Protein AF-0000000086677306 (afdb_homodimer)

Sequence (812 aa):
MGFDVERVRAAYPALAEGFVHFDGAAGTLVAGPVADAITATLRSAVGNRTTVFEAGRRAGAIVATAREAVADLVGGDPAGVVFGSSATALTYLVARTLSTTWNERDEVVVSRLDHDANVRPWVQAAERAGATVRWAEFDAATGELSTGQYADLVNPQTRVVAVTAASNAIGTRPDVAAIAKIAHAHGALVYVDGVHATAHVPTNVAELGADFYVTSAYKWSGPHLAACVAAPATWELMTPDKLMPAPDTVPDRFEFGTLSFELLSGITAAVDHLASLDPGDAPTRRERVLASMSSAHAYTSGVFEALVTGLRAINGVTVMAAPPGRCPTVSFRVDAEAPAATATALGDQGICVYSGDYYAYEYFQSTGLRDSGGGVRASVYHYNTAAEVDRLLEAVENRAKGEDNQMGFDVERVRAAYPALAEGFVHFDGAAGTLVAGPVADAITATLRSAVGNRTTVFEAGRRAGAIVATAREAVADLVGGDPAGVVFGSSATALTYLVARTLSTTWNERDEVVVSRLDHDANVRPWVQAAERAGATVRWAEFDAATGELSTGQYADLVNPQTRVVAVTAASNAIGTRPDVAAIAKIAHAHGALVYVDGVHATAHVPTNVAELGADFYVTSAYKWSGPHLAACVAAPATWELMTPDKLMPAPDTVPDRFEFGTLSFELLSGITAAVDHLASLDPGDAPTRRERVLASMSSAHAYTSGVFEALVTGLRAINGVTVMAAPPGRCPTVSFRVDAEAPAATATALGDQGICVYSGDYYAYEYFQSTGLRDSGGGVRASVYHYNTAAEVDRLLEAVENRAKGEDNQ

Structure (mmCIF, N/CA/C/O backbone):
data_AF-0000000086677306-model_v1
#
loop_
_entity.id
_entity.type
_entity.pdbx_description
1 polymer 'Cysteine desulfurase-like protein'
#
loop_
_atom_site.group_PDB
_atom_site.id
_atom_site.type_symbol
_atom_site.label_atom_id
_atom_site.label_alt_id
_atom_site.label_comp_id
_atom_site.label_asym_id
_atom_site.label_entity_id
_atom_site.label_seq_id
_atom_site.pdbx_PDB_ins_code
_atom_site.Cartn_x
_atom_site.Cartn_y
_atom_site.Cartn_z
_atom_site.occupancy
_atom_site.B_iso_or_equiv
_atom_site.auth_seq_id
_atom_site.auth_comp_id
_atom_site.auth_asym_id
_atom_site.auth_atom_id
_atom_site.pdbx_PDB_model_num
ATOM 1 N N . MET A 1 1 ? -23.641 28.875 -6.18 1 64.19 1 MET A N 1
ATOM 2 C CA . MET A 1 1 ? -24.203 28.859 -4.832 1 64.19 1 MET A CA 1
ATOM 3 C C . MET A 1 1 ? -23.109 28.719 -3.785 1 64.19 1 MET A C 1
ATOM 5 O O . MET A 1 1 ? -22 28.266 -4.09 1 64.19 1 MET A O 1
ATOM 9 N N . GLY A 1 2 ? -22.922 29.578 -2.705 1 85.44 2 GLY A N 1
ATOM 10 C CA . GLY A 1 2 ? -21.938 29.656 -1.64 1 85.44 2 GLY A CA 1
ATOM 11 C C . GLY A 1 2 ? -21.688 28.328 -0.953 1 85.44 2 GLY A C 1
ATOM 12 O O . GLY A 1 2 ? -22.469 27.391 -1.102 1 85.44 2 GLY A O 1
ATOM 13 N N . PHE A 1 3 ? -20.594 28.125 -0.367 1 94.75 3 PHE A N 1
ATOM 14 C CA . PHE A 1 3 ? -20.234 26.922 0.385 1 94.75 3 PHE A CA 1
ATOM 15 C C . PHE A 1 3 ? -21.281 26.625 1.448 1 94.75 3 PHE A C 1
ATOM 17 O O . PHE A 1 3 ? -21.594 27.469 2.283 1 94.75 3 PHE A O 1
ATOM 24 N N . ASP A 1 4 ? -21.953 25.438 1.36 1 97.06 4 ASP A N 1
ATOM 25 C CA . ASP A 1 4 ? -22.984 24.984 2.285 1 97.06 4 ASP A CA 1
ATOM 26 C C . ASP A 1 4 ? -22.469 23.891 3.209 1 97.06 4 ASP A C 1
ATOM 28 O O . ASP A 1 4 ? -22.547 22.703 2.883 1 97.06 4 ASP A O 1
ATOM 32 N N . VAL A 1 5 ? -22.094 24.266 4.41 1 97.81 5 VAL A N 1
ATOM 33 C CA . VAL A 1 5 ? -21.406 23.344 5.312 1 97.81 5 VAL A CA 1
ATOM 34 C C . VAL A 1 5 ? -22.359 22.234 5.75 1 97.81 5 VAL A C 1
ATOM 36 O O . VAL A 1 5 ? -21.953 21.094 5.945 1 97.81 5 VAL A O 1
ATOM 39 N N . GLU A 1 6 ? -23.609 22.469 5.922 1 97.38 6 GLU A N 1
ATOM 40 C CA . GLU A 1 6 ? -24.578 21.438 6.328 1 97.38 6 GLU A CA 1
ATOM 41 C C . GLU A 1 6 ? -24.703 20.359 5.27 1 97.38 6 GLU A C 1
ATOM 43 O O . GLU A 1 6 ? -24.797 19.172 5.594 1 97.38 6 GLU A O 1
ATOM 48 N N . ARG A 1 7 ? -24.781 20.812 4.078 1 97.12 7 ARG A N 1
ATOM 49 C CA . ARG A 1 7 ? -24.828 19.859 2.982 1 97.12 7 ARG A CA 1
ATOM 50 C C . ARG A 1 7 ? -23.562 19.016 2.938 1 97.12 7 ARG A C 1
ATOM 52 O O . ARG A 1 7 ? -23.625 17.797 2.732 1 97.12 7 ARG A O 1
ATOM 59 N N . VAL A 1 8 ? -22.438 19.672 3.043 1 97.94 8 VAL A N 1
ATOM 60 C CA . VAL A 1 8 ? -21.141 19 3.018 1 97.94 8 VAL A CA 1
ATOM 61 C C . VAL A 1 8 ? -21.078 17.984 4.152 1 97.94 8 VAL A C 1
ATOM 63 O O . VAL A 1 8 ? -20.672 16.828 3.943 1 97.94 8 VAL A O 1
ATOM 66 N N . ARG A 1 9 ? -21.5 18.344 5.332 1 98.31 9 ARG A N 1
ATOM 67 C CA . ARG A 1 9 ? -21.453 17.5 6.52 1 98.31 9 ARG A CA 1
ATOM 68 C C . ARG A 1 9 ? -22.328 16.266 6.344 1 98.31 9 ARG A C 1
ATOM 70 O O . ARG A 1 9 ? -21.984 15.188 6.844 1 98.31 9 ARG A O 1
ATOM 77 N N . ALA A 1 10 ? -23.391 16.359 5.605 1 98.31 10 ALA A N 1
ATOM 78 C CA . ALA A 1 10 ? -24.297 15.25 5.383 1 98.31 10 ALA A CA 1
ATOM 79 C C . ALA A 1 10 ? -23.625 14.125 4.605 1 98.31 10 ALA A C 1
ATOM 81 O O . ALA A 1 10 ? -24.078 12.984 4.633 1 98.31 10 ALA A O 1
ATOM 82 N N . ALA A 1 11 ? -22.547 14.43 3.977 1 98.38 11 ALA A N 1
ATOM 83 C CA . ALA A 1 11 ? -21.828 13.438 3.178 1 98.38 11 ALA A CA 1
ATOM 84 C C . ALA A 1 11 ? -20.875 12.617 4.047 1 98.38 11 ALA A C 1
ATOM 86 O O . ALA A 1 11 ? -20.266 11.656 3.57 1 98.38 11 ALA A O 1
ATOM 87 N N . TYR A 1 12 ? -20.75 12.938 5.328 1 98.69 12 TYR A N 1
ATOM 88 C CA . TYR A 1 12 ? -19.828 12.242 6.215 1 98.69 12 TYR A CA 1
ATOM 89 C C . TYR A 1 12 ? -20.594 11.484 7.297 1 98.69 12 TYR A C 1
ATOM 91 O O . TYR A 1 12 ? -20.844 12.016 8.375 1 98.69 12 TYR A O 1
ATOM 99 N N . PRO A 1 13 ? -20.766 10.203 7.082 1 98.5 13 PRO A N 1
ATOM 100 C CA . PRO A 1 13 ? -21.547 9.414 8.031 1 98.5 13 PRO A CA 1
ATOM 101 C C . PRO A 1 13 ? -20.938 9.383 9.43 1 98.5 13 PRO A C 1
ATOM 103 O O . PRO A 1 13 ? -21.672 9.328 10.422 1 98.5 13 PRO A O 1
ATOM 106 N N . ALA A 1 14 ? -19.672 9.453 9.555 1 98.5 14 ALA A N 1
ATOM 107 C CA . ALA A 1 14 ? -18.984 9.344 10.836 1 98.5 14 ALA A CA 1
ATOM 108 C C . ALA A 1 14 ? -19.359 10.477 11.773 1 98.5 14 ALA A C 1
ATOM 110 O O . ALA A 1 14 ? -19.281 10.344 13 1 98.5 14 ALA A O 1
ATOM 111 N N . LEU A 1 15 ? -19.75 11.641 11.219 1 98.5 15 LEU A N 1
ATOM 112 C CA . LEU A 1 15 ? -20.078 12.812 12.031 1 98.5 15 LEU A CA 1
ATOM 113 C C . LEU A 1 15 ? -21.312 12.547 12.883 1 98.5 15 LEU A C 1
ATOM 115 O O . LEU A 1 15 ? -21.531 13.227 13.891 1 98.5 15 LEU A O 1
ATOM 119 N N . ALA A 1 16 ? -22.094 11.562 12.5 1 97.94 16 ALA A N 1
ATOM 120 C CA . ALA A 1 16 ? -23.297 11.219 13.242 1 97.94 16 ALA A CA 1
ATOM 121 C C . ALA A 1 16 ? -22.969 10.625 14.602 1 97.94 16 ALA A C 1
ATOM 123 O O . ALA A 1 16 ? -23.812 10.547 15.484 1 97.94 16 ALA A O 1
ATOM 124 N N . GLU A 1 17 ? -21.719 10.25 14.828 1 98 17 GLU A N 1
ATOM 125 C CA . GLU A 1 17 ? -21.328 9.625 16.094 1 98 17 GLU A CA 1
ATOM 126 C C . GLU A 1 17 ? -21.109 10.672 17.172 1 98 17 GLU A C 1
ATOM 128 O O . GLU A 1 17 ? -20.938 10.32 18.344 1 98 17 GLU A O 1
ATOM 133 N N . GLY A 1 18 ? -20.969 11.914 16.844 1 97.31 18 GLY A N 1
ATOM 134 C CA . GLY A 1 18 ? -21.062 12.977 17.828 1 97.31 18 GLY A CA 1
ATOM 135 C C . GLY A 1 18 ? -19.719 13.539 18.234 1 97.31 18 GLY A C 1
ATOM 136 O O . GLY A 1 18 ? -19.641 14.508 18.984 1 97.31 18 GLY A O 1
ATOM 137 N N . PHE A 1 19 ? -18.625 12.969 17.719 1 98.31 19 PHE A N 1
ATOM 138 C CA . PHE A 1 19 ? -17.312 13.523 18 1 98.31 19 PHE A CA 1
ATOM 139 C C . PHE A 1 19 ? -17.094 14.82 17.25 1 98.31 19 PHE A C 1
ATOM 141 O O . PHE A 1 19 ? -17.688 15.039 16.188 1 98.31 19 PHE A O 1
ATOM 148 N N . VAL A 1 20 ? -16.266 15.727 17.781 1 98.56 20 VAL A N 1
ATOM 149 C CA . VAL A 1 20 ? -15.789 16.922 17.078 1 98.56 20 VAL A CA 1
ATOM 150 C C . VAL A 1 20 ? -14.367 16.688 16.578 1 98.56 20 VAL A C 1
ATOM 152 O O . VAL A 1 20 ? -13.43 16.594 17.375 1 98.56 20 VAL A O 1
ATOM 155 N N . HIS A 1 21 ? -14.234 16.688 15.289 1 98.69 21 HIS A N 1
ATOM 156 C CA . HIS A 1 21 ? -12.984 16.234 14.688 1 98.69 21 HIS A CA 1
ATOM 157 C C . HIS A 1 21 ? -12.117 17.422 14.258 1 98.69 21 HIS A C 1
ATOM 159 O O . HIS A 1 21 ? -12.258 17.922 13.141 1 98.69 21 HIS A O 1
ATOM 165 N N . PHE A 1 22 ? -11.188 17.812 15.094 1 98.81 22 PHE A N 1
ATOM 166 C CA . PHE A 1 22 ? -10.141 18.766 14.727 1 98.81 22 PHE A CA 1
ATOM 167 C C . PHE A 1 22 ? -8.836 18.047 14.43 1 98.81 22 PHE A C 1
ATOM 169 O O . PHE A 1 22 ? -7.754 18.609 14.609 1 98.81 22 PHE A O 1
ATOM 176 N N . ASP A 1 23 ? -8.938 16.734 14.07 1 98.44 23 ASP A N 1
ATOM 177 C CA . ASP A 1 23 ? -7.77 15.891 13.836 1 98.44 23 ASP A CA 1
ATOM 178 C C . ASP A 1 23 ? -7.59 15.602 12.352 1 98.44 23 ASP A C 1
ATOM 180 O O . ASP A 1 23 ? -6.898 14.648 11.977 1 98.44 23 ASP A O 1
ATOM 184 N N . GLY A 1 24 ? -8.195 16.406 11.445 1 97.88 24 GLY A N 1
ATOM 185 C CA . GLY A 1 24 ? -8.102 16.188 10.008 1 97.88 24 GLY A CA 1
ATOM 186 C C . GLY A 1 24 ? -6.672 16.203 9.5 1 97.88 24 GLY A C 1
ATOM 187 O O . GLY A 1 24 ? -6.352 15.539 8.508 1 97.88 24 GLY A O 1
ATOM 188 N N . ALA A 1 25 ? -5.773 16.938 10.18 1 98.12 25 ALA A N 1
ATOM 189 C CA . ALA A 1 25 ? -4.367 17.016 9.789 1 98.12 25 ALA A CA 1
ATOM 190 C C . ALA A 1 25 ? -3.68 15.664 9.984 1 98.12 25 ALA A C 1
ATOM 192 O O . ALA A 1 25 ? -2.6 15.422 9.438 1 98.12 25 ALA A O 1
ATOM 193 N N . ALA A 1 26 ? -4.246 14.781 10.82 1 97.75 26 ALA A N 1
ATOM 194 C CA . ALA A 1 26 ? -3.729 13.43 10.984 1 97.75 26 ALA A CA 1
ATOM 195 C C . ALA A 1 26 ? -4.445 12.453 10.055 1 97.75 26 ALA A C 1
ATOM 197 O O . ALA A 1 26 ? -4.023 11.305 9.898 1 97.75 26 ALA A O 1
ATOM 198 N N . GLY A 1 27 ? -5.492 12.836 9.422 1 97.75 27 GLY A N 1
ATOM 199 C CA . GLY A 1 27 ? -6.348 12.055 8.547 1 97.75 27 GLY A CA 1
ATOM 200 C C . GLY A 1 27 ? -7.805 12.469 8.609 1 97.75 27 GLY A C 1
ATOM 201 O O . GLY A 1 27 ? -8.367 12.617 9.695 1 97.75 27 GLY A O 1
ATOM 202 N N . THR A 1 28 ? -8.438 12.695 7.535 1 98.56 28 THR A N 1
ATOM 203 C CA . THR A 1 28 ? -9.812 13.18 7.473 1 98.56 28 THR A CA 1
ATOM 204 C C . THR A 1 28 ? -10.797 12.016 7.566 1 98.56 28 THR A C 1
ATOM 206 O O . THR A 1 28 ? -10.406 10.852 7.398 1 98.56 28 THR A O 1
ATOM 209 N N . LEU A 1 29 ? -12.055 12.375 7.906 1 98.62 29 LEU A N 1
ATOM 210 C CA . LEU A 1 29 ? -13.133 11.414 7.734 1 98.62 29 LEU A CA 1
ATOM 211 C C . LEU A 1 29 ? -13.367 11.109 6.258 1 98.62 29 LEU A C 1
ATOM 213 O O . LEU A 1 29 ? -13.055 11.93 5.395 1 98.62 29 LEU A O 1
ATOM 217 N N . VAL A 1 30 ? -13.875 9.93 6.035 1 98.88 30 VAL A N 1
ATOM 218 C CA . VAL A 1 30 ? -14.133 9.508 4.66 1 98.88 30 VAL A CA 1
ATOM 219 C C . VAL A 1 30 ? -15.547 9.914 4.25 1 98.88 30 VAL A C 1
ATOM 221 O O . VAL A 1 30 ? -16.5 9.75 5.023 1 98.88 30 VAL A O 1
ATOM 224 N N . ALA A 1 31 ? -15.688 10.461 3.053 1 98.81 31 ALA A N 1
ATOM 225 C CA . ALA A 1 31 ? -17 10.82 2.531 1 98.81 31 ALA A CA 1
ATOM 226 C C . ALA A 1 31 ? -17.797 9.57 2.154 1 98.81 31 ALA A C 1
ATOM 228 O O . ALA A 1 31 ? -17.234 8.578 1.69 1 98.81 31 ALA A O 1
ATOM 229 N N . GLY A 1 32 ? -19.094 9.586 2.328 1 98.75 32 GLY A N 1
ATOM 230 C CA . GLY A 1 32 ? -19.984 8.477 2.035 1 98.75 32 GLY A CA 1
ATOM 231 C C . GLY A 1 32 ? -19.828 7.938 0.625 1 98.75 32 GLY A C 1
ATOM 232 O O . GLY A 1 32 ? -19.719 6.727 0.426 1 98.75 32 GLY A O 1
ATOM 233 N N . PRO A 1 33 ? -19.828 8.812 -0.365 1 98.75 33 PRO A N 1
ATOM 234 C CA . PRO A 1 33 ? -19.688 8.359 -1.749 1 98.75 33 PRO A CA 1
ATOM 235 C C . PRO A 1 33 ? -18.375 7.598 -1.98 1 98.75 33 PRO A C 1
ATOM 237 O O . PRO A 1 33 ? -18.328 6.711 -2.834 1 98.75 33 PRO A O 1
ATOM 240 N N . VAL A 1 34 ? -17.344 7.957 -1.282 1 98.88 34 VAL A N 1
ATOM 241 C CA . VAL A 1 34 ? -16.062 7.246 -1.389 1 98.88 34 VAL A CA 1
ATOM 242 C C . VAL A 1 34 ? -16.234 5.816 -0.883 1 98.88 34 VAL A C 1
ATOM 244 O O . VAL A 1 34 ? -15.82 4.863 -1.552 1 98.88 34 VAL A O 1
ATOM 247 N N . ALA A 1 35 ? -16.844 5.656 0.318 1 98.88 35 ALA A N 1
ATOM 248 C CA . ALA A 1 35 ? -17.125 4.328 0.854 1 98.88 35 ALA A CA 1
ATOM 249 C C . ALA A 1 35 ? -17.984 3.516 -0.111 1 98.88 35 ALA A C 1
ATOM 251 O O . ALA A 1 35 ? -17.734 2.322 -0.31 1 98.88 35 ALA A O 1
ATOM 252 N N . ASP A 1 36 ? -18.969 4.16 -0.726 1 98.88 36 ASP A N 1
ATOM 253 C CA . ASP A 1 36 ? -19.859 3.498 -1.671 1 98.88 36 ASP A CA 1
ATOM 254 C C . ASP A 1 36 ? -19.094 2.979 -2.883 1 98.88 36 ASP A C 1
ATOM 256 O O . ASP A 1 36 ? -19.328 1.861 -3.346 1 98.88 36 ASP A O 1
ATOM 260 N N . ALA A 1 37 ? -18.188 3.781 -3.422 1 98.94 37 ALA A N 1
ATOM 261 C CA . ALA A 1 37 ? -17.422 3.396 -4.598 1 98.94 37 ALA A CA 1
ATOM 262 C C . ALA A 1 37 ? -16.531 2.197 -4.297 1 98.94 37 ALA A C 1
ATOM 264 O O . ALA A 1 37 ? -16.406 1.28 -5.113 1 98.94 37 ALA A O 1
ATOM 265 N N . ILE A 1 38 ? -15.883 2.213 -3.145 1 98.94 38 ILE A N 1
ATOM 266 C CA . ILE A 1 38 ? -15.016 1.113 -2.736 1 98.94 38 ILE A CA 1
ATOM 267 C C . ILE A 1 38 ? -15.836 -0.167 -2.596 1 98.94 38 ILE A C 1
ATOM 269 O O . ILE A 1 38 ? -15.469 -1.211 -3.141 1 98.94 38 ILE A O 1
ATOM 273 N N . THR A 1 39 ? -16.969 -0.066 -1.938 1 98.75 39 THR A N 1
ATOM 274 C CA . THR A 1 39 ? -17.812 -1.228 -1.718 1 98.75 39 THR A CA 1
ATOM 275 C C . THR A 1 39 ? -18.328 -1.781 -3.043 1 98.75 39 THR A C 1
ATOM 277 O O . THR A 1 39 ? -18.359 -2.996 -3.246 1 98.75 39 THR A O 1
ATOM 280 N N . ALA A 1 40 ? -18.734 -0.92 -3.904 1 98.81 40 ALA A N 1
ATOM 281 C CA . ALA A 1 40 ? -19.234 -1.351 -5.207 1 98.81 40 ALA A CA 1
ATOM 282 C C . ALA A 1 40 ? -18.188 -2.156 -5.961 1 98.81 40 ALA A C 1
ATOM 284 O O . ALA A 1 40 ? -18.5 -3.182 -6.574 1 98.81 40 ALA A O 1
ATOM 285 N N . THR A 1 41 ? -16.984 -1.686 -5.949 1 98.81 41 THR A N 1
ATOM 286 C CA . THR A 1 41 ? -15.898 -2.387 -6.617 1 98.81 41 THR A CA 1
ATOM 287 C C . THR A 1 41 ? -15.664 -3.758 -5.988 1 98.81 41 THR A C 1
ATOM 289 O O . THR A 1 41 ? -15.523 -4.758 -6.695 1 98.81 41 THR A O 1
ATOM 292 N N . LEU A 1 42 ? -15.672 -3.836 -4.641 1 98.81 42 LEU A N 1
ATOM 293 C CA . LEU A 1 42 ? -15.414 -5.074 -3.912 1 98.81 42 LEU A CA 1
ATOM 294 C C . LEU A 1 42 ? -16.516 -6.102 -4.18 1 98.81 42 LEU A C 1
ATOM 296 O O . LEU A 1 42 ? -16.25 -7.309 -4.141 1 98.81 42 LEU A O 1
ATOM 300 N N . ARG A 1 43 ? -17.688 -5.668 -4.508 1 98.56 43 ARG A N 1
ATOM 301 C CA . ARG A 1 43 ? -18.828 -6.566 -4.664 1 98.56 43 ARG A CA 1
ATOM 302 C C . ARG A 1 43 ? -19.047 -6.922 -6.133 1 98.56 43 ARG A C 1
ATOM 304 O O . ARG A 1 43 ? -19.922 -7.738 -6.457 1 98.56 43 ARG A O 1
ATOM 311 N N . SER A 1 44 ? -18.25 -6.367 -7.059 1 98.44 44 SER A N 1
ATOM 312 C CA . SER A 1 44 ? -18.359 -6.605 -8.492 1 98.44 44 SER A CA 1
ATOM 313 C C . SER A 1 44 ? -17.312 -7.598 -8.977 1 98.44 44 SER A C 1
ATOM 315 O O . SER A 1 44 ? -16.328 -7.867 -8.266 1 98.44 44 SER A O 1
ATOM 317 N N . ALA A 1 45 ? -17.5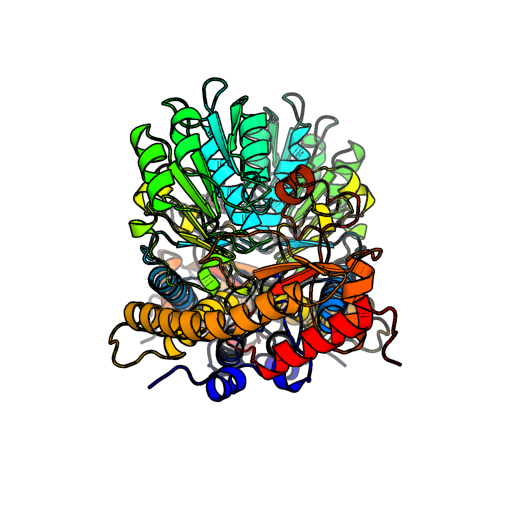62 -8.18 -10.195 1 98.19 45 ALA A N 1
ATOM 318 C CA . ALA A 1 45 ? -16.578 -9.031 -10.836 1 98.19 45 ALA A CA 1
ATOM 319 C C . ALA A 1 45 ? -15.43 -8.195 -11.422 1 98.19 45 ALA A C 1
ATOM 321 O O . ALA A 1 45 ? -15.477 -7.809 -12.594 1 98.19 45 ALA A O 1
ATOM 322 N N . VAL A 1 46 ? -14.531 -7.879 -10.625 1 98 46 VAL A N 1
ATOM 323 C CA . VAL A 1 46 ? -13.281 -7.234 -11.023 1 98 46 VAL A CA 1
ATOM 324 C C . VAL A 1 46 ? -12.117 -8.203 -10.836 1 98 46 VAL A C 1
ATOM 326 O O . VAL A 1 46 ? -11.812 -8.609 -9.711 1 98 46 VAL A O 1
ATOM 329 N N . GLY A 1 47 ? -11.547 -8.703 -11.93 1 96.69 47 GLY A N 1
ATOM 330 C CA . GLY A 1 47 ? -10.359 -9.539 -11.883 1 96.69 47 GLY A CA 1
ATOM 331 C C . GLY A 1 47 ? -9.07 -8.742 -11.938 1 96.69 47 GLY A C 1
ATOM 332 O O . GLY A 1 47 ? -9.086 -7.516 -11.805 1 96.69 47 GLY A O 1
ATOM 333 N N . ASN A 1 48 ? -7.98 -9.422 -11.961 1 96.69 48 ASN A N 1
ATOM 334 C CA . ASN A 1 48 ? -6.711 -8.75 -12.203 1 96.69 48 ASN A CA 1
ATOM 335 C C . ASN A 1 48 ? -6.633 -8.195 -13.617 1 96.69 48 ASN A C 1
ATOM 337 O O . ASN A 1 48 ? -7.375 -8.625 -14.5 1 96.69 48 ASN A O 1
ATOM 341 N N . ARG A 1 49 ? -5.824 -7.293 -13.906 1 95.75 49 ARG A N 1
ATOM 342 C CA . ARG A 1 49 ? -5.75 -6.547 -15.156 1 95.75 49 ARG A CA 1
ATOM 343 C C . ARG A 1 49 ? -5.414 -7.473 -16.328 1 95.75 49 ARG A C 1
ATOM 345 O O . ARG A 1 49 ? -4.363 -8.117 -16.328 1 95.75 49 ARG A O 1
ATOM 352 N N . THR A 1 50 ? -6.227 -7.492 -17.234 1 95.06 50 THR A N 1
ATOM 353 C CA . THR A 1 50 ? -6.051 -8.172 -18.516 1 95.06 50 THR A CA 1
ATOM 354 C C . THR A 1 50 ? -7.031 -7.641 -19.547 1 95.06 50 THR A C 1
ATOM 356 O O . THR A 1 50 ? -7.992 -6.949 -19.203 1 95.06 50 THR A O 1
ATOM 359 N N . THR A 1 51 ? -6.754 -7.902 -20.781 1 94.88 51 THR A N 1
ATOM 360 C CA . THR A 1 51 ? -7.652 -7.469 -21.844 1 94.88 51 THR A CA 1
ATOM 361 C C . THR A 1 51 ? -8.5 -8.641 -22.344 1 94.88 51 THR A C 1
ATOM 363 O O . THR A 1 51 ? -9.391 -8.453 -23.172 1 94.88 51 THR A O 1
ATOM 366 N N . VAL A 1 52 ? -8.328 -9.844 -21.797 1 94.69 52 VAL A N 1
ATOM 367 C CA . VAL A 1 52 ? -8.812 -11.039 -22.469 1 94.69 52 VAL A CA 1
ATOM 368 C C . VAL A 1 52 ? -10.227 -11.367 -22 1 94.69 52 VAL A C 1
ATOM 370 O O . VAL A 1 52 ? -10.938 -12.148 -22.641 1 94.69 52 VAL A O 1
ATOM 373 N N . PHE A 1 53 ? -10.656 -10.836 -20.891 1 96.06 53 PHE A N 1
ATOM 374 C CA . PHE A 1 53 ? -12.039 -11 -20.453 1 96.06 53 PHE A CA 1
ATOM 375 C C . PHE A 1 53 ? -12.539 -9.742 -19.75 1 96.06 53 PHE A C 1
ATOM 377 O O . PHE A 1 53 ? -11.742 -8.922 -19.297 1 96.06 53 PHE A O 1
ATOM 384 N N . GLU A 1 54 ? -13.797 -9.578 -19.578 1 97 54 GLU A N 1
ATOM 385 C CA . GLU A 1 54 ? -14.445 -8.336 -19.156 1 97 54 GLU A CA 1
ATOM 386 C C . GLU A 1 54 ? -14.031 -7.965 -17.734 1 97 54 GLU A C 1
ATOM 388 O O . GLU A 1 54 ? -13.68 -6.816 -17.469 1 97 54 GLU A O 1
ATOM 393 N N . ALA A 1 55 ? -14.047 -8.867 -16.797 1 96.56 55 ALA A N 1
ATOM 394 C CA . ALA A 1 55 ? -13.703 -8.609 -15.406 1 96.56 55 ALA A CA 1
ATOM 395 C C . ALA A 1 55 ? -12.289 -8.062 -15.281 1 96.56 55 ALA A C 1
ATOM 397 O O . ALA A 1 55 ? -12 -7.25 -14.398 1 96.56 55 ALA A O 1
ATOM 398 N N . GLY A 1 56 ? -11.391 -8.539 -16.172 1 96.81 56 GLY A N 1
ATOM 399 C CA . GLY A 1 56 ? -10.039 -8.016 -16.219 1 96.81 56 GLY A CA 1
ATOM 400 C C . GLY A 1 56 ? -9.953 -6.625 -16.828 1 96.81 56 GLY A C 1
ATOM 401 O O . GLY A 1 56 ? -9.164 -5.793 -16.375 1 96.81 56 GLY A O 1
ATOM 402 N N . ARG A 1 57 ? -10.781 -6.336 -17.828 1 97.88 57 ARG A N 1
ATOM 403 C CA . ARG A 1 57 ? -10.828 -5.02 -18.469 1 97.88 57 ARG A CA 1
ATOM 404 C C . ARG A 1 57 ? -11.336 -3.963 -17.484 1 97.88 57 ARG A C 1
ATOM 406 O O . ARG A 1 57 ? -10.891 -2.814 -17.531 1 97.88 57 ARG A O 1
ATOM 413 N N . ARG A 1 58 ? -12.219 -4.367 -16.609 1 98.31 58 ARG A N 1
ATOM 414 C CA . ARG A 1 58 ? -12.734 -3.461 -15.594 1 98.31 58 ARG A CA 1
ATOM 415 C C . ARG A 1 58 ? -11.609 -2.943 -14.703 1 98.31 58 ARG A C 1
ATOM 417 O O . ARG A 1 58 ? -11.594 -1.767 -14.336 1 98.31 58 ARG A O 1
ATOM 424 N N . ALA A 1 59 ? -10.672 -3.852 -14.375 1 98.19 59 ALA A N 1
ATOM 425 C CA . ALA A 1 59 ? -9.531 -3.453 -13.562 1 98.19 59 ALA A CA 1
ATOM 426 C C . ALA A 1 59 ? -8.703 -2.379 -14.258 1 98.19 59 ALA A C 1
ATOM 428 O O . ALA A 1 59 ? -8.305 -1.392 -13.641 1 98.19 59 ALA A O 1
ATOM 429 N N . GLY A 1 60 ? -8.461 -2.574 -15.516 1 97.94 60 GLY A N 1
ATOM 430 C CA . GLY A 1 60 ? -7.742 -1.58 -16.297 1 97.94 60 GLY A CA 1
ATOM 431 C C . GLY A 1 60 ? -8.43 -0.229 -16.328 1 97.94 60 GLY A C 1
ATOM 432 O O . GLY A 1 60 ? -7.777 0.81 -16.203 1 97.94 60 GLY A O 1
ATOM 433 N N . ALA A 1 61 ? -9.719 -0.238 -16.453 1 98.69 61 ALA A N 1
ATOM 434 C CA . ALA A 1 61 ? -10.5 0.992 -16.5 1 98.69 61 ALA A CA 1
ATOM 435 C C . ALA A 1 61 ? -10.453 1.724 -15.164 1 98.69 61 ALA A C 1
ATOM 437 O O . ALA A 1 61 ? -10.367 2.953 -15.125 1 98.69 61 ALA A O 1
ATOM 438 N N . ILE A 1 62 ? -10.508 0.973 -14.102 1 98.88 62 ILE A N 1
ATOM 439 C CA . ILE A 1 62 ? -10.453 1.549 -12.758 1 98.88 62 ILE A CA 1
ATOM 440 C C . ILE A 1 62 ? -9.125 2.285 -12.57 1 98.88 62 ILE A C 1
ATOM 442 O O . ILE A 1 62 ? -9.102 3.418 -12.086 1 98.88 62 ILE A O 1
ATOM 446 N N . VAL A 1 63 ? -8.023 1.669 -13 1 98.75 63 VAL A N 1
ATOM 447 C CA . VAL A 1 63 ? -6.695 2.26 -12.867 1 98.75 63 VAL A CA 1
ATOM 448 C C . VAL A 1 63 ? -6.613 3.543 -13.688 1 98.75 63 VAL A C 1
ATOM 450 O O . VAL A 1 63 ? -6.164 4.578 -13.195 1 98.75 63 VAL A O 1
ATOM 453 N N . ALA A 1 64 ? -7.086 3.502 -14.883 1 98.75 64 ALA A N 1
ATOM 454 C CA . ALA A 1 64 ? -7.023 4.652 -15.781 1 98.75 64 ALA A CA 1
ATOM 455 C C . ALA A 1 64 ? -7.852 5.816 -15.234 1 98.75 64 ALA A C 1
ATOM 457 O O . ALA A 1 64 ? -7.402 6.965 -15.25 1 98.75 64 ALA A O 1
ATOM 458 N N . THR A 1 65 ? -9.016 5.527 -14.75 1 98.88 65 THR A N 1
ATOM 459 C CA . THR A 1 65 ? -9.914 6.555 -14.234 1 98.88 65 THR A CA 1
ATOM 460 C C . THR A 1 65 ? -9.328 7.207 -12.984 1 98.88 65 THR A C 1
ATOM 462 O O . THR A 1 65 ? -9.445 8.422 -12.797 1 98.88 65 THR A O 1
ATOM 465 N N . ALA A 1 66 ? -8.727 6.406 -12.164 1 98.94 66 ALA A N 1
ATOM 466 C CA . ALA A 1 66 ? -8.102 6.938 -10.961 1 98.94 66 ALA A CA 1
ATOM 467 C C . ALA A 1 66 ? -6.945 7.875 -11.305 1 98.94 66 ALA A C 1
ATOM 469 O O . ALA A 1 66 ? -6.781 8.922 -10.68 1 98.94 66 ALA A O 1
ATOM 470 N N . ARG A 1 67 ? -6.117 7.473 -12.281 1 98.94 67 ARG A N 1
ATOM 471 C CA . ARG A 1 67 ? -5.004 8.32 -12.703 1 98.94 67 ARG A CA 1
ATOM 472 C C . ARG A 1 67 ? -5.508 9.648 -13.25 1 98.94 67 ARG A C 1
ATOM 474 O O . ARG A 1 67 ? -4.941 10.703 -12.961 1 98.94 67 ARG A O 1
ATOM 481 N N . GLU A 1 68 ? -6.598 9.625 -13.992 1 98.94 68 GLU A N 1
ATOM 482 C CA . GLU A 1 68 ? -7.211 10.844 -14.508 1 98.94 68 GLU A CA 1
ATOM 483 C C . GLU A 1 68 ? -7.703 11.734 -13.367 1 98.94 68 GLU A C 1
ATOM 485 O O . GLU A 1 68 ? -7.52 12.953 -13.406 1 98.94 68 GLU A O 1
ATOM 490 N N . ALA A 1 69 ? -8.305 11.125 -12.414 1 98.94 69 ALA A N 1
ATOM 491 C CA . ALA A 1 69 ? -8.852 11.875 -11.289 1 98.94 69 ALA A CA 1
ATOM 492 C C . ALA A 1 69 ? -7.742 12.586 -10.516 1 98.94 69 ALA A C 1
ATOM 494 O O . ALA A 1 69 ? -7.863 13.773 -10.195 1 98.94 69 ALA A O 1
ATOM 495 N N . VAL A 1 70 ? -6.652 11.898 -10.266 1 98.94 70 VAL A N 1
ATOM 496 C CA . VAL A 1 70 ? -5.543 12.492 -9.523 1 98.94 70 VAL A CA 1
ATOM 497 C C . VAL A 1 70 ? -4.918 13.617 -10.344 1 98.94 70 VAL A C 1
ATOM 499 O O . VAL A 1 70 ? -4.562 14.664 -9.797 1 98.94 70 VAL A O 1
ATOM 502 N N . ALA A 1 71 ? -4.762 13.352 -11.617 1 98.94 71 ALA A N 1
ATOM 503 C CA . ALA A 1 71 ? -4.25 14.398 -12.5 1 98.94 71 ALA A CA 1
ATOM 504 C C . ALA A 1 71 ? -5.125 15.648 -12.43 1 98.94 71 ALA A C 1
ATOM 506 O O . ALA A 1 71 ? -4.613 16.766 -12.359 1 98.94 71 ALA A O 1
ATOM 507 N N . ASP A 1 72 ? -6.434 15.5 -12.422 1 98.94 72 ASP A N 1
ATOM 508 C CA . ASP A 1 72 ? -7.367 16.609 -12.32 1 98.94 72 ASP A CA 1
ATOM 509 C C . ASP A 1 72 ? -7.23 17.312 -10.977 1 98.94 72 ASP A C 1
ATOM 511 O O . ASP A 1 72 ? -7.371 18.547 -10.891 1 98.94 72 ASP A O 1
ATOM 515 N N . LEU A 1 73 ? -6.996 16.562 -9.953 1 98.94 73 LEU A N 1
ATOM 516 C CA . LEU A 1 73 ? -6.898 17.109 -8.602 1 98.94 73 LEU A CA 1
ATOM 517 C C . LEU A 1 73 ? -5.738 18.094 -8.492 1 98.94 73 LEU A C 1
ATOM 519 O O . LEU A 1 73 ? -5.859 19.125 -7.848 1 98.94 73 LEU A O 1
ATOM 523 N N . VAL A 1 74 ? -4.547 17.766 -9.18 1 98.81 74 VAL A N 1
ATOM 524 C CA . VAL A 1 74 ? -3.346 18.531 -8.852 1 98.81 74 VAL A CA 1
ATOM 525 C C . VAL A 1 74 ? -2.822 19.234 -10.102 1 98.81 74 VAL A C 1
ATOM 527 O O . VAL A 1 74 ? -1.816 19.938 -10.047 1 98.81 74 VAL A O 1
ATOM 530 N N . GLY A 1 75 ? -3.469 19.062 -11.211 1 98.38 75 GLY A N 1
ATOM 531 C CA . GLY A 1 75 ? -3.031 19.672 -12.461 1 98.38 75 GLY A CA 1
ATOM 532 C C . GLY A 1 75 ? -1.856 18.953 -13.094 1 98.38 75 GLY A C 1
ATOM 533 O O . GLY A 1 75 ? -0.864 19.594 -13.469 1 98.38 75 GLY A O 1
ATOM 534 N N . GLY A 1 76 ? -1.905 17.641 -13.188 1 98.12 76 GLY A N 1
ATOM 535 C CA . GLY A 1 76 ? -0.821 16.859 -13.758 1 98.12 76 GLY A CA 1
ATOM 536 C C . GLY A 1 76 ? -1.238 16.078 -14.984 1 98.12 76 GLY A C 1
ATOM 537 O O . GLY A 1 76 ? -2.262 16.375 -15.602 1 98.12 76 GLY A O 1
ATOM 538 N N . ASP A 1 77 ? -0.372 15.211 -15.453 1 98.44 77 ASP A N 1
ATOM 539 C CA . ASP A 1 77 ? -0.601 14.258 -16.531 1 98.44 77 ASP A CA 1
ATOM 540 C C . ASP A 1 77 ? -0.955 12.875 -15.984 1 98.44 77 ASP A C 1
ATOM 542 O O . ASP A 1 77 ? -0.198 12.305 -15.195 1 98.44 77 ASP A O 1
ATOM 546 N N . PRO A 1 78 ? -2.156 12.383 -16.391 1 98.75 78 PRO A N 1
ATOM 547 C CA . PRO A 1 78 ? -2.527 11.055 -15.898 1 98.75 78 PRO A CA 1
ATOM 548 C C . PRO A 1 78 ? -1.425 10.016 -16.109 1 98.75 78 PRO A C 1
ATOM 550 O O . PRO A 1 78 ? -1.241 9.125 -15.281 1 98.75 78 PRO A O 1
ATOM 553 N N . ALA A 1 79 ? -0.655 10.094 -17.141 1 98.5 79 ALA A N 1
ATOM 554 C CA . ALA A 1 79 ? 0.402 9.141 -17.469 1 98.5 79 ALA A CA 1
ATOM 555 C C . ALA A 1 79 ? 1.582 9.281 -16.5 1 98.5 79 ALA A C 1
ATOM 557 O O . ALA A 1 79 ? 2.486 8.445 -16.5 1 98.5 79 ALA A O 1
ATOM 558 N N . GLY A 1 80 ? 1.559 10.273 -15.672 1 98.69 80 GLY A N 1
ATOM 559 C CA . GLY A 1 80 ? 2.633 10.516 -14.719 1 98.69 80 GLY A CA 1
ATOM 560 C C . GLY A 1 80 ? 2.221 10.273 -13.281 1 98.69 80 GLY A C 1
ATOM 561 O O . GLY A 1 80 ? 2.912 10.703 -12.352 1 98.69 80 GLY A O 1
ATOM 562 N N . VAL A 1 81 ? 1.074 9.68 -13.086 1 98.94 81 VAL A N 1
ATOM 563 C CA . VAL A 1 81 ? 0.575 9.414 -11.742 1 98.94 81 VAL A CA 1
ATOM 564 C C . VAL A 1 81 ? 1.015 8.031 -11.289 1 98.94 81 VAL A C 1
ATOM 566 O O . VAL A 1 81 ? 0.601 7.02 -11.859 1 98.94 81 VAL A O 1
ATOM 569 N N . VAL A 1 82 ? 1.848 7.945 -10.273 1 98.88 82 VAL A N 1
ATOM 570 C CA . VAL A 1 82 ? 2.285 6.695 -9.656 1 98.88 82 VAL A CA 1
ATOM 571 C C . VAL A 1 82 ? 1.588 6.508 -8.312 1 98.88 82 VAL A C 1
ATOM 573 O O . VAL A 1 82 ? 1.606 7.406 -7.465 1 98.88 82 VAL A O 1
ATOM 576 N N . PHE A 1 83 ? 0.968 5.367 -8.109 1 98.81 83 PHE A N 1
ATOM 577 C CA . PHE A 1 83 ? 0.276 5.086 -6.859 1 98.81 83 PHE A CA 1
ATOM 578 C C . PHE A 1 83 ? 1.179 4.316 -5.902 1 98.81 83 PHE A C 1
ATOM 580 O O . PHE A 1 83 ? 2.076 3.592 -6.336 1 98.81 83 PHE A O 1
ATOM 587 N N . GLY A 1 84 ? 1.008 4.531 -4.633 1 98.38 84 GLY A N 1
ATOM 588 C CA . GLY A 1 84 ? 1.671 3.814 -3.557 1 98.38 84 GLY A CA 1
ATOM 589 C C . GLY A 1 84 ? 0.861 3.783 -2.273 1 98.38 84 GLY A C 1
ATOM 590 O O . GLY A 1 84 ? -0.161 4.465 -2.162 1 98.38 84 GLY A O 1
ATOM 591 N N . SER A 1 85 ? 1.299 3.029 -1.359 1 98 85 SER A N 1
ATOM 592 C CA . SER A 1 85 ? 0.545 2.787 -0.134 1 98 85 SER A CA 1
ATOM 593 C C . SER A 1 85 ? 0.508 4.031 0.747 1 98 85 SER A C 1
ATOM 595 O O . SER A 1 85 ? -0.429 4.219 1.526 1 98 85 SER A O 1
ATOM 597 N N . SER A 1 86 ? 1.539 4.84 0.672 1 98.25 86 SER A N 1
ATOM 598 C CA . SER A 1 86 ? 1.64 6.062 1.462 1 98.25 86 SER A CA 1
ATOM 599 C C . SER A 1 86 ? 2.596 7.059 0.818 1 98.25 86 SER A C 1
ATOM 601 O O . SER A 1 86 ? 3.396 6.691 -0.045 1 98.25 86 SER A O 1
ATOM 603 N N . ALA A 1 87 ? 2.432 8.266 1.202 1 98.62 87 ALA A N 1
ATOM 604 C CA . ALA A 1 87 ? 3.373 9.273 0.733 1 98.62 87 ALA A CA 1
ATOM 605 C C . ALA A 1 87 ? 4.797 8.945 1.172 1 98.62 87 ALA A C 1
ATOM 607 O O . ALA A 1 87 ? 5.754 9.18 0.427 1 98.62 87 ALA A O 1
ATOM 608 N N . THR A 1 88 ? 4.938 8.406 2.385 1 98.62 88 THR A N 1
ATOM 609 C CA . THR A 1 88 ? 6.246 7.996 2.883 1 98.62 88 THR A CA 1
ATOM 610 C C . THR A 1 88 ? 6.871 6.949 1.964 1 98.62 88 THR A C 1
ATOM 612 O O . THR A 1 88 ? 8.023 7.09 1.552 1 98.62 88 THR A O 1
ATOM 615 N N . ALA A 1 89 ? 6.09 5.93 1.621 1 98.38 89 ALA A N 1
ATOM 616 C CA . ALA A 1 89 ? 6.586 4.871 0.746 1 98.38 89 ALA A CA 1
ATOM 617 C C . ALA A 1 89 ? 6.992 5.43 -0.615 1 98.38 89 ALA A C 1
ATOM 619 O O . ALA A 1 89 ? 8.023 5.035 -1.171 1 98.38 89 ALA A O 1
ATOM 620 N N . LEU A 1 90 ? 6.215 6.309 -1.146 1 98.75 90 LEU A N 1
ATOM 621 C CA . LEU A 1 90 ? 6.488 6.887 -2.457 1 98.75 90 LEU A CA 1
ATOM 622 C C . LEU A 1 90 ? 7.734 7.762 -2.416 1 98.75 90 LEU A C 1
ATOM 624 O O . LEU A 1 90 ? 8.531 7.758 -3.357 1 98.75 90 LEU A O 1
ATOM 628 N N . THR A 1 91 ? 7.902 8.547 -1.335 1 98.88 91 THR A N 1
ATOM 629 C CA . THR A 1 91 ? 9.094 9.375 -1.216 1 98.88 91 THR A CA 1
ATOM 630 C C . THR A 1 91 ? 10.352 8.516 -1.118 1 98.88 91 THR A C 1
ATOM 632 O O . THR A 1 91 ? 11.367 8.812 -1.745 1 98.88 91 THR A O 1
ATOM 635 N N . TYR A 1 92 ? 10.297 7.438 -0.372 1 98.62 92 TYR A N 1
ATOM 636 C CA . TYR A 1 92 ? 11.422 6.508 -0.309 1 98.62 92 TYR A CA 1
ATOM 637 C C . TYR A 1 92 ? 11.727 5.934 -1.686 1 98.62 92 TYR A C 1
ATOM 639 O O . TYR A 1 92 ? 12.898 5.781 -2.051 1 98.62 92 TYR A O 1
ATOM 647 N N . LEU A 1 93 ? 10.703 5.578 -2.43 1 98.19 93 LEU A N 1
ATOM 648 C CA . LEU A 1 93 ? 10.883 5.043 -3.775 1 98.19 93 LEU A CA 1
ATOM 649 C C . LEU A 1 93 ? 11.617 6.043 -4.664 1 98.19 93 LEU A C 1
ATOM 651 O O . LEU A 1 93 ? 12.594 5.691 -5.324 1 98.19 93 LEU A O 1
ATOM 655 N N . VAL A 1 94 ? 11.156 7.273 -4.656 1 98.69 94 VAL A N 1
ATOM 656 C CA . VAL A 1 94 ? 11.742 8.305 -5.512 1 98.69 94 VAL A CA 1
ATOM 657 C C . VAL A 1 94 ? 13.172 8.602 -5.055 1 98.69 94 VAL A C 1
ATOM 659 O O . VAL A 1 94 ? 14.094 8.656 -5.875 1 98.69 94 VAL A O 1
ATOM 662 N N . ALA A 1 95 ? 13.367 8.773 -3.74 1 98.75 95 ALA A N 1
ATOM 663 C CA . ALA A 1 95 ? 14.68 9.102 -3.203 1 98.75 95 ALA A CA 1
ATOM 664 C C . ALA A 1 95 ? 15.688 7.996 -3.51 1 98.75 95 ALA A C 1
ATOM 666 O O . ALA A 1 95 ? 16.812 8.273 -3.941 1 98.75 95 ALA A O 1
ATOM 667 N N . ARG A 1 96 ? 15.266 6.77 -3.299 1 97.31 96 ARG A N 1
ATOM 668 C CA . ARG A 1 96 ? 16.156 5.637 -3.555 1 97.31 96 ARG A CA 1
ATOM 669 C C . ARG A 1 96 ? 16.516 5.551 -5.031 1 97.31 96 ARG A C 1
ATOM 671 O O . ARG A 1 96 ? 17.656 5.227 -5.379 1 97.31 96 ARG A O 1
ATOM 678 N N . THR A 1 97 ? 15.586 5.758 -5.867 1 98.12 97 THR A N 1
ATOM 679 C CA . THR A 1 97 ? 15.812 5.617 -7.301 1 98.12 97 THR A CA 1
ATOM 680 C C . THR A 1 97 ? 16.672 6.766 -7.828 1 98.12 97 THR A C 1
ATOM 682 O O . THR A 1 97 ? 17.625 6.543 -8.578 1 98.12 97 THR A O 1
ATOM 685 N N . LEU A 1 98 ? 16.375 8 -7.414 1 97.81 98 LEU A N 1
ATOM 686 C CA . LEU A 1 98 ? 17.125 9.172 -7.875 1 97.81 98 LEU A CA 1
ATOM 687 C C . LEU A 1 98 ? 18.578 9.102 -7.402 1 97.81 98 LEU A C 1
ATOM 689 O O . LEU A 1 98 ? 19.484 9.516 -8.125 1 97.81 98 LEU A O 1
ATOM 693 N N . SER A 1 99 ? 18.797 8.594 -6.238 1 97.75 99 SER A N 1
ATOM 694 C CA . SER A 1 99 ? 20.109 8.695 -5.605 1 97.75 99 SER A CA 1
ATOM 695 C C . SER A 1 99 ? 21.062 7.633 -6.148 1 97.75 99 SER A C 1
ATOM 697 O O . SER A 1 99 ? 22.25 7.629 -5.812 1 97.75 99 SER A O 1
ATOM 699 N N . THR A 1 100 ? 20.531 6.703 -6.98 1 95.5 100 THR A N 1
ATOM 700 C CA . THR A 1 100 ? 21.391 5.664 -7.543 1 95.5 100 THR A CA 1
ATOM 701 C C . THR A 1 100 ? 22.516 6.285 -8.367 1 95.5 100 THR A C 1
ATOM 703 O O . THR A 1 100 ? 23.531 5.637 -8.625 1 95.5 100 THR A O 1
ATOM 706 N N . THR A 1 101 ? 22.391 7.547 -8.789 1 95.56 101 THR A N 1
ATOM 707 C CA . THR A 1 101 ? 23.391 8.188 -9.633 1 95.56 101 THR A CA 1
ATOM 708 C C . THR A 1 101 ? 24.172 9.242 -8.852 1 95.56 101 THR A C 1
ATOM 710 O O . THR A 1 101 ? 25 9.953 -9.414 1 95.56 101 THR A O 1
ATOM 713 N N . TRP A 1 102 ? 23.875 9.469 -7.566 1 98.06 102 TRP A N 1
ATOM 714 C CA . TRP A 1 102 ? 24.5 10.5 -6.754 1 98.06 102 TRP A CA 1
ATOM 715 C C . TRP A 1 102 ? 25.906 10.078 -6.316 1 98.06 102 TRP A C 1
ATOM 717 O O . TRP A 1 102 ? 26.219 8.883 -6.332 1 98.06 102 TRP A O 1
ATOM 727 N N . ASN A 1 103 ? 26.766 11.016 -6.035 1 98 103 ASN A N 1
ATOM 728 C CA . ASN A 1 103 ? 28.094 10.812 -5.48 1 98 103 ASN A CA 1
ATOM 729 C C . ASN A 1 103 ? 28.469 11.914 -4.484 1 98 103 ASN A C 1
ATOM 731 O O . ASN A 1 103 ? 27.609 12.695 -4.074 1 98 103 ASN A O 1
ATOM 735 N N . GLU A 1 104 ? 29.656 11.938 -4.031 1 98.12 104 GLU A N 1
ATOM 736 C CA . GLU A 1 104 ? 30.109 12.781 -2.93 1 98.12 104 GLU A CA 1
ATOM 737 C C . GLU A 1 104 ? 30.078 14.258 -3.314 1 98.12 104 GLU A C 1
ATOM 739 O O . GLU A 1 104 ? 30.125 15.133 -2.447 1 98.12 104 GLU A O 1
ATOM 744 N N . ARG A 1 105 ? 30.094 14.602 -4.52 1 98.06 105 ARG A N 1
ATOM 745 C CA . ARG A 1 105 ? 30.078 15.992 -4.961 1 98.06 105 ARG A CA 1
ATOM 746 C C . ARG A 1 105 ? 28.656 16.547 -4.953 1 98.06 105 ARG A C 1
ATOM 748 O O . ARG A 1 105 ? 28.469 17.766 -5.027 1 98.06 105 ARG A O 1
ATOM 755 N N . ASP A 1 106 ? 27.562 15.617 -4.883 1 98.81 106 ASP A N 1
ATOM 756 C CA . ASP A 1 106 ? 26.172 16.016 -5 1 98.81 106 ASP A CA 1
ATOM 757 C C . ASP A 1 106 ? 25.609 16.484 -3.66 1 98.81 106 ASP A C 1
ATOM 759 O O . ASP A 1 106 ? 26.172 16.172 -2.605 1 98.81 106 ASP A O 1
ATOM 763 N N . GLU A 1 107 ? 24.594 17.328 -3.754 1 98.88 107 GLU A N 1
ATOM 764 C CA . GLU A 1 107 ? 23.922 17.875 -2.578 1 98.88 107 GLU A CA 1
ATOM 765 C C . GLU A 1 107 ? 22.406 17.719 -2.693 1 98.88 107 GLU A C 1
ATOM 767 O O . GLU A 1 107 ? 21.875 17.625 -3.799 1 98.88 107 GLU A O 1
ATOM 772 N N . VAL A 1 108 ? 21.75 17.641 -1.574 1 98.88 108 VAL A N 1
ATOM 773 C CA . VAL A 1 108 ? 20.297 17.703 -1.49 1 98.88 108 VAL A CA 1
ATOM 774 C C . VAL A 1 108 ? 19.891 18.75 -0.445 1 98.88 108 VAL A C 1
ATOM 776 O O . VAL A 1 108 ? 20.547 18.891 0.589 1 98.88 108 VAL A O 1
ATOM 779 N N . VAL A 1 109 ? 18.859 19.484 -0.716 1 98.94 109 VAL A N 1
ATOM 780 C CA . VAL A 1 109 ? 18.344 20.484 0.207 1 98.94 109 VAL A CA 1
ATOM 781 C C . VAL A 1 109 ? 17.016 20.031 0.806 1 98.94 109 VAL A C 1
ATOM 783 O O . VAL A 1 109 ? 16.094 19.688 0.075 1 98.94 109 VAL A O 1
ATOM 786 N N . VAL A 1 110 ? 16.969 19.938 2.1 1 98.94 110 VAL A N 1
ATOM 787 C CA . VAL A 1 110 ? 15.742 19.625 2.826 1 98.94 110 VAL A CA 1
ATOM 788 C C . VAL A 1 110 ? 15.422 20.766 3.797 1 98.94 110 VAL A C 1
ATOM 790 O O . VAL A 1 110 ? 16.281 21.609 4.078 1 98.94 110 VAL A O 1
ATOM 793 N N . SER A 1 111 ? 14.18 20.781 4.258 1 98.81 111 SER A N 1
ATOM 794 C CA . SER A 1 111 ? 13.758 21.875 5.148 1 98.81 111 SER A CA 1
ATOM 795 C C . SER A 1 111 ? 13.438 21.344 6.543 1 98.81 111 SER A C 1
ATOM 797 O O . SER A 1 111 ? 12.859 20.266 6.688 1 98.81 111 SER A O 1
ATOM 799 N N . ARG A 1 112 ? 13.742 22.141 7.594 1 98.62 112 ARG A N 1
ATOM 800 C CA . ARG A 1 112 ? 13.461 21.766 8.969 1 98.62 112 ARG A CA 1
ATOM 801 C C . ARG A 1 112 ? 11.992 22 9.32 1 98.62 112 ARG A C 1
ATOM 803 O O . ARG A 1 112 ? 11.539 21.625 10.398 1 98.62 112 ARG A O 1
ATOM 810 N N . LEU A 1 113 ? 11.227 22.531 8.344 1 98.69 113 LEU A N 1
ATOM 811 C CA . LEU A 1 113 ? 9.797 22.766 8.523 1 98.69 113 LEU A CA 1
ATOM 812 C C . LEU A 1 113 ? 8.992 21.531 8.125 1 98.69 113 LEU A C 1
ATOM 814 O O . LEU A 1 113 ? 7.816 21.422 8.469 1 98.69 113 LEU A O 1
ATOM 818 N N . ASP A 1 114 ? 9.625 20.609 7.473 1 98.81 114 ASP A N 1
ATOM 819 C CA . ASP A 1 114 ? 8.922 19.531 6.762 1 98.81 114 ASP A CA 1
ATOM 820 C C . ASP A 1 114 ? 8.539 18.406 7.707 1 98.81 114 ASP A C 1
ATOM 822 O O . ASP A 1 114 ? 9.227 18.156 8.703 1 98.81 114 ASP A O 1
ATOM 826 N N . HIS A 1 115 ? 7.383 17.766 7.395 1 98.81 115 HIS A N 1
ATOM 827 C CA . HIS A 1 115 ? 7.156 16.406 7.871 1 98.81 115 HIS A CA 1
ATOM 828 C C . HIS A 1 115 ? 8.352 15.5 7.566 1 98.81 115 HIS A C 1
ATOM 830 O O . HIS A 1 115 ? 8.945 15.602 6.492 1 98.81 115 HIS A O 1
ATOM 836 N N . ASP A 1 116 ? 8.648 14.586 8.422 1 98.88 116 ASP A N 1
ATOM 837 C CA . ASP A 1 116 ? 9.867 13.781 8.305 1 98.88 116 ASP A CA 1
ATOM 838 C C . ASP A 1 116 ? 9.828 12.906 7.055 1 98.88 116 ASP A C 1
ATOM 840 O O . ASP A 1 116 ? 10.875 12.492 6.555 1 98.88 116 ASP A O 1
ATOM 844 N N . ALA A 1 117 ? 8.664 12.594 6.52 1 98.81 117 ALA A N 1
ATOM 845 C CA . ALA A 1 117 ? 8.516 11.812 5.293 1 98.81 117 ALA A CA 1
ATOM 846 C C . ALA A 1 117 ? 9.156 12.531 4.105 1 98.81 117 ALA A C 1
ATOM 848 O O . ALA A 1 117 ? 9.484 11.898 3.098 1 98.81 117 ALA A O 1
ATOM 849 N N . ASN A 1 118 ? 9.328 13.82 4.207 1 98.88 118 ASN A N 1
ATOM 850 C CA . ASN A 1 118 ? 9.992 14.594 3.162 1 98.88 118 ASN A CA 1
ATOM 851 C C . ASN A 1 118 ? 11.383 15.047 3.602 1 98.88 118 ASN A C 1
ATOM 853 O O . ASN A 1 118 ? 11.914 16.031 3.082 1 98.88 118 ASN A O 1
ATOM 857 N N . VAL A 1 119 ? 11.961 14.391 4.645 1 98.94 119 VAL A N 1
ATOM 858 C CA . VAL A 1 119 ? 13.297 14.68 5.145 1 98.94 119 VAL A CA 1
ATOM 859 C C . VAL A 1 119 ? 14.133 13.406 5.16 1 98.94 119 VAL A C 1
ATOM 861 O O . VAL A 1 119 ? 15.102 13.281 4.398 1 98.94 119 VAL A O 1
ATOM 864 N N . ARG A 1 120 ? 13.68 12.406 5.836 1 98.81 120 ARG A N 1
ATOM 865 C CA . ARG A 1 120 ? 14.508 11.25 6.16 1 98.81 120 ARG A CA 1
ATOM 866 C C . ARG A 1 120 ? 14.859 10.461 4.906 1 98.81 120 ARG A C 1
ATOM 868 O O . ARG A 1 120 ? 15.984 9.977 4.762 1 98.81 120 ARG A O 1
ATOM 875 N N . PRO A 1 121 ? 13.922 10.219 3.977 1 98.88 121 PRO A N 1
ATOM 876 C CA . PRO A 1 121 ? 14.297 9.492 2.762 1 98.88 121 PRO A CA 1
ATOM 877 C C . PRO A 1 121 ? 15.461 10.148 2.021 1 98.88 121 PRO A C 1
ATOM 879 O O . PRO A 1 121 ? 16.359 9.461 1.547 1 98.88 121 PRO A O 1
ATOM 882 N N . TRP A 1 122 ? 15.461 11.469 1.984 1 98.94 122 TRP A N 1
ATOM 883 C CA . TRP A 1 122 ? 16.5 12.211 1.278 1 98.94 122 TRP A CA 1
ATOM 884 C C . TRP A 1 122 ? 17.812 12.172 2.055 1 98.94 122 TRP A C 1
ATOM 886 O O . TRP A 1 122 ? 18.891 11.984 1.469 1 98.94 122 TRP A O 1
ATOM 896 N N . VAL A 1 123 ? 17.703 12.344 3.363 1 98.88 123 VAL A N 1
ATOM 897 C CA . VAL A 1 123 ? 18.891 12.32 4.219 1 98.88 123 VAL A CA 1
ATOM 898 C C . VAL A 1 123 ? 19.562 10.953 4.129 1 98.88 123 VAL A C 1
ATOM 900 O O . VAL A 1 123 ? 20.781 10.867 3.963 1 98.88 123 VAL A O 1
ATOM 903 N N . GLN A 1 124 ? 18.812 9.922 4.207 1 98.5 124 GLN A N 1
ATOM 904 C CA . GLN A 1 124 ? 19.328 8.555 4.168 1 98.5 124 GLN A CA 1
ATOM 905 C C . GLN A 1 124 ? 19.906 8.227 2.793 1 98.5 124 GLN A C 1
ATOM 907 O O . GLN A 1 124 ? 20.953 7.582 2.689 1 98.5 124 GLN A O 1
ATOM 912 N N . ALA A 1 125 ? 19.219 8.648 1.741 1 98.44 125 ALA A N 1
ATOM 913 C CA . ALA A 1 125 ? 19.734 8.461 0.388 1 98.44 125 ALA A CA 1
ATOM 914 C C . ALA A 1 125 ? 21.062 9.18 0.206 1 98.44 125 ALA A C 1
ATOM 916 O O . ALA A 1 125 ? 22 8.625 -0.375 1 98.44 125 ALA A O 1
ATOM 917 N N . ALA A 1 126 ? 21.156 10.445 0.678 1 98.75 126 ALA A N 1
ATOM 918 C CA . ALA A 1 126 ? 22.391 11.227 0.594 1 98.75 126 ALA A CA 1
ATOM 919 C C . ALA A 1 126 ? 23.531 10.547 1.345 1 98.75 126 ALA A C 1
ATOM 921 O O . ALA A 1 126 ? 24.656 10.469 0.844 1 98.75 126 ALA A O 1
ATOM 922 N N . GLU A 1 127 ? 23.188 10.078 2.549 1 97.94 127 GLU A N 1
ATOM 923 C CA . GLU A 1 127 ? 24.188 9.391 3.359 1 97.94 127 GLU A CA 1
ATOM 924 C C . GLU A 1 127 ? 24.766 8.188 2.621 1 97.94 127 GLU A C 1
ATOM 926 O O . GLU A 1 127 ? 25.984 7.988 2.6 1 97.94 127 GLU A O 1
ATOM 931 N N . ARG A 1 128 ? 24 7.387 2.008 1 95.81 128 ARG A N 1
ATOM 932 C CA . ARG A 1 128 ? 24.422 6.188 1.293 1 95.81 128 ARG A CA 1
ATOM 933 C C . ARG A 1 128 ? 25.281 6.551 0.087 1 95.81 128 ARG A C 1
ATOM 935 O O . ARG A 1 128 ? 26.234 5.836 -0.246 1 95.81 128 ARG A O 1
ATOM 942 N N . ALA A 1 129 ? 24.922 7.66 -0.511 1 97.44 129 ALA A N 1
ATOM 943 C CA . ALA A 1 129 ? 25.625 8.078 -1.724 1 97.44 129 ALA A CA 1
ATOM 944 C C . ALA A 1 129 ? 26.875 8.867 -1.384 1 97.44 129 ALA A C 1
ATOM 946 O O . ALA A 1 129 ? 27.719 9.125 -2.256 1 97.44 129 ALA A O 1
ATOM 947 N N . GLY A 1 130 ? 27.031 9.297 -0.118 1 98.25 130 GLY A N 1
ATOM 948 C CA . GLY A 1 130 ? 28.109 10.195 0.285 1 98.25 130 GLY A CA 1
ATOM 949 C C . GLY A 1 130 ? 27.844 11.648 -0.051 1 98.25 130 GLY A C 1
ATOM 950 O O . GLY A 1 130 ? 28.734 12.484 0.017 1 98.25 130 GLY A O 1
ATOM 951 N N . ALA A 1 131 ? 26.609 11.969 -0.46 1 98.75 131 ALA A N 1
ATOM 952 C CA . ALA A 1 131 ? 26.203 13.32 -0.817 1 98.75 131 ALA A CA 1
ATOM 953 C C . ALA A 1 131 ? 26 14.18 0.428 1 98.75 131 ALA A C 1
ATOM 955 O O . ALA A 1 131 ? 25.891 13.656 1.539 1 98.75 131 ALA A O 1
ATOM 956 N N . THR A 1 132 ? 25.953 15.484 0.252 1 98.81 132 THR A N 1
ATOM 957 C CA . THR A 1 132 ? 25.828 16.438 1.354 1 98.81 132 THR A CA 1
ATOM 958 C C . THR A 1 132 ? 24.375 16.891 1.509 1 98.81 132 THR A C 1
ATOM 960 O O . THR A 1 132 ? 23.719 17.219 0.522 1 98.81 132 THR A O 1
ATOM 963 N N . VAL A 1 133 ? 23.938 16.891 2.699 1 98.88 133 VAL A N 1
ATOM 964 C CA . VAL A 1 133 ? 22.609 17.422 3.004 1 98.88 133 VAL A CA 1
ATOM 965 C C . VAL A 1 133 ? 22.703 18.875 3.441 1 98.88 133 VAL A C 1
ATOM 967 O O . VAL A 1 133 ? 23.484 19.203 4.34 1 98.88 133 VAL A O 1
ATOM 970 N N . ARG A 1 134 ? 22 19.734 2.779 1 98.88 134 ARG A N 1
ATOM 971 C CA . ARG A 1 134 ? 21.859 21.141 3.154 1 98.88 134 ARG A CA 1
ATOM 972 C C . ARG A 1 134 ? 20.484 21.406 3.75 1 98.88 134 ARG A C 1
ATOM 974 O O . ARG A 1 134 ? 19.484 20.922 3.248 1 98.88 134 ARG A O 1
ATOM 981 N N . TRP A 1 135 ? 20.5 22.203 4.805 1 98.81 135 TRP A N 1
ATOM 982 C CA . TRP A 1 135 ? 19.266 22.406 5.566 1 98.81 135 TRP A CA 1
ATOM 983 C C . TRP A 1 135 ? 18.734 23.812 5.383 1 98.81 135 TRP A C 1
ATOM 985 O O . TRP A 1 135 ? 19.438 24.797 5.656 1 98.81 135 TRP A O 1
ATOM 995 N N . ALA A 1 136 ? 17.547 23.922 4.883 1 98.94 136 ALA A N 1
ATOM 996 C CA . ALA A 1 136 ? 16.812 25.188 4.941 1 98.94 136 ALA A CA 1
ATOM 997 C C . ALA A 1 136 ? 16.188 25.391 6.32 1 98.94 136 ALA A C 1
ATOM 999 O O . ALA A 1 136 ? 15.531 24.5 6.852 1 98.94 136 ALA A O 1
ATOM 1000 N N . GLU A 1 137 ? 16.375 26.594 6.859 1 98.5 137 GLU A N 1
ATOM 1001 C CA . GLU A 1 137 ? 15.898 26.922 8.195 1 98.5 137 GLU A CA 1
ATOM 1002 C C . GLU A 1 137 ? 14.617 27.75 8.125 1 98.5 137 GLU A C 1
ATOM 1004 O O . GLU A 1 137 ? 14.453 28.578 7.227 1 98.5 137 GLU A O 1
ATOM 1009 N N . PHE A 1 138 ? 13.734 27.5 9.023 1 98.38 138 PHE A N 1
ATOM 1010 C CA . PHE A 1 138 ? 12.586 28.375 9.188 1 98.38 138 PHE A CA 1
ATOM 1011 C C . PHE A 1 138 ? 12.82 29.359 10.328 1 98.38 138 PHE A C 1
ATOM 1013 O O . PHE A 1 138 ? 13.688 29.141 11.172 1 98.38 138 PHE A O 1
ATOM 1020 N N . ASP A 1 139 ? 12.078 30.438 10.289 1 97.69 139 ASP A N 1
ATOM 1021 C CA . ASP A 1 139 ? 12.117 31.406 11.383 1 97.69 139 ASP A CA 1
ATOM 1022 C C . ASP A 1 139 ? 11.211 30.984 12.531 1 97.69 139 ASP A C 1
ATOM 1024 O O . ASP A 1 139 ? 9.984 30.969 12.398 1 97.69 139 ASP A O 1
ATOM 1028 N N . ALA A 1 140 ? 11.766 30.703 13.648 1 94.44 140 ALA A N 1
ATOM 1029 C CA . ALA A 1 140 ? 11.016 30.156 14.781 1 94.44 140 ALA A CA 1
ATOM 1030 C C . ALA A 1 140 ? 10.031 31.188 15.328 1 94.44 140 ALA A C 1
ATOM 1032 O O . ALA A 1 140 ? 9 30.828 15.906 1 94.44 140 ALA A O 1
ATOM 1033 N N . ALA A 1 141 ? 10.336 32.469 15.133 1 95.56 141 ALA A N 1
ATOM 1034 C CA . ALA A 1 141 ? 9.484 33.5 15.672 1 95.56 141 ALA A CA 1
ATOM 1035 C C . ALA A 1 141 ? 8.25 33.719 14.797 1 95.56 141 ALA A C 1
ATOM 1037 O O . ALA A 1 141 ? 7.176 34.062 15.297 1 95.56 141 ALA A O 1
ATOM 1038 N N . THR A 1 142 ? 8.383 33.406 13.5 1 97.25 142 THR A N 1
ATOM 1039 C CA . THR A 1 142 ? 7.281 33.719 12.594 1 97.25 142 THR A CA 1
ATOM 1040 C C . THR A 1 142 ? 6.719 32.438 11.969 1 97.25 142 THR A C 1
ATOM 1042 O O . THR A 1 142 ? 5.613 32.438 11.422 1 97.25 142 THR A O 1
ATOM 1045 N N . GLY A 1 143 ? 7.504 31.406 12.008 1 97.94 143 GLY A N 1
ATOM 1046 C CA . GLY A 1 143 ? 7.121 30.172 11.336 1 97.94 143 GLY A CA 1
ATOM 1047 C C . GLY A 1 143 ? 7.375 30.203 9.836 1 97.94 143 GLY A C 1
ATOM 1048 O O . GLY A 1 143 ? 6.996 29.281 9.117 1 97.94 143 GLY A O 1
ATOM 1049 N N . GLU A 1 144 ? 8.031 31.234 9.344 1 98.06 144 GLU A N 1
ATOM 1050 C CA . GLU A 1 144 ? 8.234 31.438 7.914 1 98.06 144 GLU A CA 1
ATOM 1051 C C . GLU A 1 144 ? 9.438 30.641 7.414 1 98.06 144 GLU A C 1
ATOM 1053 O O . GLU A 1 144 ? 10.461 30.547 8.102 1 98.06 144 GLU A O 1
ATOM 1058 N N . LEU A 1 145 ? 9.344 30 6.301 1 98.5 145 LEU A N 1
ATOM 1059 C CA . LEU A 1 145 ? 10.469 29.469 5.535 1 98.5 145 LEU A CA 1
ATOM 1060 C C . LEU A 1 145 ? 10.875 30.422 4.426 1 98.5 145 LEU A C 1
ATOM 1062 O O . LEU A 1 145 ? 10.305 30.391 3.332 1 98.5 145 LEU A O 1
ATOM 1066 N N . SER A 1 146 ? 11.898 31.172 4.652 1 97.19 146 SER A N 1
ATOM 1067 C CA . SER A 1 146 ? 12.266 32.25 3.75 1 97.19 146 SER A CA 1
ATOM 1068 C C . SER A 1 146 ? 12.82 31.719 2.436 1 97.19 146 SER A C 1
ATOM 1070 O O . SER A 1 146 ? 13.711 30.859 2.432 1 97.19 146 SER A O 1
ATOM 1072 N N . THR A 1 147 ? 12.359 32.281 1.39 1 97.38 147 THR A N 1
ATOM 1073 C CA . THR A 1 147 ? 12.789 31.891 0.052 1 97.38 147 THR A CA 1
ATOM 1074 C C . THR A 1 147 ? 14.234 32.344 -0.193 1 97.38 147 THR A C 1
ATOM 1076 O O . THR A 1 147 ? 14.977 31.656 -0.902 1 97.38 147 THR A O 1
ATOM 1079 N N . GLY A 1 148 ? 14.586 33.438 0.35 1 96.88 148 GLY A N 1
ATOM 1080 C CA . GLY A 1 148 ? 15.883 34.031 0.076 1 96.88 148 GLY A CA 1
ATOM 1081 C C . GLY A 1 148 ? 17.047 33.156 0.438 1 96.88 148 GLY A C 1
ATOM 1082 O O . GLY A 1 148 ? 18.094 33.188 -0.213 1 96.88 148 GLY A O 1
ATOM 1083 N N . GLN A 1 149 ? 16.922 32.281 1.418 1 98.38 149 GLN A N 1
ATOM 1084 C CA . GLN A 1 149 ? 18.016 31.438 1.874 1 98.38 149 GLN A CA 1
ATOM 1085 C C . GLN A 1 149 ? 18.391 30.391 0.819 1 98.38 149 GLN A C 1
ATOM 1087 O O . GLN A 1 149 ? 19.516 29.906 0.799 1 98.38 149 GLN A O 1
ATOM 1092 N N . TYR A 1 150 ? 17.484 30.078 -0.055 1 98.62 150 TYR A N 1
ATOM 1093 C CA . TYR A 1 150 ? 17.734 29.047 -1.067 1 98.62 150 TYR A CA 1
ATOM 1094 C C . TYR A 1 150 ? 18.766 29.531 -2.086 1 98.62 150 TYR A C 1
ATOM 1096 O O . TYR A 1 150 ? 19.406 28.719 -2.75 1 98.62 150 TYR A O 1
ATOM 1104 N N . ALA A 1 151 ? 18.906 30.828 -2.26 1 97.81 151 ALA A N 1
ATOM 1105 C CA . ALA A 1 151 ? 19.938 31.359 -3.143 1 97.81 151 ALA A CA 1
ATOM 1106 C C . ALA A 1 151 ? 21.328 30.906 -2.699 1 97.81 151 ALA A C 1
ATOM 1108 O O . ALA A 1 151 ? 22.203 30.703 -3.531 1 97.81 151 ALA A O 1
ATOM 1109 N N . ASP A 1 152 ? 21.453 30.766 -1.41 1 98 152 ASP A N 1
ATOM 1110 C CA . ASP A 1 152 ? 22.734 30.328 -0.854 1 98 152 ASP A CA 1
ATOM 1111 C C . ASP A 1 152 ? 22.797 28.812 -0.736 1 98 152 ASP A C 1
ATOM 1113 O O . ASP A 1 152 ? 23.891 28.234 -0.724 1 98 152 ASP A O 1
ATOM 1117 N N . LEU A 1 153 ? 21.688 28.156 -0.616 1 98.69 153 LEU A N 1
ATOM 1118 C CA . LEU A 1 153 ? 21.625 26.719 -0.338 1 98.69 153 LEU A CA 1
ATOM 1119 C C . LEU A 1 153 ? 21.766 25.906 -1.624 1 98.69 153 LEU A C 1
ATOM 1121 O O . LEU A 1 153 ? 22.281 24.781 -1.606 1 98.69 153 LEU A O 1
ATOM 1125 N N . VAL A 1 154 ? 21.25 26.484 -2.746 1 98.81 154 VAL A N 1
ATOM 1126 C CA . VAL A 1 154 ? 21.188 25.75 -4.008 1 98.81 154 VAL A CA 1
ATOM 1127 C C . VAL A 1 154 ? 22.359 26.172 -4.895 1 98.81 154 VAL A C 1
ATOM 1129 O O . VAL A 1 154 ? 22.688 27.359 -4.984 1 98.81 154 VAL A O 1
ATOM 1132 N N . ASN A 1 155 ? 23 25.281 -5.496 1 98.62 155 ASN A N 1
ATOM 1133 C CA . ASN A 1 155 ? 24.141 25.469 -6.402 1 98.62 155 ASN A CA 1
ATOM 1134 C C . ASN A 1 155 ? 24.172 24.375 -7.465 1 98.62 155 ASN A C 1
ATOM 1136 O O . ASN A 1 155 ? 23.281 23.516 -7.523 1 98.62 155 ASN A O 1
ATOM 1140 N N . PRO A 1 156 ? 25.109 24.328 -8.359 1 98.31 156 PRO A N 1
ATOM 1141 C CA . PRO A 1 156 ? 25.125 23.375 -9.477 1 98.31 156 PRO A CA 1
ATOM 1142 C C . PRO A 1 156 ? 25.266 21.938 -9.008 1 98.31 156 PRO A C 1
ATOM 1144 O O . PRO A 1 156 ? 25.016 21 -9.781 1 98.31 156 PRO A O 1
ATOM 1147 N N . GLN A 1 157 ? 25.672 21.734 -7.762 1 98.56 157 GLN A N 1
ATOM 1148 C CA . GLN A 1 157 ? 25.828 20.391 -7.223 1 98.56 157 GLN A CA 1
ATOM 1149 C C . GLN A 1 157 ? 24.5 19.875 -6.641 1 98.56 157 GLN A C 1
ATOM 1151 O O . GLN A 1 157 ? 24.359 18.688 -6.355 1 98.56 157 GLN A O 1
ATOM 1156 N N . THR A 1 158 ? 23.531 20.75 -6.461 1 98.88 158 THR A N 1
ATOM 1157 C CA . THR A 1 158 ? 22.25 20.359 -5.867 1 98.88 158 THR A CA 1
ATOM 1158 C C . THR A 1 158 ? 21.453 19.516 -6.832 1 98.88 158 THR A C 1
ATOM 1160 O O . THR A 1 158 ? 21.172 19.922 -7.961 1 98.88 158 THR A O 1
ATOM 1163 N N . ARG A 1 159 ? 21.078 18.312 -6.367 1 98.69 159 ARG A N 1
ATOM 1164 C CA . ARG A 1 159 ? 20.328 17.391 -7.203 1 98.69 159 ARG A CA 1
ATOM 1165 C C . ARG A 1 159 ? 18.828 17.547 -6.965 1 98.69 159 ARG A C 1
ATOM 1167 O O . ARG A 1 159 ? 18.031 17.453 -7.902 1 98.69 159 ARG A O 1
ATOM 1174 N N . VAL A 1 160 ? 18.453 17.734 -5.68 1 98.81 160 VAL A N 1
ATOM 1175 C CA . VAL A 1 160 ? 17.047 17.797 -5.32 1 98.81 160 VAL A CA 1
ATOM 1176 C C . VAL A 1 160 ? 16.844 18.844 -4.227 1 98.81 160 VAL A C 1
ATOM 1178 O O . VAL A 1 160 ? 17.656 18.953 -3.314 1 98.81 160 VAL A O 1
ATOM 1181 N N . VAL A 1 161 ? 15.852 19.641 -4.391 1 98.94 161 VAL A N 1
ATOM 1182 C CA . VAL A 1 161 ? 15.289 20.453 -3.322 1 98.94 161 VAL A CA 1
ATOM 1183 C C . VAL A 1 161 ? 13.93 19.891 -2.904 1 98.94 161 VAL A C 1
ATOM 1185 O O . VAL A 1 161 ? 12.984 19.875 -3.695 1 98.94 161 VAL A O 1
ATOM 1188 N N . ALA A 1 162 ? 13.875 19.359 -1.702 1 98.94 162 ALA A N 1
ATOM 1189 C CA . ALA A 1 162 ? 12.625 18.859 -1.13 1 98.94 162 ALA A CA 1
ATOM 1190 C C . ALA A 1 162 ? 12 19.891 -0.196 1 98.94 162 ALA A C 1
ATOM 1192 O O . ALA A 1 162 ? 12.672 20.422 0.688 1 98.94 162 ALA A O 1
ATOM 1193 N N . VAL A 1 163 ? 10.695 20.188 -0.358 1 98.94 163 VAL A N 1
ATOM 1194 C CA . VAL A 1 163 ? 10.055 21.234 0.436 1 98.94 163 VAL A CA 1
ATOM 1195 C C . VAL A 1 163 ? 8.555 20.938 0.56 1 98.94 163 VAL A C 1
ATOM 1197 O O . VAL A 1 163 ? 7.953 20.375 -0.35 1 98.94 163 VAL A O 1
ATOM 1200 N N . THR A 1 164 ? 8.023 21.234 1.676 1 98.88 164 THR A N 1
ATOM 1201 C CA . THR A 1 164 ? 6.594 21.047 1.912 1 98.88 164 THR A CA 1
ATOM 1202 C C . THR A 1 164 ? 5.785 22.141 1.244 1 98.88 164 THR A C 1
ATOM 1204 O O . THR A 1 164 ? 6.219 23.297 1.204 1 98.88 164 THR A O 1
ATOM 1207 N N . ALA A 1 165 ? 4.594 21.781 0.731 1 98.88 165 ALA A N 1
ATOM 1208 C CA . ALA A 1 165 ? 3.648 22.797 0.269 1 98.88 165 ALA A CA 1
ATOM 1209 C C . ALA A 1 165 ? 2.908 23.422 1.441 1 98.88 165 ALA A C 1
ATOM 1211 O O . ALA A 1 165 ? 2.428 24.562 1.34 1 98.88 165 ALA A O 1
ATOM 1212 N N . ALA A 1 166 ? 2.805 22.719 2.537 1 98.88 166 ALA A N 1
ATOM 1213 C CA . ALA A 1 166 ? 2.238 23.219 3.789 1 98.88 166 ALA A CA 1
ATOM 1214 C C . ALA A 1 166 ? 2.732 22.406 4.977 1 98.88 166 ALA A C 1
ATOM 1216 O O . ALA A 1 166 ? 2.721 21.172 4.938 1 98.88 166 ALA A O 1
ATOM 1217 N N . SER A 1 167 ? 3.176 23.109 5.992 1 98.81 167 SER A N 1
ATOM 1218 C CA . SER A 1 167 ? 3.641 22.438 7.207 1 98.81 167 SER A CA 1
ATOM 1219 C C . SER A 1 167 ? 2.504 21.703 7.898 1 98.81 167 SER A C 1
ATOM 1221 O O . SER A 1 167 ? 1.437 22.266 8.141 1 98.81 167 SER A O 1
ATOM 1223 N N . ASN A 1 168 ? 2.785 20.438 8.227 1 98.5 168 ASN A N 1
ATOM 1224 C CA . ASN A 1 168 ? 1.78 19.672 8.961 1 98.5 168 ASN A CA 1
ATOM 1225 C C . ASN A 1 168 ? 1.719 20.109 10.43 1 98.5 168 ASN A C 1
ATOM 1227 O O . ASN A 1 168 ? 0.775 19.766 11.141 1 98.5 168 ASN A O 1
ATOM 1231 N N . ALA A 1 169 ? 2.68 20.875 10.883 1 98.56 169 ALA A N 1
ATOM 1232 C CA . ALA A 1 169 ? 2.76 21.25 12.289 1 98.56 169 ALA A CA 1
ATOM 1233 C C . ALA A 1 169 ? 2.039 22.578 12.539 1 98.56 169 ALA A C 1
ATOM 1235 O O . ALA A 1 169 ? 1.323 22.719 13.531 1 98.56 169 ALA A O 1
ATOM 1236 N N . ILE A 1 170 ? 2.271 23.516 11.516 1 98.69 170 ILE A N 1
ATOM 1237 C CA . ILE A 1 170 ? 1.79 24.859 11.844 1 98.69 170 ILE A CA 1
ATOM 1238 C C . ILE A 1 170 ? 1.096 25.469 10.633 1 98.69 170 ILE A C 1
ATOM 1240 O O . ILE A 1 170 ? 0.68 26.625 10.664 1 98.69 170 ILE A O 1
ATOM 1244 N N . GLY A 1 171 ? 0.996 24.766 9.539 1 98.75 171 GLY A N 1
ATOM 1245 C CA . GLY A 1 171 ? 0.192 25.172 8.391 1 98.75 171 GLY A CA 1
ATOM 1246 C C . GLY A 1 171 ? 0.936 26.078 7.434 1 98.75 171 GLY A C 1
ATOM 1247 O O . GLY A 1 171 ? 0.45 26.359 6.336 1 98.75 171 GLY A O 1
ATOM 1248 N N . THR A 1 172 ? 2.182 26.516 7.77 1 98.81 172 THR A N 1
ATOM 1249 C CA . THR A 1 172 ? 2.955 27.422 6.941 1 98.81 172 THR A CA 1
ATOM 1250 C C . THR A 1 172 ? 3.027 26.922 5.504 1 98.81 172 THR A C 1
ATOM 1252 O O . THR A 1 172 ? 3.299 25.75 5.262 1 98.81 172 THR A O 1
ATOM 1255 N N . ARG A 1 173 ? 2.74 27.797 4.598 1 98.62 173 ARG A N 1
ATOM 1256 C CA . ARG A 1 173 ? 2.867 27.531 3.172 1 98.62 173 ARG A CA 1
ATOM 1257 C C . ARG A 1 173 ? 4.027 28.312 2.562 1 98.62 173 ARG A C 1
ATOM 1259 O O . ARG A 1 173 ? 3.879 29.484 2.229 1 98.62 173 ARG A O 1
ATOM 1266 N N . PRO A 1 174 ? 5.172 27.656 2.361 1 98.62 174 PRO A N 1
ATOM 1267 C CA . PRO A 1 174 ? 6.281 28.359 1.707 1 98.62 174 PRO A CA 1
ATOM 1268 C C . PRO A 1 174 ? 5.957 28.766 0.273 1 98.62 174 PRO A C 1
ATOM 1270 O O . PRO A 1 174 ? 5.016 28.234 -0.328 1 98.62 174 PRO A O 1
ATOM 1273 N N . ASP A 1 175 ? 6.703 29.812 -0.213 1 98.44 175 ASP A N 1
ATOM 1274 C CA . ASP A 1 175 ? 6.613 30.172 -1.627 1 98.44 175 ASP A CA 1
ATOM 1275 C C . ASP A 1 175 ? 7.332 29.141 -2.496 1 98.44 175 ASP A C 1
ATOM 1277 O O . ASP A 1 175 ? 8.406 29.406 -3.025 1 98.44 175 ASP A O 1
ATOM 1281 N N . VAL A 1 176 ? 6.699 28.016 -2.746 1 98.81 176 VAL A N 1
ATOM 1282 C CA . VAL A 1 176 ? 7.281 26.859 -3.422 1 98.81 176 VAL A CA 1
ATOM 1283 C C . VAL A 1 176 ? 7.691 27.25 -4.84 1 98.81 176 VAL A C 1
ATOM 1285 O O . VAL A 1 176 ? 8.742 26.828 -5.324 1 98.81 176 VAL A O 1
ATOM 1288 N N . ALA A 1 177 ? 6.832 28.016 -5.504 1 98.81 177 ALA A N 1
ATOM 1289 C CA . ALA A 1 177 ? 7.137 28.422 -6.871 1 98.81 177 ALA A CA 1
ATOM 1290 C C . ALA A 1 177 ? 8.453 29.188 -6.938 1 98.81 177 ALA A C 1
ATOM 1292 O O . ALA A 1 177 ? 9.273 28.953 -7.836 1 98.81 177 ALA A O 1
ATOM 1293 N N . ALA A 1 178 ? 8.641 30.094 -6.012 1 98.81 178 ALA A N 1
ATOM 1294 C CA . ALA A 1 178 ? 9.883 30.859 -5.965 1 98.81 178 ALA A CA 1
ATOM 1295 C C . ALA A 1 178 ? 11.078 29.969 -5.656 1 98.81 178 ALA A C 1
ATOM 1297 O O . ALA A 1 178 ? 12.148 30.125 -6.238 1 98.81 178 ALA A O 1
ATOM 1298 N N . ILE A 1 179 ? 10.938 29.047 -4.734 1 98.88 179 ILE A N 1
ATOM 1299 C CA . ILE A 1 179 ? 11.984 28.078 -4.395 1 98.88 179 ILE A CA 1
ATOM 1300 C C . ILE A 1 179 ? 12.336 27.234 -5.617 1 98.88 179 ILE A C 1
ATOM 1302 O O . ILE A 1 179 ? 13.508 27.016 -5.918 1 98.88 179 ILE A O 1
ATOM 1306 N N . ALA A 1 180 ? 11.289 26.797 -6.312 1 98.88 180 ALA A N 1
ATOM 1307 C CA . ALA A 1 180 ? 11.477 25.969 -7.5 1 98.88 180 ALA A CA 1
ATOM 1308 C C . ALA A 1 180 ? 12.258 26.719 -8.578 1 98.88 180 ALA A C 1
ATOM 1310 O O . ALA A 1 180 ? 13.109 26.141 -9.25 1 98.88 180 ALA A O 1
ATOM 1311 N N . LYS A 1 181 ? 11.906 27.984 -8.758 1 98.75 181 LYS A N 1
ATOM 1312 C CA . LYS A 1 181 ? 12.625 28.797 -9.734 1 98.75 181 LYS A CA 1
ATOM 1313 C C . LYS A 1 181 ? 14.117 28.844 -9.43 1 98.75 181 LYS A C 1
ATOM 1315 O O . LYS A 1 181 ? 14.945 28.688 -10.336 1 98.75 181 LYS A O 1
ATOM 1320 N N . ILE A 1 182 ? 14.469 29.062 -8.18 1 98.81 182 ILE A N 1
ATOM 1321 C CA . ILE A 1 182 ? 15.867 29.094 -7.758 1 98.81 182 ILE A CA 1
ATOM 1322 C C . ILE A 1 182 ? 16.5 27.734 -8.008 1 98.81 182 ILE A C 1
ATOM 1324 O O . ILE A 1 182 ? 17.609 27.641 -8.539 1 98.81 182 ILE A O 1
ATOM 1328 N N . ALA A 1 183 ? 15.836 26.641 -7.641 1 98.81 183 ALA A N 1
ATOM 1329 C CA . ALA A 1 183 ? 16.344 25.281 -7.809 1 98.81 183 ALA A CA 1
ATOM 1330 C C . ALA A 1 183 ? 16.609 24.984 -9.281 1 98.81 183 ALA A C 1
ATOM 1332 O O . ALA A 1 183 ? 17.703 24.516 -9.641 1 98.81 183 ALA A O 1
ATOM 1333 N N . HIS A 1 184 ? 15.633 25.281 -10.164 1 98.69 184 HIS A N 1
ATOM 1334 C CA . HIS A 1 184 ? 15.711 24.969 -11.586 1 98.69 184 HIS A CA 1
ATOM 1335 C C . HIS A 1 184 ? 16.828 25.766 -12.258 1 98.69 184 HIS A C 1
ATOM 1337 O O . HIS A 1 184 ? 17.453 25.281 -13.203 1 98.69 184 HIS A O 1
ATOM 1343 N N . ALA A 1 185 ? 17.031 26.938 -11.734 1 98.5 185 ALA A N 1
ATOM 1344 C CA . ALA A 1 185 ? 18.094 27.766 -12.297 1 98.5 185 ALA A CA 1
ATOM 1345 C C . ALA A 1 185 ? 19.453 27.078 -12.172 1 98.5 185 ALA A C 1
ATOM 1347 O O . ALA A 1 185 ? 20.375 27.359 -12.945 1 98.5 185 ALA A O 1
ATOM 1348 N N . HIS A 1 186 ? 19.594 26.188 -11.266 1 98.44 186 HIS A N 1
ATOM 1349 C CA . HIS A 1 186 ? 20.844 25.469 -11.055 1 98.44 186 HIS A CA 1
ATOM 1350 C C . HIS A 1 186 ? 20.734 24.016 -11.5 1 98.44 186 HIS A C 1
ATOM 1352 O O . HIS A 1 186 ? 21.609 23.203 -11.203 1 98.44 186 HIS A O 1
ATOM 1358 N N . GLY A 1 187 ? 19.562 23.625 -12.078 1 98.19 187 GLY A N 1
ATOM 1359 C CA . GLY A 1 187 ?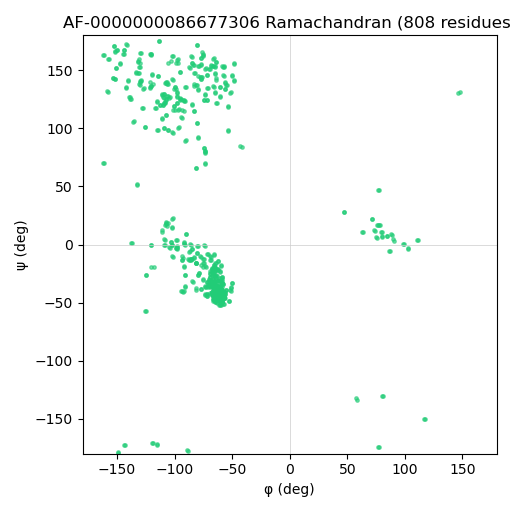 19.391 22.297 -12.633 1 98.19 187 GLY A CA 1
ATOM 1360 C C . GLY A 1 187 ? 18.859 21.281 -11.633 1 98.19 187 GLY A C 1
ATOM 1361 O O . GLY A 1 187 ? 18.797 20.094 -11.922 1 98.19 187 GLY A O 1
ATOM 1362 N N . ALA A 1 188 ? 18.547 21.688 -10.43 1 98.69 188 ALA A N 1
ATOM 1363 C CA . ALA A 1 188 ? 18.047 20.781 -9.398 1 98.69 188 ALA A CA 1
ATOM 1364 C C . ALA A 1 188 ? 16.562 20.453 -9.617 1 98.69 188 ALA A C 1
ATOM 1366 O O . ALA A 1 188 ? 15.805 21.312 -10.086 1 98.69 188 ALA A O 1
ATOM 1367 N N . LEU A 1 189 ? 16.156 19.234 -9.312 1 98.81 189 LEU A N 1
ATOM 1368 C CA . LEU A 1 189 ? 14.742 18.859 -9.297 1 98.81 189 LEU A CA 1
ATOM 1369 C C . LEU A 1 189 ? 14.078 19.328 -8.008 1 98.81 189 LEU A C 1
ATOM 1371 O O . LEU A 1 189 ? 14.742 19.516 -6.984 1 98.81 189 LEU A O 1
ATOM 1375 N N . VAL A 1 190 ? 12.812 19.547 -8.078 1 98.94 190 VAL A N 1
ATOM 1376 C CA . VAL A 1 190 ? 12.047 19.984 -6.914 1 98.94 190 VAL A CA 1
ATOM 1377 C C . VAL A 1 190 ? 11.016 18.922 -6.543 1 98.94 190 VAL A C 1
ATOM 1379 O O . VAL A 1 190 ? 10.164 18.562 -7.359 1 98.94 190 VAL A O 1
ATOM 1382 N N . TYR A 1 191 ? 11.148 18.359 -5.355 1 98.94 191 TYR A N 1
ATOM 1383 C CA . TYR A 1 191 ? 10.188 17.438 -4.781 1 98.94 191 TYR A CA 1
ATOM 1384 C C . TYR A 1 191 ? 9.289 18.141 -3.77 1 98.94 191 TYR A C 1
ATOM 1386 O O . TYR A 1 191 ? 9.766 18.609 -2.734 1 98.94 191 TYR A O 1
ATOM 1394 N N . VAL A 1 192 ? 7.98 18.156 -4.004 1 99 192 VAL A N 1
ATOM 1395 C CA . VAL A 1 192 ? 7.051 18.891 -3.158 1 99 192 VAL A CA 1
ATOM 1396 C C . VAL A 1 192 ? 6.145 17.922 -2.41 1 99 192 VAL A C 1
ATOM 1398 O O . VAL A 1 192 ? 5.461 17.109 -3.029 1 99 192 VAL A O 1
ATOM 1401 N N . ASP A 1 193 ? 6.23 18.016 -1.117 1 98.94 193 ASP A N 1
ATOM 1402 C CA . ASP A 1 193 ? 5.273 17.297 -0.277 1 98.94 193 ASP A CA 1
ATOM 1403 C C . ASP A 1 193 ? 3.953 18.062 -0.177 1 98.94 193 ASP A C 1
ATOM 1405 O O . ASP A 1 193 ? 3.844 19.016 0.586 1 98.94 193 ASP A O 1
ATOM 1409 N N . GLY A 1 194 ? 2.961 17.547 -0.908 1 98.94 194 GLY A N 1
ATOM 1410 C CA . GLY A 1 194 ? 1.66 18.188 -0.944 1 98.94 194 GLY A CA 1
ATOM 1411 C C . GLY A 1 194 ? 0.625 17.5 -0.074 1 98.94 194 GLY A C 1
ATOM 1412 O O . GLY A 1 194 ? -0.572 17.781 -0.191 1 98.94 194 GLY A O 1
ATOM 1413 N N . VAL A 1 195 ? 0.996 16.641 0.797 1 98.88 195 VAL A N 1
ATOM 1414 C CA . VAL A 1 195 ? 0.075 15.812 1.562 1 98.88 195 VAL A CA 1
ATOM 1415 C C . VAL A 1 195 ? -0.872 16.703 2.371 1 98.88 195 VAL A C 1
ATOM 1417 O O . VAL A 1 195 ? -2.088 16.5 2.352 1 98.88 195 VAL A O 1
ATOM 1420 N N . HIS A 1 196 ? -0.331 17.703 3.029 1 98.69 196 HIS A N 1
ATOM 1421 C CA . HIS A 1 196 ? -1.154 18.547 3.883 1 98.69 196 HIS A CA 1
ATOM 1422 C C . HIS A 1 196 ? -1.889 19.609 3.064 1 98.69 196 HIS A C 1
ATOM 1424 O O . HIS A 1 196 ? -3.062 19.891 3.32 1 98.69 196 HIS A O 1
ATOM 1430 N N . ALA A 1 197 ? -1.28 20.156 2.059 1 98.81 197 ALA A N 1
ATOM 1431 C CA . ALA A 1 197 ? -1.798 21.297 1.299 1 98.81 197 ALA A CA 1
ATOM 1432 C C . ALA A 1 197 ? -2.975 20.875 0.422 1 98.81 197 ALA A C 1
ATOM 1434 O O . ALA A 1 197 ? -3.941 21.625 0.271 1 98.81 197 ALA A O 1
ATOM 1435 N N . THR A 1 198 ? -2.932 19.688 -0.124 1 98.81 198 THR A N 1
ATOM 1436 C CA . THR A 1 198 ? -3.883 19.25 -1.142 1 98.81 198 THR A CA 1
ATOM 1437 C C . THR A 1 198 ? -5.309 19.281 -0.595 1 98.81 198 THR A C 1
ATOM 1439 O O . THR A 1 198 ? -6.254 19.562 -1.331 1 98.81 198 THR A O 1
ATOM 1442 N N . ALA A 1 199 ? -5.461 19.062 0.638 1 98.19 199 ALA A N 1
ATOM 1443 C CA . ALA A 1 199 ? -6.773 18.984 1.275 1 98.19 199 ALA A CA 1
ATOM 1444 C C . ALA A 1 199 ? -7.391 20.375 1.426 1 98.19 199 ALA A C 1
ATOM 1446 O O . ALA A 1 199 ? -8.594 20.5 1.647 1 98.19 199 ALA A O 1
ATOM 1447 N N . HIS A 1 200 ? -6.57 21.469 1.281 1 98.5 200 HIS A N 1
ATOM 1448 C CA . HIS A 1 200 ? -7.039 22.75 1.802 1 98.5 200 HIS A CA 1
ATOM 1449 C C . HIS A 1 200 ? -7.016 23.828 0.721 1 98.5 200 HIS A C 1
ATOM 1451 O O . HIS A 1 200 ? -7.77 24.797 0.795 1 98.5 200 HIS A O 1
ATOM 1457 N N . VAL A 1 201 ? -6.137 23.641 -0.262 1 98 201 VAL A N 1
ATOM 1458 C CA . VAL A 1 201 ? -5.977 24.734 -1.223 1 98 201 VAL A CA 1
ATOM 1459 C C . VAL A 1 201 ? -5.996 24.172 -2.643 1 98 201 VAL A C 1
ATOM 1461 O O . VAL A 1 201 ? -5.562 23.047 -2.879 1 98 201 VAL A O 1
ATOM 1464 N N . PRO A 1 202 ? -6.527 24.969 -3.609 1 98.12 202 PRO A N 1
ATOM 1465 C CA . PRO A 1 202 ? -6.348 24.547 -5.004 1 98.12 202 PRO A CA 1
ATOM 1466 C C . PRO A 1 202 ? -4.883 24.312 -5.363 1 98.12 202 PRO A C 1
ATOM 1468 O O . PRO A 1 202 ? -4.008 25.078 -4.938 1 98.12 202 PRO A O 1
ATOM 1471 N N . THR A 1 203 ? -4.578 23.25 -6.09 1 98.12 203 THR A N 1
ATOM 1472 C CA . THR A 1 203 ? -3.209 22.844 -6.402 1 98.12 203 THR A CA 1
ATOM 1473 C C . THR A 1 203 ? -2.994 22.797 -7.91 1 98.12 203 THR A C 1
ATOM 1475 O O . THR A 1 203 ? -3.861 22.328 -8.648 1 98.12 203 THR A O 1
ATOM 1478 N N . ASN A 1 204 ? -1.967 23.297 -8.367 1 98.25 204 ASN A N 1
ATOM 1479 C CA . ASN A 1 204 ? -1.453 23.172 -9.727 1 98.25 204 ASN A CA 1
ATOM 1480 C C . ASN A 1 204 ? 0.049 22.891 -9.734 1 98.25 204 ASN A C 1
ATOM 1482 O O . ASN A 1 204 ? 0.851 23.812 -9.531 1 98.25 204 ASN A O 1
ATOM 1486 N N . VAL A 1 205 ? 0.42 21.672 -10.047 1 98.38 205 VAL A N 1
ATOM 1487 C CA . VAL A 1 205 ? 1.795 21.219 -9.883 1 98.38 205 VAL A CA 1
ATOM 1488 C C . VAL A 1 205 ? 2.719 22 -10.812 1 98.38 205 VAL A C 1
ATOM 1490 O O . VAL A 1 205 ? 3.865 22.281 -10.461 1 98.38 205 VAL A O 1
ATOM 1493 N N . ALA A 1 206 ? 2.229 22.344 -11.992 1 96.81 206 ALA A N 1
ATOM 1494 C CA . ALA A 1 206 ? 3.027 23.125 -12.938 1 96.81 206 ALA A CA 1
ATOM 1495 C C . ALA A 1 206 ? 3.309 24.516 -12.406 1 96.81 206 ALA A C 1
ATOM 1497 O O . ALA A 1 206 ? 4.434 25.016 -12.508 1 96.81 206 ALA A O 1
ATOM 1498 N N . GLU A 1 207 ? 2.279 25.156 -11.82 1 97.75 207 GLU A N 1
ATOM 1499 C CA . GLU A 1 207 ? 2.432 26.5 -11.266 1 97.75 207 GLU A CA 1
ATOM 1500 C C . GLU A 1 207 ? 3.383 26.5 -10.078 1 97.75 207 GLU A C 1
ATOM 1502 O O . GLU A 1 207 ? 4.105 27.469 -9.852 1 97.75 207 GLU A O 1
ATOM 1507 N N . LEU A 1 208 ? 3.416 25.422 -9.344 1 98.5 208 LEU A N 1
ATOM 1508 C CA . LEU A 1 208 ? 4.32 25.281 -8.203 1 98.5 208 LEU A CA 1
ATOM 1509 C C . LEU A 1 208 ? 5.754 25.078 -8.672 1 98.5 208 LEU A C 1
ATOM 1511 O O . LEU A 1 208 ? 6.699 25.297 -7.906 1 98.5 208 LEU A O 1
ATOM 1515 N N . GLY A 1 209 ? 5.922 24.672 -9.914 1 98.62 209 GLY A N 1
ATOM 1516 C CA . GLY A 1 209 ? 7.234 24.25 -10.391 1 98.62 209 GLY A CA 1
ATOM 1517 C C . GLY A 1 209 ? 7.688 22.922 -9.812 1 98.62 209 GLY A C 1
ATOM 1518 O O . GLY A 1 209 ? 8.883 22.656 -9.742 1 98.62 209 GLY A O 1
ATOM 1519 N N . ALA A 1 210 ? 6.789 22.109 -9.359 1 98.88 210 ALA A N 1
ATOM 1520 C CA . ALA A 1 210 ? 7.109 20.812 -8.781 1 98.88 210 ALA A CA 1
ATOM 1521 C C . ALA A 1 210 ? 7.492 19.812 -9.867 1 98.88 210 ALA A C 1
ATOM 1523 O O . ALA A 1 210 ? 6.738 19.594 -10.812 1 98.88 210 ALA A O 1
ATOM 1524 N N . ASP A 1 211 ? 8.656 19.203 -9.781 1 98.88 211 ASP A N 1
ATOM 1525 C CA . ASP A 1 211 ? 9 18.078 -10.641 1 98.88 211 ASP A CA 1
ATOM 1526 C C . ASP A 1 211 ? 8.312 16.797 -10.164 1 98.88 211 ASP A C 1
ATOM 1528 O O . ASP A 1 211 ? 7.957 15.945 -10.984 1 98.88 211 ASP A O 1
ATOM 1532 N N . PHE A 1 212 ? 8.25 16.656 -8.891 1 98.94 212 PHE A N 1
ATOM 1533 C CA . PHE A 1 212 ? 7.465 15.633 -8.227 1 98.94 212 PHE A CA 1
ATOM 1534 C C . PHE A 1 212 ? 6.535 16.25 -7.184 1 98.94 212 PHE A C 1
ATOM 1536 O O . PHE A 1 212 ? 6.93 17.172 -6.461 1 98.94 212 PHE A O 1
ATOM 1543 N N . TYR A 1 213 ? 5.297 15.812 -7.188 1 98.94 213 TYR A N 1
ATOM 1544 C CA . TYR A 1 213 ? 4.312 16.219 -6.191 1 98.94 213 TYR A CA 1
ATOM 1545 C C . TYR A 1 213 ? 3.635 15.008 -5.566 1 98.94 213 TYR A C 1
ATOM 1547 O O . TYR A 1 213 ? 2.977 14.227 -6.262 1 98.94 213 TYR A O 1
ATOM 1555 N N . VAL A 1 214 ? 3.811 14.828 -4.262 1 98.94 214 VAL A N 1
ATOM 1556 C CA . VAL A 1 214 ? 3.229 13.672 -3.598 1 98.94 214 VAL A CA 1
ATOM 1557 C C . VAL A 1 214 ? 2.037 14.102 -2.746 1 98.94 214 VAL A C 1
ATOM 1559 O O . VAL A 1 214 ? 2.051 15.188 -2.152 1 98.94 214 VAL A O 1
ATOM 1562 N N . THR A 1 215 ? 0.984 13.344 -2.732 1 98.88 215 THR A N 1
ATOM 1563 C CA . THR A 1 215 ? -0.201 13.586 -1.917 1 98.88 215 THR A CA 1
ATOM 1564 C C . THR A 1 215 ? -0.798 12.266 -1.428 1 98.88 215 THR A C 1
ATOM 1566 O O . THR A 1 215 ? -0.356 11.188 -1.833 1 98.88 215 THR A O 1
ATOM 1569 N N . SER A 1 216 ? -1.687 12.336 -0.498 1 98.69 216 SER A N 1
ATOM 1570 C CA . SER A 1 216 ? -2.285 11.156 0.118 1 98.69 216 SER A CA 1
ATOM 1571 C C . SER A 1 216 ? -3.781 11.352 0.342 1 98.69 216 SER A C 1
ATOM 1573 O O . SER A 1 216 ? -4.195 12.273 1.049 1 98.69 216 SER A O 1
ATOM 1575 N N . ALA A 1 217 ? -4.539 10.453 -0.124 1 98.81 217 ALA A N 1
ATOM 1576 C CA . ALA A 1 217 ? -5.988 10.617 -0.196 1 98.81 217 ALA A CA 1
ATOM 1577 C C . ALA A 1 217 ? -6.609 10.617 1.198 1 98.81 217 ALA A C 1
ATOM 1579 O O . ALA A 1 217 ? -7.637 11.258 1.427 1 98.81 217 ALA A O 1
ATOM 1580 N N . TYR A 1 218 ? -6.004 9.945 2.193 1 98.31 218 TYR A N 1
ATOM 1581 C CA . TYR A 1 218 ? -6.617 9.883 3.516 1 98.31 218 TYR A CA 1
ATOM 1582 C C . TYR A 1 218 ? -6.656 11.266 4.164 1 98.31 218 TYR A C 1
ATOM 1584 O O . TYR A 1 218 ? -7.332 11.469 5.172 1 98.31 218 TYR A O 1
ATOM 1592 N N . LYS A 1 219 ? -5.961 12.273 3.504 1 98.5 219 LYS A N 1
ATOM 1593 C CA . LYS A 1 219 ? -5.973 13.648 4 1 98.5 219 LYS A CA 1
ATOM 1594 C C . LYS A 1 219 ? -7.074 14.469 3.332 1 98.5 219 LYS A C 1
ATOM 1596 O O . LYS A 1 219 ? -7.387 15.57 3.773 1 98.5 219 LYS A O 1
ATOM 1601 N N . TRP A 1 220 ? -7.648 13.961 2.271 1 98.69 220 TRP A N 1
ATOM 1602 C CA . TRP A 1 220 ? -8.656 14.742 1.568 1 98.69 220 TRP A CA 1
ATOM 1603 C C . TRP A 1 220 ? -9.891 13.898 1.271 1 98.69 220 TRP A C 1
ATOM 1605 O O . TRP A 1 220 ? -10.367 13.859 0.133 1 98.69 220 TRP A O 1
ATOM 1615 N N . SER A 1 221 ? -10.43 13.242 2.281 1 98.75 221 SER A N 1
ATOM 1616 C CA . SER A 1 221 ? -11.727 12.57 2.357 1 98.75 221 SER A CA 1
ATOM 1617 C C . SER A 1 221 ? -11.688 11.219 1.652 1 98.75 221 SER A C 1
ATOM 1619 O O . SER A 1 221 ? -12.727 10.703 1.24 1 98.75 221 SER A O 1
ATOM 1621 N N . GLY A 1 222 ? -10.523 10.688 1.396 1 98.81 222 GLY A N 1
ATOM 1622 C CA . GLY A 1 222 ? -10.383 9.445 0.654 1 98.81 222 GLY A CA 1
ATOM 1623 C C . GLY A 1 222 ? -9.797 8.312 1.483 1 98.81 222 GLY A C 1
ATOM 1624 O O . GLY A 1 222 ? -9.719 8.414 2.709 1 98.81 222 GLY A O 1
ATOM 1625 N N . PRO A 1 223 ? -9.5 7.215 0.812 1 98.69 223 PRO A N 1
ATOM 1626 C CA . PRO A 1 223 ? -8.93 6.047 1.495 1 98.69 223 PRO A CA 1
ATOM 1627 C C . PRO A 1 223 ? -7.434 6.176 1.74 1 98.69 223 PRO A C 1
ATOM 1629 O O . PRO A 1 223 ? -6.824 7.176 1.351 1 98.69 223 PRO A O 1
ATOM 1632 N N . HIS A 1 224 ? -6.863 5.266 2.492 1 98.5 224 HIS A N 1
ATOM 1633 C CA . HIS A 1 224 ? -5.434 5.254 2.77 1 98.5 224 HIS A CA 1
ATOM 1634 C C . HIS A 1 224 ? -4.637 4.805 1.55 1 98.5 224 HIS A C 1
ATOM 1636 O O . HIS A 1 224 ? -4.207 3.65 1.476 1 98.5 224 HIS A O 1
ATOM 1642 N N . LEU A 1 225 ? -4.391 5.656 0.604 1 98.75 225 LEU A N 1
ATOM 1643 C CA . LEU A 1 225 ? -3.637 5.484 -0.633 1 98.75 225 LEU A CA 1
ATOM 1644 C C . LEU A 1 225 ? -3.021 6.805 -1.083 1 98.75 225 LEU A C 1
ATOM 1646 O O . LEU A 1 225 ? -3.629 7.863 -0.924 1 98.75 225 LEU A O 1
ATOM 1650 N N . ALA A 1 226 ? -1.82 6.758 -1.616 1 98.81 226 ALA A N 1
ATOM 1651 C CA . ALA A 1 226 ? -1.087 7.961 -1.996 1 98.81 226 ALA A CA 1
ATOM 1652 C C . ALA A 1 226 ? -0.756 7.957 -3.486 1 98.81 226 ALA A C 1
ATOM 1654 O O . ALA A 1 226 ? -0.914 6.934 -4.16 1 98.81 226 ALA A O 1
ATOM 1655 N N . ALA A 1 227 ? -0.413 9.047 -3.992 1 98.88 227 ALA A N 1
ATOM 1656 C CA . ALA A 1 227 ? 0.042 9.219 -5.367 1 98.88 227 ALA A CA 1
ATOM 1657 C C . ALA A 1 227 ? 1.196 10.211 -5.445 1 98.88 227 ALA A C 1
ATOM 1659 O O . ALA A 1 227 ? 1.237 11.188 -4.688 1 98.88 227 ALA A O 1
ATOM 1660 N N . CYS A 1 228 ? 2.113 9.953 -6.246 1 98.94 228 CYS A N 1
ATOM 1661 C CA . CYS A 1 228 ? 3.158 10.891 -6.637 1 98.94 228 CYS A CA 1
ATOM 1662 C C . CYS A 1 228 ? 3.057 11.234 -8.117 1 98.94 228 CYS A C 1
ATOM 1664 O O . CYS A 1 228 ? 3.084 10.352 -8.969 1 98.94 228 CYS A O 1
ATOM 1666 N N . VAL A 1 229 ? 2.93 12.5 -8.422 1 98.94 229 VAL A N 1
ATOM 1667 C CA . VAL A 1 229 ? 2.676 12.977 -9.773 1 98.94 229 VAL A CA 1
ATOM 1668 C C . VAL A 1 229 ? 3.924 13.664 -10.32 1 98.94 229 VAL A C 1
ATOM 1670 O O . VAL A 1 229 ? 4.512 14.516 -9.656 1 98.94 229 VAL A O 1
ATOM 1673 N N . ALA A 1 230 ? 4.371 13.336 -11.453 1 98.81 230 ALA A N 1
ATOM 1674 C CA . ALA A 1 230 ? 5.453 13.953 -12.219 1 98.81 230 ALA A CA 1
ATOM 1675 C C . ALA A 1 230 ? 5.191 13.852 -13.719 1 98.81 230 ALA A C 1
ATOM 1677 O O . ALA A 1 230 ? 4.414 13.008 -14.164 1 98.81 230 ALA A O 1
ATOM 1678 N N . ALA A 1 231 ? 5.789 14.766 -14.461 1 98.5 231 ALA A N 1
ATOM 1679 C CA . ALA A 1 231 ? 5.738 14.578 -15.906 1 98.5 231 ALA A CA 1
ATOM 1680 C C . ALA A 1 231 ? 6.309 13.219 -16.312 1 98.5 231 ALA A C 1
ATOM 1682 O O . ALA A 1 231 ? 7.309 12.766 -15.742 1 98.5 231 ALA A O 1
ATOM 1683 N N . PRO A 1 232 ? 5.656 12.531 -17.281 1 98.19 232 PRO A N 1
ATOM 1684 C CA . PRO A 1 232 ? 6.195 11.242 -17.719 1 98.19 232 PRO A CA 1
ATOM 1685 C C . PRO A 1 232 ? 7.676 11.312 -18.078 1 98.19 232 PRO A C 1
ATOM 1687 O O . PRO A 1 232 ? 8.445 10.406 -17.75 1 98.19 232 PRO A O 1
ATOM 1690 N N . ALA A 1 233 ? 8.086 12.367 -18.719 1 97.88 233 ALA A N 1
ATOM 1691 C CA . ALA A 1 233 ? 9.477 12.531 -19.125 1 97.88 233 ALA A CA 1
ATOM 1692 C C . ALA A 1 233 ? 10.398 12.562 -17.906 1 97.88 233 ALA A C 1
ATOM 1694 O O . ALA A 1 233 ? 11.539 12.086 -17.969 1 97.88 233 ALA A O 1
ATOM 1695 N N . THR A 1 234 ? 9.922 13.141 -16.797 1 98.06 234 THR A N 1
ATOM 1696 C CA . THR A 1 234 ? 10.688 13.164 -15.555 1 98.06 234 THR A CA 1
ATOM 1697 C C . THR A 1 234 ? 10.859 11.758 -14.992 1 98.06 234 THR A C 1
ATOM 1699 O O . THR A 1 234 ? 11.961 11.367 -14.602 1 98.06 234 THR A O 1
ATOM 1702 N N . TRP A 1 235 ? 9.789 10.961 -14.992 1 98.31 235 TRP A N 1
ATOM 1703 C CA . TRP A 1 235 ? 9.836 9.578 -14.539 1 98.31 235 TRP A CA 1
ATOM 1704 C C . TRP A 1 235 ? 10.797 8.758 -15.391 1 98.31 235 TRP A C 1
ATOM 1706 O O . TRP A 1 235 ? 11.508 7.891 -14.883 1 98.31 235 TRP A O 1
ATOM 1716 N N . GLU A 1 236 ? 10.789 8.953 -16.656 1 97.12 236 GLU A N 1
ATOM 1717 C CA . GLU A 1 236 ? 11.547 8.148 -17.609 1 97.12 236 GLU A CA 1
ATOM 1718 C C . GLU A 1 236 ? 13.047 8.266 -17.344 1 97.12 236 GLU A C 1
ATOM 1720 O O . GLU A 1 236 ? 13.828 7.414 -17.781 1 97.12 236 GLU A O 1
ATOM 1725 N N . LEU A 1 237 ? 13.469 9.273 -16.531 1 94.19 237 LEU A N 1
ATOM 1726 C CA . LEU A 1 237 ? 14.875 9.469 -16.219 1 94.19 237 LEU A CA 1
ATOM 1727 C C . LEU A 1 237 ? 15.336 8.461 -15.164 1 94.19 237 LEU A C 1
ATOM 1729 O O . LEU A 1 237 ? 16.531 8.289 -14.938 1 94.19 237 LEU A O 1
ATOM 1733 N N . MET A 1 238 ? 14.398 7.805 -14.633 1 96.81 238 MET A N 1
ATOM 1734 C CA . MET A 1 238 ? 14.719 6.945 -13.5 1 96.81 238 MET A CA 1
ATOM 1735 C C . MET A 1 238 ? 14.375 5.492 -13.797 1 96.81 238 MET A C 1
ATOM 1737 O O . MET A 1 238 ? 13.398 5.215 -14.492 1 96.81 238 MET A O 1
ATOM 1741 N N . THR A 1 239 ? 15.117 4.555 -13.297 1 96.62 239 THR A N 1
ATOM 1742 C CA . THR A 1 239 ? 14.867 3.121 -13.383 1 96.62 239 THR A CA 1
ATOM 1743 C C . THR A 1 239 ? 14.859 2.49 -11.992 1 96.62 239 THR A C 1
ATOM 1745 O O . THR A 1 239 ? 15.914 2.227 -11.414 1 96.62 239 THR A O 1
ATOM 1748 N N . PRO A 1 240 ? 13.711 2.229 -11.461 1 97.44 240 PRO A N 1
ATOM 1749 C CA . PRO A 1 240 ? 13.617 1.582 -10.148 1 97.44 240 PRO A CA 1
ATOM 1750 C C . PRO A 1 240 ? 13.883 0.08 -10.211 1 97.44 240 PRO A C 1
ATOM 1752 O O . PRO A 1 240 ? 13.891 -0.504 -11.297 1 97.44 240 PRO A O 1
ATOM 1755 N N . ASP A 1 241 ? 14.227 -0.533 -9.031 1 96.25 241 ASP A N 1
ATOM 1756 C CA . ASP A 1 241 ? 14.102 -1.985 -8.961 1 96.25 241 ASP A CA 1
ATOM 1757 C C . ASP A 1 241 ? 12.688 -2.438 -9.305 1 96.25 241 ASP A C 1
ATOM 1759 O O . ASP A 1 241 ? 11.711 -1.822 -8.875 1 96.25 241 ASP A O 1
ATOM 1763 N N . LYS A 1 242 ? 12.586 -3.406 -10.102 1 97.06 242 LYS A N 1
ATOM 1764 C CA . LYS A 1 242 ? 11.297 -4 -10.445 1 97.06 242 LYS A CA 1
ATOM 1765 C C . LYS A 1 242 ? 11.453 -5.469 -10.82 1 97.06 242 LYS A C 1
ATOM 1767 O O . LYS A 1 242 ? 12.57 -5.945 -11.039 1 97.06 242 LYS A O 1
ATOM 1772 N N . LEU A 1 243 ? 10.352 -6.168 -10.883 1 98.44 243 LEU A N 1
ATOM 1773 C CA . LEU A 1 243 ? 10.352 -7.547 -11.359 1 98.44 243 LEU A CA 1
ATOM 1774 C C . LEU A 1 243 ? 10.633 -7.602 -12.859 1 98.44 243 LEU A C 1
ATOM 1776 O O . LEU A 1 243 ? 10.266 -6.691 -13.594 1 98.44 243 LEU A O 1
ATOM 1780 N N . MET A 1 244 ? 11.211 -8.625 -13.328 1 97.06 244 MET A N 1
ATOM 1781 C CA . MET A 1 244 ? 11.602 -8.773 -14.727 1 97.06 244 MET A CA 1
ATOM 1782 C C . MET A 1 244 ? 10.391 -8.719 -15.641 1 97.06 244 MET A C 1
ATOM 1784 O O . MET A 1 244 ? 10.422 -8.055 -16.688 1 97.06 244 MET A O 1
ATOM 1788 N N . PRO A 1 245 ? 9.258 -9.367 -15.273 1 96.12 245 PRO A N 1
ATOM 1789 C CA . PRO A 1 245 ? 8.125 -9.359 -16.203 1 96.12 245 PRO A CA 1
ATOM 1790 C C . PRO A 1 245 ? 7.281 -8.094 -16.094 1 96.12 245 PRO A C 1
ATOM 1792 O O . PRO A 1 245 ? 6.375 -7.879 -16.906 1 96.12 245 PRO A O 1
ATOM 1795 N N . ALA A 1 246 ? 7.48 -7.277 -15.086 1 96.19 246 ALA A N 1
ATOM 1796 C CA . ALA A 1 246 ? 6.688 -6.062 -14.93 1 96.19 246 ALA A CA 1
ATOM 1797 C C . ALA A 1 246 ? 6.949 -5.086 -16.062 1 96.19 246 ALA A C 1
ATOM 1799 O O . ALA A 1 246 ? 8.07 -5.008 -16.578 1 96.19 246 ALA A O 1
ATOM 1800 N N . PRO A 1 247 ? 5.93 -4.309 -16.469 1 95.06 247 PRO A N 1
ATOM 1801 C CA . PRO A 1 247 ? 6.117 -3.35 -17.562 1 95.06 247 PRO A CA 1
ATOM 1802 C C . PRO A 1 247 ? 7.238 -2.35 -17.281 1 95.06 247 PRO A C 1
ATOM 1804 O O . PRO A 1 247 ? 7.402 -1.904 -16.141 1 95.06 247 PRO A O 1
ATOM 1807 N N . ASP A 1 248 ? 7.926 -1.978 -18.312 1 95.94 248 ASP A N 1
ATOM 1808 C CA . ASP A 1 248 ? 9.008 -1 -18.219 1 95.94 248 ASP A CA 1
ATOM 1809 C C . ASP A 1 248 ? 8.484 0.416 -18.453 1 95.94 248 ASP A C 1
ATOM 1811 O O . ASP A 1 248 ? 9.227 1.39 -18.297 1 95.94 248 ASP A O 1
ATOM 1815 N N . THR A 1 249 ? 7.258 0.532 -18.688 1 96.19 249 THR A N 1
ATOM 1816 C CA . THR A 1 249 ? 6.684 1.823 -19.062 1 96.19 249 THR A CA 1
ATOM 1817 C C . THR A 1 249 ? 6.309 2.621 -17.812 1 96.19 249 THR A C 1
ATOM 1819 O O . THR A 1 249 ? 6.008 2.043 -16.766 1 96.19 249 THR A O 1
ATOM 1822 N N . VAL A 1 250 ? 6.34 3.93 -17.953 1 96.62 250 VAL A N 1
ATOM 1823 C CA . VAL A 1 250 ? 5.82 4.844 -16.938 1 96.62 250 VAL A CA 1
ATOM 1824 C C . VAL A 1 250 ? 4.301 4.945 -17.062 1 96.62 250 VAL A C 1
ATOM 1826 O O . VAL A 1 250 ? 3.768 5.082 -18.156 1 96.62 250 VAL A O 1
ATOM 1829 N N . PRO A 1 251 ? 3.564 4.93 -16.031 1 97 251 PRO A N 1
ATOM 1830 C CA . PRO A 1 251 ? 4.047 4.945 -14.648 1 97 251 PRO A CA 1
ATOM 1831 C C . PRO A 1 251 ? 4.223 3.543 -14.07 1 97 251 PRO A C 1
ATOM 1833 O O . PRO A 1 251 ? 4.723 3.389 -12.953 1 97 251 PRO A O 1
ATOM 1836 N N . ASP A 1 252 ? 3.979 2.516 -14.773 1 96.56 252 ASP A N 1
ATOM 1837 C CA . ASP A 1 252 ? 3.791 1.166 -14.25 1 96.56 252 ASP A CA 1
ATOM 1838 C C . ASP A 1 252 ? 5.074 0.638 -13.617 1 96.56 252 ASP A C 1
ATOM 1840 O O . ASP A 1 252 ? 5.031 -0.101 -12.633 1 96.56 252 ASP A O 1
ATOM 1844 N N . ARG A 1 253 ? 6.215 0.989 -14.141 1 97 253 ARG A N 1
ATOM 1845 C CA . ARG A 1 253 ? 7.453 0.362 -13.688 1 97 253 ARG A CA 1
ATOM 1846 C C . ARG A 1 253 ? 7.781 0.773 -12.258 1 97 253 ARG A C 1
ATOM 1848 O O . ARG A 1 253 ? 8.648 0.174 -11.617 1 97 253 ARG A O 1
A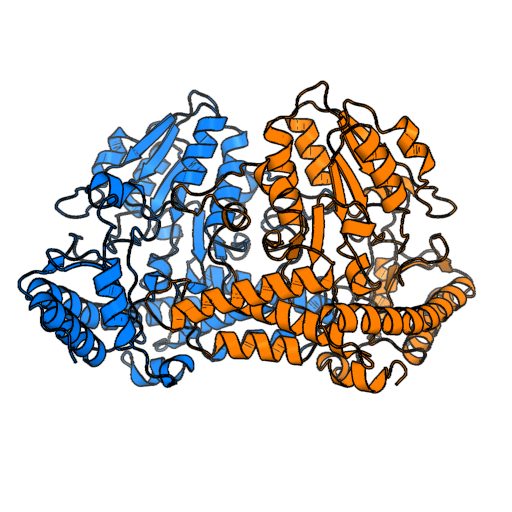TOM 1855 N N . PHE A 1 254 ? 7.031 1.792 -11.742 1 98 254 PHE A N 1
ATOM 1856 C CA . PHE A 1 254 ? 7.316 2.283 -10.398 1 98 254 PHE A CA 1
ATOM 1857 C C . PHE A 1 254 ? 6.367 1.656 -9.383 1 98 254 PHE A C 1
ATOM 1859 O O . PHE A 1 254 ? 6.5 1.887 -8.18 1 98 254 PHE A O 1
ATOM 1866 N N . GLU A 1 255 ? 5.43 0.851 -9.812 1 97.56 255 GLU A N 1
ATOM 1867 C CA . GLU A 1 255 ? 4.391 0.306 -8.945 1 97.56 255 GLU A CA 1
ATOM 1868 C C . GLU A 1 255 ? 4.613 -1.181 -8.68 1 97.56 255 GLU A C 1
ATOM 1870 O O . GLU A 1 255 ? 4.703 -1.976 -9.617 1 97.56 255 GLU A O 1
ATOM 1875 N N . PHE A 1 256 ? 4.68 -1.557 -7.352 1 92.62 256 PHE A N 1
ATOM 1876 C CA . PHE A 1 256 ? 4.93 -2.936 -6.949 1 92.62 256 PHE A CA 1
ATOM 1877 C C . PHE A 1 256 ? 3.615 -3.689 -6.766 1 92.62 256 PHE A C 1
ATOM 1879 O O . PHE A 1 256 ? 2.793 -3.314 -5.926 1 92.62 256 PHE A O 1
ATOM 1886 N N . GLY A 1 257 ? 3.537 -4.793 -7.512 1 93 257 GLY A N 1
ATOM 1887 C CA . GLY A 1 257 ? 2.416 -5.691 -7.273 1 93 257 GLY A CA 1
ATOM 1888 C C . GLY A 1 257 ? 1.11 -5.184 -7.855 1 93 257 GLY A C 1
ATOM 1889 O O . GLY A 1 257 ? 1.104 -4.23 -8.641 1 93 257 GLY A O 1
ATOM 1890 N N . THR A 1 258 ? 0.048 -5.871 -7.586 1 94.81 258 THR A N 1
ATOM 1891 C CA . THR A 1 258 ? -1.285 -5.504 -8.047 1 94.81 258 THR A CA 1
ATOM 1892 C C . THR A 1 258 ? -1.816 -4.305 -7.262 1 94.81 258 THR A C 1
ATOM 1894 O O . THR A 1 258 ? -1.756 -4.281 -6.031 1 94.81 258 THR A O 1
ATOM 1897 N N . LEU A 1 259 ? -2.258 -3.346 -7.957 1 97.56 259 LEU A N 1
ATOM 1898 C CA . LEU A 1 259 ? -2.83 -2.16 -7.328 1 97.56 259 LEU A CA 1
ATOM 1899 C C . LEU A 1 259 ? -4.152 -2.49 -6.645 1 97.56 259 LEU A C 1
ATOM 1901 O O . LEU A 1 259 ? -4.805 -3.479 -6.988 1 97.56 259 LEU A O 1
ATOM 1905 N N . SER A 1 260 ? -4.477 -1.732 -5.672 1 98.56 260 SER A N 1
ATOM 1906 C CA . SER A 1 260 ? -5.742 -1.89 -4.969 1 98.56 260 SER A CA 1
ATOM 1907 C C . SER A 1 260 ? -6.891 -1.26 -5.75 1 98.56 260 SER A C 1
ATOM 1909 O O . SER A 1 260 ? -7.219 -0.089 -5.547 1 98.56 260 SER A O 1
ATOM 1911 N N . PHE A 1 261 ? -7.566 -2.039 -6.598 1 98.81 261 PHE A N 1
ATOM 1912 C CA . PHE A 1 261 ? -8.609 -1.516 -7.473 1 98.81 261 PHE A CA 1
ATOM 1913 C C . PHE A 1 261 ? -9.727 -0.875 -6.656 1 98.81 261 PHE A C 1
ATOM 1915 O O . PHE A 1 261 ? -10.281 0.152 -7.055 1 98.81 261 PHE A O 1
ATOM 1922 N N . GLU A 1 262 ? -10.039 -1.505 -5.52 1 98.88 262 GLU A N 1
ATOM 1923 C CA . GLU A 1 262 ? -11.078 -0.948 -4.656 1 98.88 262 GLU A CA 1
ATOM 1924 C C . GLU A 1 262 ? -10.68 0.427 -4.129 1 98.88 262 GLU A C 1
ATOM 1926 O O . GLU A 1 262 ? -11.484 1.36 -4.145 1 98.88 262 GLU A O 1
ATOM 1931 N N . LEU A 1 263 ? -9.445 0.616 -3.697 1 98.94 263 LEU A N 1
ATOM 1932 C CA . LEU A 1 263 ? -9.023 1.914 -3.182 1 98.94 263 LEU A CA 1
ATOM 1933 C C . LEU A 1 263 ? -8.883 2.928 -4.312 1 98.94 263 LEU A C 1
ATOM 1935 O O . LEU A 1 263 ? -9.133 4.121 -4.117 1 98.94 263 LEU A O 1
ATOM 1939 N N . LEU A 1 264 ? -8.492 2.436 -5.477 1 98.94 264 LEU A N 1
ATOM 1940 C CA . LEU A 1 264 ? -8.398 3.336 -6.621 1 98.94 264 LEU A CA 1
ATOM 1941 C C . LEU A 1 264 ? -9.773 3.885 -6.996 1 98.94 264 LEU A C 1
ATOM 1943 O O . LEU A 1 264 ? -9.898 5.059 -7.359 1 98.94 264 LEU A O 1
ATOM 1947 N N . SER A 1 265 ? -10.789 3.057 -6.934 1 98.94 265 SER A N 1
ATOM 1948 C CA . SER A 1 265 ? -12.148 3.559 -7.121 1 98.94 265 SER A CA 1
ATOM 1949 C C . SER A 1 265 ? -12.5 4.602 -6.07 1 98.94 265 SER A C 1
ATOM 1951 O O . SER A 1 265 ? -13.195 5.574 -6.363 1 98.94 265 SER A O 1
ATOM 1953 N N . GLY A 1 266 ? -11.984 4.352 -4.883 1 98.94 266 GLY A N 1
ATOM 1954 C CA . GLY A 1 266 ? -12.156 5.324 -3.816 1 98.94 266 GLY A CA 1
ATOM 1955 C C . GLY A 1 266 ? -11.477 6.652 -4.102 1 98.94 266 GLY A C 1
ATOM 1956 O O . GLY A 1 266 ? -12.023 7.715 -3.791 1 98.94 266 GLY A O 1
ATOM 1957 N N . ILE A 1 267 ? -10.312 6.629 -4.676 1 98.94 267 ILE A N 1
ATOM 1958 C CA . ILE A 1 267 ? -9.578 7.832 -5.055 1 98.94 267 ILE A CA 1
ATOM 1959 C C . ILE A 1 267 ? -10.414 8.656 -6.035 1 98.94 267 ILE A C 1
ATOM 1961 O O . ILE A 1 267 ? -10.562 9.867 -5.867 1 98.94 267 ILE A O 1
ATOM 1965 N N . THR A 1 268 ? -10.938 7.961 -7.047 1 98.94 268 THR A N 1
ATOM 1966 C CA . THR A 1 268 ? -11.766 8.648 -8.031 1 98.94 268 THR A CA 1
ATOM 1967 C C . THR A 1 268 ? -12.953 9.32 -7.363 1 98.94 268 THR A C 1
ATOM 1969 O O . THR A 1 268 ? -13.227 10.5 -7.605 1 98.94 268 THR A O 1
ATOM 1972 N N . ALA A 1 269 ? -13.594 8.617 -6.469 1 98.94 269 ALA A N 1
ATOM 1973 C CA . ALA A 1 269 ? -14.781 9.133 -5.785 1 98.94 269 ALA A CA 1
ATOM 1974 C C . ALA A 1 269 ? -14.414 10.289 -4.859 1 98.94 269 ALA A C 1
ATOM 1976 O O . ALA A 1 269 ? -15.188 11.234 -4.691 1 98.94 269 ALA A O 1
ATOM 1977 N N . ALA A 1 270 ? -13.258 10.227 -4.254 1 98.94 270 ALA A N 1
ATOM 1978 C CA . ALA A 1 270 ? -12.805 11.297 -3.367 1 98.94 270 ALA A CA 1
ATOM 1979 C C . ALA A 1 270 ? -12.594 12.594 -4.145 1 98.94 270 ALA A C 1
ATOM 1981 O O . ALA A 1 270 ? -12.984 13.672 -3.689 1 98.94 270 ALA A O 1
ATOM 1982 N N . VAL A 1 271 ? -11.93 12.484 -5.316 1 98.94 271 VAL A N 1
ATOM 1983 C CA . VAL A 1 271 ? -11.727 13.664 -6.148 1 98.94 271 VAL A CA 1
ATOM 1984 C C . VAL A 1 271 ? -13.078 14.219 -6.609 1 98.94 271 VAL A C 1
ATOM 1986 O O . VAL A 1 271 ? -13.297 15.43 -6.602 1 98.94 271 VAL A O 1
ATOM 1989 N N . ASP A 1 272 ? -13.984 13.312 -6.98 1 98.94 272 ASP A N 1
ATOM 1990 C CA . ASP A 1 272 ? -15.328 13.734 -7.367 1 98.94 272 ASP A CA 1
ATOM 1991 C C . ASP A 1 272 ? -16.047 14.43 -6.211 1 98.94 272 ASP A C 1
ATOM 1993 O O . ASP A 1 272 ? -16.766 15.406 -6.418 1 98.94 272 ASP A O 1
ATOM 1997 N N . HIS A 1 273 ? -15.867 13.93 -5.039 1 98.88 273 HIS A N 1
ATOM 1998 C CA . HIS A 1 273 ? -16.453 14.555 -3.857 1 98.88 273 HIS A CA 1
ATOM 1999 C C . HIS A 1 273 ? -15.938 15.984 -3.678 1 98.88 273 HIS A C 1
ATOM 2001 O O . HIS A 1 273 ? -16.734 16.906 -3.477 1 98.88 273 HIS A O 1
ATOM 2007 N N . LEU A 1 274 ? -14.625 16.156 -3.752 1 98.88 274 LEU A N 1
ATOM 2008 C CA . LEU A 1 274 ? -14.055 17.5 -3.643 1 98.88 274 LEU A CA 1
ATOM 2009 C C . LEU A 1 274 ? -14.602 18.422 -4.727 1 98.88 274 LEU A C 1
ATOM 2011 O O . LEU A 1 274 ? -14.914 19.578 -4.465 1 98.88 274 LEU A O 1
ATOM 2015 N N . ALA A 1 275 ? -14.742 17.844 -5.914 1 98.75 275 ALA A N 1
ATOM 2016 C CA . ALA A 1 275 ? -15.234 18.609 -7.059 1 98.75 275 ALA A CA 1
ATOM 2017 C C . ALA A 1 275 ? -16.688 19.047 -6.844 1 98.75 275 ALA A C 1
ATOM 2019 O O . ALA A 1 275 ? -17.156 20 -7.473 1 98.75 275 ALA A O 1
ATOM 2020 N N . SER A 1 276 ? -17.406 18.422 -5.969 1 98.25 276 SER A N 1
ATOM 2021 C CA . SER A 1 276 ? -18.844 18.641 -5.832 1 98.25 276 SER A CA 1
ATOM 2022 C C . SER A 1 276 ? -19.156 19.594 -4.684 1 98.25 276 SER A C 1
ATOM 2024 O O . SER A 1 276 ? -20.312 19.938 -4.449 1 98.25 276 SER A O 1
ATOM 2026 N N . LEU A 1 277 ? -18.125 20.047 -3.922 1 98.44 277 LEU A N 1
ATOM 2027 C CA . LEU A 1 277 ? -18.375 20.844 -2.725 1 98.44 277 LEU A CA 1
ATOM 2028 C C . LEU A 1 277 ? -19.062 22.156 -3.072 1 98.44 277 LEU A C 1
ATOM 2030 O O . LEU A 1 277 ? -19.984 22.578 -2.367 1 98.44 277 LEU A O 1
ATOM 2034 N N . ASP A 1 278 ? -18.625 22.812 -4.074 1 98.19 278 ASP A N 1
ATOM 2035 C CA . ASP A 1 278 ? -19.203 24.047 -4.605 1 98.19 278 ASP A CA 1
ATOM 2036 C C . ASP A 1 278 ? -18.719 24.297 -6.035 1 98.19 278 ASP A C 1
ATOM 2038 O O . ASP A 1 278 ? -18 25.266 -6.293 1 98.19 278 ASP A O 1
ATOM 2042 N N . PRO A 1 279 ? -19.172 23.5 -6.996 1 95.62 279 PRO A N 1
ATOM 2043 C CA . PRO A 1 279 ? -18.594 23.469 -8.336 1 95.62 279 PRO A CA 1
ATOM 2044 C C . PRO A 1 279 ? -19.031 24.656 -9.195 1 95.62 279 PRO A C 1
ATOM 2046 O O . PRO A 1 279 ? -18.391 24.953 -10.211 1 95.62 279 PRO A O 1
ATOM 2049 N N . GLY A 1 280 ? -20.109 25.297 -8.766 1 95.88 280 GLY A N 1
ATOM 2050 C CA . GLY A 1 280 ? -20.672 26.297 -9.648 1 95.88 280 GLY A CA 1
ATOM 2051 C C . GLY A 1 280 ? -21.062 25.75 -11.008 1 95.88 280 GLY A C 1
ATOM 2052 O O . GLY A 1 280 ? -21.719 24.719 -11.102 1 95.88 280 GLY A O 1
ATOM 2053 N N . ASP A 1 281 ? -20.625 26.5 -12.125 1 96.25 281 ASP A N 1
ATOM 2054 C CA . ASP A 1 281 ? -20.984 26.094 -13.484 1 96.25 281 ASP A CA 1
ATOM 2055 C C . ASP A 1 281 ? -19.781 25.531 -14.227 1 96.25 281 ASP A C 1
ATOM 2057 O O . ASP A 1 281 ? -19.781 25.469 -15.453 1 96.25 281 ASP A O 1
ATOM 2061 N N . ALA A 1 282 ? -18.766 25.188 -13.453 1 96.62 282 ALA A N 1
ATOM 2062 C CA . ALA A 1 282 ? -17.547 24.703 -14.086 1 96.62 282 ALA A CA 1
ATOM 2063 C C . ALA A 1 282 ? -17.812 23.438 -14.891 1 96.62 282 ALA A C 1
ATOM 2065 O O . ALA A 1 282 ? -18.453 22.5 -14.391 1 96.62 282 ALA A O 1
ATOM 2066 N N . PRO A 1 283 ? -17.328 23.281 -16.078 1 97.25 283 PRO A N 1
ATOM 2067 C CA . PRO A 1 283 ? -17.734 22.203 -16.969 1 97.25 283 PRO A CA 1
ATOM 2068 C C . PRO A 1 283 ? -16.859 20.953 -16.812 1 97.25 283 PRO A C 1
ATOM 2070 O O . PRO A 1 283 ? -17.328 19.828 -17.047 1 97.25 283 PRO A O 1
ATOM 2073 N N . THR A 1 284 ? -15.594 21.172 -16.578 1 98.5 284 THR A N 1
ATOM 2074 C CA . THR A 1 284 ? -14.695 20.016 -16.469 1 98.5 284 THR A CA 1
ATOM 2075 C C . THR A 1 284 ? -14.453 19.672 -15 1 98.5 284 THR A C 1
ATOM 2077 O O . THR A 1 284 ? -14.656 20.5 -14.109 1 98.5 284 THR A O 1
ATOM 2080 N N . ARG A 1 285 ? -14.094 18.484 -14.68 1 98.56 285 ARG A N 1
ATOM 2081 C CA . ARG A 1 285 ? -13.812 18.062 -13.312 1 98.56 285 ARG A CA 1
ATOM 2082 C C . ARG A 1 285 ? -12.742 18.938 -12.68 1 98.56 285 ARG A C 1
ATOM 2084 O O . ARG A 1 285 ? -12.859 19.328 -11.523 1 98.56 285 ARG A O 1
ATOM 2091 N N . ARG A 1 286 ? -11.672 19.188 -13.422 1 98.69 286 ARG A N 1
ATOM 2092 C CA . ARG A 1 286 ? -10.586 20.016 -12.906 1 98.69 286 ARG A CA 1
ATOM 2093 C C . ARG A 1 286 ? -11.094 21.391 -12.492 1 98.69 286 ARG A C 1
ATOM 2095 O O . ARG A 1 286 ? -10.758 21.875 -11.414 1 98.69 286 ARG A O 1
ATOM 2102 N N . GLU A 1 287 ? -11.875 21.969 -13.312 1 98.56 287 GLU A N 1
ATOM 2103 C CA . GLU A 1 287 ? -12.414 23.297 -13 1 98.56 287 GLU A CA 1
ATOM 2104 C C . GLU A 1 287 ? -13.336 23.234 -11.789 1 98.56 287 GLU A C 1
ATOM 2106 O O . GLU A 1 287 ? -13.352 24.172 -10.969 1 98.56 287 GLU A O 1
ATOM 2111 N N . ARG A 1 288 ? -14.094 22.172 -11.688 1 98.75 288 ARG A N 1
ATOM 2112 C CA . ARG A 1 288 ? -14.969 22 -10.523 1 98.75 288 ARG A CA 1
ATOM 2113 C C . ARG A 1 288 ? -14.148 21.828 -9.25 1 98.75 288 ARG A C 1
ATOM 2115 O O . ARG A 1 288 ? -14.516 22.359 -8.195 1 98.75 288 ARG A O 1
ATOM 2122 N N . VAL A 1 289 ? -13.031 21.078 -9.359 1 98.81 289 VAL A N 1
ATOM 2123 C CA . VAL A 1 289 ? -12.148 20.906 -8.211 1 98.81 289 VAL A CA 1
ATOM 2124 C C . VAL A 1 289 ? -11.609 22.25 -7.766 1 98.81 289 VAL A C 1
ATOM 2126 O O . VAL A 1 289 ? -11.664 22.594 -6.582 1 98.81 289 VAL A O 1
ATOM 2129 N N . LEU A 1 290 ? -11.117 23.031 -8.719 1 98.44 290 LEU A N 1
ATOM 2130 C CA . LEU A 1 290 ? -10.531 24.328 -8.398 1 98.44 290 LEU A CA 1
ATOM 2131 C C . LEU A 1 290 ? -11.562 25.25 -7.77 1 98.44 290 LEU A C 1
ATOM 2133 O O . LEU A 1 290 ? -11.289 25.906 -6.766 1 98.44 290 LEU A O 1
ATOM 2137 N N . ALA A 1 291 ? -12.766 25.281 -8.312 1 98.31 291 ALA A N 1
ATOM 2138 C CA . ALA A 1 291 ? -13.836 26.141 -7.793 1 98.31 291 ALA A CA 1
ATOM 2139 C C . ALA A 1 291 ? -14.25 25.703 -6.391 1 98.31 291 ALA A C 1
ATOM 2141 O O . ALA A 1 291 ? -14.359 26.531 -5.48 1 98.31 291 ALA A O 1
ATOM 2142 N N . SER A 1 292 ? -14.469 24.438 -6.238 1 98.69 292 SER A N 1
ATOM 2143 C CA . SER A 1 292 ? -14.922 23.875 -4.973 1 98.69 292 SER A CA 1
ATOM 2144 C C . SER A 1 292 ? -13.883 24.062 -3.877 1 98.69 292 SER A C 1
ATOM 2146 O O . SER A 1 292 ? -14.219 24.453 -2.754 1 98.69 292 SER A O 1
ATOM 2148 N N . MET A 1 293 ? -12.633 23.828 -4.238 1 98.44 293 MET A N 1
ATOM 2149 C CA . MET A 1 293 ? -11.57 23.953 -3.248 1 98.44 293 MET A CA 1
ATOM 2150 C C . MET A 1 293 ? -11.352 25.406 -2.859 1 98.44 293 MET A C 1
ATOM 2152 O O . MET A 1 293 ? -11.023 25.703 -1.712 1 98.44 293 MET A O 1
ATOM 2156 N N . SER A 1 294 ? -11.492 26.281 -3.801 1 98.19 294 SER A N 1
ATOM 2157 C CA . SER A 1 294 ? -11.406 27.703 -3.484 1 98.19 294 SER A CA 1
ATOM 2158 C C . SER A 1 294 ? -12.508 28.125 -2.521 1 98.19 294 SER A C 1
ATOM 2160 O O . SER A 1 294 ? -12.258 28.859 -1.56 1 98.19 294 SER A O 1
ATOM 2162 N N . SER A 1 295 ? -13.672 27.656 -2.783 1 98.38 295 SER A N 1
ATOM 2163 C CA . SER A 1 295 ? -14.812 27.969 -1.926 1 98.38 295 SER A CA 1
ATOM 2164 C C . SER A 1 295 ? -14.641 27.359 -0.535 1 98.38 295 SER A C 1
ATOM 2166 O O . SER A 1 295 ? -14.898 28.031 0.47 1 98.38 295 SER A O 1
ATOM 2168 N N . ALA A 1 296 ? -14.242 26.141 -0.466 1 98.5 296 ALA A N 1
ATOM 2169 C CA . ALA A 1 296 ? -14 25.469 0.808 1 98.5 296 ALA A CA 1
ATOM 2170 C C . ALA A 1 296 ? -12.906 26.188 1.599 1 98.5 296 ALA A C 1
ATOM 2172 O O . ALA A 1 296 ? -13 26.312 2.822 1 98.5 296 ALA A O 1
ATOM 2173 N N . HIS A 1 297 ? -11.883 26.594 0.871 1 98.06 297 HIS A N 1
ATOM 2174 C CA . HIS A 1 297 ? -10.781 27.312 1.51 1 98.06 297 HIS A CA 1
ATOM 2175 C C . HIS A 1 297 ? -11.273 28.609 2.148 1 98.06 297 HIS A C 1
ATOM 2177 O O . HIS A 1 297 ? -10.883 28.938 3.27 1 98.06 297 HIS A O 1
ATOM 2183 N N . ALA A 1 298 ? -12.055 29.328 1.466 1 97.69 298 ALA A N 1
ATOM 2184 C CA . ALA A 1 298 ? -12.602 30.562 2.004 1 97.69 298 ALA A CA 1
ATOM 2185 C C . ALA A 1 298 ? -13.414 30.297 3.268 1 97.69 298 ALA A C 1
ATOM 2187 O O . ALA A 1 298 ? -13.258 31 4.273 1 97.69 298 ALA A O 1
ATOM 2188 N N . TYR A 1 299 ? -14.289 29.375 3.221 1 98.31 299 TYR A N 1
ATOM 2189 C CA . TYR A 1 299 ? -15.109 29 4.367 1 98.31 299 TYR A CA 1
ATOM 2190 C C . TYR A 1 299 ? -14.242 28.594 5.551 1 98.31 299 TYR A C 1
ATOM 2192 O O . TYR A 1 299 ? -14.391 29.125 6.652 1 98.31 299 TYR A O 1
ATOM 2200 N N . THR A 1 300 ? -13.258 27.656 5.316 1 98.5 300 THR A N 1
ATOM 2201 C CA . THR A 1 300 ? -12.445 27.109 6.398 1 98.5 300 THR A CA 1
ATOM 2202 C C . THR A 1 300 ? -11.523 28.172 6.977 1 98.5 300 THR A C 1
ATOM 2204 O O . THR A 1 300 ? -11.219 28.172 8.172 1 98.5 300 THR A O 1
ATOM 2207 N N . SER A 1 301 ? -11.102 29.109 6.117 1 97.69 301 SER A N 1
ATOM 2208 C CA . SER A 1 301 ? -10.258 30.203 6.59 1 97.69 301 SER A CA 1
ATOM 2209 C C . SER A 1 301 ? -10.977 31.031 7.641 1 97.69 301 SER A C 1
ATOM 2211 O O . SER A 1 301 ? -10.367 31.469 8.625 1 97.69 301 SER A O 1
ATOM 2213 N N . GLY A 1 302 ? -12.234 31.266 7.422 1 97.75 302 GLY A N 1
ATOM 2214 C CA . GLY A 1 302 ? -13.016 32 8.406 1 97.75 302 GLY A CA 1
ATOM 2215 C C . GLY A 1 302 ? -13.164 31.25 9.727 1 97.75 302 GLY A C 1
ATOM 2216 O O . GLY A 1 302 ? -12.969 31.844 10.797 1 97.75 302 GLY A O 1
ATOM 2217 N N . VAL A 1 303 ? -13.516 30 9.648 1 98.62 303 VAL A N 1
ATOM 2218 C CA . VAL A 1 303 ? -13.648 29.156 10.828 1 98.62 303 VAL A CA 1
ATOM 2219 C C . VAL A 1 303 ? -12.312 29.078 11.562 1 98.62 303 VAL A C 1
ATOM 2221 O O . VAL A 1 303 ? -12.266 29.172 12.789 1 98.62 303 VAL A O 1
ATOM 2224 N N . PHE A 1 304 ? -11.266 29 10.844 1 98.69 304 PHE A N 1
ATOM 2225 C CA . PHE A 1 304 ? -9.922 28.828 11.391 1 98.69 304 PHE A CA 1
ATOM 2226 C C . PHE A 1 304 ? -9.445 30.109 12.07 1 98.69 304 PHE A C 1
ATOM 2228 O O . PHE A 1 304 ? -8.797 30.062 13.109 1 98.69 304 PHE A O 1
ATOM 2235 N N . GLU A 1 305 ? -9.711 31.219 11.406 1 98.19 305 GLU A N 1
ATOM 2236 C CA . GLU A 1 305 ? -9.336 32.5 12.008 1 98.19 305 GLU A CA 1
ATOM 2237 C C . GLU A 1 305 ? -9.969 32.656 13.383 1 98.19 305 GLU A C 1
ATOM 2239 O O . GLU A 1 305 ? -9.336 33.156 14.312 1 98.19 305 GLU A O 1
ATOM 2244 N N . ALA A 1 306 ? -11.211 32.25 13.531 1 98.44 306 ALA A N 1
ATOM 2245 C CA . ALA A 1 306 ? -11.883 32.281 14.828 1 98.44 306 ALA A CA 1
ATOM 2246 C C . ALA A 1 306 ? -11.18 31.391 15.836 1 98.44 306 ALA A C 1
ATOM 2248 O O . ALA A 1 306 ? -11.047 31.75 17.016 1 98.44 306 ALA A O 1
ATOM 2249 N N . LEU A 1 307 ? -10.734 30.266 15.406 1 98.81 307 LEU A N 1
ATOM 2250 C CA . LEU A 1 307 ? -10.039 29.312 16.266 1 98.81 307 LEU A CA 1
ATOM 2251 C C . LEU A 1 307 ? -8.727 29.906 16.766 1 98.81 307 LEU A C 1
ATOM 2253 O O . LEU A 1 307 ? -8.453 29.891 17.969 1 98.81 307 LEU A O 1
ATOM 2257 N N . VAL A 1 308 ? -7.91 30.453 15.859 1 98.62 308 VAL A N 1
ATOM 2258 C CA . VAL A 1 308 ? -6.594 30.969 16.203 1 98.62 308 VAL A CA 1
ATOM 2259 C C . VAL A 1 308 ? -6.746 32.188 17.125 1 98.62 308 VAL A C 1
ATOM 2261 O O . VAL A 1 308 ? -6.055 32.312 18.141 1 98.62 308 VAL A O 1
ATOM 2264 N N . THR A 1 309 ? -7.664 33.094 16.734 1 98.31 309 THR A N 1
ATOM 2265 C CA . THR A 1 309 ? -7.922 34.281 17.547 1 98.31 309 THR A CA 1
ATOM 2266 C C . THR A 1 309 ? -8.383 33.875 18.953 1 98.31 309 THR A C 1
ATOM 2268 O O . THR A 1 309 ? -7.922 34.438 19.938 1 98.31 309 THR A O 1
ATOM 2271 N N . GLY A 1 310 ? -9.242 32.906 19.031 1 98.75 310 GLY A N 1
ATOM 2272 C CA . GLY A 1 310 ? -9.727 32.406 20.297 1 98.75 310 GLY A CA 1
ATOM 2273 C C . GLY A 1 310 ? -8.641 31.797 21.156 1 98.75 310 GLY A C 1
ATOM 2274 O O . GLY A 1 310 ? -8.57 32.062 22.359 1 98.75 310 GLY A O 1
ATOM 2275 N N . LEU A 1 311 ? -7.82 30.938 20.578 1 98.75 311 LEU A N 1
ATOM 2276 C CA . LEU A 1 311 ? -6.73 30.312 21.312 1 98.75 311 LEU A CA 1
ATOM 2277 C C . LEU A 1 311 ? -5.773 31.359 21.875 1 98.75 311 LEU A C 1
ATOM 2279 O O . LEU A 1 311 ? -5.336 31.266 23.016 1 98.75 311 LEU A O 1
ATOM 2283 N N . ARG A 1 312 ? -5.449 32.375 21.109 1 98.06 312 ARG A N 1
ATOM 2284 C CA . ARG A 1 312 ? -4.512 33.406 21.5 1 98.06 312 ARG A CA 1
ATOM 2285 C C . ARG A 1 312 ? -5.074 34.25 22.641 1 98.06 312 ARG A C 1
ATOM 2287 O O . ARG A 1 312 ? -4.316 34.812 23.438 1 98.06 312 ARG A O 1
ATOM 2294 N N . ALA A 1 313 ? -6.348 34.25 22.766 1 98.25 313 ALA A N 1
ATOM 2295 C CA . ALA A 1 313 ? -7.008 35.094 23.766 1 98.25 313 ALA A CA 1
ATOM 2296 C C . ALA A 1 313 ? -7.074 34.375 25.109 1 98.25 313 ALA A C 1
ATOM 2298 O O . ALA A 1 313 ? -7.359 35 26.141 1 98.25 313 ALA A O 1
ATOM 2299 N N . ILE A 1 314 ? -6.812 33.156 25.141 1 97.94 314 ILE A N 1
ATOM 2300 C CA . ILE A 1 314 ? -6.906 32.406 26.375 1 97.94 314 ILE A CA 1
ATOM 2301 C C . ILE A 1 314 ? -5.609 32.531 27.172 1 97.94 314 ILE A C 1
ATOM 2303 O O . ILE A 1 314 ? -4.539 32.156 26.703 1 97.94 314 ILE A O 1
ATOM 2307 N N . ASN A 1 315 ? -5.715 33.062 28.406 1 96.56 315 ASN A N 1
ATOM 2308 C CA . ASN A 1 315 ? -4.559 33.094 29.297 1 96.56 315 ASN A CA 1
ATOM 2309 C C . ASN A 1 315 ? -4.035 31.688 29.594 1 96.56 315 ASN A C 1
ATOM 2311 O O . ASN A 1 315 ? -4.812 30.781 29.906 1 96.56 315 ASN A O 1
ATOM 2315 N N . GLY A 1 316 ? -2.717 31.516 29.359 1 96.56 316 GLY A N 1
ATOM 2316 C CA . GLY A 1 316 ? -2.125 30.219 29.641 1 96.56 316 GLY A CA 1
ATOM 2317 C C . GLY A 1 316 ? -1.972 29.359 28.406 1 96.56 316 GLY A C 1
ATOM 2318 O O . GLY A 1 316 ? -1.53 28.203 28.5 1 96.56 316 GLY A O 1
ATOM 2319 N N . VAL A 1 317 ? -2.377 29.891 27.297 1 98.12 317 VAL A N 1
ATOM 2320 C CA . VAL A 1 317 ? -2.221 29.156 26.047 1 98.12 317 VAL A CA 1
ATOM 2321 C C . VAL A 1 317 ? -1.177 29.844 25.172 1 98.12 317 VAL A C 1
ATOM 2323 O O . VAL A 1 317 ? -1.202 31.078 25.016 1 98.12 317 VAL A O 1
ATOM 2326 N N . THR A 1 318 ? -0.22 29.109 24.688 1 97.5 318 THR A N 1
ATOM 2327 C CA . THR A 1 318 ? 0.765 29.578 23.719 1 97.5 318 THR A CA 1
ATOM 2328 C C . THR A 1 318 ? 0.526 28.953 22.359 1 97.5 318 THR A C 1
ATOM 2330 O O . THR A 1 318 ? 0.506 27.734 22.219 1 97.5 318 THR A O 1
ATOM 2333 N N . VAL A 1 319 ? 0.324 29.781 21.391 1 98.06 319 VAL A N 1
ATOM 2334 C CA . VAL A 1 319 ? 0.114 29.328 20.031 1 98.06 319 VAL A CA 1
ATOM 2335 C C . VAL A 1 319 ? 1.423 29.422 19.25 1 98.06 319 VAL A C 1
ATOM 2337 O O . VAL A 1 319 ? 2.088 30.453 19.25 1 98.06 319 VAL A O 1
ATOM 2340 N N . MET A 1 320 ? 1.85 28.328 18.609 1 97.75 320 MET A N 1
ATOM 2341 C CA . MET A 1 320 ? 3.045 28.344 17.766 1 97.75 320 MET A CA 1
ATOM 2342 C C . MET A 1 320 ? 2.852 29.266 16.562 1 97.75 320 MET A C 1
ATOM 2344 O O . MET A 1 320 ? 1.767 29.312 15.984 1 97.75 320 MET A O 1
ATOM 2348 N N . ALA A 1 321 ? 3.854 29.969 16.188 1 95.56 321 ALA A N 1
ATOM 2349 C CA . ALA A 1 321 ? 3.781 31.031 15.195 1 95.56 321 ALA A CA 1
ATOM 2350 C C . ALA A 1 321 ? 3.705 30.453 13.781 1 95.56 321 ALA A C 1
ATOM 2352 O O . ALA A 1 321 ? 4.352 29.453 13.477 1 95.56 321 ALA A O 1
ATOM 2353 N N . ALA A 1 322 ? 2.953 31.062 12.93 1 95.94 322 ALA A N 1
ATOM 2354 C CA . ALA A 1 322 ? 2.852 30.812 11.492 1 95.94 322 ALA A CA 1
ATOM 2355 C C . ALA A 1 322 ? 2.461 32.094 10.742 1 95.94 322 ALA A C 1
ATOM 2357 O O . ALA A 1 322 ? 1.788 32.969 11.297 1 95.94 322 ALA A O 1
ATOM 2358 N N . PRO A 1 323 ? 2.854 32.188 9.562 1 96.06 323 PRO A N 1
ATOM 2359 C CA . PRO A 1 323 ? 2.498 33.375 8.797 1 96.06 323 PRO A CA 1
ATOM 2360 C C . PRO A 1 323 ? 1.041 33.375 8.344 1 96.06 323 PRO A C 1
ATOM 2362 O O . PRO A 1 323 ? 0.377 32.344 8.391 1 96.06 323 PRO A O 1
ATOM 2365 N N . PRO A 1 324 ? 0.559 34.562 7.953 1 92.94 324 PRO A N 1
ATOM 2366 C CA . PRO A 1 324 ? -0.768 34.594 7.332 1 92.94 324 PRO A CA 1
ATOM 2367 C C . PRO A 1 324 ? -0.862 33.719 6.094 1 92.94 324 PRO A C 1
ATOM 2369 O O . PRO A 1 324 ? 0.142 33.5 5.41 1 92.94 324 PRO A O 1
ATOM 2372 N N . GLY A 1 325 ? -2.012 33.281 5.848 1 94.06 325 GLY A N 1
ATOM 2373 C CA . GLY A 1 325 ? -2.234 32.469 4.652 1 94.06 325 GLY A CA 1
ATOM 2374 C C . GLY A 1 325 ? -1.906 31 4.844 1 94.06 325 GLY A C 1
ATOM 2375 O O . GLY A 1 325 ? -1.924 30.234 3.885 1 94.06 325 GLY A O 1
ATOM 2376 N N . ARG A 1 326 ? -1.62 30.609 6.059 1 96.69 326 ARG A N 1
ATOM 2377 C CA . ARG A 1 326 ? -1.317 29.219 6.367 1 96.69 326 ARG A CA 1
ATOM 2378 C C . ARG A 1 326 ? -2.531 28.328 6.121 1 96.69 326 ARG A C 1
ATOM 2380 O O . ARG A 1 326 ? -3.668 28.812 6.117 1 96.69 326 ARG A O 1
ATOM 2387 N N . CYS A 1 327 ? -2.336 27.031 5.816 1 98.12 327 CYS A N 1
ATOM 2388 C CA . CYS A 1 327 ? -3.414 26.047 5.879 1 98.12 327 CYS A CA 1
ATOM 2389 C C . CYS A 1 327 ? -4.023 26 7.273 1 98.12 327 CYS A C 1
ATOM 2391 O O . CYS A 1 327 ? -3.379 26.375 8.25 1 98.12 327 CYS A O 1
ATOM 2393 N N . PRO A 1 328 ? -5.258 25.609 7.418 1 98.62 328 PRO A N 1
ATOM 2394 C CA . PRO A 1 328 ? -5.965 25.703 8.695 1 98.62 328 PRO A CA 1
ATOM 2395 C C . PRO A 1 328 ? -5.496 24.656 9.703 1 98.62 328 PRO A C 1
ATOM 2397 O O . PRO A 1 328 ? -6.273 23.781 10.102 1 98.62 328 PRO A O 1
ATOM 2400 N N . THR A 1 329 ? -4.312 24.766 10.195 1 98.75 329 THR A N 1
ATOM 2401 C CA . THR A 1 329 ? -3.645 23.922 11.164 1 98.75 329 THR A CA 1
ATOM 2402 C C . THR A 1 329 ? -2.887 24.75 12.188 1 98.75 329 THR A C 1
ATOM 2404 O O . THR A 1 329 ? -2.105 25.641 11.82 1 98.75 329 THR A O 1
ATOM 2407 N N . VAL A 1 330 ? -3.162 24.547 13.445 1 98.75 330 VAL A N 1
ATOM 2408 C CA . VAL A 1 330 ? -2.521 25.312 14.508 1 98.75 330 VAL A CA 1
ATOM 2409 C C . VAL A 1 33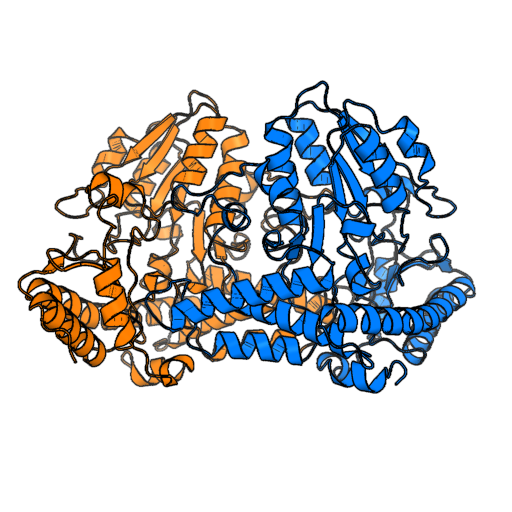0 ? -1.979 24.375 15.578 1 98.75 330 VAL A C 1
ATOM 2411 O O . VAL A 1 330 ? -2.588 23.344 15.859 1 98.75 330 VAL A O 1
ATOM 2414 N N . SER A 1 331 ? -0.815 24.609 16.062 1 98.69 331 SER A N 1
ATOM 2415 C CA . SER A 1 331 ? -0.244 23.938 17.219 1 98.69 331 SER A CA 1
ATOM 2416 C C . SER A 1 331 ? -0.196 24.875 18.422 1 98.69 331 SER A C 1
ATOM 2418 O O . SER A 1 331 ? 0.092 26.062 18.281 1 98.69 331 SER A O 1
ATOM 2420 N N . PHE A 1 332 ? -0.521 24.344 19.578 1 98.62 332 PHE A N 1
ATOM 2421 C CA . PHE A 1 332 ? -0.519 25.172 20.781 1 98.62 332 PHE A CA 1
ATOM 2422 C C . PHE A 1 332 ? -0.187 24.344 22.016 1 98.62 332 PHE A C 1
ATOM 2424 O O . PHE A 1 332 ? -0.094 23.109 21.938 1 98.62 332 PHE A O 1
ATOM 2431 N N . ARG A 1 333 ? 0.094 25 23.078 1 97.75 333 ARG A N 1
ATOM 2432 C CA . ARG A 1 333 ? 0.335 24.391 24.391 1 97.75 333 ARG A CA 1
ATOM 2433 C C . ARG A 1 333 ? -0.493 25.078 25.469 1 97.75 333 ARG A C 1
ATOM 2435 O O . ARG A 1 333 ? -0.748 26.281 25.391 1 97.75 333 ARG A O 1
ATOM 2442 N N . VAL A 1 334 ? -0.981 24.312 26.312 1 96.88 334 VAL A N 1
ATOM 2443 C CA . VAL A 1 334 ? -1.562 24.812 27.562 1 96.88 334 VAL A CA 1
ATOM 2444 C C . VAL A 1 334 ? -0.515 24.781 28.672 1 96.88 334 VAL A C 1
ATOM 2446 O O . VAL A 1 334 ? 0.108 23.75 28.922 1 96.88 334 VAL A O 1
ATOM 2449 N N . ASP A 1 335 ? -0.303 25.891 29.281 1 87.44 335 ASP A N 1
ATOM 2450 C CA . ASP A 1 335 ? 0.782 26.047 30.25 1 87.44 335 ASP A CA 1
ATOM 2451 C C . ASP A 1 335 ? 0.784 24.906 31.266 1 87.44 335 ASP A C 1
ATOM 2453 O O . ASP A 1 335 ? -0.277 24.438 31.688 1 87.44 335 ASP A O 1
ATOM 2457 N N . ALA A 1 336 ? 2.016 24.422 31.672 1 79.75 336 ALA A N 1
ATOM 2458 C CA . ALA A 1 336 ? 2.34 23.484 32.75 1 79.75 336 ALA A CA 1
ATOM 2459 C C . ALA A 1 336 ? 1.733 22.109 32.469 1 79.75 336 ALA A C 1
ATOM 2461 O O . ALA A 1 336 ? 1.566 21.312 33.406 1 79.75 336 ALA A O 1
ATOM 2462 N N . GLU A 1 337 ? 1.238 21.953 31.234 1 91.56 337 GLU A N 1
ATOM 2463 C CA . GLU A 1 337 ? 0.683 20.641 30.938 1 91.56 337 GLU A CA 1
ATOM 2464 C C . GLU A 1 337 ? 1.397 19.984 29.75 1 91.56 337 GLU A C 1
ATOM 2466 O O . GLU A 1 337 ? 1.752 20.672 28.781 1 91.56 337 GLU A O 1
ATOM 2471 N N . ALA A 1 338 ? 1.584 18.734 29.922 1 95 338 ALA A N 1
ATOM 2472 C CA . ALA A 1 338 ? 2.053 17.984 28.766 1 95 338 ALA A CA 1
ATOM 2473 C C . ALA A 1 338 ? 0.99 17.938 27.672 1 95 338 ALA A C 1
ATOM 2475 O O . ALA A 1 338 ? -0.197 17.766 27.953 1 95 338 ALA A O 1
ATOM 2476 N N . PRO A 1 339 ? 1.359 18.141 26.422 1 97.69 339 PRO A N 1
ATOM 2477 C CA . PRO A 1 339 ? 0.382 18.141 25.328 1 97.69 339 PRO A CA 1
ATOM 2478 C C . PRO A 1 339 ? -0.511 16.906 25.344 1 97.69 339 PRO A C 1
ATOM 2480 O O . PRO A 1 339 ? -1.709 17 25.062 1 97.69 339 PRO A O 1
ATOM 2483 N N . ALA A 1 340 ? 0.022 15.766 25.688 1 97.44 340 ALA A N 1
ATOM 2484 C CA . ALA A 1 340 ? -0.754 14.531 25.719 1 97.44 340 ALA A CA 1
ATOM 2485 C C . ALA A 1 340 ? -1.871 14.609 26.75 1 97.44 340 ALA A C 1
ATOM 2487 O O . ALA A 1 340 ? -2.955 14.062 26.547 1 97.44 340 ALA A O 1
ATOM 2488 N N . ALA A 1 341 ? -1.6 15.203 27.859 1 97 341 ALA A N 1
ATOM 2489 C CA . ALA A 1 341 ? -2.613 15.367 28.906 1 97 341 ALA A CA 1
ATOM 2490 C C . ALA A 1 341 ? -3.754 16.266 28.422 1 97 341 ALA A C 1
ATOM 2492 O O . ALA A 1 341 ? -4.926 15.953 28.641 1 97 341 ALA A O 1
ATOM 2493 N N . THR A 1 342 ? -3.381 17.359 27.781 1 97.56 342 THR A N 1
ATOM 2494 C CA . THR A 1 342 ? -4.387 18.25 27.219 1 97.56 342 THR A CA 1
ATOM 2495 C C . THR A 1 342 ? -5.258 17.516 26.203 1 97.56 342 THR A C 1
ATOM 2497 O O . THR A 1 342 ? -6.488 17.578 26.266 1 97.56 342 THR A O 1
ATOM 2500 N N . ALA A 1 343 ? -4.617 16.828 25.281 1 98.12 343 ALA A N 1
ATOM 2501 C CA . ALA A 1 343 ? -5.34 16.125 24.234 1 98.12 343 ALA A CA 1
ATOM 2502 C C . ALA A 1 343 ? -6.25 15.047 24.812 1 98.12 343 ALA A C 1
ATOM 2504 O O . ALA A 1 343 ? -7.363 14.836 24.328 1 98.12 343 ALA A O 1
ATOM 2505 N N . THR A 1 344 ? -5.789 14.344 25.859 1 97.94 344 THR A N 1
ATOM 2506 C CA . THR A 1 344 ? -6.59 13.305 26.5 1 97.94 344 THR A CA 1
ATOM 2507 C C . THR A 1 344 ? -7.832 13.898 27.141 1 97.94 344 THR A C 1
ATOM 2509 O O . THR A 1 344 ? -8.938 13.367 27 1 97.94 344 THR A O 1
ATOM 2512 N N . ALA A 1 345 ? -7.652 15.008 27.844 1 97.19 345 ALA A N 1
ATOM 2513 C CA . ALA A 1 345 ? -8.781 15.68 28.484 1 97.19 345 ALA A CA 1
ATOM 2514 C C . ALA A 1 345 ? -9.82 16.109 27.469 1 97.19 345 ALA A C 1
ATOM 2516 O O . ALA A 1 345 ? -11.023 15.977 27.703 1 97.19 345 ALA A O 1
ATOM 2517 N N . LEU A 1 346 ? -9.352 16.641 26.391 1 98.31 346 LEU A N 1
ATOM 2518 C CA . LEU A 1 346 ? -10.258 17.031 25.312 1 98.31 346 LEU A CA 1
ATOM 2519 C C . LEU A 1 346 ? -10.938 15.805 24.703 1 98.31 346 LEU A C 1
ATOM 2521 O O . LEU A 1 346 ? -12.141 15.82 24.438 1 98.31 346 LEU A O 1
ATOM 2525 N N . GLY A 1 347 ? -10.117 14.766 24.5 1 98.38 347 GLY A N 1
ATOM 2526 C CA . GLY A 1 347 ? -10.648 13.523 23.953 1 98.38 347 GLY A CA 1
ATOM 2527 C C . GLY A 1 347 ? -11.742 12.914 24.812 1 98.38 347 GLY A C 1
ATOM 2528 O O . GLY A 1 347 ? -12.703 12.344 24.297 1 98.38 347 GLY A O 1
ATOM 2529 N N . ASP A 1 348 ? -11.602 13.031 26.062 1 97.5 348 ASP A N 1
ATOM 2530 C CA . ASP A 1 348 ? -12.594 12.523 27.016 1 97.5 348 ASP A CA 1
ATOM 2531 C C . ASP A 1 348 ? -13.93 13.242 26.844 1 97.5 348 ASP A C 1
ATOM 2533 O O . ASP A 1 348 ? -14.977 12.727 27.234 1 97.5 348 ASP A O 1
ATOM 2537 N N . GLN A 1 349 ? -13.867 14.422 26.266 1 97.62 349 GLN A N 1
ATOM 2538 C CA . GLN A 1 349 ? -15.078 15.203 26.016 1 97.62 349 GLN A CA 1
ATOM 2539 C C . GLN A 1 349 ? -15.562 15.031 24.578 1 97.62 349 GLN A C 1
ATOM 2541 O O . GLN A 1 349 ? -16.453 15.742 24.125 1 97.62 349 GLN A O 1
ATOM 2546 N N . GLY A 1 350 ? -14.891 14.172 23.797 1 98.12 350 GLY A N 1
ATOM 2547 C CA . GLY A 1 350 ? -15.297 13.898 22.438 1 98.12 350 GLY A CA 1
ATOM 2548 C C . GLY A 1 350 ? -14.672 14.844 21.422 1 98.12 350 GLY A C 1
ATOM 2549 O O . GLY A 1 350 ? -15.102 14.898 20.266 1 98.12 350 GLY A O 1
ATOM 2550 N N . ILE A 1 351 ? -13.727 15.656 21.875 1 98.81 351 ILE A N 1
ATOM 2551 C CA . ILE A 1 351 ? -13.008 16.562 20.969 1 98.81 351 ILE A CA 1
ATOM 2552 C C . ILE A 1 351 ? -11.695 15.922 20.531 1 98.81 351 ILE A C 1
ATOM 2554 O O . ILE A 1 351 ? -10.805 15.688 21.359 1 98.81 351 ILE A O 1
ATOM 2558 N N . CYS A 1 352 ? -11.57 15.672 19.266 1 98.81 352 CYS A N 1
ATOM 2559 C CA . CYS A 1 352 ? -10.43 14.945 18.719 1 98.81 352 CYS A CA 1
ATOM 2560 C C . CYS A 1 352 ? -9.344 15.906 18.25 1 98.81 352 CYS A C 1
ATOM 2562 O O . CYS A 1 352 ? -9.516 16.609 17.25 1 98.81 352 CYS A O 1
ATOM 2564 N N . VAL A 1 353 ? -8.25 15.969 18.953 1 98.69 353 VAL A N 1
ATOM 2565 C CA . VAL A 1 353 ? -7.023 16.672 18.594 1 98.69 353 VAL A CA 1
ATOM 2566 C C . VAL A 1 353 ? -5.82 15.758 18.781 1 98.69 353 VAL A C 1
ATOM 2568 O O . VAL A 1 353 ? -5.906 14.742 19.484 1 98.69 353 VAL A O 1
ATOM 2571 N N . TYR A 1 354 ? -4.766 16.094 18.141 1 97.94 354 TYR A N 1
ATOM 2572 C CA . TYR A 1 354 ? -3.564 15.273 18.281 1 97.94 354 TYR A CA 1
ATOM 2573 C C . TYR A 1 354 ? -2.533 15.961 19.156 1 97.94 354 TYR A C 1
ATOM 2575 O O . TYR A 1 354 ? -2.594 17.172 19.375 1 97.94 354 TYR A O 1
ATOM 2583 N N . SER A 1 355 ? -1.673 15.172 19.734 1 97.88 355 SER A N 1
ATOM 2584 C CA . SER A 1 355 ? -0.549 15.695 20.5 1 97.88 355 SER A CA 1
ATOM 2585 C C . SER A 1 355 ? 0.763 15.039 20.078 1 97.88 355 SER A C 1
ATOM 2587 O O . SER A 1 355 ? 0.763 13.953 19.484 1 97.88 355 SER A O 1
ATOM 2589 N N . GLY A 1 356 ? 1.868 15.656 20.281 1 97.38 356 GLY A N 1
ATOM 2590 C CA . GLY A 1 356 ? 3.189 15.148 19.953 1 97.38 356 GLY A CA 1
ATOM 2591 C C . GLY A 1 356 ? 3.916 16 18.922 1 97.38 356 GLY A C 1
ATOM 2592 O O . GLY A 1 356 ? 3.799 17.234 18.938 1 97.38 356 GLY A O 1
ATOM 2593 N N . ASP A 1 357 ? 4.785 15.367 18.109 1 97.75 357 ASP A N 1
ATOM 2594 C CA . ASP A 1 357 ? 5.535 16.109 17.109 1 97.75 357 ASP A CA 1
ATOM 2595 C C . ASP A 1 357 ? 4.957 15.867 15.711 1 97.75 357 ASP A C 1
ATOM 2597 O O . ASP A 1 357 ? 5.457 16.406 14.727 1 97.75 357 ASP A O 1
ATOM 2601 N N . TYR A 1 358 ? 3.891 14.977 15.617 1 96.88 358 TYR A N 1
ATOM 2602 C CA . TYR A 1 358 ? 3.182 14.672 14.375 1 96.88 358 TYR A CA 1
ATOM 2603 C C . TYR A 1 358 ? 4.156 14.398 13.242 1 96.88 358 TYR A C 1
ATOM 2605 O O . TYR A 1 358 ? 3.896 14.758 12.094 1 96.88 358 TYR A O 1
ATOM 2613 N N . TYR A 1 359 ? 5.324 13.914 13.547 1 97.81 359 TYR A N 1
ATOM 2614 C CA . TYR A 1 359 ? 6.375 13.516 12.609 1 97.81 359 TYR A CA 1
ATOM 2615 C C . TYR A 1 359 ? 7.062 14.742 12.016 1 97.81 359 TYR A C 1
ATOM 2617 O O . TYR A 1 359 ? 7.812 14.625 11.047 1 97.81 359 TYR A O 1
ATOM 2625 N N . ALA A 1 360 ? 6.727 15.922 12.5 1 98.56 360 ALA A N 1
ATOM 2626 C CA . ALA A 1 360 ? 7.547 17.094 12.203 1 98.56 360 ALA A CA 1
ATOM 2627 C C . ALA A 1 360 ? 8.758 17.156 13.133 1 98.56 360 ALA A C 1
ATOM 2629 O O . ALA A 1 360 ? 8.906 18.125 13.898 1 98.56 360 ALA A O 1
ATOM 2630 N N . TYR A 1 361 ? 9.641 16.234 13.023 1 98.25 361 TYR A N 1
ATOM 2631 C CA . TYR A 1 361 ? 10.742 15.977 13.953 1 98.25 361 TYR A CA 1
ATOM 2632 C C . TYR A 1 361 ? 11.664 17.188 14.055 1 98.25 361 TYR A C 1
ATOM 2634 O O . TYR A 1 361 ? 11.922 17.688 15.156 1 98.25 361 TYR A O 1
ATOM 2642 N N . GLU A 1 362 ? 12.141 17.703 12.922 1 98.44 362 GLU A N 1
ATOM 2643 C CA . GLU A 1 362 ? 13.117 18.781 12.898 1 98.44 362 GLU A CA 1
ATOM 2644 C C . GLU A 1 362 ? 12.508 20.078 13.43 1 98.44 362 GLU A C 1
ATOM 2646 O O . GLU A 1 362 ? 13.18 20.859 14.117 1 98.44 362 GLU A O 1
ATOM 2651 N N . TYR A 1 363 ? 11.258 20.312 13.141 1 98.69 363 TYR A N 1
ATOM 2652 C CA . TYR A 1 363 ? 10.578 21.5 13.633 1 98.69 363 TYR A CA 1
ATOM 2653 C C . TYR A 1 363 ? 10.586 21.531 15.156 1 98.69 363 TYR A C 1
ATOM 2655 O O . TYR A 1 363 ? 11.016 22.531 15.758 1 98.69 363 TYR A O 1
ATOM 2663 N N . PHE A 1 364 ? 10.148 20.438 15.742 1 98.31 364 PHE A N 1
ATOM 2664 C CA . PHE A 1 364 ? 9.984 20.422 17.188 1 98.31 364 PHE A CA 1
ATOM 2665 C C . PHE A 1 364 ? 11.336 20.312 17.891 1 98.31 364 PHE A C 1
ATOM 2667 O O . PHE A 1 364 ? 11.516 20.828 18.984 1 98.31 364 PHE A O 1
ATOM 2674 N N . GLN A 1 365 ? 12.297 19.656 17.219 1 97.56 365 GLN A N 1
ATOM 2675 C CA . GLN A 1 365 ? 13.656 19.688 17.75 1 97.56 365 GLN A CA 1
ATOM 2676 C C . GLN A 1 365 ? 14.211 21.109 17.75 1 97.56 365 GLN A C 1
ATOM 2678 O O . GLN A 1 365 ? 14.758 21.562 18.766 1 97.56 365 GLN A O 1
ATOM 2683 N N . SER A 1 366 ? 14.016 21.844 16.688 1 97.19 366 SER A N 1
ATOM 2684 C CA . SER A 1 366 ? 14.578 23.172 16.5 1 97.19 366 SER A CA 1
ATOM 2685 C C . SER A 1 366 ? 13.922 24.188 17.438 1 97.19 366 SER A C 1
ATOM 2687 O O . SER A 1 366 ? 14.562 25.141 17.859 1 97.19 366 SER A O 1
ATOM 2689 N N . THR A 1 367 ? 12.664 23.969 17.719 1 96.94 367 THR A N 1
ATOM 2690 C CA . THR A 1 367 ? 11.938 24.906 18.578 1 96.94 367 THR A CA 1
ATOM 2691 C C . THR A 1 367 ? 12.133 24.547 20.047 1 96.94 367 THR A C 1
ATOM 2693 O O . THR A 1 367 ? 11.656 25.25 20.938 1 96.94 367 THR A O 1
ATOM 2696 N N . GLY A 1 368 ? 12.805 23.406 20.328 1 96.06 368 GLY A N 1
ATOM 2697 C CA . GLY A 1 368 ? 13.07 22.969 21.688 1 96.06 368 GLY A CA 1
ATOM 2698 C C . GLY A 1 368 ? 11.859 22.375 22.375 1 96.06 368 GLY A C 1
ATOM 2699 O O . GLY A 1 368 ? 11.844 22.219 23.594 1 96.06 368 GLY A O 1
ATOM 2700 N N . LEU A 1 369 ? 10.867 22.016 21.609 1 95.94 369 LEU A N 1
ATOM 2701 C CA . LEU A 1 369 ? 9.609 21.578 22.203 1 95.94 369 LEU A CA 1
ATOM 2702 C C . LEU A 1 369 ? 9.484 20.062 22.172 1 95.94 369 LEU A C 1
ATOM 2704 O O . LEU A 1 369 ? 8.594 19.484 22.812 1 95.94 369 LEU A O 1
ATOM 2708 N N . ARG A 1 370 ? 10.328 19.312 21.5 1 95.75 370 ARG A N 1
ATOM 2709 C CA . ARG A 1 370 ? 10.148 17.891 21.266 1 95.75 370 ARG A CA 1
ATOM 2710 C C . ARG A 1 370 ? 10.242 17.109 22.578 1 95.75 370 ARG A C 1
ATOM 2712 O O . ARG A 1 370 ? 9.391 16.266 22.859 1 95.75 370 ARG A O 1
ATOM 2719 N N . ASP A 1 371 ? 11.242 17.438 23.422 1 95.19 371 ASP A N 1
ATOM 2720 C CA . ASP A 1 371 ? 11.5 16.688 24.641 1 95.19 371 ASP A CA 1
ATOM 2721 C C . ASP A 1 371 ? 10.367 16.844 25.641 1 95.19 371 ASP A C 1
ATOM 2723 O O . ASP A 1 371 ? 10.125 15.953 26.469 1 95.19 371 ASP A O 1
ATOM 2727 N N . SER A 1 372 ? 9.75 18.016 25.531 1 96 372 SER A N 1
ATOM 2728 C CA . SER A 1 372 ? 8.656 18.266 26.469 1 96 372 SER A CA 1
ATOM 2729 C C . SER A 1 372 ? 7.32 17.797 25.891 1 96 372 SER A C 1
ATOM 2731 O O . SER A 1 372 ? 6.258 18.109 26.422 1 96 372 SER A O 1
ATOM 2733 N N . GLY A 1 373 ? 7.316 17.094 24.766 1 96.56 373 GLY A N 1
ATOM 2734 C CA . GLY A 1 373 ? 6.125 16.406 24.312 1 96.56 373 GLY A CA 1
ATOM 2735 C C . GLY A 1 373 ? 5.516 17.016 23.062 1 96.56 373 GLY A C 1
ATOM 2736 O O . GLY A 1 373 ? 4.438 16.609 22.641 1 96.56 373 GLY A O 1
ATOM 2737 N N . GLY A 1 374 ? 6.16 18.031 22.484 1 97.62 374 GLY A N 1
ATOM 2738 C CA . GLY A 1 374 ? 5.656 18.641 21.25 1 97.62 374 GLY A CA 1
ATOM 2739 C C . GLY A 1 374 ? 4.527 19.625 21.5 1 97.62 374 GLY A C 1
ATOM 2740 O O . GLY A 1 374 ? 4.645 20.516 22.344 1 97.62 374 GLY A O 1
ATOM 2741 N N . GLY A 1 375 ? 3.414 19.531 20.797 1 98.06 375 GLY A N 1
ATOM 2742 C CA . GLY A 1 375 ? 2.268 20.406 20.906 1 98.06 375 GLY A CA 1
ATOM 2743 C C . GLY A 1 375 ? 0.939 19.688 20.781 1 98.06 375 GLY A C 1
ATOM 2744 O O . GLY A 1 375 ? 0.905 18.469 20.609 1 98.06 375 GLY A O 1
ATOM 2745 N N . VAL A 1 376 ? -0.129 20.406 21.047 1 98.69 376 VAL A N 1
ATOM 2746 C CA . VAL A 1 376 ? -1.482 20 20.688 1 98.69 376 VAL A CA 1
ATOM 2747 C C . VAL A 1 376 ? -1.844 20.562 19.312 1 98.69 376 VAL A C 1
ATOM 2749 O O . VAL A 1 376 ? -1.683 21.766 19.078 1 98.69 376 VAL A O 1
ATOM 2752 N N . ARG A 1 377 ? -2.221 19.75 18.422 1 98.81 377 ARG A N 1
ATOM 2753 C CA . ARG A 1 377 ? -2.545 20.203 17.078 1 98.81 377 ARG A CA 1
ATOM 2754 C C . ARG A 1 377 ? -4.047 20.125 16.812 1 98.81 377 ARG A C 1
ATOM 2756 O O . ARG A 1 377 ? -4.656 19.062 17.016 1 98.81 377 ARG A O 1
ATOM 2763 N N . ALA A 1 378 ? -4.602 21.188 16.406 1 98.81 378 ALA A N 1
ATOM 2764 C CA . ALA A 1 378 ? -5.973 21.25 15.922 1 98.81 378 ALA A CA 1
ATOM 2765 C C . ALA A 1 378 ? -6.016 21.75 14.484 1 98.81 378 ALA A C 1
ATOM 2767 O O . ALA A 1 378 ? -5.266 22.656 14.109 1 98.81 378 ALA A O 1
ATOM 2768 N N . SER A 1 379 ? -6.785 21.141 13.672 1 98.69 379 SER A N 1
ATOM 2769 C CA . SER A 1 379 ? -6.945 21.547 12.281 1 98.69 379 SER A CA 1
ATOM 2770 C C . SER A 1 379 ? -8.422 21.656 11.898 1 98.69 379 SER A C 1
ATOM 2772 O O . SER A 1 379 ? -9.266 20.984 12.484 1 98.69 379 SER A O 1
ATOM 2774 N N . VAL A 1 380 ? -8.734 22.547 11.023 1 98.81 380 VAL A N 1
ATOM 2775 C CA . VAL A 1 380 ? -10.086 22.75 10.508 1 98.81 380 VAL A CA 1
ATOM 2776 C C . VAL A 1 380 ? -10.195 22.172 9.102 1 98.81 380 VAL A C 1
ATOM 2778 O O . VAL A 1 380 ? -9.328 22.422 8.258 1 98.81 380 VAL A O 1
ATOM 2781 N N . TYR A 1 381 ? -11.133 21.344 8.844 1 98.69 381 TYR A N 1
ATOM 2782 C CA . TYR A 1 381 ? -11.484 20.812 7.535 1 98.69 381 TYR A CA 1
ATOM 2783 C C . TYR A 1 381 ? -12.867 21.297 7.109 1 98.69 381 TYR A C 1
ATOM 2785 O O . TYR A 1 381 ? -13.555 21.969 7.867 1 98.69 381 TYR A O 1
ATOM 2793 N N . HIS A 1 382 ? -13.281 20.984 5.895 1 98.75 382 HIS A N 1
ATOM 2794 C CA . HIS A 1 382 ? -14.461 21.625 5.332 1 98.75 382 HIS A CA 1
ATOM 2795 C C . HIS A 1 382 ? -15.734 21.109 5.969 1 98.75 382 HIS A C 1
ATOM 2797 O O . HIS A 1 382 ? -16.828 21.609 5.691 1 98.75 382 HIS A O 1
ATOM 2803 N N . TYR A 1 383 ? -15.625 20.125 6.934 1 98.69 383 TYR A N 1
ATOM 2804 C CA . TYR A 1 383 ? -16.828 19.688 7.641 1 98.69 383 TYR A CA 1
ATOM 2805 C C . TYR A 1 383 ? -16.875 20.281 9.039 1 98.69 383 TYR A C 1
ATOM 2807 O O . TYR A 1 383 ? -17.797 20 9.812 1 98.69 383 TYR A O 1
ATOM 2815 N N . ASN A 1 384 ? -15.938 21.125 9.492 1 98.81 384 ASN A N 1
ATOM 2816 C CA . ASN A 1 384 ? -15.953 21.766 10.805 1 98.81 384 ASN A CA 1
ATOM 2817 C C . ASN A 1 384 ? -16.797 23.047 10.797 1 98.81 384 ASN A C 1
ATOM 2819 O O . ASN A 1 384 ? -16.969 23.672 9.758 1 98.81 384 ASN A O 1
ATOM 2823 N N . THR A 1 385 ? -17.266 23.422 11.953 1 98.69 385 THR A N 1
ATOM 2824 C CA . THR A 1 385 ? -18.156 24.562 12.062 1 98.69 385 THR A CA 1
ATOM 2825 C C . THR A 1 385 ? -17.656 25.531 13.148 1 98.69 385 THR A C 1
ATOM 2827 O O . THR A 1 385 ? -16.828 25.156 13.977 1 98.69 385 THR A O 1
ATOM 2830 N N . ALA A 1 386 ? -18.219 26.734 13.102 1 98.25 386 ALA A N 1
ATOM 2831 C CA . ALA A 1 386 ? -17.906 27.734 14.117 1 98.25 386 ALA A CA 1
ATOM 2832 C C . ALA A 1 386 ? -18.359 27.281 15.5 1 98.25 386 ALA A C 1
ATOM 2834 O O . ALA A 1 386 ? -17.688 27.547 16.5 1 98.25 386 ALA A O 1
ATOM 2835 N N . ALA A 1 387 ? -19.469 26.578 15.555 1 98.5 387 ALA A N 1
ATOM 2836 C CA . ALA A 1 387 ? -19.969 26.062 16.828 1 98.5 387 ALA A CA 1
ATOM 2837 C C . ALA A 1 387 ? -18.984 25.062 17.438 1 98.5 387 ALA A C 1
ATOM 2839 O O . ALA A 1 387 ? -18.812 25.031 18.656 1 98.5 387 ALA A O 1
ATOM 2840 N N . GLU A 1 388 ? -18.422 24.266 16.625 1 98.75 388 GLU A N 1
ATOM 2841 C CA . GLU A 1 388 ? -17.422 23.312 17.109 1 98.75 388 GLU A CA 1
ATOM 2842 C C . GLU A 1 388 ? -16.172 24.016 17.594 1 98.75 388 GLU A C 1
ATOM 2844 O O . GLU A 1 388 ? -15.539 23.562 18.562 1 98.75 388 GLU A O 1
ATOM 2849 N N . VAL A 1 389 ? -15.781 25.109 16.953 1 98.81 389 VAL A N 1
ATOM 2850 C CA . VAL A 1 389 ? -14.656 25.906 17.406 1 98.81 389 VAL A CA 1
ATOM 2851 C C . VAL A 1 389 ? -14.945 26.469 18.797 1 98.81 389 VAL A C 1
ATOM 2853 O O . VAL A 1 389 ? -14.086 26.422 19.688 1 98.81 389 VAL A O 1
ATOM 2856 N N . ASP A 1 390 ? -16.156 26.938 18.984 1 98.69 390 ASP A N 1
ATOM 2857 C CA . ASP A 1 390 ? -16.547 27.453 20.297 1 98.69 390 ASP A CA 1
ATOM 2858 C C . ASP A 1 390 ? -16.406 26.375 21.359 1 98.69 390 ASP A C 1
ATOM 2860 O O . ASP A 1 390 ? -15.922 26.641 22.469 1 98.69 390 ASP A O 1
ATOM 2864 N N . ARG A 1 391 ? -16.812 25.203 21.031 1 98.56 391 ARG A N 1
ATOM 2865 C CA . ARG A 1 391 ? -16.719 24.078 21.969 1 98.56 391 ARG A CA 1
ATOM 2866 C C . ARG A 1 391 ? -15.273 23.797 22.328 1 98.56 391 ARG A C 1
ATOM 2868 O O . ARG A 1 391 ? -14.953 23.578 23.5 1 98.56 391 ARG A O 1
ATOM 2875 N N . LEU A 1 392 ? -14.406 23.781 21.359 1 98.81 392 LEU A N 1
ATOM 2876 C CA . LEU A 1 392 ? -12.992 23.531 21.609 1 98.81 392 LEU A CA 1
ATOM 2877 C C . LEU A 1 392 ? -12.398 24.625 22.484 1 98.81 392 LEU A C 1
ATOM 2879 O O . LEU A 1 392 ? -11.68 24.344 23.438 1 98.81 392 LEU A O 1
ATOM 2883 N N . LEU A 1 393 ? -12.703 25.906 22.141 1 98.75 393 LEU A N 1
ATOM 2884 C CA . LEU A 1 393 ? -12.148 27.031 22.875 1 98.75 393 LEU A CA 1
ATOM 2885 C C . LEU A 1 393 ? -12.594 27.016 24.344 1 98.75 393 LEU A C 1
ATOM 2887 O O . LEU A 1 393 ? -11.797 27.266 25.25 1 98.75 393 LEU A O 1
ATOM 2891 N N . GLU A 1 394 ? -13.828 26.672 24.531 1 98.38 394 GLU A N 1
ATOM 2892 C CA . GLU A 1 394 ? -14.344 26.562 25.891 1 98.38 394 GLU A CA 1
ATOM 2893 C C . GLU A 1 394 ? -13.625 25.469 26.672 1 98.38 394 GLU A C 1
ATOM 2895 O O . GLU A 1 394 ? -13.242 25.672 27.828 1 98.38 394 GLU A O 1
ATOM 2900 N N . ALA A 1 395 ? -13.461 24.328 26.062 1 98.06 395 ALA A N 1
ATOM 2901 C CA . ALA A 1 395 ? -12.789 23.203 26.703 1 98.06 395 ALA A CA 1
ATOM 2902 C C . ALA A 1 395 ? -11.336 23.531 27.031 1 98.06 395 ALA A C 1
ATOM 2904 O O . ALA A 1 395 ? -10.836 23.203 28.109 1 98.06 395 ALA A O 1
ATOM 2905 N N . VAL A 1 396 ? -10.617 24.219 26.156 1 98.19 396 VAL A N 1
ATOM 2906 C CA . VAL A 1 396 ? -9.227 24.594 26.344 1 98.19 396 VAL A CA 1
ATOM 2907 C C . VAL A 1 396 ? -9.125 25.641 27.453 1 98.19 396 VAL A C 1
ATOM 2909 O O . VAL A 1 396 ? -8.219 25.594 28.281 1 98.19 396 VAL A O 1
ATOM 2912 N N . GLU A 1 397 ? -10.039 26.562 27.422 1 97.38 397 GLU A N 1
ATOM 2913 C CA . GLU A 1 397 ? -10.039 27.594 28.469 1 97.38 397 GLU A CA 1
ATOM 2914 C C . GLU A 1 397 ? -10.219 26.984 29.844 1 97.38 397 GLU A C 1
ATOM 2916 O O . GLU A 1 397 ? -9.539 27.375 30.797 1 97.38 397 GLU A O 1
ATOM 2921 N N . ASN A 1 398 ? -11.148 26.078 29.906 1 95.62 398 ASN A N 1
ATOM 2922 C CA . ASN A 1 398 ? -11.367 25.391 31.172 1 95.62 398 ASN A CA 1
ATOM 2923 C C . ASN A 1 398 ? -10.109 24.641 31.625 1 95.62 398 ASN A C 1
ATOM 2925 O O . ASN A 1 398 ? -9.797 24.625 32.812 1 95.62 398 ASN A O 1
ATOM 2929 N N . ARG A 1 399 ? -9.445 24.047 30.703 1 93.69 399 ARG A N 1
ATOM 2930 C CA . ARG A 1 399 ? -8.203 23.344 31.016 1 93.69 399 ARG A CA 1
ATOM 2931 C C . ARG A 1 399 ? -7.145 24.312 31.531 1 93.69 399 ARG A C 1
ATOM 2933 O O . ARG A 1 399 ? -6.402 23.984 32.469 1 93.69 399 ARG A O 1
ATOM 2940 N N . ALA A 1 400 ? -7.039 25.438 30.906 1 94 400 ALA A N 1
ATOM 2941 C CA . ALA A 1 400 ? -6.035 26.438 31.25 1 94 400 ALA A CA 1
ATOM 2942 C C . ALA A 1 400 ? -6.281 27 32.656 1 94 400 ALA A C 1
ATOM 2944 O O . ALA A 1 400 ? -5.336 27.375 33.344 1 94 400 ALA A O 1
ATOM 2945 N N . LYS A 1 401 ? -7.48 26.984 33.094 1 91.25 401 LYS A N 1
ATOM 2946 C CA . LYS A 1 401 ? -7.852 27.484 34.406 1 91.25 401 LYS A CA 1
ATOM 2947 C C . LYS A 1 401 ? -7.691 26.406 35.469 1 91.25 401 LYS A C 1
ATOM 2949 O O . LYS A 1 401 ? -7.754 26.703 36.656 1 91.25 401 LYS A O 1
ATOM 2954 N N . GLY A 1 402 ? -7.281 25.266 35.156 1 82.88 402 GLY A N 1
ATOM 2955 C CA . GLY A 1 402 ? -7.164 24.172 36.094 1 82.88 402 GLY A CA 1
ATOM 2956 C C . GLY A 1 402 ? -8.508 23.594 36.5 1 82.88 402 GLY A C 1
ATOM 2957 O O . GLY A 1 402 ? -8.633 22.984 37.562 1 82.88 402 GLY A O 1
ATOM 2958 N N . GLU A 1 403 ? -9.523 23.953 35.812 1 68.94 403 GLU A N 1
ATOM 2959 C CA . GLU A 1 403 ? -10.867 23.5 36.156 1 68.94 403 GLU A CA 1
ATOM 2960 C C . GLU A 1 403 ? -11.203 22.203 35.406 1 68.94 403 GLU A C 1
ATOM 2962 O O . GLU A 1 403 ? -10.938 22.062 34.219 1 68.94 403 GLU A O 1
ATOM 2967 N N . ASP A 1 404 ? -10.898 20.984 35.938 1 55.69 404 ASP A N 1
ATOM 2968 C CA . ASP A 1 404 ? -11.328 19.75 35.281 1 55.69 404 ASP A CA 1
ATOM 2969 C C . ASP A 1 404 ? -12.828 19.766 35.031 1 55.69 404 ASP A C 1
ATOM 2971 O O . ASP A 1 404 ? -13.617 20.109 35.906 1 55.69 404 ASP A O 1
ATOM 2975 N N . ASN A 1 405 ? -13.25 20.094 33.844 1 47.62 405 ASN A N 1
ATOM 2976 C CA . ASN A 1 405 ? -14.688 19.969 33.625 1 47.62 405 ASN A CA 1
ATOM 2977 C C . ASN A 1 405 ? -15.227 18.672 34.219 1 47.62 405 ASN A C 1
ATOM 2979 O O . ASN A 1 405 ? -14.797 17.578 33.844 1 47.62 405 ASN A O 1
ATOM 2983 N N . GLN A 1 406 ? -15.57 18.594 35.469 1 37.19 406 GLN A N 1
ATOM 2984 C CA . GLN A 1 406 ? -16.422 17.5 35.906 1 37.19 406 GLN A CA 1
ATOM 2985 C C . GLN A 1 406 ? -17.688 17.406 35.031 1 37.19 406 GLN A C 1
ATOM 2987 O O . GLN A 1 406 ? -18.266 18.422 34.656 1 37.19 406 GLN A O 1
ATOM 2992 N N . MET B 1 1 ? -20.531 -30.844 9.414 1 64.31 1 MET B N 1
ATOM 2993 C CA . MET B 1 1 ? -21.266 -30.844 8.156 1 64.31 1 MET B CA 1
ATOM 2994 C C . MET B 1 1 ? -20.344 -30.609 6.973 1 64.31 1 MET B C 1
ATOM 2996 O O . MET B 1 1 ? -19.219 -30.109 7.145 1 64.31 1 MET B O 1
ATOM 3000 N N . GLY B 1 2 ? -20.234 -31.422 5.852 1 85.31 2 GLY B N 1
ATOM 3001 C CA . GLY B 1 2 ? -19.406 -31.422 4.66 1 85.31 2 GLY B CA 1
ATOM 3002 C C . GLY B 1 2 ? -19.344 -30.078 3.959 1 85.31 2 GLY B C 1
ATOM 3003 O O . GLY B 1 2 ? -20.156 -29.203 4.234 1 85.31 2 GLY B O 1
ATOM 3004 N N . PHE B 1 3 ? -18.375 -29.797 3.225 1 94.69 3 PHE B N 1
ATOM 3005 C CA . PHE B 1 3 ? -18.219 -28.578 2.438 1 94.69 3 PHE B CA 1
ATOM 3006 C C . PHE B 1 3 ? -19.438 -28.359 1.546 1 94.69 3 PHE B C 1
ATOM 3008 O O . PHE B 1 3 ? -19.812 -29.219 0.759 1 94.69 3 PHE B O 1
ATOM 3015 N N . ASP B 1 4 ? -20.172 -27.219 1.735 1 97 4 ASP B N 1
ATOM 3016 C CA . ASP B 1 4 ? -21.359 -26.844 0.977 1 97 4 ASP B CA 1
ATOM 3017 C C . ASP B 1 4 ? -21.047 -25.719 -0.009 1 97 4 ASP B C 1
ATOM 3019 O O . ASP B 1 4 ? -21.156 -24.547 0.331 1 97 4 ASP B O 1
ATOM 3023 N N . VAL B 1 5 ? -20.828 -26.078 -1.253 1 97.81 5 VAL B N 1
ATOM 3024 C CA . VAL B 1 5 ? -20.344 -25.109 -2.242 1 97.81 5 VAL B CA 1
ATOM 3025 C C . VAL B 1 5 ? -21.438 -24.078 -2.527 1 97.81 5 VAL B C 1
ATOM 3027 O O . VAL B 1 5 ? -21.125 -22.906 -2.775 1 97.81 5 VAL B O 1
ATOM 3030 N N . GLU B 1 6 ? -22.672 -24.391 -2.516 1 97.31 6 GLU B N 1
ATOM 3031 C CA . GLU B 1 6 ? -23.75 -23.438 -2.773 1 97.31 6 GLU B CA 1
ATOM 3032 C C . GLU B 1 6 ? -23.797 -22.359 -1.698 1 97.31 6 GLU B C 1
ATOM 3034 O O . GLU B 1 6 ? -24 -21.172 -2.002 1 97.31 6 GLU B O 1
ATOM 3039 N N . ARG B 1 7 ? -23.672 -22.812 -0.514 1 97.06 7 ARG B N 1
ATOM 3040 C CA . ARG B 1 7 ? -23.625 -21.844 0.583 1 97.06 7 ARG B CA 1
ATOM 3041 C C . ARG B 1 7 ? -22.406 -20.922 0.445 1 97.06 7 ARG B C 1
ATOM 3043 O O . ARG B 1 7 ? -22.531 -19.719 0.66 1 97.06 7 ARG B O 1
ATOM 3050 N N . VAL B 1 8 ? -21.266 -21.516 0.167 1 97.94 8 VAL B N 1
ATOM 3051 C CA . VAL B 1 8 ? -20.047 -20.734 0.003 1 97.94 8 VAL B CA 1
ATOM 3052 C C . VAL B 1 8 ? -20.219 -19.719 -1.123 1 97.94 8 VAL B C 1
ATOM 3054 O O . VAL B 1 8 ? -19.875 -18.547 -0.968 1 97.94 8 VAL B O 1
ATOM 3057 N N . ARG B 1 9 ? -20.781 -20.125 -2.229 1 98.31 9 ARG B N 1
ATOM 3058 C CA . ARG B 1 9 ? -20.969 -19.281 -3.404 1 98.31 9 ARG B CA 1
ATOM 3059 C C . ARG B 1 9 ? -21.891 -18.109 -3.096 1 98.31 9 ARG B C 1
ATOM 3061 O O . ARG B 1 9 ? -21.719 -17.016 -3.639 1 98.31 9 ARG B O 1
ATOM 3068 N N . ALA B 1 10 ? -22.812 -18.266 -2.203 1 98.31 10 ALA B N 1
ATOM 3069 C CA . ALA B 1 10 ? -23.766 -17.219 -1.836 1 98.31 10 ALA B CA 1
ATOM 3070 C C . ALA B 1 10 ? -23.047 -16.047 -1.166 1 98.31 10 ALA B C 1
ATOM 3072 O O . ALA B 1 10 ? -23.594 -14.938 -1.119 1 98.31 10 ALA B O 1
ATOM 3073 N N . ALA B 1 11 ? -21.875 -16.281 -0.713 1 98.38 11 ALA B N 1
ATOM 3074 C CA . ALA B 1 11 ? -21.109 -15.242 -0.027 1 98.38 11 ALA B CA 1
ATOM 3075 C C . ALA B 1 11 ? -20.359 -14.359 -1.023 1 98.38 11 ALA B C 1
ATOM 3077 O O . ALA B 1 11 ? -19.734 -13.359 -0.641 1 98.38 11 ALA B O 1
ATOM 3078 N N . TYR B 1 12 ? -20.422 -14.68 -2.314 1 98.69 12 TYR B N 1
ATOM 3079 C CA . TYR B 1 12 ? -19.688 -13.93 -3.326 1 98.69 12 TYR B CA 1
ATOM 3080 C C . TYR B 1 12 ? -20.641 -13.219 -4.281 1 98.69 12 TYR B C 1
ATOM 3082 O O . TYR B 1 12 ? -21.016 -13.773 -5.312 1 98.69 12 TYR B O 1
ATOM 3090 N N . PRO B 1 13 ? -20.859 -11.945 -4.027 1 98.5 13 PRO B N 1
ATOM 3091 C CA . PRO B 1 13 ? -21.828 -11.211 -4.844 1 98.5 13 PRO B CA 1
ATOM 3092 C C . PRO B 1 13 ? -21.438 -11.148 -6.316 1 98.5 13 PRO B C 1
ATOM 3094 O O . PRO B 1 13 ? -22.297 -11.148 -7.191 1 98.5 13 PRO B O 1
ATOM 3097 N N . ALA B 1 14 ? -20.203 -11.148 -6.629 1 98.56 14 ALA B N 1
ATOM 3098 C CA . ALA B 1 14 ? -19.719 -10.992 -7.996 1 98.56 14 ALA B CA 1
ATOM 3099 C C . ALA B 1 14 ? -20.156 -12.156 -8.875 1 98.56 14 ALA B C 1
ATOM 3101 O O . ALA B 1 14 ? -20.266 -12.023 -10.094 1 98.56 14 ALA B O 1
ATOM 3102 N N . LEU B 1 15 ? -20.391 -13.344 -8.281 1 98.5 15 LEU B N 1
ATOM 3103 C CA . LEU B 1 15 ? -20.75 -14.531 -9.031 1 98.5 15 LEU B CA 1
ATOM 3104 C C . LEU B 1 15 ? -22.125 -14.359 -9.695 1 98.5 15 LEU B C 1
ATOM 3106 O O . LEU B 1 15 ? -22.438 -15.055 -10.656 1 98.5 15 LEU B O 1
ATOM 3110 N N . ALA B 1 16 ? -22.891 -13.422 -9.195 1 97.94 16 ALA B N 1
ATOM 3111 C CA . ALA B 1 16 ? -24.219 -13.164 -9.742 1 97.94 16 ALA B CA 1
ATOM 3112 C C . ALA B 1 16 ? -24.125 -12.555 -11.141 1 97.94 16 ALA B C 1
ATOM 3114 O O . ALA B 1 16 ? -25.109 -12.531 -11.883 1 97.94 16 ALA B O 1
ATOM 3115 N N . GLU B 1 17 ? -22.969 -12.109 -11.547 1 98 17 GLU B N 1
ATOM 3116 C CA . GLU B 1 17 ? -22.812 -11.469 -12.844 1 98 17 GLU B CA 1
ATOM 3117 C C . GLU B 1 17 ? -22.688 -12.5 -13.961 1 98 17 GLU B C 1
ATOM 3119 O O . GLU B 1 17 ? -22.703 -12.148 -15.148 1 98 17 GLU B O 1
ATOM 3124 N N . GLY B 1 18 ? -22.422 -13.727 -13.664 1 97.31 18 GLY B N 1
ATOM 3125 C CA . GLY B 1 18 ? -22.594 -14.805 -14.625 1 97.31 18 GLY B CA 1
ATOM 3126 C C . GLY B 1 18 ? -21.281 -15.273 -15.234 1 97.31 18 GLY B C 1
ATOM 3127 O O . GLY B 1 18 ? -21.266 -16.234 -16 1 97.31 18 GLY B O 1
ATOM 3128 N N . PHE B 1 19 ? -20.172 -14.633 -14.875 1 98.31 19 PHE B N 1
ATOM 3129 C CA . PHE B 1 19 ? -18.875 -15.094 -15.359 1 98.31 19 PHE B CA 1
ATOM 3130 C C . PHE B 1 19 ? -18.453 -16.375 -14.648 1 98.31 19 PHE B C 1
ATOM 3132 O O . PHE B 1 19 ? -18.891 -16.641 -13.516 1 98.31 19 PHE B O 1
ATOM 3139 N N . VAL B 1 20 ? -17.672 -17.234 -15.305 1 98.56 20 VAL B N 1
ATOM 3140 C CA . VAL B 1 20 ? -17.016 -18.391 -14.695 1 98.56 20 VAL B CA 1
ATOM 3141 C C . VAL B 1 20 ? -15.547 -18.047 -14.406 1 98.56 20 VAL B C 1
ATOM 3143 O O . VAL B 1 20 ? -14.75 -17.891 -15.336 1 98.56 20 VAL B O 1
ATOM 3146 N N . HIS B 1 21 ? -15.219 -18.047 -13.148 1 98.69 21 HIS B N 1
ATOM 3147 C CA . HIS B 1 21 ? -13.93 -17.5 -12.742 1 98.69 21 HIS B CA 1
ATOM 3148 C C . HIS B 1 21 ? -12.93 -18.625 -12.453 1 98.69 21 HIS B C 1
ATOM 3150 O O . HIS B 1 21 ? -12.867 -19.141 -11.328 1 98.69 21 HIS B O 1
ATOM 3156 N N . PHE B 1 22 ? -12.094 -18.953 -13.414 1 98.81 22 PHE B N 1
ATOM 3157 C CA . PHE B 1 22 ? -10.945 -19.828 -13.211 1 98.81 22 PHE B CA 1
ATOM 3158 C C . PHE B 1 22 ? -9.656 -19.031 -13.109 1 98.81 22 PHE B C 1
ATOM 3160 O O . PHE B 1 22 ? -8.578 -19.531 -13.438 1 98.81 22 PHE B O 1
ATOM 3167 N N . ASP B 1 23 ? -9.805 -17.719 -12.75 1 98.44 23 ASP B N 1
ATOM 3168 C CA . ASP B 1 23 ? -8.672 -16.797 -12.688 1 98.44 23 ASP B CA 1
ATOM 3169 C C . ASP B 1 23 ? -8.289 -16.5 -11.242 1 98.44 23 ASP B C 1
ATOM 3171 O O . ASP B 1 23 ? -7.605 -15.5 -10.969 1 98.44 23 ASP B O 1
ATOM 3175 N N . GLY B 1 24 ? -8.703 -17.328 -10.258 1 97.94 24 GLY B N 1
ATOM 3176 C CA . GLY B 1 24 ? -8.414 -17.094 -8.852 1 97.94 24 GLY B CA 1
ATOM 3177 C C . GLY B 1 24 ? -6.926 -17.016 -8.555 1 97.94 24 GLY B C 1
ATOM 3178 O O . GLY B 1 24 ? -6.508 -16.344 -7.617 1 97.94 24 GLY B O 1
ATOM 3179 N N . ALA B 1 25 ? -6.094 -17.703 -9.367 1 98.12 25 ALA B N 1
ATOM 3180 C CA . ALA B 1 25 ? -4.645 -17.688 -9.188 1 98.12 25 ALA B CA 1
ATOM 3181 C C . ALA B 1 25 ? -4.078 -16.297 -9.469 1 98.12 25 ALA B C 1
ATOM 3183 O O . ALA B 1 25 ? -2.951 -15.984 -9.078 1 98.12 25 ALA B O 1
ATOM 3184 N N . ALA B 1 26 ? -4.816 -15.453 -10.211 1 97.75 26 ALA B N 1
ATOM 3185 C CA . ALA B 1 26 ? -4.414 -14.07 -10.438 1 97.75 26 ALA B CA 1
ATOM 3186 C C . ALA B 1 26 ? -5.039 -13.141 -9.398 1 97.75 26 ALA B C 1
ATOM 3188 O O . ALA B 1 26 ? -4.656 -11.977 -9.289 1 97.75 26 ALA B O 1
ATOM 3189 N N . GLY B 1 27 ? -5.961 -13.594 -8.641 1 97.75 27 GLY B N 1
ATOM 3190 C CA . GLY B 1 27 ? -6.723 -12.867 -7.637 1 97.75 27 GLY B CA 1
ATOM 3191 C C . GLY B 1 27 ? -8.141 -13.383 -7.48 1 97.75 27 GLY B C 1
ATOM 3192 O O . GLY B 1 27 ? -8.852 -13.57 -8.469 1 97.75 27 GLY B O 1
ATOM 3193 N N . THR B 1 28 ? -8.594 -13.633 -6.336 1 98.56 28 THR B N 1
ATOM 3194 C CA . THR B 1 28 ? -9.906 -14.203 -6.07 1 98.56 28 THR B CA 1
ATOM 3195 C C . THR B 1 28 ? -10.969 -13.102 -6.012 1 98.56 28 THR B C 1
ATOM 3197 O O . THR B 1 28 ? -10.641 -11.922 -5.902 1 98.56 28 THR B O 1
ATOM 3200 N N . LEU B 1 29 ? -12.242 -13.547 -6.156 1 98.62 29 LEU B N 1
ATOM 3201 C CA . LEU B 1 29 ? -13.352 -12.656 -5.82 1 98.62 29 LEU B CA 1
ATOM 3202 C C . LEU B 1 29 ? -13.375 -12.359 -4.324 1 98.62 29 LEU B C 1
ATOM 3204 O O . LEU B 1 29 ? -12.875 -13.156 -3.521 1 98.62 29 LEU B O 1
ATOM 3208 N N . VAL B 1 30 ? -13.93 -11.227 -4.023 1 98.81 30 VAL B N 1
ATOM 3209 C CA . VAL B 1 30 ? -14.008 -10.82 -2.625 1 98.81 30 VAL B CA 1
ATOM 3210 C C . VAL B 1 30 ? -15.312 -11.312 -2.012 1 98.81 30 VAL B C 1
ATOM 3212 O O . VAL B 1 30 ? -16.375 -11.219 -2.637 1 98.81 30 VAL B O 1
ATOM 3215 N N . ALA B 1 31 ? -15.234 -11.859 -0.81 1 98.81 31 ALA B N 1
ATOM 3216 C CA . ALA B 1 31 ? -16.438 -12.297 -0.101 1 98.81 31 ALA B CA 1
ATOM 3217 C C . ALA B 1 31 ? -17.25 -11.102 0.398 1 98.81 31 ALA B C 1
ATOM 3219 O O . ALA B 1 31 ? -16.672 -10.078 0.781 1 98.81 31 ALA B O 1
ATOM 3220 N N . GLY B 1 32 ? -18.547 -11.203 0.428 1 98.75 32 GLY B N 1
ATOM 3221 C CA . GLY B 1 32 ? -19.453 -10.156 0.856 1 98.75 32 GLY B CA 1
ATOM 3222 C C . GLY B 1 32 ? -19.125 -9.602 2.229 1 98.75 32 GLY B C 1
ATOM 3223 O O . GLY B 1 32 ? -19.062 -8.383 2.412 1 98.75 32 GLY B O 1
ATOM 3224 N N . PRO B 1 33 ? -18.922 -10.461 3.199 1 98.75 33 PRO B N 1
ATOM 3225 C CA . PRO B 1 33 ? -18.594 -9.992 4.547 1 98.75 33 PRO B CA 1
ATOM 3226 C C . PRO B 1 33 ? -17.328 -9.141 4.586 1 98.75 33 PRO B C 1
ATOM 3228 O O . PRO B 1 33 ? -17.203 -8.25 5.426 1 98.75 33 PRO B O 1
ATOM 3231 N N . VAL B 1 34 ? -16.375 -9.438 3.734 1 98.88 34 VAL B N 1
ATOM 3232 C CA . VAL B 1 34 ? -15.156 -8.648 3.654 1 98.88 34 VAL B CA 1
ATOM 3233 C C . VAL B 1 34 ? -15.484 -7.23 3.186 1 98.88 34 VAL B C 1
ATOM 3235 O O . VAL B 1 34 ? -15.047 -6.25 3.791 1 98.88 34 VAL B O 1
ATOM 3238 N N . ALA B 1 35 ? -16.281 -7.117 2.092 1 98.88 35 ALA B N 1
ATOM 3239 C CA . ALA B 1 35 ? -16.719 -5.812 1.608 1 98.88 35 ALA B CA 1
ATOM 3240 C C . ALA B 1 35 ? -17.484 -5.055 2.695 1 98.88 35 ALA B C 1
ATOM 3242 O O . ALA B 1 35 ? -17.297 -3.848 2.861 1 98.88 35 ALA B O 1
ATOM 3243 N N . ASP B 1 36 ? -18.312 -5.758 3.449 1 98.88 36 ASP B N 1
ATOM 3244 C CA . ASP B 1 36 ? -19.094 -5.152 4.52 1 98.88 36 ASP B CA 1
ATOM 3245 C C . ASP B 1 36 ? -18.188 -4.578 5.605 1 98.88 36 ASP B C 1
ATOM 3247 O O . ASP B 1 36 ? -18.438 -3.479 6.109 1 98.88 36 ASP B O 1
ATOM 3251 N N . ALA B 1 37 ? -17.172 -5.32 5.996 1 98.94 37 ALA B N 1
ATOM 3252 C CA . ALA B 1 37 ? -16.266 -4.879 7.047 1 98.94 37 ALA B CA 1
ATOM 3253 C C . ALA B 1 37 ? -15.5 -3.625 6.617 1 98.94 37 ALA B C 1
ATOM 3255 O O . ALA B 1 37 ? -15.32 -2.699 7.414 1 98.94 37 ALA B O 1
ATOM 3256 N N . ILE B 1 38 ? -15.039 -3.607 5.391 1 98.94 38 ILE B N 1
ATOM 3257 C CA . ILE B 1 38 ? -14.32 -2.457 4.859 1 98.94 38 ILE B CA 1
ATOM 3258 C C . ILE B 1 38 ? -15.227 -1.232 4.852 1 98.94 38 ILE B C 1
ATOM 3260 O O . ILE B 1 38 ? -14.852 -0.165 5.34 1 98.94 38 ILE B O 1
ATOM 3264 N N . THR B 1 39 ? -16.438 -1.402 4.375 1 98.75 39 THR B N 1
ATOM 3265 C CA . THR B 1 39 ? -17.391 -0.3 4.289 1 98.75 39 THR B CA 1
ATOM 3266 C C . THR B 1 39 ? -17.734 0.224 5.684 1 98.75 39 THR B C 1
ATOM 3268 O O . THR B 1 39 ? -17.812 1.436 5.895 1 98.75 39 THR B O 1
ATOM 3271 N N . ALA B 1 40 ? -17.953 -0.66 6.594 1 98.81 40 ALA B N 1
ATOM 3272 C CA . ALA B 1 40 ? -18.266 -0.258 7.961 1 98.81 40 ALA B CA 1
ATOM 3273 C C . ALA B 1 40 ? -17.172 0.619 8.547 1 98.81 40 ALA B C 1
ATOM 3275 O O . ALA B 1 40 ? -17.453 1.624 9.203 1 98.81 40 ALA B O 1
ATOM 3276 N N . THR B 1 41 ? -15.961 0.231 8.344 1 98.81 41 THR B N 1
ATOM 3277 C CA . THR B 1 41 ? -14.828 1.006 8.852 1 98.81 41 THR B CA 1
ATOM 3278 C C . THR B 1 41 ? -14.789 2.385 8.195 1 98.81 41 THR B C 1
ATOM 3280 O O . THR B 1 41 ? -14.609 3.396 8.883 1 98.81 41 THR B O 1
ATOM 3283 N N . LEU B 1 42 ? -15.008 2.457 6.863 1 98.81 42 LEU B N 1
ATOM 3284 C CA . LEU B 1 42 ? -14.945 3.703 6.109 1 98.81 42 LEU B CA 1
ATOM 3285 C C . LEU B 1 42 ? -16.047 4.66 6.543 1 98.81 42 LEU B C 1
ATOM 3287 O O . LEU B 1 42 ? -15.883 5.879 6.473 1 98.81 42 LEU B O 1
ATOM 3291 N N . ARG B 1 43 ? -17.141 4.16 7.043 1 98.56 43 ARG B N 1
ATOM 3292 C CA . ARG B 1 43 ? -18.297 4.98 7.375 1 98.56 43 ARG B CA 1
ATOM 3293 C C . ARG B 1 43 ? -18.328 5.328 8.859 1 98.56 43 ARG B C 1
ATOM 3295 O O . ARG B 1 43 ? -19.188 6.082 9.312 1 98.56 43 ARG B O 1
ATOM 3302 N N . SER B 1 44 ? -17.344 4.824 9.648 1 98.44 44 SER B N 1
ATOM 3303 C CA . SER B 1 44 ? -17.266 5.062 11.086 1 98.44 44 SER B CA 1
ATOM 3304 C C . SER B 1 44 ? -16.219 6.125 11.414 1 98.44 44 SER B C 1
ATOM 3306 O O . SER B 1 44 ? -15.391 6.461 10.57 1 98.44 44 SER B O 1
ATOM 3308 N N . ALA B 1 45 ? -16.328 6.684 12.664 1 98.19 45 ALA B N 1
ATOM 3309 C CA . ALA B 1 45 ? -15.312 7.602 13.164 1 98.19 45 ALA B CA 1
ATOM 3310 C C . ALA B 1 45 ? -14.047 6.852 13.562 1 98.19 45 ALA B C 1
ATOM 3312 O O . ALA B 1 45 ? -13.883 6.469 14.727 1 98.19 45 ALA B O 1
ATOM 3313 N N . VAL B 1 46 ? -13.258 6.582 12.633 1 98 46 VAL B N 1
ATOM 3314 C CA . VAL B 1 46 ? -11.922 6.02 12.844 1 98 46 VAL B CA 1
ATOM 3315 C C . VAL B 1 46 ? -10.859 7.059 12.484 1 98 46 VAL B C 1
ATOM 3317 O O . VAL B 1 46 ? -10.758 7.477 11.328 1 98 46 VAL B O 1
ATOM 3320 N N . GLY B 1 47 ? -10.172 7.613 13.484 1 96.69 47 GLY B N 1
ATOM 3321 C CA . GLY B 1 47 ? -9.062 8.523 13.258 1 96.69 47 GLY B CA 1
ATOM 3322 C C . GLY B 1 47 ? -7.727 7.816 13.125 1 96.69 47 GLY B C 1
ATOM 3323 O O . GLY B 1 47 ? -7.68 6.59 13 1 96.69 47 GLY B O 1
ATOM 3324 N N . ASN B 1 48 ? -6.703 8.562 12.977 1 96.75 48 ASN B N 1
ATOM 3325 C CA . ASN B 1 48 ? -5.367 7.977 13.031 1 96.75 48 ASN B CA 1
ATOM 3326 C C . ASN B 1 48 ? -5.047 7.434 14.414 1 96.75 48 ASN B C 1
ATOM 3328 O O . ASN B 1 48 ? -5.684 7.812 15.398 1 96.75 48 ASN B O 1
ATOM 3332 N N . ARG B 1 49 ? -4.133 6.594 14.578 1 95.94 49 ARG B N 1
ATOM 3333 C CA . ARG B 1 49 ? -3.83 5.863 15.805 1 95.94 49 ARG B CA 1
ATOM 3334 C C . ARG B 1 49 ? -3.393 6.816 16.922 1 95.94 49 ARG B C 1
ATOM 3336 O O . ARG B 1 49 ? -2.396 7.527 16.766 1 95.94 49 ARG B O 1
ATOM 3343 N N . THR B 1 50 ? -4.062 6.793 17.938 1 95.31 50 THR B N 1
ATOM 3344 C CA . THR B 1 50 ? -3.744 7.496 19.188 1 95.31 50 THR B CA 1
ATOM 3345 C C . THR B 1 50 ? -4.52 6.898 20.359 1 95.31 50 THR B C 1
ATOM 3347 O O . THR B 1 50 ? -5.488 6.164 20.156 1 95.31 50 THR B O 1
ATOM 3350 N N . THR B 1 51 ? -4.078 7.188 21.531 1 94.94 51 THR B N 1
ATOM 3351 C CA . THR B 1 51 ? -4.781 6.703 22.719 1 94.94 51 THR B CA 1
ATOM 3352 C C . THR B 1 51 ? -5.617 7.812 23.344 1 94.94 51 THR B C 1
ATOM 3354 O O . THR B 1 51 ? -6.367 7.574 24.297 1 94.94 51 THR B O 1
ATOM 3357 N N . VAL B 1 52 ? -5.605 9.016 22.766 1 94.88 52 VAL B N 1
ATOM 3358 C CA . VAL B 1 52 ? -6.066 10.18 23.516 1 94.88 52 VAL B CA 1
ATOM 3359 C C . VAL B 1 52 ? -7.559 10.398 23.266 1 94.88 52 VAL B C 1
ATOM 3361 O O . VAL B 1 52 ? -8.219 11.125 24.016 1 94.88 52 VAL B O 1
ATOM 3364 N N . PHE B 1 53 ? -8.102 9.844 22.219 1 96.19 53 PHE B N 1
ATOM 3365 C CA . PHE B 1 53 ? -9.539 9.914 22 1 96.19 53 PHE B CA 1
ATOM 3366 C C . PHE B 1 53 ? -10.055 8.625 21.375 1 96.19 53 PHE B C 1
ATOM 3368 O O . PHE B 1 53 ? -9.281 7.855 20.797 1 96.19 53 PHE B O 1
ATOM 3375 N N . GLU B 1 54 ? -11.32 8.375 21.391 1 97.06 54 GLU B N 1
ATOM 3376 C CA . GLU B 1 54 ? -11.938 7.094 21.062 1 97.06 54 GLU B CA 1
ATOM 3377 C C . GLU B 1 54 ? -11.719 6.746 19.594 1 97.06 54 GLU B C 1
ATOM 3379 O O . GLU B 1 54 ? -11.344 5.617 19.266 1 97.06 54 GLU B O 1
ATOM 3384 N N . ALA B 1 55 ? -11.938 7.641 18.672 1 96.62 55 ALA B N 1
ATOM 3385 C CA . ALA B 1 55 ? -11.781 7.391 17.25 1 96.62 55 ALA B CA 1
ATOM 3386 C C . ALA B 1 55 ? -10.367 6.938 16.906 1 96.62 55 ALA B C 1
ATOM 3388 O O . ALA B 1 55 ? -10.164 6.145 15.992 1 96.62 55 ALA B O 1
ATOM 3389 N N . GLY B 1 56 ? -9.383 7.477 17.656 1 96.94 56 GLY B N 1
ATOM 3390 C CA . GLY B 1 56 ? -8.008 7.043 17.5 1 96.94 56 GLY B CA 1
ATOM 3391 C C . GLY B 1 56 ? -7.742 5.668 18.078 1 96.94 56 GLY B C 1
ATOM 3392 O O . GLY B 1 56 ? -6.973 4.887 17.516 1 96.94 56 GLY B O 1
ATOM 3393 N N . ARG B 1 57 ? -8.383 5.336 19.203 1 97.88 57 ARG B N 1
ATOM 3394 C CA . ARG B 1 57 ? -8.25 4.023 19.828 1 97.88 57 ARG B CA 1
ATOM 3395 C C . ARG B 1 57 ? -8.828 2.928 18.938 1 97.88 57 ARG B C 1
ATOM 3397 O O . ARG B 1 57 ? -8.305 1.812 18.906 1 97.88 57 ARG B O 1
ATOM 3404 N N . ARG B 1 58 ? -9.852 3.275 18.203 1 98.31 58 ARG B N 1
ATOM 3405 C CA . ARG B 1 58 ? -10.453 2.33 17.266 1 98.31 58 ARG B CA 1
ATOM 3406 C C . ARG B 1 58 ? -9.445 1.883 16.219 1 98.31 58 ARG B C 1
ATOM 3408 O O . ARG B 1 58 ? -9.406 0.708 15.844 1 98.31 58 ARG B O 1
ATOM 3415 N N . ALA B 1 59 ? -8.641 2.844 15.75 1 98.19 59 ALA B N 1
ATOM 3416 C CA . ALA B 1 59 ? -7.605 2.518 14.773 1 98.19 59 ALA B CA 1
ATOM 3417 C C . ALA B 1 59 ? -6.613 1.505 15.336 1 98.19 59 ALA B C 1
ATOM 3419 O O . ALA B 1 59 ? -6.246 0.542 14.656 1 98.19 59 ALA B O 1
ATOM 3420 N N . GLY B 1 60 ? -6.191 1.726 16.547 1 98 60 GLY B N 1
ATOM 3421 C CA . GLY B 1 60 ? -5.297 0.785 17.188 1 98 60 GLY B CA 1
ATOM 3422 C C . GLY B 1 60 ? -5.883 -0.608 17.328 1 98 60 GLY B C 1
ATOM 3423 O O . GLY B 1 60 ? -5.188 -1.603 17.109 1 98 60 GLY B O 1
ATOM 3424 N N . ALA B 1 61 ? -7.133 -0.684 17.656 1 98.69 61 ALA B N 1
ATOM 3425 C CA . ALA B 1 61 ? -7.82 -1.964 17.797 1 98.69 61 ALA B CA 1
ATOM 3426 C C . ALA B 1 61 ? -7.922 -2.697 16.469 1 98.69 61 ALA B C 1
ATOM 3428 O O . ALA B 1 61 ? -7.762 -3.918 16.406 1 98.69 61 ALA B O 1
ATOM 3429 N N . ILE B 1 62 ? -8.188 -1.964 15.43 1 98.88 62 ILE B N 1
ATOM 3430 C CA . ILE B 1 62 ? -8.289 -2.543 14.094 1 98.88 62 ILE B CA 1
ATOM 3431 C C . ILE B 1 62 ? -6.965 -3.189 13.711 1 98.88 62 ILE B C 1
ATOM 3433 O O . ILE B 1 62 ? -6.938 -4.32 13.219 1 98.88 62 ILE B O 1
ATOM 3437 N N . VAL B 1 63 ? -5.859 -2.498 13.969 1 98.75 63 VAL B N 1
ATOM 3438 C CA . VAL B 1 63 ? -4.531 -3 13.633 1 98.75 63 VAL B CA 1
ATOM 3439 C C . VAL B 1 63 ? -4.242 -4.27 14.43 1 98.75 63 VAL B C 1
ATOM 3441 O O . VAL B 1 63 ? -3.799 -5.277 13.859 1 98.75 63 VAL B O 1
ATOM 3444 N N . ALA B 1 64 ? -4.527 -4.246 15.68 1 98.75 64 ALA B N 1
ATOM 3445 C CA . ALA B 1 64 ? -4.258 -5.387 16.547 1 98.75 64 ALA B CA 1
ATOM 3446 C C . ALA B 1 64 ? -5.074 -6.605 16.125 1 98.75 64 ALA B C 1
ATOM 3448 O O . ALA B 1 64 ? -4.555 -7.723 16.078 1 98.75 64 ALA B O 1
ATOM 3449 N N . THR B 1 65 ? -6.316 -6.402 15.828 1 98.88 65 THR B N 1
ATOM 3450 C CA . THR B 1 65 ? -7.211 -7.488 15.445 1 98.88 65 THR B CA 1
ATOM 3451 C C . THR B 1 65 ? -6.781 -8.109 14.125 1 98.88 65 THR B C 1
ATOM 3453 O O . THR B 1 65 ? -6.844 -9.328 13.953 1 98.88 65 THR B O 1
ATOM 3456 N N . ALA B 1 66 ? -6.359 -7.273 13.227 1 98.94 66 ALA B N 1
ATOM 3457 C CA . ALA B 1 66 ? -5.891 -7.77 11.938 1 98.94 66 ALA B CA 1
ATOM 3458 C C . ALA B 1 66 ? -4.641 -8.633 12.102 1 98.94 66 ALA B C 1
ATOM 3460 O O . ALA B 1 66 ? -4.504 -9.672 11.453 1 98.94 66 ALA B O 1
ATOM 3461 N N . ARG B 1 67 ? -3.695 -8.156 12.938 1 98.94 67 ARG B N 1
ATOM 3462 C CA . ARG B 1 67 ? -2.482 -8.93 13.188 1 98.94 67 ARG B CA 1
ATOM 3463 C C . ARG B 1 67 ? -2.811 -10.289 13.797 1 98.94 67 ARG B C 1
ATOM 3465 O O . ARG B 1 67 ? -2.223 -11.305 13.422 1 98.94 67 ARG B O 1
ATOM 3472 N N . GLU B 1 68 ? -3.775 -10.328 14.695 1 98.94 68 GLU B N 1
ATOM 3473 C CA . GLU B 1 68 ? -4.223 -11.586 15.289 1 98.94 68 GLU B CA 1
ATOM 3474 C C . GLU B 1 68 ? -4.82 -12.516 14.234 1 98.94 68 GLU B C 1
ATOM 3476 O O . GLU B 1 68 ? -4.551 -13.719 14.234 1 98.94 68 GLU B O 1
ATOM 3481 N N . ALA B 1 69 ? -5.602 -11.953 13.391 1 98.94 69 ALA B N 1
ATOM 3482 C CA . ALA B 1 69 ? -6.254 -12.742 12.352 1 98.94 69 ALA B CA 1
ATOM 3483 C C . ALA B 1 69 ? -5.23 -13.383 11.422 1 98.94 69 ALA B C 1
ATOM 3485 O O . ALA B 1 69 ? -5.316 -14.578 11.109 1 98.94 69 ALA B O 1
ATOM 3486 N N . VAL B 1 70 ? -4.242 -12.633 11 1 98.94 70 VAL B N 1
ATOM 3487 C CA . VAL B 1 70 ? -3.221 -13.156 10.102 1 98.94 70 VAL B CA 1
ATOM 3488 C C . VAL B 1 70 ? -2.404 -14.227 10.812 1 98.94 70 VAL B C 1
ATOM 3490 O O . VAL B 1 70 ? -2.066 -15.258 10.219 1 98.94 70 VAL B O 1
ATOM 3493 N N . ALA B 1 71 ? -2.072 -13.945 12.055 1 98.94 71 ALA B N 1
ATOM 3494 C CA . ALA B 1 71 ? -1.365 -14.953 12.844 1 98.94 71 ALA B CA 1
ATOM 3495 C C . ALA B 1 71 ? -2.156 -16.25 12.898 1 98.94 71 ALA B C 1
ATOM 3497 O O . ALA B 1 71 ? -1.591 -17.344 12.75 1 98.94 71 ALA B O 1
ATOM 3498 N N . ASP B 1 72 ? -3.455 -16.188 13.094 1 98.94 72 ASP B N 1
ATOM 3499 C CA . ASP B 1 72 ? -4.316 -17.375 13.125 1 98.94 72 ASP B CA 1
ATOM 3500 C C . ASP B 1 72 ? -4.34 -18.078 11.773 1 98.94 72 ASP B C 1
ATOM 3502 O O . ASP B 1 72 ? -4.406 -19.297 11.703 1 98.94 72 ASP B O 1
ATOM 3506 N N . LEU B 1 73 ? -4.309 -17.312 10.727 1 98.94 73 LEU B N 1
ATOM 3507 C CA . LEU B 1 73 ? -4.379 -17.859 9.375 1 98.94 73 LEU B CA 1
ATOM 3508 C C . LEU B 1 73 ? -3.184 -18.75 9.094 1 98.94 73 LEU B C 1
ATOM 3510 O O . LEU B 1 73 ? -3.332 -19.812 8.469 1 98.94 73 LEU B O 1
ATOM 3514 N N . VAL B 1 74 ? -1.925 -18.359 9.594 1 98.81 74 VAL B N 1
ATOM 3515 C CA . VAL B 1 74 ? -0.738 -19.031 9.094 1 98.81 74 VAL B CA 1
ATOM 3516 C C . VAL B 1 74 ? 0.009 -19.688 10.25 1 98.81 74 VAL B C 1
ATOM 3518 O O . VAL B 1 74 ? 1.043 -20.328 10.039 1 98.81 74 VAL B O 1
ATOM 3521 N N . GLY B 1 75 ? -0.477 -19.562 11.445 1 98.38 75 GLY B N 1
ATOM 3522 C CA . GLY B 1 75 ? 0.18 -20.141 12.609 1 98.38 75 GLY B CA 1
ATOM 3523 C C . GLY B 1 75 ? 1.388 -19.344 13.062 1 98.38 75 GLY B C 1
ATOM 3524 O O . GLY B 1 75 ? 2.463 -19.906 13.273 1 98.38 75 GLY B O 1
ATOM 3525 N N . GLY B 1 76 ? 1.258 -18.031 13.172 1 98.12 76 GLY B N 1
ATOM 3526 C CA . GLY B 1 76 ? 2.361 -17.188 13.578 1 98.12 76 GLY B CA 1
ATOM 3527 C C . GLY B 1 76 ? 2.08 -16.422 14.859 1 98.12 76 GLY B C 1
ATOM 3528 O O . GLY B 1 76 ? 1.184 -16.781 15.625 1 98.12 76 GLY B O 1
ATOM 3529 N N . ASP B 1 77 ? 2.943 -15.492 15.195 1 98.44 77 ASP B N 1
ATOM 3530 C CA . ASP B 1 77 ? 2.818 -14.547 16.297 1 98.44 77 ASP B CA 1
ATOM 3531 C C . ASP B 1 77 ? 2.301 -13.195 15.812 1 98.44 77 ASP B C 1
ATOM 3533 O O . ASP B 1 77 ? 2.893 -12.586 14.93 1 98.44 77 ASP B O 1
ATOM 3537 N N . PRO B 1 78 ? 1.146 -12.781 16.391 1 98.75 78 PRO B N 1
ATOM 3538 C CA . PRO B 1 78 ? 0.623 -11.477 15.969 1 98.75 78 PRO B CA 1
ATOM 3539 C C . PRO B 1 78 ? 1.676 -10.375 16.016 1 98.75 78 PRO B C 1
ATOM 3541 O O . PRO B 1 78 ? 1.675 -9.477 15.172 1 98.75 78 PRO B O 1
ATOM 3544 N N . ALA B 1 79 ? 2.592 -10.406 16.922 1 98.5 79 ALA B N 1
ATOM 3545 C CA . ALA B 1 79 ? 3.623 -9.383 17.094 1 98.5 79 ALA B CA 1
ATOM 3546 C C . ALA B 1 79 ? 4.652 -9.453 15.961 1 98.5 79 ALA B C 1
ATOM 3548 O O . ALA B 1 79 ? 5.488 -8.555 15.828 1 98.5 79 ALA B O 1
ATOM 3549 N N . GLY B 1 80 ? 4.57 -10.453 15.141 1 98.69 80 GLY B N 1
ATOM 3550 C CA . GLY B 1 80 ? 5.504 -10.625 14.039 1 98.69 80 GLY B CA 1
ATOM 3551 C C . GLY B 1 80 ? 4.867 -10.422 12.68 1 98.69 80 GLY B C 1
ATOM 3552 O O . GLY B 1 80 ? 5.438 -10.805 11.656 1 98.69 80 GLY B O 1
ATOM 3553 N N . VAL B 1 81 ? 3.672 -9.883 12.664 1 98.94 81 VAL B N 1
ATOM 3554 C CA . VAL B 1 81 ? 2.961 -9.664 11.406 1 98.94 81 VAL B CA 1
ATOM 3555 C C . VAL B 1 81 ? 3.236 -8.25 10.898 1 98.94 81 VAL B C 1
ATOM 3557 O O . VAL B 1 81 ? 2.855 -7.266 11.539 1 98.94 81 VAL B O 1
ATOM 3560 N N . VAL B 1 82 ? 3.889 -8.125 9.758 1 98.88 82 VAL B N 1
ATOM 3561 C CA . VAL B 1 82 ? 4.145 -6.848 9.094 1 98.88 82 VAL B CA 1
ATOM 3562 C C . VAL B 1 82 ? 3.244 -6.719 7.871 1 98.88 82 VAL B C 1
ATOM 3564 O O . VAL B 1 82 ? 3.193 -7.617 7.027 1 98.88 82 VAL B O 1
ATOM 3567 N N . PHE B 1 83 ? 2.521 -5.613 7.762 1 98.81 83 PHE B N 1
ATOM 3568 C CA . PHE B 1 83 ? 1.632 -5.387 6.629 1 98.81 83 PHE B CA 1
ATOM 3569 C C . PHE B 1 83 ? 2.326 -4.562 5.555 1 98.81 83 PHE B C 1
ATOM 3571 O O . PHE B 1 83 ? 3.227 -3.775 5.852 1 98.81 83 PHE B O 1
ATOM 3578 N N . GLY B 1 84 ? 1.985 -4.797 4.328 1 98.38 84 GLY B N 1
ATOM 3579 C CA . GLY B 1 84 ? 2.43 -4.039 3.17 1 98.38 84 GLY B CA 1
ATOM 3580 C C . GLY B 1 84 ? 1.438 -4.07 2.021 1 98.38 84 GLY B C 1
ATOM 3581 O O . GLY B 1 84 ? 0.461 -4.82 2.059 1 98.38 84 GLY B O 1
ATOM 3582 N N . SER B 1 85 ? 1.683 -3.285 1.062 1 98 85 SER B N 1
ATOM 3583 C CA . SER B 1 85 ? 0.739 -3.102 -0.036 1 98 85 SER B CA 1
ATOM 3584 C C . SER B 1 85 ? 0.657 -4.348 -0.911 1 98 85 SER B C 1
ATOM 3586 O O . SER B 1 85 ? -0.368 -4.598 -1.548 1 98 85 SER B O 1
ATOM 3588 N N . SER B 1 86 ? 1.735 -5.094 -0.99 1 98.25 86 SER B N 1
ATOM 3589 C CA . SER B 1 86 ? 1.802 -6.309 -1.792 1 98.25 86 SER B CA 1
ATOM 3590 C C . SER B 1 86 ? 2.906 -7.238 -1.298 1 98.25 86 SER B C 1
ATOM 3592 O O . SER B 1 86 ? 3.797 -6.812 -0.558 1 98.25 86 SER B O 1
ATOM 3594 N N . ALA B 1 87 ? 2.766 -8.453 -1.666 1 98.62 87 ALA B N 1
ATOM 3595 C CA . ALA B 1 87 ? 3.83 -9.398 -1.346 1 98.62 87 ALA B CA 1
ATOM 3596 C C . ALA B 1 87 ? 5.148 -8.984 -1.992 1 98.62 87 ALA B C 1
ATOM 3598 O O . ALA B 1 87 ? 6.219 -9.148 -1.401 1 98.62 87 ALA B O 1
ATOM 3599 N N . THR B 1 88 ? 5.07 -8.438 -3.201 1 98.56 88 THR B N 1
ATOM 3600 C CA . THR B 1 88 ? 6.258 -7.941 -3.889 1 98.56 88 THR B CA 1
ATOM 3601 C C . THR B 1 88 ? 6.945 -6.852 -3.07 1 98.56 88 THR B C 1
ATOM 3603 O O . THR B 1 88 ? 8.156 -6.914 -2.834 1 98.56 88 THR B O 1
ATOM 3606 N N . ALA B 1 89 ? 6.156 -5.887 -2.611 1 98.38 89 ALA B N 1
ATOM 3607 C CA . ALA B 1 89 ? 6.707 -4.793 -1.812 1 98.38 89 ALA B CA 1
ATOM 3608 C C . ALA B 1 89 ? 7.348 -5.316 -0.531 1 98.38 89 ALA B C 1
ATOM 3610 O O . ALA B 1 89 ? 8.422 -4.855 -0.133 1 98.38 89 ALA B O 1
ATOM 3611 N N . LEU B 1 90 ? 6.723 -6.242 0.104 1 98.75 90 LEU B N 1
ATOM 3612 C CA . LEU B 1 90 ? 7.223 -6.801 1.355 1 98.75 90 LEU B CA 1
ATOM 3613 C C . LEU B 1 90 ? 8.508 -7.59 1.124 1 98.75 90 LEU B C 1
ATOM 3615 O O . LEU B 1 90 ? 9.43 -7.531 1.938 1 98.75 90 LEU B O 1
ATOM 3619 N N . THR B 1 91 ? 8.562 -8.359 0.025 1 98.88 91 THR B N 1
ATOM 3620 C CA . THR B 1 91 ? 9.773 -9.117 -0.275 1 98.88 91 THR B CA 1
ATOM 3621 C C . THR B 1 91 ? 10.945 -8.172 -0.556 1 98.88 91 THR B C 1
ATOM 3623 O O . THR B 1 91 ? 12.062 -8.398 -0.089 1 98.88 91 THR B O 1
ATOM 3626 N N . TYR B 1 92 ? 10.703 -7.105 -1.282 1 98.62 92 TYR B N 1
ATOM 3627 C CA . TYR B 1 92 ? 11.742 -6.105 -1.507 1 98.62 92 TYR B CA 1
ATOM 3628 C C . TYR B 1 92 ? 12.219 -5.504 -0.188 1 98.62 92 TYR B C 1
ATOM 3630 O O . TYR B 1 92 ? 13.414 -5.273 0.001 1 98.62 92 TYR B O 1
ATOM 3638 N N . LEU B 1 93 ? 11.289 -5.219 0.706 1 98.19 93 LEU B N 1
ATOM 3639 C CA . LEU B 1 93 ? 11.641 -4.668 2.012 1 98.19 93 LEU B CA 1
ATOM 3640 C C . LEU B 1 93 ? 12.562 -5.613 2.773 1 98.19 93 LEU B C 1
ATOM 3642 O O . LEU B 1 93 ? 13.602 -5.191 3.285 1 98.19 93 LEU B O 1
ATOM 3646 N N . VAL B 1 94 ? 12.195 -6.867 2.826 1 98.69 94 VAL B N 1
ATOM 3647 C CA . VAL B 1 94 ? 12.969 -7.852 3.578 1 98.69 94 VAL B CA 1
ATOM 3648 C C . VAL B 1 94 ? 14.328 -8.055 2.912 1 98.69 94 VAL B C 1
ATOM 3650 O O . VAL B 1 94 ? 15.359 -8.047 3.584 1 98.69 94 VAL B O 1
ATOM 3653 N N . ALA B 1 95 ? 14.336 -8.227 1.58 1 98.75 95 ALA B N 1
ATOM 3654 C CA . ALA B 1 95 ? 15.578 -8.469 0.85 1 98.75 95 ALA B CA 1
ATOM 3655 C C . ALA B 1 95 ? 16.547 -7.293 1.008 1 98.75 95 ALA B C 1
ATOM 3657 O O . ALA B 1 95 ? 17.734 -7.488 1.267 1 98.75 95 ALA B O 1
ATOM 3658 N N . ARG B 1 96 ? 16 -6.098 0.868 1 97.31 96 ARG B N 1
ATOM 3659 C CA . ARG B 1 96 ? 16.844 -4.91 0.998 1 97.31 96 ARG B CA 1
ATOM 3660 C C . ARG B 1 96 ? 17.422 -4.797 2.404 1 97.31 96 ARG B C 1
ATOM 3662 O O . ARG B 1 96 ? 18.578 -4.395 2.578 1 97.31 96 ARG B O 1
ATOM 3669 N N . THR B 1 97 ? 16.641 -5.062 3.371 1 98.12 97 THR B N 1
ATOM 3670 C CA . THR B 1 97 ? 17.078 -4.902 4.754 1 98.12 97 THR B CA 1
ATOM 3671 C C . THR B 1 97 ? 18.078 -5.988 5.137 1 98.12 97 THR B C 1
ATOM 3673 O O . THR B 1 97 ? 19.109 -5.699 5.734 1 98.12 97 THR B O 1
ATOM 3676 N N . LEU B 1 98 ? 17.812 -7.242 4.766 1 97.81 98 LEU B N 1
ATOM 3677 C CA . LEU B 1 98 ? 18.688 -8.352 5.102 1 97.81 98 LEU B CA 1
ATOM 3678 C C . LEU B 1 98 ? 20.047 -8.195 4.414 1 97.81 98 LEU B C 1
ATOM 3680 O O . LEU B 1 98 ? 21.078 -8.539 4.984 1 97.81 98 LEU B O 1
ATOM 3684 N N . SER B 1 99 ? 20.062 -7.68 3.234 1 97.75 99 SER B N 1
ATOM 3685 C CA . SER B 1 99 ? 21.266 -7.688 2.412 1 97.75 99 SER B CA 1
ATOM 3686 C C . SER B 1 99 ? 22.219 -6.566 2.812 1 97.75 99 SER B C 1
ATOM 3688 O O . SER B 1 99 ? 23.328 -6.48 2.301 1 97.75 99 SER B O 1
ATOM 3690 N N . THR B 1 100 ? 21.75 -5.668 3.723 1 95.5 100 THR B N 1
ATOM 3691 C CA . THR B 1 100 ? 22.625 -4.574 4.156 1 95.5 100 THR B CA 1
ATOM 3692 C C . THR B 1 100 ? 23.891 -5.113 4.805 1 95.5 100 THR B C 1
ATOM 3694 O O . THR B 1 100 ? 24.891 -4.402 4.91 1 95.5 100 THR B O 1
ATOM 3697 N N . THR B 1 101 ? 23.906 -6.383 5.23 1 95.62 101 THR B N 1
ATOM 3698 C CA . THR B 1 101 ? 25.062 -6.949 5.914 1 95.62 101 THR B CA 1
ATOM 3699 C C . THR B 1 101 ? 25.781 -7.953 5.02 1 95.62 101 THR B C 1
ATOM 3701 O O . THR B 1 101 ? 26.734 -8.609 5.449 1 95.62 101 THR B O 1
ATOM 3704 N N . TRP B 1 102 ? 25.312 -8.203 3.787 1 98.06 102 TRP B N 1
ATOM 3705 C CA . TRP B 1 102 ? 25.875 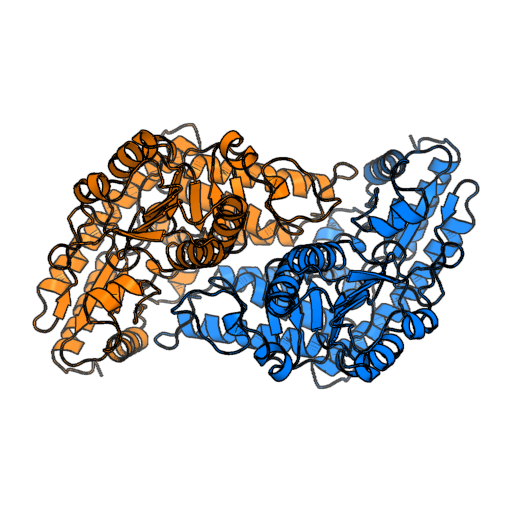-9.203 2.885 1 98.06 102 TRP B CA 1
ATOM 3706 C C . TRP B 1 102 ? 27.172 -8.68 2.244 1 98.06 102 TRP B C 1
ATOM 3708 O O . TRP B 1 102 ? 27.406 -7.473 2.217 1 98.06 102 TRP B O 1
ATOM 3718 N N . ASN B 1 103 ? 28.031 -9.57 1.823 1 98 103 ASN B N 1
ATOM 3719 C CA . ASN B 1 103 ? 29.25 -9.281 1.074 1 98 103 ASN B CA 1
ATOM 3720 C C . ASN B 1 103 ? 29.547 -10.359 0.029 1 98 103 ASN B C 1
ATOM 3722 O O . ASN B 1 103 ? 28.688 -11.195 -0.253 1 98 103 ASN B O 1
ATOM 3726 N N . GLU B 1 104 ? 30.656 -10.305 -0.595 1 98.19 104 GLU B N 1
ATOM 3727 C CA . GLU B 1 104 ? 30.984 -11.125 -1.755 1 98.19 104 GLU B CA 1
ATOM 3728 C C . GLU B 1 104 ? 31.109 -12.602 -1.374 1 98.19 104 GLU B C 1
ATOM 3730 O O . GLU B 1 104 ? 31.078 -13.477 -2.24 1 98.19 104 GLU B O 1
ATOM 3735 N N . ARG B 1 105 ? 31.328 -12.938 -0.174 1 98.06 105 ARG B N 1
ATOM 3736 C CA . ARG B 1 105 ? 31.469 -14.328 0.258 1 98.06 105 ARG B CA 1
ATOM 3737 C C . ARG B 1 105 ? 30.094 -14.977 0.46 1 98.06 105 ARG B C 1
ATOM 3739 O O . ARG B 1 105 ? 30 -16.203 0.562 1 98.06 105 ARG B O 1
ATOM 3746 N N . ASP B 1 106 ? 28.953 -14.117 0.557 1 98.81 106 ASP B N 1
ATOM 3747 C CA . ASP B 1 106 ? 27.609 -14.594 0.881 1 98.81 106 ASP B CA 1
ATOM 3748 C C . ASP B 1 106 ? 26.906 -15.117 -0.364 1 98.81 106 ASP B C 1
ATOM 3750 O O . ASP B 1 106 ? 27.266 -14.773 -1.488 1 98.81 106 ASP B O 1
ATOM 3754 N N . GLU B 1 107 ? 25.969 -16.016 -0.126 1 98.88 107 GLU B N 1
ATOM 3755 C CA . GLU B 1 107 ? 25.156 -16.609 -1.19 1 98.88 107 GLU B CA 1
ATOM 3756 C C . GLU B 1 107 ? 23.672 -16.562 -0.85 1 98.88 107 GLU B C 1
ATOM 3758 O O . GLU B 1 107 ? 23.312 -16.5 0.324 1 98.88 107 GLU B O 1
ATOM 3763 N N . VAL B 1 108 ? 22.859 -16.531 -1.859 1 98.88 108 VAL B N 1
ATOM 3764 C CA . VAL B 1 108 ? 21.422 -16.688 -1.727 1 98.88 108 VAL B CA 1
ATOM 3765 C C . VAL B 1 108 ? 20.922 -17.75 -2.703 1 98.88 108 VAL B C 1
ATOM 3767 O O . VAL B 1 108 ? 21.422 -17.859 -3.826 1 98.88 108 VAL B O 1
ATOM 3770 N N . VAL B 1 109 ? 20 -18.562 -2.285 1 98.94 109 VAL B N 1
ATOM 3771 C CA . VAL B 1 109 ? 19.438 -19.609 -3.129 1 98.94 109 VAL B CA 1
ATOM 3772 C C . VAL B 1 109 ? 18 -19.234 -3.518 1 98.94 109 VAL B C 1
ATOM 3774 O O . VAL B 1 109 ? 17.172 -18.953 -2.654 1 98.94 109 VAL B O 1
ATOM 3777 N N . VAL B 1 110 ? 17.75 -19.156 -4.781 1 98.94 110 VAL B N 1
ATOM 3778 C CA . VAL B 1 110 ? 16.406 -18.938 -5.312 1 98.94 110 VAL B CA 1
ATOM 3779 C C . VAL B 1 110 ? 16.016 -20.094 -6.23 1 98.94 110 VAL B C 1
ATOM 3781 O O . VAL B 1 110 ? 16.875 -20.875 -6.645 1 98.94 110 VAL B O 1
ATOM 3784 N N . SER B 1 111 ? 14.727 -20.188 -6.508 1 98.81 111 SER B N 1
ATOM 3785 C CA . SER B 1 111 ? 14.25 -21.297 -7.324 1 98.81 111 SER B CA 1
ATOM 3786 C C . SER B 1 111 ? 13.688 -20.812 -8.656 1 98.81 111 SER B C 1
ATOM 3788 O O . SER B 1 111 ? 13.016 -19.766 -8.703 1 98.81 111 SER B O 1
ATOM 3790 N N . ARG B 1 112 ? 13.875 -21.594 -9.742 1 98.62 112 ARG B N 1
ATOM 3791 C CA . ARG B 1 112 ? 13.367 -21.234 -11.062 1 98.62 112 ARG B CA 1
ATOM 3792 C C . ARG B 1 112 ? 11.883 -21.578 -11.18 1 98.62 112 ARG B C 1
ATOM 3794 O O . ARG B 1 112 ? 11.242 -21.25 -12.18 1 98.62 112 ARG B O 1
ATOM 3801 N N . LEU B 1 113 ? 11.312 -22.156 -10.109 1 98.69 113 LEU B N 1
ATOM 3802 C CA . LEU B 1 113 ? 9.891 -22.484 -10.062 1 98.69 113 LEU B CA 1
ATOM 3803 C C . LEU B 1 113 ? 9.078 -21.297 -9.547 1 98.69 113 LEU B C 1
ATOM 3805 O O . LEU B 1 113 ? 7.855 -21.266 -9.711 1 98.69 113 LEU B O 1
ATOM 3809 N N . ASP B 1 114 ? 9.734 -20.328 -8.992 1 98.81 114 ASP B N 1
ATOM 3810 C CA . ASP B 1 114 ? 9.086 -19.312 -8.18 1 98.81 114 ASP B CA 1
ATOM 3811 C C . ASP B 1 114 ? 8.484 -18.203 -9.062 1 98.81 114 ASP B C 1
ATOM 3813 O O . ASP B 1 114 ? 8.992 -17.938 -10.148 1 98.81 114 ASP B O 1
ATOM 3817 N N . HIS B 1 115 ? 7.352 -17.625 -8.586 1 98.81 115 HIS B N 1
ATOM 3818 C CA . HIS B 1 115 ? 6.969 -16.297 -9.016 1 98.81 115 HIS B CA 1
ATOM 3819 C C . HIS B 1 115 ? 8.133 -15.32 -8.891 1 98.81 115 HIS B C 1
ATOM 3821 O O . HIS B 1 115 ? 8.891 -15.375 -7.918 1 98.81 115 HIS B O 1
ATOM 3827 N N . ASP B 1 116 ? 8.242 -14.383 -9.766 1 98.88 116 ASP B N 1
ATOM 3828 C CA . ASP B 1 116 ? 9.406 -13.508 -9.836 1 98.88 116 ASP B CA 1
ATOM 3829 C C . ASP B 1 116 ? 9.508 -12.633 -8.586 1 98.88 116 ASP B C 1
ATOM 3831 O O . ASP B 1 116 ? 10.586 -12.148 -8.242 1 98.88 116 ASP B O 1
ATOM 3835 N N . ALA B 1 117 ? 8.414 -12.398 -7.871 1 98.81 117 ALA B N 1
ATOM 3836 C CA . ALA B 1 117 ? 8.406 -11.617 -6.637 1 98.81 117 ALA B CA 1
ATOM 3837 C C . ALA B 1 117 ? 9.258 -12.289 -5.559 1 98.81 117 ALA B C 1
ATOM 3839 O O . ALA B 1 117 ? 9.688 -11.641 -4.605 1 98.81 117 ALA B O 1
ATOM 3840 N N . ASN B 1 118 ? 9.5 -13.562 -5.695 1 98.88 118 ASN B N 1
ATOM 3841 C CA . ASN B 1 118 ? 10.359 -14.289 -4.766 1 98.88 118 ASN B CA 1
ATOM 3842 C C . ASN B 1 118 ? 11.695 -14.648 -5.406 1 98.88 118 ASN B C 1
ATOM 3844 O O . ASN B 1 118 ? 12.367 -15.586 -4.969 1 98.88 118 ASN B O 1
ATOM 3848 N N . VAL B 1 119 ? 12.062 -13.969 -6.523 1 98.94 119 VAL B N 1
ATOM 3849 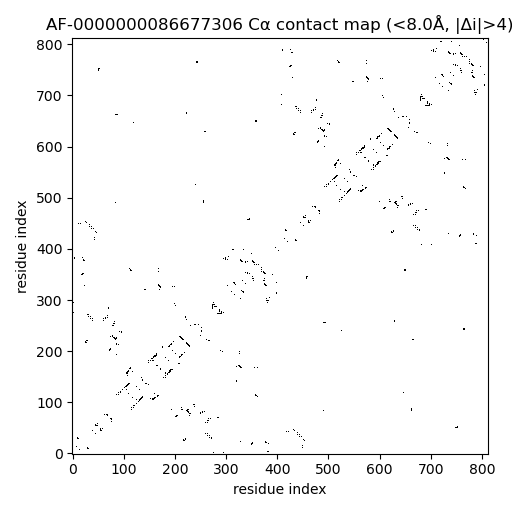C CA . VAL B 1 119 ? 13.328 -14.172 -7.215 1 98.94 119 VAL B CA 1
ATOM 3850 C C . VAL B 1 119 ? 14.062 -12.844 -7.348 1 98.94 119 VAL B C 1
ATOM 3852 O O . VAL B 1 119 ? 15.125 -12.641 -6.738 1 98.94 119 VAL B O 1
ATOM 3855 N N . ARG B 1 120 ? 13.445 -11.883 -7.945 1 98.81 120 ARG B N 1
ATOM 3856 C CA . ARG B 1 120 ? 14.133 -10.672 -8.391 1 98.81 120 ARG B CA 1
ATOM 3857 C C . ARG B 1 120 ? 14.609 -9.852 -7.195 1 98.81 120 ARG B C 1
ATOM 3859 O O . ARG B 1 120 ? 15.711 -9.297 -7.223 1 98.81 120 ARG B O 1
ATOM 3866 N N . PRO B 1 121 ? 13.812 -9.664 -6.133 1 98.88 121 PRO B N 1
ATOM 3867 C CA . PRO B 1 121 ? 14.32 -8.906 -4.988 1 98.88 121 PRO B CA 1
ATOM 3868 C C . PRO B 1 121 ? 15.625 -9.484 -4.434 1 98.88 121 PRO B C 1
ATOM 3870 O O . PRO B 1 121 ? 16.547 -8.727 -4.094 1 98.88 121 PRO B O 1
ATOM 3873 N N . TRP B 1 122 ? 15.727 -10.797 -4.402 1 98.94 122 TRP B N 1
ATOM 3874 C CA . TRP B 1 122 ? 16.906 -11.461 -3.863 1 98.94 122 TRP B CA 1
ATOM 3875 C C . TRP B 1 122 ? 18.078 -11.336 -4.828 1 98.94 122 TRP B C 1
ATOM 3877 O O . TRP B 1 122 ? 19.219 -11.078 -4.406 1 98.94 122 TRP B O 1
ATOM 3887 N N . VAL B 1 123 ? 17.797 -11.531 -6.109 1 98.88 123 VAL B N 1
ATOM 3888 C CA . VAL B 1 123 ? 18.828 -11.43 -7.129 1 98.88 123 VAL B CA 1
ATOM 3889 C C . VAL B 1 123 ? 19.422 -10.023 -7.137 1 98.88 123 VAL B C 1
ATOM 3891 O O . VAL B 1 123 ? 20.641 -9.852 -7.152 1 98.88 123 VAL B O 1
ATOM 3894 N N . GLN B 1 124 ? 18.578 -9.039 -7.098 1 98.56 124 GLN B N 1
ATOM 3895 C CA . GLN B 1 124 ? 19.016 -7.645 -7.129 1 98.56 124 GLN B CA 1
ATOM 3896 C C . GLN B 1 124 ? 19.766 -7.273 -5.855 1 98.56 124 GLN B C 1
ATOM 3898 O O . GLN B 1 124 ? 20.781 -6.559 -5.906 1 98.56 124 GLN B O 1
ATOM 3903 N N . ALA B 1 125 ? 19.281 -7.734 -4.711 1 98.44 125 ALA B N 1
ATOM 3904 C CA . ALA B 1 125 ? 19.969 -7.508 -3.447 1 98.44 125 ALA B CA 1
ATOM 3905 C C . ALA B 1 125 ? 21.359 -8.133 -3.471 1 98.44 125 ALA B C 1
ATOM 3907 O O . ALA B 1 125 ? 22.344 -7.52 -3.033 1 98.44 125 ALA B O 1
ATOM 3908 N N . ALA B 1 126 ? 21.469 -9.391 -3.959 1 98.75 126 ALA B N 1
ATOM 3909 C CA . ALA B 1 126 ? 22.75 -10.094 -4.062 1 98.75 126 ALA B CA 1
ATOM 3910 C C . ALA B 1 126 ? 23.703 -9.336 -4.973 1 98.75 126 ALA B C 1
ATOM 3912 O O . ALA B 1 126 ? 24.891 -9.188 -4.645 1 98.75 126 ALA B O 1
ATOM 3913 N N . GLU B 1 127 ? 23.172 -8.906 -6.102 1 97.94 127 GLU B N 1
ATOM 3914 C CA . GLU B 1 127 ? 23.984 -8.156 -7.047 1 97.94 127 GLU B CA 1
ATOM 3915 C C . GLU B 1 127 ? 24.594 -6.914 -6.398 1 97.94 127 GLU B C 1
ATOM 3917 O O . GLU B 1 127 ? 25.781 -6.633 -6.559 1 97.94 127 GLU B O 1
ATOM 3922 N N . ARG B 1 128 ? 23.859 -6.16 -5.676 1 95.75 128 ARG B N 1
ATOM 3923 C CA . ARG B 1 128 ? 24.312 -4.934 -5.027 1 95.75 128 ARG B CA 1
ATOM 3924 C C . ARG B 1 128 ? 25.359 -5.234 -3.965 1 95.75 128 ARG B C 1
ATOM 3926 O O . ARG B 1 128 ? 26.297 -4.457 -3.773 1 95.75 128 ARG B O 1
ATOM 3933 N N . ALA B 1 129 ? 25.156 -6.367 -3.322 1 97.44 129 ALA B N 1
ATOM 3934 C CA . ALA B 1 129 ? 26.062 -6.73 -2.229 1 97.44 129 ALA B CA 1
ATOM 3935 C C . ALA B 1 129 ? 27.312 -7.438 -2.754 1 97.44 129 ALA B C 1
ATOM 3937 O O . ALA B 1 129 ? 28.281 -7.629 -2.018 1 97.44 129 ALA B O 1
ATOM 3938 N N . GLY B 1 130 ? 27.312 -7.859 -4.027 1 98.25 130 GLY B N 1
ATOM 3939 C CA . GLY B 1 130 ? 28.375 -8.68 -4.59 1 98.25 130 GLY B CA 1
ATOM 3940 C C . GLY B 1 130 ? 28.25 -10.148 -4.227 1 98.25 130 GLY B C 1
ATOM 3941 O O . GLY B 1 130 ? 29.172 -10.93 -4.441 1 98.25 130 GLY B O 1
ATOM 3942 N N . ALA B 1 131 ? 27.109 -10.547 -3.646 1 98.75 131 ALA B N 1
ATOM 3943 C CA . ALA B 1 131 ? 26.859 -11.93 -3.24 1 98.75 131 ALA B CA 1
ATOM 3944 C C . ALA B 1 131 ? 26.531 -12.805 -4.449 1 98.75 131 ALA B C 1
ATOM 3946 O O . ALA B 1 131 ? 26.219 -12.289 -5.527 1 98.75 131 ALA B O 1
ATOM 3947 N N . THR B 1 132 ? 26.578 -14.109 -4.273 1 98.81 132 THR B N 1
ATOM 3948 C CA . THR B 1 132 ? 26.359 -15.062 -5.348 1 98.81 132 THR B CA 1
ATOM 3949 C C . THR B 1 132 ? 24.938 -15.625 -5.285 1 98.81 132 THR B C 1
ATOM 3951 O O . THR B 1 132 ? 24.453 -15.992 -4.215 1 98.81 132 THR B O 1
ATOM 3954 N N . VAL B 1 133 ? 24.312 -15.664 -6.398 1 98.88 133 VAL B N 1
ATOM 3955 C CA . VAL B 1 133 ? 23 -16.281 -6.504 1 98.88 133 VAL B CA 1
ATOM 3956 C C . VAL B 1 133 ? 23.141 -17.719 -6.965 1 98.88 133 VAL B C 1
ATOM 3958 O O . VAL B 1 133 ? 23.797 -18 -7.973 1 98.88 133 VAL B O 1
ATOM 3961 N N . ARG B 1 134 ? 22.594 -18.625 -6.207 1 98.88 134 ARG B N 1
ATOM 3962 C CA . ARG B 1 134 ? 22.5 -20.031 -6.566 1 98.88 134 ARG B CA 1
ATOM 3963 C C . ARG B 1 134 ? 21.078 -20.406 -6.949 1 98.88 134 ARG B C 1
ATOM 3965 O O . ARG B 1 134 ? 20.125 -19.969 -6.301 1 98.88 134 ARG B O 1
ATOM 3972 N N . TRP B 1 135 ? 20.969 -21.203 -7.996 1 98.81 135 TRP B N 1
ATOM 3973 C CA . TRP B 1 135 ? 19.656 -21.484 -8.57 1 98.81 135 TRP B CA 1
ATOM 3974 C C . TRP B 1 135 ? 19.25 -22.938 -8.312 1 98.81 135 TRP B C 1
ATOM 3976 O O . TRP B 1 135 ? 19.969 -23.859 -8.695 1 98.81 135 TRP B O 1
ATOM 3986 N N . ALA B 1 136 ? 18.156 -23.109 -7.641 1 98.94 136 ALA B N 1
ATOM 3987 C CA . ALA B 1 136 ? 17.516 -24.422 -7.598 1 98.94 136 ALA B CA 1
ATOM 3988 C C . ALA B 1 136 ? 16.719 -24.672 -8.867 1 98.94 136 ALA B C 1
ATOM 3990 O O . ALA B 1 136 ? 15.914 -23.828 -9.289 1 98.94 136 ALA B O 1
ATOM 3991 N N . GLU B 1 137 ? 16.891 -25.859 -9.438 1 98.5 137 GLU B N 1
ATOM 3992 C CA . GLU B 1 137 ? 16.234 -26.234 -10.68 1 98.5 137 GLU B CA 1
ATOM 3993 C C . GLU B 1 137 ? 15.031 -27.141 -10.43 1 98.5 137 GLU B C 1
ATOM 3995 O O . GLU B 1 137 ? 15.062 -27.969 -9.523 1 98.5 137 GLU B O 1
ATOM 4000 N N . PHE B 1 138 ? 14.008 -26.938 -11.18 1 98.38 138 PHE B N 1
ATOM 4001 C CA . PHE B 1 138 ? 12.906 -27.906 -11.172 1 98.38 138 PHE B CA 1
ATOM 4002 C C . PHE B 1 138 ? 13.039 -28.875 -12.328 1 98.38 138 PHE B C 1
ATOM 4004 O O . PHE B 1 138 ? 13.758 -28.609 -13.297 1 98.38 138 PHE B O 1
ATOM 4011 N N . ASP B 1 139 ? 12.375 -30 -12.195 1 97.69 139 ASP B N 1
ATOM 4012 C CA . ASP B 1 139 ? 12.32 -30.969 -13.273 1 97.69 139 ASP B CA 1
ATOM 4013 C C . ASP B 1 139 ? 11.234 -30.609 -14.289 1 97.69 139 ASP B C 1
ATOM 4015 O O . ASP B 1 139 ? 10.047 -30.672 -13.977 1 97.69 139 ASP B O 1
ATOM 4019 N N . ALA B 1 140 ? 11.609 -30.297 -15.461 1 94.31 140 ALA B N 1
ATOM 4020 C CA . ALA B 1 140 ? 10.672 -29.812 -16.469 1 94.31 140 ALA B CA 1
ATOM 4021 C C . ALA B 1 140 ? 9.68 -30.906 -16.875 1 94.31 140 ALA B C 1
ATOM 4023 O O . ALA B 1 140 ? 8.562 -30.609 -17.297 1 94.31 140 ALA B O 1
ATOM 4024 N N . ALA B 1 141 ? 10.086 -32.156 -16.719 1 95.5 141 ALA B N 1
ATOM 4025 C CA . ALA B 1 141 ? 9.234 -33.281 -17.141 1 95.5 141 ALA B CA 1
ATOM 4026 C C . ALA B 1 141 ? 8.156 -33.562 -16.094 1 95.5 141 ALA B C 1
ATOM 4028 O O . ALA B 1 141 ? 7.047 -33.969 -16.438 1 95.5 141 ALA B O 1
ATOM 4029 N N . THR B 1 142 ? 8.461 -33.188 -14.828 1 97.19 142 THR B N 1
ATOM 4030 C CA . THR B 1 142 ? 7.527 -33.594 -13.773 1 97.19 142 THR B CA 1
ATOM 4031 C C . THR B 1 142 ? 6.98 -32.344 -13.062 1 97.19 142 THR B C 1
ATOM 4033 O O . THR B 1 142 ? 5.969 -32.406 -12.367 1 97.19 142 THR B O 1
ATOM 4036 N N . GLY B 1 143 ? 7.688 -31.266 -13.219 1 97.88 143 GLY B N 1
ATOM 4037 C CA . GLY B 1 143 ? 7.324 -30.062 -12.492 1 97.88 143 GLY B CA 1
ATOM 4038 C C . GLY B 1 143 ? 7.797 -30.062 -11.055 1 97.88 143 GLY B C 1
ATOM 4039 O O . GLY B 1 143 ? 7.469 -29.156 -10.281 1 97.88 143 GLY B O 1
ATOM 4040 N N . GLU B 1 144 ? 8.57 -31.047 -10.664 1 98.06 144 GLU B N 1
ATOM 4041 C CA . GLU B 1 144 ? 8.992 -31.203 -9.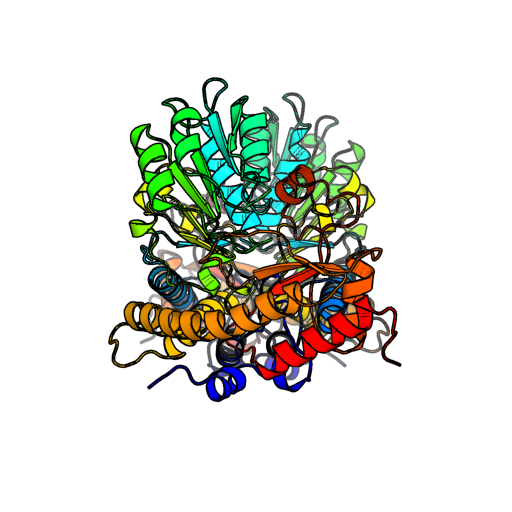273 1 98.06 144 GLU B CA 1
ATOM 4042 C C . GLU B 1 144 ? 10.203 -30.344 -8.953 1 98.06 144 GLU B C 1
ATOM 4044 O O . GLU B 1 144 ? 11.102 -30.188 -9.789 1 98.06 144 GLU B O 1
ATOM 4049 N N . LEU B 1 145 ? 10.25 -29.703 -7.832 1 98.5 145 LEU B N 1
ATOM 4050 C CA . LEU B 1 145 ? 11.438 -29.109 -7.242 1 98.5 145 LEU B CA 1
ATOM 4051 C C . LEU B 1 145 ? 12.07 -30.047 -6.215 1 98.5 145 LEU B C 1
ATOM 4053 O O . LEU B 1 145 ? 11.672 -30.047 -5.051 1 98.5 145 LEU B O 1
ATOM 4057 N N . SER B 1 146 ? 13.094 -30.703 -6.594 1 97.19 146 SER B N 1
ATOM 4058 C CA . SER B 1 146 ? 13.672 -31.766 -5.77 1 97.19 146 SER B CA 1
ATOM 4059 C C . SER B 1 146 ? 14.383 -31.188 -4.547 1 97.19 146 SER B C 1
ATOM 4061 O O . SER B 1 146 ? 15.203 -30.266 -4.676 1 97.19 146 SER B O 1
ATOM 4063 N N . THR B 1 147 ? 14.125 -31.781 -3.445 1 97.38 147 THR B N 1
ATOM 4064 C CA . THR B 1 147 ? 14.734 -31.359 -2.188 1 97.38 147 THR B CA 1
ATOM 4065 C C . THR B 1 147 ? 16.219 -31.688 -2.17 1 97.38 147 THR B C 1
ATOM 4067 O O . THR B 1 147 ? 17.016 -30.953 -1.585 1 97.38 147 THR B O 1
ATOM 4070 N N . GLY B 1 148 ? 16.562 -32.781 -2.768 1 96.75 148 GLY B N 1
ATOM 4071 C CA . GLY B 1 148 ? 17.922 -33.281 -2.697 1 96.75 148 GLY B CA 1
ATOM 4072 C C . GLY B 1 148 ? 18.953 -32.312 -3.223 1 96.75 148 GLY B C 1
ATOM 4073 O O . GLY B 1 148 ? 20.094 -32.281 -2.732 1 96.75 148 GLY B O 1
ATOM 4074 N N . GLN B 1 149 ? 18.625 -31.469 -4.172 1 98.38 149 GLN B N 1
ATOM 4075 C CA . GLN B 1 149 ? 19.578 -30.547 -4.781 1 98.38 149 GLN B CA 1
ATOM 4076 C C . GLN B 1 149 ? 20.031 -29.484 -3.789 1 98.38 149 GLN B C 1
ATOM 4078 O O . GLN B 1 149 ? 21.125 -28.922 -3.934 1 98.38 149 GLN B O 1
ATOM 4083 N N . TYR B 1 150 ? 19.25 -29.219 -2.787 1 98.62 150 TYR B N 1
ATOM 4084 C CA . TYR B 1 150 ? 19.578 -28.172 -1.816 1 98.62 150 TYR B CA 1
ATOM 4085 C C . TYR B 1 150 ? 20.781 -28.578 -0.965 1 98.62 150 TYR B C 1
ATOM 4087 O O . TYR B 1 150 ? 21.469 -27.719 -0.403 1 98.62 150 TYR B O 1
ATOM 4095 N N . ALA B 1 151 ? 21.016 -29.875 -0.824 1 97.81 151 ALA B N 1
ATOM 4096 C CA . ALA B 1 151 ? 22.203 -30.328 -0.108 1 97.81 151 ALA B CA 1
ATOM 4097 C C . ALA B 1 151 ? 23.484 -29.797 -0.755 1 97.81 151 ALA B C 1
ATOM 4099 O O . ALA B 1 151 ? 24.469 -29.516 -0.066 1 97.81 151 ALA B O 1
ATOM 4100 N N . ASP B 1 152 ? 23.406 -29.641 -2.049 1 98 152 ASP B N 1
ATOM 4101 C CA . ASP B 1 152 ? 24.547 -29.125 -2.791 1 98 152 ASP B CA 1
ATOM 4102 C C . ASP B 1 152 ? 24.5 -27.609 -2.908 1 98 152 ASP B C 1
ATOM 4104 O O . ASP B 1 152 ? 25.531 -26.953 -3.082 1 98 152 ASP B O 1
ATOM 4108 N N . LEU B 1 153 ? 23.344 -27.016 -2.85 1 98.69 153 LEU B N 1
ATOM 4109 C CA . LEU B 1 153 ? 23.156 -25.594 -3.107 1 98.69 153 LEU B CA 1
ATOM 4110 C C . LEU B 1 153 ? 23.422 -24.766 -1.852 1 98.69 153 LEU B C 1
ATOM 4112 O O . LEU B 1 153 ? 23.844 -23.609 -1.939 1 98.69 153 LEU B O 1
ATOM 4116 N N . VAL B 1 154 ? 23.125 -25.375 -0.668 1 98.81 154 VAL B N 1
ATOM 4117 C CA . VAL B 1 154 ? 23.219 -24.641 0.594 1 98.81 154 VAL B CA 1
ATOM 4118 C C . VAL B 1 154 ? 24.531 -24.984 1.295 1 98.81 154 VAL B C 1
ATOM 4120 O O . VAL B 1 154 ? 24.953 -26.141 1.324 1 98.81 154 VAL B O 1
ATOM 4123 N N . ASN B 1 155 ? 25.203 -24.062 1.793 1 98.62 155 ASN B N 1
ATOM 4124 C CA . ASN B 1 155 ? 26.453 -24.156 2.525 1 98.62 155 ASN B CA 1
ATOM 4125 C C . ASN B 1 155 ? 26.578 -23.047 3.576 1 98.62 155 ASN B C 1
ATOM 4127 O O . ASN B 1 155 ? 25.656 -22.266 3.766 1 98.62 155 ASN B O 1
ATOM 4131 N N . PRO B 1 156 ? 27.625 -22.953 4.332 1 98.31 156 PRO B N 1
ATOM 4132 C CA . PRO B 1 156 ? 27.734 -21.984 5.434 1 98.31 156 PRO B CA 1
ATOM 4133 C C . PRO B 1 156 ? 27.719 -20.531 4.957 1 98.31 156 PRO B C 1
ATOM 4135 O O . PRO B 1 156 ? 27.531 -19.625 5.766 1 98.31 156 PRO B O 1
ATOM 4138 N N . GLN B 1 157 ? 27.938 -20.312 3.652 1 98.56 157 GLN B N 1
ATOM 4139 C CA . GLN B 1 157 ? 27.906 -18.969 3.102 1 98.56 157 GLN B CA 1
ATOM 4140 C C . GLN B 1 157 ? 26.484 -18.547 2.727 1 98.56 157 GLN B C 1
ATOM 4142 O O . GLN B 1 157 ? 26.234 -17.375 2.469 1 98.56 157 GLN B O 1
ATOM 4147 N N . THR B 1 158 ? 25.547 -19.484 2.691 1 98.88 158 THR B N 1
ATOM 4148 C CA . THR B 1 158 ? 24.188 -19.188 2.297 1 98.88 158 THR B CA 1
ATOM 4149 C C . THR B 1 158 ? 23.469 -18.375 3.377 1 98.88 158 THR B C 1
ATOM 4151 O O . THR B 1 158 ? 23.391 -18.812 4.531 1 98.88 158 THR B O 1
ATOM 4154 N N . ARG B 1 159 ? 22.953 -17.219 2.982 1 98.69 159 ARG B N 1
ATOM 4155 C CA . ARG B 1 159 ? 22.266 -16.344 3.93 1 98.69 159 ARG B CA 1
ATOM 4156 C C . ARG B 1 159 ? 20.766 -16.594 3.916 1 98.69 159 ARG B C 1
ATOM 4158 O O . ARG B 1 159 ? 20.109 -16.547 4.961 1 98.69 159 ARG B O 1
ATOM 4165 N N . VAL B 1 160 ? 20.234 -16.812 2.701 1 98.81 160 VAL B N 1
ATOM 4166 C CA . VAL B 1 160 ? 18.781 -16.984 2.555 1 98.81 160 VAL B CA 1
ATOM 4167 C C . VAL B 1 160 ? 18.484 -18.047 1.497 1 98.81 160 VAL B C 1
ATOM 4169 O O . VAL B 1 160 ? 19.172 -18.109 0.473 1 98.81 160 VAL B O 1
ATOM 4172 N N . VAL B 1 161 ? 17.594 -18.891 1.801 1 98.94 161 VAL B N 1
ATOM 4173 C CA . VAL B 1 161 ? 16.938 -19.75 0.827 1 98.94 161 VAL B CA 1
ATOM 4174 C C . VAL B 1 161 ? 15.492 -19.281 0.617 1 98.94 161 VAL B C 1
ATOM 4176 O O . VAL B 1 161 ? 14.68 -19.328 1.538 1 98.94 161 VAL B O 1
ATOM 4179 N N . ALA B 1 162 ? 15.219 -18.766 -0.558 1 98.94 162 ALA B N 1
ATOM 4180 C CA . ALA B 1 162 ? 13.875 -18.359 -0.936 1 98.94 162 ALA B CA 1
ATOM 4181 C C . ALA B 1 162 ? 13.188 -19.438 -1.771 1 98.94 162 ALA B C 1
ATOM 4183 O O . ALA B 1 162 ? 13.758 -19.938 -2.742 1 98.94 162 ALA B O 1
ATOM 4184 N N . VAL B 1 163 ? 11.938 -19.812 -1.419 1 98.94 163 VAL B N 1
ATOM 4185 C CA . VAL B 1 163 ? 11.258 -20.891 -2.113 1 98.94 163 VAL B CA 1
ATOM 4186 C C . VAL B 1 163 ? 9.742 -20.703 -2.012 1 98.94 163 VAL B C 1
ATOM 4188 O O . VAL B 1 163 ? 9.242 -20.172 -1.021 1 98.94 163 VAL B O 1
ATOM 4191 N N . THR B 1 164 ? 9.062 -21.031 -3.041 1 98.88 164 THR B N 1
ATOM 4192 C CA . THR B 1 164 ? 7.609 -20.938 -3.062 1 98.88 164 THR B CA 1
ATOM 4193 C C . THR B 1 164 ? 6.98 -22.094 -2.285 1 98.88 164 THR B C 1
ATOM 4195 O O . THR B 1 164 ? 7.488 -23.219 -2.312 1 98.88 164 THR B O 1
ATOM 4198 N N . ALA B 1 165 ? 5.859 -21.797 -1.596 1 98.88 165 ALA B N 1
ATOM 4199 C CA . ALA B 1 165 ? 5.062 -22.875 -0.997 1 98.88 165 ALA B CA 1
ATOM 4200 C C . ALA B 1 165 ? 4.195 -23.562 -2.045 1 98.88 165 ALA B C 1
ATOM 4202 O O . ALA B 1 165 ? 3.807 -24.719 -1.873 1 98.88 165 ALA B O 1
ATOM 4203 N N . ALA B 1 166 ? 3.885 -22.875 -3.115 1 98.88 166 ALA B N 1
ATOM 4204 C CA . ALA B 1 166 ? 3.172 -23.422 -4.27 1 98.88 166 ALA B CA 1
ATOM 4205 C C . ALA B 1 166 ? 3.428 -22.578 -5.516 1 98.88 166 ALA B C 1
ATOM 4207 O O . ALA B 1 166 ? 3.342 -21.344 -5.469 1 98.88 166 ALA B O 1
ATOM 4208 N N . SER B 1 167 ? 3.752 -23.25 -6.586 1 98.81 167 SER B N 1
ATOM 4209 C CA . SER B 1 167 ? 3.984 -22.562 -7.852 1 98.81 167 SER B CA 1
ATOM 4210 C C . SER B 1 167 ? 2.709 -21.906 -8.359 1 98.81 167 SER B C 1
ATOM 4212 O O . SER B 1 167 ? 1.658 -22.531 -8.438 1 98.81 167 SER B O 1
ATOM 4214 N N . ASN B 1 168 ? 2.861 -20.625 -8.711 1 98.5 168 ASN B N 1
ATOM 4215 C CA . ASN B 1 168 ? 1.708 -19.938 -9.289 1 98.5 168 ASN B CA 1
ATOM 4216 C C . ASN B 1 168 ? 1.456 -20.375 -10.727 1 98.5 168 ASN B C 1
ATOM 4218 O O . ASN B 1 168 ? 0.394 -20.094 -11.289 1 98.5 168 ASN B O 1
ATOM 4222 N N . ALA B 1 169 ? 2.385 -21.078 -11.336 1 98.5 169 ALA B N 1
ATOM 4223 C CA . ALA B 1 169 ? 2.275 -21.453 -12.734 1 98.5 169 ALA B CA 1
ATOM 4224 C C . ALA B 1 169 ? 1.615 -22.828 -12.883 1 98.5 169 ALA B C 1
ATOM 4226 O O . ALA B 1 169 ? 0.772 -23.031 -13.758 1 98.5 169 ALA B O 1
ATOM 4227 N N . ILE B 1 170 ? 2.059 -23.75 -11.906 1 98.69 170 ILE B N 1
ATOM 4228 C CA . ILE B 1 170 ? 1.621 -25.109 -12.164 1 98.69 170 ILE B CA 1
ATOM 4229 C C . ILE B 1 170 ? 1.162 -25.766 -10.859 1 98.69 170 ILE B C 1
ATOM 4231 O O . ILE B 1 170 ? 0.82 -26.953 -10.836 1 98.69 170 ILE B O 1
ATOM 4235 N N . GLY B 1 171 ? 1.185 -25.078 -9.758 1 98.75 171 GLY B N 1
ATOM 4236 C CA . GLY B 1 171 ? 0.592 -25.531 -8.508 1 98.75 171 GLY B CA 1
ATOM 4237 C C . GLY B 1 171 ? 1.53 -26.375 -7.68 1 98.75 171 GLY B C 1
ATOM 4238 O O . GLY B 1 171 ? 1.231 -26.703 -6.523 1 98.75 171 GLY B O 1
ATOM 4239 N N . THR B 1 172 ? 2.74 -26.719 -8.195 1 98.81 172 THR B N 1
ATOM 4240 C CA . THR B 1 172 ? 3.691 -27.578 -7.5 1 98.81 172 THR B CA 1
ATOM 4241 C C . THR B 1 172 ? 3.943 -27.078 -6.086 1 98.81 172 THR B C 1
ATOM 4243 O O . THR B 1 172 ? 4.164 -25.875 -5.879 1 98.81 172 THR B O 1
ATOM 4246 N N . ARG B 1 173 ? 3.855 -27.953 -5.16 1 98.62 173 ARG B N 1
ATOM 4247 C CA . ARG B 1 173 ? 4.176 -27.672 -3.768 1 98.62 173 ARG B CA 1
ATOM 4248 C C . ARG B 1 173 ? 5.465 -28.375 -3.346 1 98.62 173 ARG B C 1
ATOM 4250 O O . ARG B 1 173 ? 5.449 -29.562 -3.008 1 98.62 173 ARG B O 1
ATOM 4257 N N . PRO B 1 174 ? 6.582 -27.641 -3.312 1 98.62 174 PRO B N 1
ATOM 4258 C CA . PRO B 1 174 ? 7.824 -28.266 -2.836 1 98.62 174 PRO B CA 1
ATOM 4259 C C . PRO B 1 174 ? 7.742 -28.688 -1.373 1 98.62 174 PRO B C 1
ATOM 4261 O O . PRO B 1 174 ? 6.867 -28.234 -0.637 1 98.62 174 PRO B O 1
ATOM 4264 N N . ASP B 1 175 ? 8.625 -29.688 -1.012 1 98.44 175 ASP B N 1
ATOM 4265 C CA . ASP B 1 175 ? 8.773 -30.031 0.397 1 98.44 175 ASP B CA 1
ATOM 4266 C C . ASP B 1 175 ? 9.547 -28.953 1.153 1 98.44 175 ASP B C 1
ATOM 4268 O O . ASP B 1 175 ? 10.703 -29.156 1.513 1 98.44 175 ASP B O 1
ATOM 4272 N N . VAL B 1 176 ? 8.883 -27.875 1.499 1 98.81 176 VAL B N 1
ATOM 4273 C CA . VAL B 1 176 ? 9.477 -26.688 2.086 1 98.81 176 VAL B CA 1
ATOM 4274 C C . VAL B 1 176 ? 10.125 -27.031 3.424 1 98.81 176 VAL B C 1
ATOM 4276 O O . VAL B 1 176 ? 11.203 -26.531 3.748 1 98.81 176 VAL B O 1
ATOM 4279 N N . ALA B 1 177 ? 9.43 -27.844 4.207 1 98.81 177 ALA B N 1
ATOM 4280 C CA . ALA B 1 177 ? 9.961 -28.234 5.512 1 98.81 177 ALA B CA 1
ATOM 4281 C C . ALA B 1 177 ? 11.32 -28.906 5.375 1 98.81 177 ALA B C 1
ATOM 4283 O O . ALA B 1 177 ? 12.242 -28.609 6.141 1 98.81 177 ALA B O 1
ATOM 4284 N N . ALA B 1 178 ? 11.43 -29.797 4.426 1 98.75 178 ALA B N 1
ATOM 4285 C CA . ALA B 1 178 ? 12.695 -30.484 4.191 1 98.75 178 ALA B CA 1
ATOM 4286 C C . ALA B 1 178 ? 13.766 -29.516 3.709 1 98.75 178 ALA B C 1
ATOM 4288 O O . ALA B 1 178 ? 14.922 -29.594 4.125 1 98.75 178 ALA B O 1
ATOM 4289 N N . ILE B 1 179 ? 13.43 -28.594 2.83 1 98.88 179 ILE B N 1
ATOM 4290 C CA . ILE B 1 179 ? 14.352 -27.578 2.342 1 98.88 179 ILE B CA 1
ATOM 4291 C C . ILE B 1 179 ? 14.82 -26.703 3.506 1 98.88 179 ILE B C 1
ATOM 4293 O O . ILE B 1 179 ? 16.016 -26.406 3.627 1 98.88 179 ILE B O 1
ATOM 4297 N N . ALA B 1 180 ? 13.859 -26.344 4.348 1 98.88 180 ALA B N 1
ATOM 4298 C CA . ALA B 1 180 ? 14.164 -25.5 5.496 1 98.88 180 ALA B CA 1
ATOM 4299 C C . ALA B 1 180 ? 15.148 -26.188 6.441 1 98.88 180 ALA B C 1
ATOM 4301 O O . ALA B 1 180 ? 16.047 -25.547 6.984 1 98.88 180 ALA B O 1
ATOM 4302 N N . LYS B 1 181 ? 14.914 -27.469 6.66 1 98.69 181 LYS B N 1
ATOM 4303 C CA . LYS B 1 181 ? 15.82 -28.219 7.516 1 98.69 181 LYS B CA 1
ATOM 4304 C C . LYS B 1 181 ? 17.25 -28.172 6.992 1 98.69 181 LYS B C 1
ATOM 4306 O O . LYS B 1 181 ? 18.188 -27.953 7.762 1 98.69 181 LYS B O 1
ATOM 4311 N N . ILE B 1 182 ? 17.438 -28.375 5.699 1 98.81 182 ILE B N 1
ATOM 4312 C CA . ILE B 1 182 ? 18.75 -28.312 5.074 1 98.81 182 ILE B CA 1
ATOM 4313 C C . ILE B 1 182 ? 19.328 -26.906 5.23 1 98.81 182 ILE B C 1
ATOM 4315 O O . ILE B 1 182 ? 20.5 -26.75 5.598 1 98.81 182 ILE B O 1
ATOM 4319 N N . ALA B 1 183 ? 18.531 -25.875 4.984 1 98.81 183 ALA B N 1
ATOM 4320 C CA . ALA B 1 183 ? 18.969 -24.484 5.086 1 98.81 183 ALA B CA 1
ATOM 4321 C C . ALA B 1 183 ? 19.438 -24.156 6.504 1 98.81 183 ALA B C 1
ATOM 4323 O O . ALA B 1 183 ? 20.531 -23.625 6.695 1 98.81 183 ALA B O 1
ATOM 4324 N N . HIS B 1 184 ? 18.625 -24.516 7.516 1 98.69 184 HIS B N 1
ATOM 4325 C CA . HIS B 1 184 ? 18.891 -24.188 8.914 1 98.69 184 HIS B CA 1
ATOM 4326 C C . HIS B 1 184 ? 20.141 -24.906 9.406 1 98.69 184 HIS B C 1
ATOM 4328 O O . HIS B 1 184 ? 20.875 -24.391 10.25 1 98.69 184 HIS B O 1
ATOM 4334 N N . ALA B 1 185 ? 20.344 -26.078 8.852 1 98.5 185 ALA B N 1
ATOM 4335 C CA . ALA B 1 185 ? 21.547 -26.828 9.242 1 98.5 185 ALA B CA 1
ATOM 4336 C C . ALA B 1 185 ? 22.812 -26.047 8.914 1 98.5 185 ALA B C 1
ATOM 4338 O O . ALA B 1 185 ? 23.859 -26.25 9.539 1 98.5 185 ALA B O 1
ATOM 4339 N N . HIS B 1 186 ? 22.766 -25.156 8 1 98.44 186 HIS B N 1
ATOM 4340 C CA . HIS B 1 186 ? 23.922 -24.359 7.613 1 98.44 186 HIS B CA 1
ATOM 4341 C C . HIS B 1 186 ? 23.766 -22.906 8.07 1 98.44 186 HIS B C 1
ATOM 4343 O O . HIS B 1 186 ? 24.531 -22.031 7.652 1 98.44 186 HIS B O 1
ATOM 4349 N N . GLY B 1 187 ? 22.672 -22.578 8.828 1 98.12 187 GLY B N 1
ATOM 4350 C CA . GLY B 1 187 ? 22.5 -21.266 9.414 1 98.12 187 GLY B CA 1
ATOM 4351 C C . GLY B 1 187 ? 21.766 -20.297 8.5 1 98.12 187 GLY B C 1
ATOM 4352 O O . GLY B 1 187 ? 21.641 -19.109 8.812 1 98.12 187 GLY B O 1
ATOM 4353 N N . ALA B 1 188 ? 21.281 -20.734 7.355 1 98.69 188 ALA B N 1
ATOM 4354 C CA . ALA B 1 188 ? 20.578 -19.859 6.418 1 98.69 188 ALA B CA 1
ATOM 4355 C C . ALA B 1 188 ? 19.125 -19.641 6.859 1 98.69 188 ALA B C 1
ATOM 4357 O O . ALA B 1 188 ? 18.516 -20.547 7.434 1 98.69 188 ALA B O 1
ATOM 4358 N N . LEU B 1 189 ? 18.594 -18.438 6.629 1 98.81 189 LEU B N 1
ATOM 4359 C CA . LEU B 1 189 ? 17.188 -18.172 6.816 1 98.81 189 LEU B CA 1
ATOM 4360 C C . LEU B 1 189 ? 16.359 -18.688 5.645 1 98.81 189 LEU B C 1
ATOM 4362 O O . LEU B 1 189 ? 16.875 -18.844 4.535 1 98.81 189 LEU B O 1
ATOM 4366 N N . VAL B 1 190 ? 15.141 -18.984 5.898 1 98.94 190 VAL B N 1
ATOM 4367 C CA . VAL B 1 190 ? 14.242 -19.469 4.863 1 98.94 190 VAL B CA 1
ATOM 4368 C C . VAL B 1 190 ? 13.094 -18.484 4.656 1 98.94 190 VAL B C 1
ATOM 4370 O O . VAL B 1 190 ? 12.352 -18.172 5.594 1 98.94 190 VAL B O 1
ATOM 4373 N N . TYR B 1 191 ? 13.016 -17.922 3.463 1 98.94 191 TYR B N 1
ATOM 4374 C CA . TYR B 1 191 ? 11.914 -17.062 3.043 1 98.94 191 TYR B CA 1
ATOM 4375 C C . TYR B 1 191 ? 10.93 -17.828 2.172 1 98.94 191 TYR B C 1
ATOM 4377 O O . TYR B 1 191 ? 11.273 -18.281 1.075 1 98.94 191 TYR B O 1
ATOM 4385 N N . VAL B 1 192 ? 9.672 -17.938 2.604 1 99 192 VAL B N 1
ATOM 4386 C CA . VAL B 1 192 ? 8.672 -18.75 1.903 1 99 192 VAL B CA 1
ATOM 4387 C C . VAL B 1 192 ? 7.605 -17.828 1.305 1 99 192 VAL B C 1
ATOM 4389 O O . VAL B 1 192 ? 6.965 -17.062 2.021 1 99 192 VAL B O 1
ATOM 4392 N N . ASP B 1 193 ? 7.504 -17.922 0.009 1 98.94 193 ASP B N 1
ATOM 4393 C CA . ASP B 1 193 ? 6.387 -17.281 -0.674 1 98.94 193 ASP B CA 1
ATOM 4394 C C . ASP B 1 193 ? 5.121 -18.125 -0.581 1 98.94 193 ASP B C 1
ATOM 4396 O O . ASP B 1 193 ? 4.961 -19.094 -1.323 1 98.94 193 ASP B O 1
ATOM 4400 N N . GLY B 1 194 ? 4.215 -17.672 0.294 1 98.94 194 GLY B N 1
ATOM 4401 C CA . GLY B 1 194 ? 2.979 -18.406 0.52 1 98.94 194 GLY B CA 1
ATOM 4402 C C . GLY B 1 194 ? 1.783 -17.781 -0.181 1 98.94 194 GLY B C 1
ATOM 4403 O O . GLY B 1 194 ? 0.638 -18.141 0.109 1 98.94 194 GLY B O 1
ATOM 4404 N N . VAL B 1 195 ? 1.965 -16.906 -1.093 1 98.88 195 VAL B N 1
ATOM 4405 C CA . VAL B 1 195 ? 0.887 -16.141 -1.705 1 98.88 195 VAL B CA 1
ATOM 4406 C C . VAL B 1 195 ? -0.111 -17.078 -2.369 1 98.88 195 VAL B C 1
ATOM 4408 O O . VAL B 1 195 ? -1.321 -16.969 -2.164 1 98.88 195 VAL B O 1
ATOM 4411 N N . HIS B 1 196 ? 0.386 -18.047 -3.107 1 98.75 196 HIS B N 1
ATOM 4412 C CA . HIS B 1 196 ? -0.5 -18.953 -3.83 1 98.75 196 HIS B CA 1
ATOM 4413 C C . HIS B 1 196 ? -1.034 -20.047 -2.914 1 98.75 196 HIS B C 1
ATOM 4415 O O . HIS B 1 196 ? -2.215 -20.391 -2.979 1 98.75 196 HIS B O 1
ATOM 4421 N N . ALA B 1 197 ? -0.236 -20.562 -2.027 1 98.81 197 ALA B N 1
ATOM 4422 C CA . ALA B 1 197 ? -0.558 -21.734 -1.204 1 98.81 197 ALA B CA 1
ATOM 4423 C C . ALA B 1 197 ? -1.615 -21.391 -0.159 1 98.81 197 ALA B C 1
ATOM 4425 O O . ALA B 1 197 ? -2.498 -22.203 0.131 1 98.81 197 ALA B O 1
ATOM 4426 N N . THR B 1 198 ? -1.568 -20.188 0.385 1 98.81 198 THR B N 1
ATOM 4427 C CA . THR B 1 198 ? -2.385 -19.828 1.534 1 98.81 198 THR B CA 1
ATOM 4428 C C . THR B 1 198 ? -3.871 -19.938 1.202 1 98.81 198 THR B C 1
ATOM 4430 O O . THR B 1 198 ? -4.684 -20.266 2.068 1 98.81 198 THR B O 1
ATOM 4433 N N . ALA B 1 199 ? -4.211 -19.75 0.005 1 98.19 199 ALA B N 1
ATOM 4434 C CA . ALA B 1 199 ? -5.605 -19.75 -0.431 1 98.19 199 ALA B CA 1
ATOM 4435 C C . ALA B 1 199 ? -6.148 -21.188 -0.491 1 98.19 199 ALA B C 1
ATOM 4437 O O . ALA B 1 199 ? -7.367 -21.391 -0.534 1 98.19 199 ALA B O 1
ATOM 4438 N N . HIS B 1 200 ? -5.246 -22.219 -0.475 1 98.5 200 HIS B N 1
ATOM 4439 C CA . HIS B 1 200 ? -5.707 -23.531 -0.923 1 98.5 200 HIS B CA 1
ATOM 4440 C C . HIS B 1 200 ? -5.457 -24.594 0.139 1 98.5 200 HIS B C 1
ATOM 4442 O O . HIS B 1 200 ? -6.148 -25.609 0.176 1 98.5 200 HIS B O 1
ATOM 4448 N N . VAL B 1 201 ? -4.453 -24.359 0.982 1 98.06 201 VAL B N 1
ATOM 4449 C CA . VAL B 1 201 ? -4.086 -25.438 1.904 1 98.06 201 VAL B CA 1
ATOM 4450 C C . VAL B 1 201 ? -3.926 -24.859 3.314 1 98.06 201 VAL B C 1
ATOM 4452 O O . VAL B 1 201 ? -3.537 -23.703 3.484 1 98.06 201 VAL B O 1
ATOM 4455 N N . PRO B 1 202 ? -4.246 -25.688 4.348 1 98.12 202 PRO B N 1
ATOM 4456 C CA . PRO B 1 202 ? -3.887 -25.25 5.699 1 98.12 202 PRO B CA 1
ATOM 4457 C C . PRO B 1 202 ? -2.404 -24.922 5.836 1 98.12 202 PRO B C 1
ATOM 4459 O O . PRO B 1 202 ? -1.556 -25.609 5.273 1 98.12 202 PRO B O 1
ATOM 4462 N N . THR B 1 203 ? -2.066 -23.828 6.516 1 98.19 203 THR B N 1
ATOM 4463 C CA . THR B 1 203 ? -0.695 -23.344 6.617 1 98.19 203 THR B CA 1
ATOM 4464 C C . THR B 1 203 ? -0.257 -23.266 8.078 1 98.19 203 THR B C 1
ATOM 4466 O O . THR B 1 203 ? -1.033 -22.844 8.945 1 98.19 203 THR B O 1
ATOM 4469 N N . ASN B 1 204 ? 0.854 -23.688 8.375 1 98.31 204 ASN B N 1
ATOM 4470 C CA . ASN B 1 204 ? 1.557 -23.531 9.648 1 98.31 204 ASN B CA 1
ATOM 4471 C C . ASN B 1 204 ? 3.021 -23.156 9.438 1 98.31 204 ASN B C 1
ATOM 4473 O O . ASN B 1 204 ? 3.842 -24.016 9.102 1 98.31 204 ASN B O 1
ATOM 4477 N N . VAL B 1 205 ? 3.357 -21.922 9.688 1 98.38 205 VAL B N 1
ATOM 4478 C CA . VAL B 1 205 ? 4.656 -21.375 9.312 1 98.38 205 VAL B CA 1
ATOM 4479 C C . VAL B 1 205 ? 5.758 -22.094 10.094 1 98.38 205 VAL B C 1
ATOM 4481 O O . VAL B 1 205 ? 6.855 -22.312 9.578 1 98.38 205 VAL B O 1
ATOM 4484 N N . ALA B 1 206 ? 5.473 -22.469 11.336 1 96.81 206 ALA B N 1
ATOM 4485 C CA . ALA B 1 206 ? 6.449 -23.188 12.148 1 96.81 206 ALA B CA 1
ATOM 4486 C C . ALA B 1 206 ? 6.742 -24.562 11.57 1 96.81 206 ALA B C 1
ATOM 4488 O O . ALA B 1 206 ? 7.898 -24.984 11.5 1 96.81 206 ALA B O 1
ATOM 4489 N N . GLU B 1 207 ? 5.684 -25.266 11.141 1 97.75 207 GLU B N 1
ATOM 4490 C CA . GLU B 1 207 ? 5.84 -26.594 10.562 1 97.75 207 GLU B CA 1
ATOM 4491 C C . GLU B 1 207 ? 6.602 -26.531 9.234 1 97.75 207 GLU B C 1
ATOM 4493 O O . GLU B 1 207 ? 7.344 -27.469 8.898 1 97.75 207 GLU B O 1
ATOM 4498 N N . LEU B 1 208 ? 6.457 -25.469 8.516 1 98.5 208 LEU B N 1
ATOM 4499 C CA . LEU B 1 208 ? 7.168 -25.281 7.258 1 98.5 208 LEU B CA 1
ATOM 4500 C C . LEU B 1 208 ? 8.641 -24.969 7.504 1 98.5 208 LEU B C 1
ATOM 4502 O O . LEU B 1 208 ? 9.477 -25.125 6.609 1 98.5 208 LEU B O 1
ATOM 4506 N N . GLY B 1 209 ? 8.961 -24.547 8.727 1 98.56 209 GLY B N 1
ATOM 4507 C CA . GLY B 1 209 ? 10.297 -24.047 9 1 98.56 209 GLY B CA 1
ATOM 4508 C C . GLY B 1 209 ? 10.57 -22.688 8.367 1 98.56 209 GLY B C 1
ATOM 4509 O O . GLY B 1 209 ? 11.727 -22.328 8.133 1 98.56 209 GLY B O 1
ATOM 4510 N N . ALA B 1 210 ? 9.562 -21.938 8.055 1 98.81 210 ALA B N 1
ATOM 4511 C CA . ALA B 1 210 ? 9.703 -20.625 7.441 1 98.81 210 ALA B CA 1
ATOM 4512 C C . ALA B 1 210 ? 10.18 -19.594 8.461 1 98.81 210 ALA B C 1
ATOM 4514 O O . ALA B 1 210 ? 9.57 -19.422 9.516 1 98.81 210 ALA B O 1
ATOM 4515 N N . ASP B 1 211 ? 11.273 -18.906 8.203 1 98.88 211 ASP B N 1
ATOM 4516 C CA . ASP B 1 211 ? 11.672 -17.75 9.008 1 98.88 211 ASP B CA 1
ATOM 4517 C C . ASP B 1 211 ? 10.836 -16.531 8.648 1 98.88 211 ASP B C 1
ATOM 4519 O O . ASP B 1 211 ? 10.555 -15.688 9.508 1 98.88 211 ASP B O 1
ATOM 4523 N N . PHE B 1 212 ? 10.57 -16.406 7.402 1 98.94 212 PHE B N 1
ATOM 4524 C CA . PHE B 1 212 ? 9.625 -15.43 6.863 1 98.94 212 PHE B CA 1
ATOM 4525 C C . PHE B 1 212 ? 8.594 -16.109 5.973 1 98.94 212 PHE B C 1
ATOM 4527 O O . PHE B 1 212 ? 8.938 -17.016 5.191 1 98.94 212 PHE B O 1
ATOM 4534 N N . TYR B 1 213 ? 7.348 -15.766 6.168 1 98.94 213 TYR B N 1
ATOM 4535 C CA . TYR B 1 213 ? 6.254 -16.234 5.328 1 98.94 213 TYR B CA 1
ATOM 4536 C C . TYR B 1 213 ? 5.414 -15.078 4.816 1 98.94 213 TYR B C 1
ATOM 4538 O O . TYR B 1 213 ? 4.816 -14.336 5.605 1 98.94 213 TYR B O 1
ATOM 4546 N N . VAL B 1 214 ? 5.375 -14.898 3.5 1 98.94 214 VAL B N 1
ATOM 4547 C CA . VAL B 1 214 ? 4.625 -13.781 2.936 1 98.94 214 VAL B CA 1
ATOM 4548 C C . VAL B 1 214 ? 3.352 -14.297 2.268 1 98.94 214 VAL B C 1
ATOM 4550 O O . VAL B 1 214 ? 3.35 -15.375 1.671 1 98.94 214 VAL B O 1
ATOM 4553 N N . THR B 1 215 ? 2.264 -13.602 2.416 1 98.88 215 THR B N 1
ATOM 4554 C CA . THR B 1 215 ? 0.989 -13.922 1.783 1 98.88 215 THR B CA 1
ATOM 4555 C C . THR B 1 215 ? 0.244 -12.648 1.394 1 98.88 215 THR B C 1
ATOM 4557 O O . THR B 1 215 ? 0.67 -11.547 1.736 1 98.88 215 THR B O 1
ATOM 4560 N N . SER B 1 216 ? -0.764 -12.781 0.602 1 98.69 216 SER B N 1
ATOM 4561 C CA . SER B 1 216 ? -1.523 -11.648 0.088 1 98.69 216 SER B CA 1
ATOM 4562 C C . SER B 1 216 ? -3.02 -11.938 0.086 1 98.69 216 SER B C 1
ATOM 4564 O O . SER B 1 216 ? -3.473 -12.883 -0.562 1 98.69 216 SER B O 1
ATOM 4566 N N . ALA B 1 217 ? -3.762 -11.094 0.665 1 98.81 217 ALA B N 1
ATOM 4567 C CA . ALA B 1 217 ? -5.172 -11.352 0.952 1 98.81 217 ALA B CA 1
ATOM 4568 C C . ALA B 1 217 ? -5.992 -11.398 -0.333 1 98.81 217 ALA B C 1
ATOM 4570 O O . ALA B 1 217 ? -7 -12.109 -0.408 1 98.81 217 ALA B O 1
ATOM 4571 N N . TYR B 1 218 ? -5.582 -10.688 -1.4 1 98.25 218 TYR B N 1
ATOM 4572 C CA . TYR B 1 218 ? -6.387 -10.672 -2.617 1 98.25 218 TYR B CA 1
ATOM 4573 C C . TYR B 1 218 ? -6.43 -12.055 -3.258 1 98.25 218 TYR B C 1
ATOM 4575 O O . TYR B 1 218 ? -7.238 -12.305 -4.156 1 98.25 218 TYR B O 1
ATOM 4583 N N . LYS B 1 219 ? -5.586 -13.016 -2.717 1 98.5 219 LYS B N 1
ATOM 4584 C CA . LYS B 1 219 ? -5.582 -14.383 -3.215 1 98.5 219 LYS B CA 1
ATOM 4585 C C . LYS B 1 219 ? -6.516 -15.273 -2.393 1 98.5 219 LYS B C 1
ATOM 4587 O O . LYS B 1 219 ? -6.82 -16.406 -2.789 1 98.5 219 LYS B O 1
ATOM 4592 N N . TRP B 1 220 ? -6.953 -14.805 -1.254 1 98.69 220 TRP B N 1
ATOM 4593 C CA . TRP B 1 220 ? -7.797 -15.648 -0.412 1 98.69 220 TRP B CA 1
ATOM 4594 C C . TRP B 1 220 ? -9.023 -14.883 0.072 1 98.69 220 TRP B C 1
ATOM 4596 O O . TRP B 1 220 ? -9.32 -14.859 1.269 1 98.69 220 TRP B O 1
ATOM 4606 N N . SER B 1 221 ? -9.75 -14.273 -0.84 1 98.75 221 SER B N 1
ATOM 4607 C CA . SER B 1 221 ? -11.078 -13.688 -0.718 1 98.75 221 SER B CA 1
ATOM 4608 C C . SER B 1 221 ? -11.023 -12.336 -0.022 1 98.75 221 SER B C 1
ATOM 4610 O O . SER B 1 221 ? -12.023 -11.883 0.539 1 98.75 221 SER B O 1
ATOM 4612 N N . GLY B 1 222 ? -9.867 -11.719 0.067 1 98.81 222 GLY B N 1
ATOM 4613 C CA . GLY B 1 222 ? -9.711 -10.469 0.787 1 98.81 222 GLY B CA 1
ATOM 4614 C C . GLY B 1 222 ? -9.328 -9.305 -0.114 1 98.81 222 GLY B C 1
ATOM 4615 O O . GLY B 1 222 ? -9.422 -9.406 -1.339 1 98.81 222 GLY B O 1
ATOM 4616 N N . PRO B 1 223 ? -9 -8.188 0.505 1 98.62 223 PRO B N 1
ATOM 4617 C CA . PRO B 1 223 ? -8.625 -6.988 -0.247 1 98.62 223 PRO B CA 1
ATOM 4618 C C . PRO B 1 223 ? -7.172 -7.02 -0.718 1 98.62 223 PRO B C 1
ATOM 4620 O O . PRO B 1 223 ? -6.449 -7.977 -0.432 1 98.62 223 PRO B O 1
ATOM 4623 N N . HIS B 1 224 ? -6.789 -6.078 -1.54 1 98.5 224 HIS B N 1
ATOM 4624 C CA . HIS B 1 224 ? -5.418 -5.973 -2.031 1 98.5 224 HIS B CA 1
ATOM 4625 C C . HIS B 1 224 ? -4.48 -5.465 -0.943 1 98.5 224 HIS B C 1
ATOM 4627 O O . HIS B 1 224 ? -4.113 -4.289 -0.932 1 98.5 224 HIS B O 1
ATOM 4633 N N . LEU B 1 225 ? -4.039 -6.297 -0.041 1 98.69 225 LEU B N 1
ATOM 4634 C CA . LEU B 1 225 ? -3.123 -6.07 1.071 1 98.69 225 LEU B CA 1
ATOM 4635 C C . LEU B 1 225 ? -2.363 -7.344 1.419 1 98.69 225 LEU B C 1
ATOM 4637 O O . LEU B 1 225 ? -2.92 -8.445 1.349 1 98.69 225 LEU B O 1
ATOM 4641 N N . ALA B 1 226 ? -1.102 -7.219 1.764 1 98.81 226 ALA B N 1
ATOM 4642 C CA . ALA B 1 226 ? -0.243 -8.367 2.023 1 98.81 226 ALA B CA 1
ATOM 4643 C C . ALA B 1 226 ? 0.306 -8.336 3.447 1 98.81 226 ALA B C 1
ATOM 4645 O O . ALA B 1 226 ? 0.183 -7.32 4.141 1 98.81 226 ALA B O 1
ATOM 4646 N N . ALA B 1 227 ? 0.795 -9.398 3.893 1 98.88 227 ALA B N 1
ATOM 4647 C CA . ALA B 1 227 ? 1.461 -9.539 5.188 1 98.88 227 ALA B CA 1
ATOM 4648 C C . ALA B 1 227 ? 2.678 -10.453 5.082 1 98.88 227 ALA B C 1
ATOM 4650 O O . ALA B 1 227 ? 2.67 -11.422 4.324 1 98.88 227 ALA B O 1
ATOM 4651 N N . CYS B 1 228 ? 3.68 -10.125 5.738 1 98.94 228 CYS B N 1
ATOM 4652 C CA . CYS B 1 228 ? 4.832 -10.992 5.961 1 98.94 228 CYS B CA 1
ATOM 4653 C C . CYS B 1 228 ? 4.977 -11.336 7.438 1 98.94 228 CYS B C 1
ATOM 4655 O O . CYS B 1 228 ? 5.07 -10.445 8.281 1 98.94 228 CYS B O 1
ATOM 4657 N N . VAL B 1 229 ? 4.984 -12.609 7.758 1 98.94 229 VAL B N 1
ATOM 4658 C CA . VAL B 1 229 ? 4.969 -13.094 9.133 1 98.94 229 VAL B CA 1
ATOM 4659 C C . VAL B 1 229 ? 6.328 -13.695 9.477 1 98.94 229 VAL B C 1
ATOM 4661 O O . VAL B 1 229 ? 6.859 -14.516 8.727 1 98.94 229 VAL B O 1
ATOM 4664 N N . ALA B 1 230 ? 6.914 -13.328 10.539 1 98.81 230 ALA B N 1
ATOM 4665 C CA . ALA B 1 230 ? 8.133 -13.867 11.125 1 98.81 230 ALA B CA 1
ATOM 4666 C C . ALA B 1 230 ? 8.094 -13.781 12.648 1 98.81 230 ALA B C 1
ATOM 4668 O O . ALA B 1 230 ? 7.34 -12.992 13.211 1 98.81 230 ALA B O 1
ATOM 4669 N N . ALA B 1 231 ? 8.867 -14.648 13.289 1 98.5 231 ALA B N 1
ATOM 4670 C CA . ALA B 1 231 ? 9.023 -14.461 14.727 1 98.5 231 ALA B CA 1
ATOM 4671 C C . ALA B 1 231 ? 9.547 -13.062 15.039 1 98.5 231 ALA B C 1
ATOM 4673 O O . ALA B 1 231 ? 10.422 -12.547 14.336 1 98.5 231 ALA B O 1
ATOM 4674 N N . PRO B 1 232 ? 9.008 -12.422 16.109 1 98.25 232 PRO B N 1
ATOM 4675 C CA . PRO B 1 232 ? 9.516 -11.094 16.469 1 98.25 232 PRO B CA 1
ATOM 4676 C C . PRO B 1 232 ? 11.031 -11.062 16.609 1 98.25 232 PRO B C 1
ATOM 4678 O O . PRO B 1 232 ? 11.68 -10.102 16.172 1 98.25 232 PRO B O 1
ATOM 4681 N N . ALA B 1 233 ? 11.602 -12.078 17.156 1 97.94 233 ALA B N 1
ATOM 4682 C CA . ALA B 1 233 ? 13.047 -12.148 17.344 1 97.94 233 ALA B CA 1
ATOM 4683 C C . ALA B 1 233 ? 13.781 -12.117 16 1 97.94 233 ALA B C 1
ATOM 4685 O O . ALA B 1 233 ? 14.883 -11.57 15.898 1 97.94 233 ALA B O 1
ATOM 4686 N N . THR B 1 234 ? 13.188 -12.742 14.977 1 98.06 234 THR B N 1
ATOM 4687 C CA . THR B 1 234 ? 13.758 -12.719 13.641 1 98.06 234 THR B CA 1
ATOM 4688 C C . THR B 1 234 ? 13.742 -11.305 13.062 1 98.06 234 THR B C 1
ATOM 4690 O O . THR B 1 234 ? 14.742 -10.836 12.516 1 98.06 234 THR B O 1
ATOM 4693 N N . TRP B 1 235 ? 12.633 -10.586 13.234 1 98.31 235 TRP B N 1
ATOM 4694 C CA . TRP B 1 235 ? 12.516 -9.195 12.789 1 98.31 235 TRP B CA 1
ATOM 4695 C C . TRP B 1 235 ? 13.539 -8.312 13.492 1 98.31 235 TRP B C 1
ATOM 4697 O O . TRP B 1 235 ? 14.109 -7.402 12.891 1 98.31 235 TRP B O 1
ATOM 4707 N N . GLU B 1 236 ? 13.734 -8.5 14.734 1 97.19 236 GLU B N 1
ATOM 4708 C CA . GLU B 1 236 ? 14.578 -7.652 15.57 1 97.19 236 GLU B CA 1
ATOM 4709 C C . GLU B 1 236 ? 16.031 -7.68 15.094 1 97.19 236 GLU B C 1
ATOM 4711 O O . GLU B 1 236 ? 16.812 -6.777 15.406 1 97.19 236 GLU B O 1
ATOM 4716 N N . LEU B 1 237 ? 16.375 -8.656 14.227 1 94.25 237 LEU B N 1
ATOM 4717 C CA . LEU B 1 237 ? 17.734 -8.766 13.695 1 94.25 237 LEU B CA 1
ATOM 4718 C C . LEU B 1 237 ? 17.969 -7.73 12.594 1 94.25 237 LEU B C 1
ATOM 4720 O O . LEU B 1 237 ? 19.109 -7.484 12.203 1 94.25 237 LEU B O 1
ATOM 4724 N N . MET B 1 238 ? 16.922 -7.141 12.211 1 96.75 238 MET B N 1
ATOM 4725 C CA . MET B 1 238 ? 17.016 -6.266 11.047 1 96.75 238 MET B CA 1
ATOM 4726 C C . MET B 1 238 ? 16.625 -4.836 11.414 1 96.75 238 MET B C 1
ATOM 4728 O O . MET B 1 238 ? 15.742 -4.625 12.25 1 96.75 238 MET B O 1
ATOM 4732 N N . THR B 1 239 ? 17.219 -3.848 10.805 1 96.56 239 THR B N 1
ATOM 4733 C CA . THR B 1 239 ? 16.891 -2.434 10.938 1 96.56 239 THR B CA 1
ATOM 4734 C C . THR B 1 239 ? 16.625 -1.81 9.57 1 96.56 239 THR B C 1
ATOM 4736 O O . THR B 1 239 ? 17.562 -1.478 8.844 1 96.56 239 THR B O 1
ATOM 4739 N N . PRO B 1 240 ? 15.406 -1.635 9.211 1 97.44 240 PRO B N 1
ATOM 4740 C CA . PRO B 1 240 ? 15.078 -1 7.93 1 97.44 240 PRO B CA 1
ATOM 4741 C C . PRO B 1 240 ? 15.25 0.516 7.961 1 97.44 240 PRO B C 1
ATOM 4743 O O . PRO B 1 240 ? 15.383 1.104 9.039 1 97.44 240 PRO B O 1
ATOM 4746 N N . ASP B 1 241 ? 15.367 1.148 6.75 1 96.25 241 ASP B N 1
ATOM 4747 C CA . ASP B 1 241 ? 15.141 2.59 6.699 1 96.25 241 ASP B CA 1
ATOM 4748 C C . ASP B 1 241 ? 13.766 2.951 7.258 1 96.25 241 ASP B C 1
ATOM 4750 O O . ASP B 1 241 ? 12.781 2.275 6.969 1 96.25 241 ASP B O 1
ATOM 4754 N N . LYS B 1 242 ? 13.727 3.908 8.07 1 97.06 242 LYS B N 1
ATOM 4755 C CA . LYS B 1 242 ? 12.469 4.418 8.609 1 97.06 242 LYS B CA 1
ATOM 4756 C C . LYS B 1 242 ? 12.578 5.898 8.961 1 97.06 242 LYS B C 1
ATOM 4758 O O . LYS B 1 242 ? 13.68 6.445 9.016 1 97.06 242 LYS B O 1
ATOM 4763 N N . LEU B 1 243 ? 11.461 6.527 9.18 1 98.38 243 LEU B N 1
ATOM 4764 C CA . LEU B 1 243 ? 11.445 7.906 9.656 1 98.38 243 LEU B CA 1
ATOM 4765 C C . LEU B 1 243 ? 11.945 7.992 11.094 1 98.38 243 LEU B C 1
ATOM 4767 O O . LEU B 1 243 ? 11.758 7.059 11.883 1 98.38 243 LEU B O 1
ATOM 4771 N N . MET B 1 244 ? 12.516 9.047 11.477 1 97.06 244 MET B N 1
ATOM 4772 C CA . MET B 1 244 ? 13.102 9.234 12.797 1 97.06 244 MET B CA 1
ATOM 4773 C C . MET B 1 244 ? 12.047 9.109 13.891 1 97.06 244 MET B C 1
ATOM 4775 O O . MET B 1 244 ? 12.281 8.453 14.914 1 97.06 244 MET B O 1
ATOM 4779 N N . PRO B 1 245 ? 10.836 9.68 13.688 1 96.12 245 PRO B N 1
ATOM 4780 C CA . PRO B 1 245 ? 9.859 9.609 14.781 1 96.12 245 PRO B CA 1
ATOM 4781 C C . PRO B 1 245 ? 9.094 8.289 14.797 1 96.12 245 PRO B C 1
ATOM 4783 O O . PRO B 1 245 ? 8.336 8.023 15.734 1 96.12 245 PRO B O 1
ATOM 4786 N N . ALA B 1 246 ? 9.195 7.477 13.773 1 96.12 246 ALA B N 1
ATOM 4787 C CA . ALA B 1 246 ? 8.469 6.211 13.734 1 96.12 246 ALA B CA 1
ATOM 4788 C C . ALA B 1 246 ? 8.961 5.262 14.82 1 96.12 246 ALA B C 1
ATOM 4790 O O . ALA B 1 246 ? 10.148 5.266 15.164 1 96.12 246 ALA B O 1
ATOM 4791 N N . PRO B 1 247 ? 8.062 4.422 15.359 1 95 247 PRO B N 1
ATOM 4792 C CA . PRO B 1 247 ? 8.477 3.484 16.406 1 95 247 PRO B CA 1
ATOM 4793 C C . PRO B 1 247 ? 9.602 2.561 15.953 1 95 247 PRO B C 1
ATOM 4795 O O . PRO B 1 247 ? 9.625 2.121 14.805 1 95 247 PRO B O 1
ATOM 4798 N N . ASP B 1 248 ? 10.461 2.232 16.875 1 95.88 248 ASP B N 1
ATOM 4799 C CA . ASP B 1 248 ? 11.578 1.33 16.609 1 95.88 248 ASP B CA 1
ATOM 4800 C C . ASP B 1 248 ? 11.195 -0.117 16.922 1 95.88 248 ASP B C 1
ATOM 4802 O O . ASP B 1 248 ? 11.969 -1.039 16.641 1 95.88 248 ASP B O 1
ATOM 4806 N N . THR B 1 249 ? 10.023 -0.316 17.328 1 96.12 249 THR B N 1
ATOM 4807 C CA . THR B 1 249 ? 9.602 -1.642 17.766 1 96.12 249 THR B CA 1
ATOM 4808 C C . THR B 1 249 ? 9.094 -2.467 16.594 1 96.12 249 THR B C 1
ATOM 4810 O O . THR B 1 249 ? 8.609 -1.912 15.594 1 96.12 249 THR B O 1
ATOM 4813 N N . VAL B 1 250 ? 9.219 -3.773 16.719 1 96.62 250 VAL B N 1
ATOM 4814 C CA . VAL B 1 250 ? 8.617 -4.723 15.789 1 96.62 250 VAL B CA 1
ATOM 4815 C C . VAL B 1 250 ? 7.148 -4.922 16.141 1 96.62 250 VAL B C 1
ATOM 4817 O O . VAL B 1 250 ? 6.793 -5.09 17.312 1 96.62 250 VAL B O 1
ATOM 4820 N N . PRO B 1 251 ? 6.258 -4.969 15.234 1 96.94 251 PRO B N 1
ATOM 4821 C CA . PRO B 1 251 ? 6.539 -4.957 13.797 1 96.94 251 PRO B CA 1
ATOM 4822 C C . PRO B 1 251 ? 6.527 -3.553 13.203 1 96.94 251 PRO B C 1
ATOM 4824 O O . PRO B 1 251 ? 6.84 -3.375 12.023 1 96.94 251 PRO B O 1
ATOM 4827 N N . ASP B 1 252 ? 6.332 -2.537 13.93 1 96.5 252 ASP B N 1
ATOM 4828 C CA . ASP B 1 252 ? 5.973 -1.208 13.453 1 96.5 252 ASP B CA 1
ATOM 4829 C C . ASP B 1 252 ? 7.102 -0.596 12.625 1 96.5 252 ASP B C 1
ATOM 4831 O O . ASP B 1 252 ? 6.852 0.128 11.664 1 96.5 252 ASP B O 1
ATOM 4835 N N . ARG B 1 253 ? 8.336 -0.863 12.969 1 96.94 253 ARG B N 1
ATOM 4836 C CA . ARG B 1 253 ? 9.438 -0.147 12.328 1 96.94 253 ARG B CA 1
ATOM 4837 C C . ARG B 1 253 ? 9.578 -0.551 10.867 1 96.94 253 ARG B C 1
ATOM 4839 O O . ARG B 1 253 ? 10.289 0.102 10.102 1 96.94 253 ARG B O 1
ATOM 4846 N N . PHE B 1 254 ? 8.82 -1.618 10.477 1 98 254 PHE B N 1
ATOM 4847 C CA . PHE B 1 254 ? 8.93 -2.1 9.102 1 98 254 PHE B CA 1
ATOM 4848 C C . PHE B 1 254 ? 7.805 -1.539 8.242 1 98 254 PHE B C 1
ATOM 4850 O O . PHE B 1 254 ? 7.77 -1.769 7.027 1 98 254 PHE B O 1
ATOM 4857 N N . GLU B 1 255 ? 6.883 -0.792 8.82 1 97.56 255 GLU B N 1
ATOM 4858 C CA . GLU B 1 255 ? 5.695 -0.32 8.117 1 97.56 255 GLU B CA 1
ATOM 4859 C C . GLU B 1 255 ? 5.781 1.178 7.832 1 97.56 255 GLU B C 1
ATOM 4861 O O . GLU B 1 255 ? 5.945 1.979 8.758 1 97.56 255 GLU B O 1
ATOM 4866 N N . PHE B 1 256 ? 5.637 1.563 6.5 1 92.88 256 PHE B N 1
ATOM 4867 C CA . PHE B 1 256 ? 5.727 2.955 6.074 1 92.88 256 PHE B CA 1
ATOM 4868 C C . PHE B 1 256 ? 4.352 3.613 6.086 1 92.88 256 PHE B C 1
ATOM 4870 O O . PHE B 1 256 ? 3.445 3.186 5.371 1 92.88 256 PHE B O 1
ATOM 4877 N N . GLY B 1 257 ? 4.305 4.699 6.852 1 93 257 GLY B N 1
ATOM 4878 C CA . GLY B 1 257 ? 3.104 5.516 6.785 1 93 257 GLY B CA 1
ATOM 4879 C C . GLY B 1 257 ? 1.938 4.922 7.555 1 93 257 GLY B C 1
ATOM 4880 O O . GLY B 1 257 ? 2.115 3.977 8.328 1 93 257 GLY B O 1
ATOM 4881 N N . THR B 1 258 ? 0.805 5.539 7.449 1 94.81 258 THR B N 1
ATOM 4882 C CA . THR B 1 258 ? -0.417 5.082 8.102 1 94.81 258 THR B CA 1
ATOM 4883 C C . THR B 1 258 ? -0.978 3.85 7.398 1 94.81 258 THR B C 1
ATOM 4885 O O . THR B 1 258 ? -1.102 3.832 6.172 1 94.81 258 THR B O 1
ATOM 4888 N N . LEU B 1 259 ? -1.241 2.859 8.148 1 97.56 259 LEU B N 1
ATOM 4889 C CA . LEU B 1 259 ? -1.823 1.637 7.602 1 97.56 259 LEU B CA 1
ATOM 4890 C C . LEU B 1 259 ? -3.252 1.879 7.129 1 97.56 259 LEU B C 1
ATOM 4892 O O . LEU B 1 259 ? -3.906 2.824 7.574 1 97.56 259 LEU B O 1
ATOM 4896 N N . SER B 1 260 ? -3.672 1.1 6.207 1 98.56 260 SER B N 1
ATOM 4897 C CA . SER B 1 260 ? -5.039 1.172 5.707 1 98.56 260 SER B CA 1
ATOM 4898 C C . SER B 1 260 ? -6.012 0.469 6.648 1 98.56 260 SER B C 1
ATOM 4900 O O . SER B 1 260 ? -6.277 -0.725 6.496 1 98.56 260 SER B O 1
ATOM 4902 N N . PHE B 1 261 ? -6.609 1.208 7.582 1 98.81 261 PHE B N 1
ATOM 4903 C CA . PHE B 1 261 ? -7.473 0.621 8.602 1 98.81 261 PHE B CA 1
ATOM 4904 C C . PHE B 1 261 ? -8.656 -0.097 7.961 1 98.81 261 PHE B C 1
ATOM 4906 O O . PHE B 1 261 ? -9.07 -1.159 8.43 1 98.81 261 PHE B O 1
ATOM 4913 N N . GLU B 1 262 ? -9.172 0.507 6.887 1 98.88 262 GLU B N 1
ATOM 4914 C CA . GLU B 1 262 ? -10.289 -0.125 6.188 1 98.88 262 GLU B CA 1
ATOM 4915 C C . GLU B 1 262 ? -9.875 -1.472 5.598 1 98.88 262 GLU B C 1
ATOM 4917 O O . GLU B 1 262 ? -10.602 -2.459 5.73 1 98.88 262 GLU B O 1
ATOM 4922 N N . LEU B 1 263 ? -8.711 -1.584 4.984 1 98.94 263 LEU B N 1
ATOM 4923 C CA . LEU B 1 263 ? -8.289 -2.855 4.406 1 98.94 263 LEU B CA 1
ATOM 4924 C C . LEU B 1 263 ? -7.914 -3.85 5.5 1 98.94 263 LEU B C 1
ATOM 4926 O O . LEU B 1 263 ? -8.109 -5.059 5.34 1 98.94 263 LEU B O 1
ATOM 4930 N N . LEU B 1 264 ? -7.391 -3.326 6.598 1 98.94 264 LEU B N 1
ATOM 4931 C CA . LEU B 1 264 ? -7.066 -4.215 7.707 1 98.94 264 LEU B CA 1
ATOM 4932 C C . LEU B 1 264 ? -8.328 -4.852 8.281 1 98.94 264 LEU B C 1
ATOM 4934 O O . LEU B 1 264 ? -8.32 -6.027 8.648 1 98.94 264 LEU B O 1
ATOM 4938 N N . SER B 1 265 ? -9.391 -4.086 8.375 1 98.94 265 SER B N 1
ATOM 4939 C CA . SER B 1 265 ? -10.672 -4.676 8.766 1 98.94 265 SER B CA 1
ATOM 4940 C C . SER B 1 265 ? -11.109 -5.746 7.77 1 98.94 265 SER B C 1
ATOM 4942 O O . SER B 1 265 ? -11.688 -6.762 8.156 1 98.94 265 SER B O 1
ATOM 4944 N N . GLY B 1 266 ? -10.797 -5.465 6.52 1 98.94 266 GLY B N 1
ATOM 4945 C CA . GLY B 1 266 ? -11.062 -6.453 5.484 1 98.94 266 GLY B CA 1
ATOM 4946 C C . GLY B 1 266 ? -10.266 -7.73 5.66 1 98.94 266 GLY B C 1
ATOM 4947 O O . GLY B 1 266 ? -10.781 -8.828 5.43 1 98.94 266 GLY B O 1
ATOM 4948 N N . ILE B 1 267 ? -9.023 -7.633 6.055 1 98.94 267 ILE B N 1
ATOM 4949 C CA . ILE B 1 267 ? -8.172 -8.789 6.312 1 98.94 267 ILE B CA 1
ATOM 4950 C C . ILE B 1 267 ? -8.789 -9.656 7.402 1 98.94 267 ILE B C 1
ATOM 4952 O O . ILE B 1 267 ? -8.883 -10.875 7.258 1 98.94 267 ILE B O 1
ATOM 4956 N N . THR B 1 268 ? -9.203 -8.992 8.484 1 98.94 268 THR B N 1
ATOM 4957 C CA . THR B 1 268 ? -9.828 -9.719 9.578 1 98.94 268 THR B CA 1
ATOM 4958 C C . THR B 1 268 ? -11.055 -10.477 9.094 1 98.94 268 THR B C 1
ATOM 4960 O O . THR B 1 268 ? -11.211 -11.672 9.367 1 98.94 268 THR B O 1
ATOM 4963 N N . ALA B 1 269 ? -11.875 -9.812 8.312 1 98.94 269 ALA B N 1
ATOM 4964 C CA . ALA B 1 269 ? -13.109 -10.414 7.809 1 98.94 269 ALA B CA 1
ATOM 4965 C C . ALA B 1 269 ? -12.805 -11.547 6.836 1 98.94 269 ALA B C 1
ATOM 4967 O O . ALA B 1 269 ? -13.539 -12.539 6.781 1 98.94 269 ALA B O 1
ATOM 4968 N N . ALA B 1 270 ? -11.758 -11.414 6.059 1 98.94 270 ALA B N 1
ATOM 4969 C CA . ALA B 1 270 ? -11.383 -12.461 5.113 1 98.94 270 ALA B CA 1
ATOM 4970 C C . ALA B 1 270 ? -10.969 -13.742 5.844 1 98.94 270 ALA B C 1
ATOM 4972 O O . ALA B 1 270 ? -11.352 -14.844 5.449 1 98.94 270 ALA B O 1
ATOM 4973 N N . VAL B 1 271 ? -10.148 -13.586 6.906 1 98.94 271 VAL B N 1
ATOM 4974 C CA . VAL B 1 271 ? -9.742 -14.75 7.691 1 98.94 271 VAL B CA 1
ATOM 4975 C C . VAL B 1 271 ? -10.969 -15.383 8.344 1 98.94 271 VAL B C 1
ATOM 4977 O O . VAL B 1 271 ? -11.109 -16.609 8.367 1 98.94 271 VAL B O 1
ATOM 4980 N N . ASP B 1 272 ? -11.875 -14.539 8.852 1 98.94 272 ASP B N 1
ATOM 4981 C CA . ASP B 1 272 ? -13.117 -15.039 9.43 1 98.94 272 ASP B CA 1
ATOM 4982 C C . ASP B 1 272 ? -13.945 -15.789 8.391 1 98.94 272 ASP B C 1
ATOM 4984 O O . ASP B 1 272 ? -14.562 -16.812 8.703 1 98.94 272 ASP B O 1
ATOM 4988 N N . HIS B 1 273 ? -13.984 -15.289 7.207 1 98.88 273 HIS B N 1
ATOM 4989 C CA . HIS B 1 273 ? -14.695 -15.953 6.125 1 98.88 273 HIS B CA 1
ATOM 4990 C C . HIS B 1 273 ? -14.125 -17.344 5.863 1 98.88 273 HIS B C 1
ATOM 4992 O O . HIS B 1 273 ? -14.867 -18.328 5.773 1 98.88 273 HIS B O 1
ATOM 4998 N N . LEU B 1 274 ? -12.805 -17.438 5.738 1 98.88 274 LEU B N 1
ATOM 4999 C CA . LEU B 1 274 ? -12.164 -18.734 5.539 1 98.88 274 LEU B CA 1
ATOM 5000 C C . LEU B 1 274 ? -12.484 -19.688 6.691 1 98.88 274 LEU B C 1
ATOM 5002 O O . LEU B 1 274 ? -12.75 -20.875 6.473 1 98.88 274 LEU B O 1
ATOM 5006 N N . ALA B 1 275 ? -12.477 -19.125 7.895 1 98.75 275 ALA B N 1
ATOM 5007 C CA . ALA B 1 275 ? -12.742 -19.906 9.094 1 98.75 275 ALA B CA 1
ATOM 5008 C C . ALA B 1 275 ? -14.172 -20.438 9.094 1 98.75 275 ALA B C 1
ATOM 5010 O O . ALA B 1 275 ? -14.484 -21.406 9.781 1 98.75 275 ALA B O 1
ATOM 5011 N N . SER B 1 276 ? -15.055 -19.859 8.336 1 98.25 276 SER B N 1
ATOM 5012 C CA . SER B 1 276 ? -16.484 -20.172 8.414 1 98.25 276 SER B CA 1
ATOM 5013 C C . SER B 1 276 ? -16.891 -21.156 7.32 1 98.25 276 SER B C 1
ATOM 5015 O O . SER B 1 276 ? -18.047 -21.578 7.262 1 98.25 276 SER B O 1
ATOM 5017 N N . LEU B 1 277 ? -15.969 -21.547 6.418 1 98.44 277 LEU B N 1
ATOM 5018 C CA . LEU B 1 277 ? -16.328 -22.359 5.262 1 98.44 277 LEU B CA 1
ATOM 5019 C C . LEU B 1 277 ? -16.875 -23.719 5.703 1 98.44 277 LEU B C 1
ATOM 5021 O O . LEU B 1 277 ? -17.859 -24.203 5.137 1 98.44 277 LEU B O 1
ATOM 5025 N N . ASP B 1 278 ? -16.25 -24.328 6.625 1 98.12 278 ASP B N 1
ATOM 5026 C CA . ASP B 1 278 ? -16.656 -25.594 7.238 1 98.12 278 ASP B CA 1
ATOM 5027 C C . ASP B 1 278 ? -15.953 -25.812 8.578 1 98.12 278 ASP B C 1
ATOM 5029 O O . ASP B 1 278 ? -15.141 -26.719 8.727 1 98.12 278 ASP B O 1
ATOM 5033 N N . PRO B 1 279 ? -16.312 -25.031 9.594 1 95.56 279 PRO B N 1
ATOM 5034 C CA . PRO B 1 279 ? -15.555 -24.953 10.844 1 95.56 279 PRO B CA 1
ATOM 5035 C C . PRO B 1 279 ? -15.758 -26.172 11.742 1 95.56 279 PRO B C 1
ATOM 5037 O O . PRO B 1 279 ? -14.961 -26.422 12.656 1 95.56 279 PRO B O 1
ATOM 5040 N N . GLY B 1 280 ? -16.828 -26.875 11.469 1 95.81 280 GLY B N 1
ATOM 5041 C CA . GLY B 1 280 ? -17.172 -27.922 12.422 1 95.81 280 GLY B CA 1
ATOM 5042 C C . GLY B 1 280 ? -17.391 -27.406 13.828 1 95.81 280 GLY B C 1
ATOM 5043 O O . GLY B 1 280 ? -18.109 -26.422 14.031 1 95.81 280 GLY B O 1
ATOM 5044 N N . ASP B 1 281 ? -16.766 -28.125 14.867 1 96.19 281 ASP B N 1
ATOM 5045 C CA . ASP B 1 281 ? -16.938 -27.75 16.266 1 96.19 281 ASP B CA 1
ATOM 5046 C C . ASP B 1 281 ? -15.68 -27.094 16.828 1 96.19 281 ASP B C 1
ATOM 5048 O O . ASP B 1 281 ? -15.508 -27.016 18.047 1 96.19 281 ASP B O 1
ATOM 5052 N N . ALA B 1 282 ? -14.812 -26.688 15.914 1 96.56 282 ALA B N 1
ATOM 5053 C CA . ALA B 1 282 ? -13.547 -26.109 16.359 1 96.56 282 ALA B CA 1
ATOM 5054 C C . ALA B 1 282 ? -13.789 -24.859 17.203 1 96.56 282 ALA B C 1
ATOM 5056 O O . ALA B 1 282 ? -14.547 -23.969 16.812 1 96.56 282 ALA B O 1
ATOM 5057 N N . PRO B 1 283 ? -13.141 -24.656 18.312 1 97.25 283 PRO B N 1
ATOM 5058 C CA . PRO B 1 283 ? -13.484 -23.594 19.25 1 97.25 283 PRO B CA 1
ATOM 5059 C C . PRO B 1 283 ? -12.734 -22.297 18.969 1 97.25 283 PRO B C 1
ATOM 5061 O O . PRO B 1 283 ? -13.242 -21.219 19.281 1 97.25 283 PRO B O 1
ATOM 5064 N N . THR B 1 284 ? -11.508 -22.422 18.547 1 98.5 284 THR B N 1
ATOM 5065 C CA . THR B 1 284 ? -10.711 -21.234 18.297 1 98.5 284 THR B CA 1
ATOM 5066 C C . THR B 1 284 ? -10.719 -20.859 16.812 1 98.5 284 THR B C 1
ATOM 5068 O O . THR B 1 284 ? -10.992 -21.703 15.961 1 98.5 284 THR B O 1
ATOM 5071 N N . ARG B 1 285 ? -10.484 -19.656 16.469 1 98.56 285 ARG B N 1
ATOM 5072 C CA . ARG B 1 285 ? -10.445 -19.234 15.07 1 98.56 285 ARG B CA 1
ATOM 5073 C C . ARG B 1 285 ? -9.414 -20.031 14.281 1 98.56 285 ARG B C 1
ATOM 5075 O O . ARG B 1 285 ? -9.68 -20.438 13.148 1 98.56 285 ARG B O 1
ATOM 5082 N N . ARG B 1 286 ? -8.234 -20.203 14.852 1 98.69 286 ARG B N 1
ATOM 5083 C CA . ARG B 1 286 ? -7.184 -20.953 14.172 1 98.69 286 ARG B CA 1
ATOM 5084 C C . ARG B 1 286 ? -7.652 -22.375 13.828 1 98.69 286 ARG B C 1
ATOM 5086 O O . ARG B 1 286 ? -7.457 -22.844 12.711 1 98.69 286 ARG B O 1
ATOM 5093 N N . GLU B 1 287 ? -8.266 -23 14.75 1 98.56 287 GLU B N 1
ATOM 5094 C CA . GLU B 1 287 ? -8.758 -24.359 14.516 1 98.56 287 GLU B CA 1
ATOM 5095 C C . GLU B 1 287 ? -9.852 -24.359 13.453 1 98.56 287 GLU B C 1
ATOM 5097 O O . GLU B 1 287 ? -9.938 -25.297 12.648 1 98.56 287 GLU B O 1
ATOM 5102 N N . ARG B 1 288 ? -10.688 -23.359 13.469 1 98.75 288 ARG B N 1
ATOM 5103 C CA . ARG B 1 288 ? -11.734 -23.25 12.453 1 98.75 288 ARG B CA 1
ATOM 5104 C C . ARG B 1 288 ? -11.125 -23.031 11.07 1 98.75 288 ARG B C 1
ATOM 5106 O O . ARG B 1 288 ? -11.609 -23.578 10.086 1 98.75 288 ARG B O 1
ATOM 5113 N N . VAL B 1 289 ? -10.062 -22.203 11.016 1 98.81 289 VAL B N 1
ATOM 5114 C CA . VAL B 1 289 ? -9.375 -21.984 9.75 1 98.81 289 VAL B CA 1
ATOM 5115 C C . VAL B 1 289 ? -8.812 -23.297 9.227 1 98.81 289 VAL B C 1
ATOM 5117 O O . VAL B 1 289 ? -9.023 -23.641 8.062 1 98.81 289 VAL B O 1
ATOM 5120 N N . LEU B 1 290 ? -8.141 -24.031 10.086 1 98.44 290 LEU B N 1
ATOM 5121 C CA . LEU B 1 290 ? -7.52 -25.297 9.672 1 98.44 290 LEU B CA 1
ATOM 5122 C C . LEU B 1 290 ? -8.57 -26.297 9.203 1 98.44 290 LEU B C 1
ATOM 5124 O O . LEU B 1 290 ? -8.414 -26.922 8.164 1 98.44 290 LEU B O 1
ATOM 5128 N N . ALA B 1 291 ? -9.672 -26.406 9.922 1 98.31 291 ALA B N 1
ATOM 5129 C CA . ALA B 1 291 ? -10.742 -27.328 9.562 1 98.31 291 ALA B CA 1
ATOM 5130 C C . ALA B 1 291 ? -11.391 -26.922 8.234 1 98.31 291 ALA B C 1
ATOM 5132 O O . ALA B 1 291 ? -11.578 -27.75 7.352 1 98.31 291 ALA B O 1
ATOM 5133 N N . SER B 1 292 ? -11.711 -25.672 8.133 1 98.69 292 SER B N 1
ATOM 5134 C CA . SER B 1 292 ? -12.391 -25.156 6.945 1 98.69 292 SER B CA 1
ATOM 5135 C C . SER B 1 292 ? -11.508 -25.281 5.707 1 98.69 292 SER B C 1
ATOM 5137 O O . SER B 1 292 ? -11.984 -25.688 4.645 1 98.69 292 SER B O 1
ATOM 5139 N N . MET B 1 293 ? -10.242 -24.953 5.879 1 98.38 293 MET B N 1
ATOM 5140 C CA . MET B 1 293 ? -9.336 -25.016 4.738 1 98.38 293 MET B CA 1
ATOM 5141 C C . MET B 1 293 ? -9.086 -26.453 4.316 1 98.38 293 MET B C 1
ATOM 5143 O O . MET B 1 293 ? -8.906 -26.734 3.129 1 98.38 293 MET B O 1
ATOM 5147 N N . SER B 1 294 ? -9.016 -27.328 5.258 1 98.19 294 SER B N 1
ATOM 5148 C CA . SER B 1 294 ? -8.883 -28.75 4.926 1 98.19 294 SER B CA 1
ATOM 5149 C C . SER B 1 294 ? -10.086 -29.25 4.137 1 98.19 294 SER B C 1
ATOM 5151 O O . SER B 1 294 ? -9.938 -29.953 3.146 1 98.19 294 SER B O 1
ATOM 5153 N N . SER B 1 295 ? -11.234 -28.859 4.578 1 98.31 295 SER B N 1
ATOM 5154 C CA . SER B 1 295 ? -12.461 -29.25 3.9 1 98.31 295 SER B CA 1
ATOM 5155 C C . SER B 1 295 ? -12.539 -28.641 2.5 1 98.31 295 SER B C 1
ATOM 5157 O O . SER B 1 295 ? -12.898 -29.328 1.541 1 98.31 295 SER B O 1
ATOM 5159 N N . ALA B 1 296 ? -12.25 -27.406 2.383 1 98.5 296 ALA B N 1
ATOM 5160 C CA . ALA B 1 296 ? -12.242 -26.734 1.09 1 98.5 296 ALA B CA 1
ATOM 5161 C C . ALA B 1 296 ? -11.227 -27.359 0.14 1 98.5 296 ALA B C 1
ATOM 5163 O O . ALA B 1 296 ? -11.5 -27.516 -1.055 1 98.5 296 ALA B O 1
ATOM 5164 N N . HIS B 1 297 ? -10.078 -27.703 0.704 1 98.06 297 HIS B N 1
ATOM 5165 C CA . HIS B 1 297 ? -9.047 -28.344 -0.098 1 98.06 297 HIS B CA 1
ATOM 5166 C C . HIS B 1 297 ? -9.539 -29.672 -0.661 1 98.06 297 HIS B C 1
ATOM 5168 O O . HIS B 1 297 ? -9.297 -29.984 -1.83 1 98.06 297 HIS B O 1
ATOM 5174 N N . ALA B 1 298 ? -10.156 -30.438 0.123 1 97.69 298 ALA B N 1
ATOM 5175 C CA . ALA B 1 298 ? -10.703 -31.719 -0.331 1 97.69 298 ALA B CA 1
ATOM 5176 C C . ALA B 1 298 ? -11.711 -31.516 -1.457 1 97.69 298 ALA B C 1
ATOM 5178 O O . ALA B 1 298 ? -11.656 -32.188 -2.479 1 97.69 298 ALA B O 1
ATOM 5179 N N . TYR B 1 299 ? -12.625 -30.641 -1.274 1 98.31 299 TYR B N 1
ATOM 5180 C CA . TYR B 1 299 ? -13.625 -30.328 -2.285 1 98.31 299 TYR B CA 1
ATOM 5181 C C . TYR B 1 299 ? -12.977 -29.875 -3.582 1 98.31 299 TYR B C 1
ATOM 5183 O O . TYR B 1 299 ? -13.25 -30.422 -4.652 1 98.31 299 TYR B O 1
ATOM 5191 N N . THR B 1 300 ? -12.031 -28.875 -3.496 1 98.5 300 THR B N 1
ATOM 5192 C CA . THR B 1 300 ? -11.43 -28.281 -4.684 1 98.5 300 THR B CA 1
ATOM 5193 C C . THR B 1 300 ? -10.531 -29.297 -5.395 1 98.5 300 THR B C 1
ATOM 5195 O O . THR B 1 300 ? -10.414 -29.266 -6.621 1 98.5 300 THR B O 1
ATOM 5198 N N . SER B 1 301 ? -9.93 -30.188 -4.613 1 97.75 301 SER B N 1
ATOM 5199 C CA . SER B 1 301 ? -9.094 -31.219 -5.211 1 97.75 301 SER B CA 1
ATOM 5200 C C . SER B 1 301 ? -9.906 -32.125 -6.148 1 97.75 301 SER B C 1
ATOM 5202 O O . SER B 1 301 ? -9.422 -32.5 -7.211 1 97.75 301 SER B O 1
ATOM 5204 N N . GLY B 1 302 ? -11.109 -32.406 -5.746 1 97.81 302 GLY B N 1
ATOM 5205 C CA . GLY B 1 302 ? -11.977 -33.188 -6.609 1 97.81 302 GLY B CA 1
ATOM 5206 C C . GLY B 1 302 ? -12.359 -32.469 -7.887 1 97.81 302 GLY B C 1
ATOM 5207 O O . GLY B 1 302 ? -12.281 -33.031 -8.977 1 97.81 302 GLY B O 1
ATOM 5208 N N . VAL B 1 303 ? -12.781 -31.25 -7.746 1 98.62 303 VAL B N 1
ATOM 5209 C CA . VAL B 1 303 ? -13.148 -30.422 -8.891 1 98.62 303 VAL B CA 1
ATOM 5210 C C . VAL B 1 303 ? -11.945 -30.25 -9.812 1 98.62 303 VAL B C 1
ATOM 5212 O O . VAL B 1 303 ? -12.07 -30.359 -11.039 1 98.62 303 VAL B O 1
ATOM 5215 N N . PHE B 1 304 ? -10.805 -30.094 -9.258 1 98.69 304 PHE B N 1
A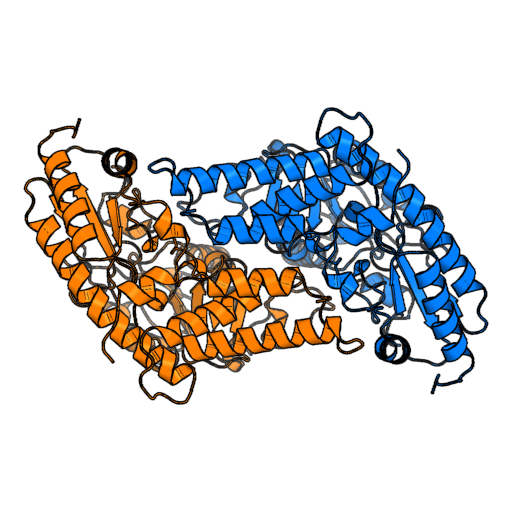TOM 5216 C CA . PHE B 1 304 ? -9.57 -29.844 -10 1 98.69 304 PHE B CA 1
ATOM 5217 C C . PHE B 1 304 ? -9.117 -31.094 -10.742 1 98.69 304 PHE B C 1
ATOM 5219 O O . PHE B 1 304 ? -8.633 -31 -11.875 1 98.69 304 PHE B O 1
ATOM 5226 N N . GLU B 1 305 ? -9.211 -32.219 -10.062 1 98.19 305 GLU B N 1
ATOM 5227 C CA . GLU B 1 305 ? -8.852 -33.469 -10.719 1 98.19 305 GLU B CA 1
ATOM 5228 C C . GLU B 1 305 ? -9.672 -33.688 -11.992 1 98.19 305 GLU B C 1
ATOM 5230 O O . GLU B 1 305 ? -9.148 -34.156 -13.008 1 98.19 305 GLU B O 1
ATOM 5235 N N . ALA B 1 306 ? -10.938 -33.375 -11.945 1 98.44 306 ALA B N 1
ATOM 5236 C CA . ALA B 1 306 ? -11.789 -33.469 -13.125 1 98.44 306 ALA B CA 1
ATOM 5237 C C . ALA B 1 306 ? -11.297 -32.5 -14.227 1 98.44 306 ALA B C 1
ATOM 5239 O O . ALA B 1 306 ? -11.32 -32.875 -15.406 1 98.44 306 ALA B O 1
ATOM 5240 N N . LEU B 1 307 ? -10.883 -31.344 -13.859 1 98.81 307 LEU B N 1
ATOM 5241 C CA . LEU B 1 307 ? -10.375 -30.359 -14.812 1 98.81 307 LEU B CA 1
ATOM 5242 C C . LEU B 1 307 ? -9.117 -30.875 -15.508 1 98.81 307 LEU B C 1
ATOM 5244 O O . LEU B 1 307 ? -9.031 -30.844 -16.734 1 98.81 307 LEU B O 1
ATOM 5248 N N . VAL B 1 308 ? -8.141 -31.359 -14.734 1 98.62 308 VAL B N 1
ATOM 5249 C CA . VAL B 1 308 ? -6.859 -31.797 -15.281 1 98.62 308 VAL B CA 1
ATOM 5250 C C . VAL B 1 308 ? -7.07 -33.031 -16.172 1 98.62 308 VAL B C 1
ATOM 5252 O O . VAL B 1 308 ? -6.531 -33.094 -17.281 1 98.62 308 VAL B O 1
ATOM 5255 N N . THR B 1 309 ? -7.867 -33.969 -15.664 1 98.31 309 THR B N 1
ATOM 5256 C CA . THR B 1 309 ? -8.172 -35.188 -16.438 1 98.31 309 THR B CA 1
ATOM 5257 C C . THR B 1 309 ? -8.852 -34.812 -17.75 1 98.31 309 THR B C 1
ATOM 5259 O O . THR B 1 309 ? -8.516 -35.344 -18.797 1 98.31 309 THR B O 1
ATOM 5262 N N . GLY B 1 310 ? -9.773 -33.906 -17.672 1 98.75 310 GLY B N 1
ATOM 5263 C CA . GLY B 1 310 ? -10.484 -33.469 -18.859 1 98.75 310 GLY B CA 1
ATOM 5264 C C . GLY B 1 310 ? -9.578 -32.781 -19.875 1 98.75 310 GLY B C 1
ATOM 5265 O O . GLY B 1 310 ? -9.672 -33.031 -21.078 1 98.75 310 GLY B O 1
ATOM 5266 N N . LEU B 1 311 ? -8.734 -31.859 -19.422 1 98.75 311 LEU B N 1
ATOM 5267 C CA . LEU B 1 311 ? -7.812 -31.172 -20.312 1 98.75 311 LEU B CA 1
ATOM 5268 C C . LEU B 1 311 ? -6.887 -32.156 -21 1 98.75 311 LEU B C 1
ATOM 5270 O O . LEU B 1 311 ? -6.637 -32.031 -22.203 1 98.75 311 LEU B O 1
ATOM 5274 N N . ARG B 1 312 ? -6.379 -33.125 -20.297 1 98.06 312 ARG B N 1
ATOM 5275 C CA . ARG B 1 312 ? -5.445 -34.125 -20.844 1 98.06 312 ARG B CA 1
ATOM 5276 C C . ARG B 1 312 ? -6.117 -35 -21.891 1 98.06 312 ARG B C 1
ATOM 5278 O O . ARG B 1 312 ? -5.453 -35.5 -22.797 1 98.06 312 ARG B O 1
ATOM 5285 N N . ALA B 1 313 ? -7.395 -35.094 -21.828 1 98.25 313 ALA B N 1
ATOM 5286 C CA . ALA B 1 313 ? -8.141 -35.969 -22.719 1 98.25 313 ALA B CA 1
ATOM 5287 C C . ALA B 1 313 ? -8.453 -35.25 -24.047 1 98.25 313 ALA B C 1
ATOM 5289 O O . ALA B 1 313 ? -8.844 -35.906 -25.016 1 98.25 313 ALA B O 1
ATOM 5290 N N . ILE B 1 314 ? -8.281 -34.031 -24.094 1 97.94 314 ILE B N 1
ATOM 5291 C CA . ILE B 1 314 ? -8.609 -33.281 -25.297 1 97.94 314 ILE B CA 1
ATOM 5292 C C . ILE B 1 314 ? -7.434 -33.312 -26.281 1 97.94 314 ILE B C 1
ATOM 5294 O O . ILE B 1 314 ? -6.332 -32.875 -25.969 1 97.94 314 ILE B O 1
ATOM 5298 N N . ASN B 1 315 ? -7.684 -33.844 -27.484 1 96.62 315 ASN B N 1
ATOM 5299 C CA . ASN B 1 315 ? -6.672 -33.812 -28.547 1 96.62 315 ASN B CA 1
ATOM 5300 C C . ASN B 1 315 ? -6.297 -32.375 -28.906 1 96.62 315 ASN B C 1
ATOM 5302 O O . ASN B 1 315 ? -7.172 -31.547 -29.094 1 96.62 315 ASN B O 1
ATOM 5306 N N . GLY B 1 316 ? -4.977 -32.125 -28.875 1 96.56 316 GLY B N 1
ATOM 5307 C CA . GLY B 1 316 ? -4.523 -30.797 -29.234 1 96.56 316 GLY B CA 1
ATOM 5308 C C . GLY B 1 316 ? -4.246 -29.922 -28.031 1 96.56 316 GLY B C 1
ATOM 5309 O O . GLY B 1 316 ? -3.91 -28.734 -28.188 1 96.56 316 GLY B O 1
ATOM 5310 N N . VAL B 1 317 ? -4.438 -30.469 -26.875 1 98.12 317 VAL B N 1
ATOM 5311 C CA . VAL B 1 317 ? -4.145 -29.734 -25.656 1 98.12 317 VAL B CA 1
ATOM 5312 C C . VAL B 1 317 ? -2.939 -30.344 -24.953 1 98.12 317 VAL B C 1
ATOM 5314 O O . VAL B 1 317 ? -2.863 -31.562 -24.797 1 98.12 317 VAL B O 1
ATOM 5317 N N . THR B 1 318 ? -1.972 -29.531 -24.609 1 97.5 318 THR B N 1
ATOM 5318 C CA . THR B 1 318 ? -0.827 -29.938 -23.812 1 97.5 318 THR B CA 1
ATOM 5319 C C . THR B 1 318 ? -0.902 -29.328 -22.406 1 97.5 318 THR B C 1
ATOM 5321 O O . THR B 1 318 ? -0.987 -28.109 -22.266 1 97.5 318 THR B O 1
ATOM 5324 N N . VAL B 1 319 ? -0.903 -30.172 -21.453 1 98.06 319 VAL B N 1
ATOM 5325 C CA . VAL B 1 319 ? -0.94 -29.719 -20.062 1 98.06 319 VAL B CA 1
ATOM 5326 C C . VAL B 1 319 ? 0.472 -29.719 -19.484 1 98.06 319 VAL B C 1
ATOM 5328 O O . VAL B 1 319 ? 1.195 -30.719 -19.594 1 98.06 319 VAL B O 1
ATOM 5331 N N . MET B 1 320 ? 0.914 -28.609 -18.906 1 97.69 320 MET B N 1
ATOM 5332 C CA . MET B 1 320 ? 2.219 -28.547 -18.25 1 97.69 320 MET B CA 1
ATOM 5333 C C . MET B 1 320 ? 2.27 -29.484 -17.047 1 97.69 320 MET B C 1
ATOM 5335 O O . MET B 1 320 ? 1.291 -29.594 -16.297 1 97.69 320 MET B O 1
ATOM 5339 N N . ALA B 1 321 ? 3.369 -30.094 -16.828 1 95.31 321 ALA B N 1
ATOM 5340 C CA . ALA B 1 321 ? 3.52 -31.156 -15.836 1 95.31 321 ALA B CA 1
ATOM 5341 C C . ALA B 1 321 ? 3.613 -30.578 -14.422 1 95.31 321 ALA B C 1
ATOM 5343 O O . ALA B 1 321 ? 4.23 -29.531 -14.219 1 95.31 321 ALA B O 1
ATOM 5344 N N . ALA B 1 322 ? 3.031 -31.234 -13.477 1 95.62 322 ALA B N 1
ATOM 5345 C CA . ALA B 1 322 ? 3.125 -30.984 -12.047 1 95.62 322 ALA B CA 1
ATOM 5346 C C . ALA B 1 322 ? 2.932 -32.281 -11.25 1 95.62 322 ALA B C 1
ATOM 5348 O O . ALA B 1 322 ? 2.25 -33.188 -11.703 1 95.62 322 ALA B O 1
ATOM 5349 N N . PRO B 1 323 ? 3.498 -32.344 -10.125 1 95.94 323 PRO B N 1
ATOM 5350 C CA . PRO B 1 323 ? 3.346 -33.531 -9.312 1 95.94 323 PRO B CA 1
ATOM 5351 C C . PRO B 1 323 ? 1.979 -33.625 -8.633 1 95.94 323 PRO B C 1
ATOM 5353 O O . PRO B 1 323 ? 1.25 -32.625 -8.578 1 95.94 323 PRO B O 1
ATOM 5356 N N . PRO B 1 324 ? 1.642 -34.844 -8.188 1 93 324 PRO B N 1
ATOM 5357 C CA . PRO B 1 324 ? 0.431 -34.969 -7.371 1 93 324 PRO B CA 1
ATOM 5358 C C . PRO B 1 324 ? 0.472 -34.094 -6.125 1 93 324 PRO B C 1
ATOM 5360 O O . PRO B 1 324 ? 1.553 -33.781 -5.605 1 93 324 PRO B O 1
ATOM 5363 N N . GLY B 1 325 ? -0.657 -33.719 -5.684 1 94.06 325 GLY B N 1
ATOM 5364 C CA . GLY B 1 325 ? -0.742 -32.938 -4.465 1 94.06 325 GLY B CA 1
ATOM 5365 C C . GLY B 1 325 ? -0.553 -31.453 -4.695 1 94.06 325 GLY B C 1
ATOM 5366 O O . GLY B 1 325 ? -0.496 -30.672 -3.742 1 94.06 325 GLY B O 1
ATOM 5367 N N . ARG B 1 326 ? -0.493 -31.062 -5.945 1 96.62 326 ARG B N 1
ATOM 5368 C CA . ARG B 1 326 ? -0.335 -29.656 -6.293 1 96.62 326 ARG B CA 1
ATOM 5369 C C . ARG B 1 326 ? -1.552 -28.844 -5.859 1 96.62 326 ARG B C 1
ATOM 5371 O O . ARG B 1 326 ? -2.639 -29.391 -5.68 1 96.62 326 ARG B O 1
ATOM 5378 N N . CYS B 1 327 ? -1.386 -27.531 -5.594 1 98.12 327 CYS B N 1
ATOM 5379 C CA . CYS B 1 327 ? -2.521 -26.625 -5.496 1 98.12 327 CYS B CA 1
ATOM 5380 C C . CYS B 1 327 ? -3.328 -26.609 -6.785 1 98.12 327 CYS B C 1
ATOM 5382 O O . CYS B 1 327 ? -2.809 -26.953 -7.848 1 98.12 327 CYS B O 1
ATOM 5384 N N . PRO B 1 328 ? -4.594 -26.312 -6.75 1 98.62 328 PRO B N 1
ATOM 5385 C CA . PRO B 1 328 ? -5.477 -26.469 -7.906 1 98.62 328 PRO B CA 1
ATOM 5386 C C . PRO B 1 328 ? -5.238 -25.391 -8.969 1 98.62 328 PRO B C 1
ATOM 5388 O O . PRO B 1 328 ? -6.125 -24.578 -9.25 1 98.62 328 PRO B O 1
ATOM 5391 N N . THR B 1 329 ? -4.137 -25.438 -9.633 1 98.75 329 THR B N 1
ATOM 5392 C CA . THR B 1 329 ? -3.682 -24.547 -10.695 1 98.75 329 THR B CA 1
ATOM 5393 C C . THR B 1 329 ? -3.025 -25.328 -11.82 1 98.75 329 THR B C 1
ATOM 5395 O O . THR B 1 329 ? -2.143 -26.156 -11.578 1 98.75 329 THR B O 1
ATOM 5398 N N . VAL B 1 330 ? -3.494 -25.141 -13.023 1 98.75 330 VAL B N 1
ATOM 5399 C CA . VAL B 1 330 ? -2.965 -25.859 -14.172 1 98.75 330 VAL B CA 1
ATOM 5400 C C . VAL B 1 330 ? -2.654 -24.891 -15.305 1 98.75 330 VAL B C 1
ATOM 5402 O O . VAL B 1 330 ? -3.367 -23.906 -15.492 1 98.75 330 VAL B O 1
ATOM 5405 N N . SER B 1 331 ? -1.564 -25.062 -15.961 1 98.69 331 SER B N 1
ATOM 5406 C CA . SER B 1 331 ? -1.222 -24.359 -17.203 1 98.69 331 SER B CA 1
ATOM 5407 C C . SER B 1 331 ? -1.296 -25.297 -18.406 1 98.69 331 SER B C 1
ATOM 5409 O O . SER B 1 331 ? -0.91 -26.469 -18.312 1 98.69 331 SER B O 1
ATOM 5411 N N . PHE B 1 332 ? -1.83 -24.781 -19.484 1 98.62 332 PHE B N 1
ATOM 5412 C CA . PHE B 1 332 ? -1.952 -25.625 -20.672 1 98.62 332 PHE B CA 1
ATOM 5413 C C . PHE B 1 332 ? -1.862 -24.766 -21.938 1 98.62 332 PHE B C 1
ATOM 5415 O O . PHE B 1 332 ? -1.839 -23.547 -21.875 1 98.62 332 PHE B O 1
ATOM 5422 N N . ARG B 1 333 ? -1.702 -25.422 -23.047 1 97.75 333 ARG B N 1
ATOM 5423 C CA . ARG B 1 333 ? -1.699 -24.812 -24.375 1 97.75 333 ARG B CA 1
ATOM 5424 C C . ARG B 1 333 ? -2.633 -25.547 -25.312 1 97.75 333 ARG B C 1
ATOM 5426 O O . ARG B 1 333 ? -2.801 -26.766 -25.203 1 97.75 333 ARG B O 1
ATOM 5433 N N . VAL B 1 334 ? -3.291 -24.797 -26.094 1 96.94 334 VAL B N 1
ATOM 5434 C CA . VAL B 1 334 ? -4.016 -25.359 -27.234 1 96.94 334 VAL B CA 1
ATOM 5435 C C . VAL B 1 334 ? -3.15 -25.266 -28.5 1 96.94 334 VAL B C 1
ATOM 5437 O O . VAL B 1 334 ? -2.635 -24.188 -28.828 1 96.94 334 VAL B O 1
ATOM 5440 N N . ASP B 1 335 ? -2.961 -26.344 -29.141 1 87.62 335 ASP B N 1
ATOM 5441 C CA . ASP B 1 335 ? -2.02 -26.438 -30.25 1 87.62 335 ASP B CA 1
ATOM 5442 C C . ASP B 1 335 ? -2.219 -25.297 -31.25 1 87.62 335 ASP B C 1
ATOM 5444 O O . ASP B 1 335 ? -3.352 -24.906 -31.531 1 87.62 335 ASP B O 1
ATOM 5448 N N . ALA B 1 336 ? -1.083 -24.75 -31.781 1 80 336 ALA B N 1
ATOM 5449 C CA . ALA B 1 336 ? -0.953 -23.781 -32.875 1 80 336 ALA B CA 1
ATOM 5450 C C . ALA B 1 336 ? -1.624 -22.453 -32.5 1 80 336 ALA B C 1
ATOM 5452 O O . ALA B 1 336 ? -1.955 -21.656 -33.406 1 80 336 ALA B O 1
ATOM 5453 N N . GLU B 1 337 ? -1.974 -22.344 -31.219 1 91.69 337 GLU B N 1
ATOM 5454 C CA . GLU B 1 337 ? -2.582 -21.078 -30.828 1 91.69 337 GLU B CA 1
ATOM 5455 C C . GLU B 1 337 ? -1.751 -20.359 -29.766 1 91.69 337 GLU B C 1
ATOM 5457 O O . GLU B 1 337 ? -1.218 -21 -28.859 1 91.69 337 GLU B O 1
ATOM 5462 N N . ALA B 1 338 ? -1.672 -19.094 -29.984 1 95.12 338 ALA B N 1
ATOM 5463 C CA . ALA B 1 338 ? -1.087 -18.297 -28.906 1 95.12 338 ALA B CA 1
ATOM 5464 C C . ALA B 1 338 ? -1.972 -18.328 -27.672 1 95.12 338 ALA B C 1
ATOM 5466 O O . ALA B 1 338 ? -3.197 -18.234 -27.766 1 95.12 338 ALA B O 1
ATOM 5467 N N . PRO B 1 339 ? -1.402 -18.5 -26.484 1 97.75 339 PRO B N 1
ATOM 5468 C CA . PRO B 1 339 ? -2.201 -18.547 -25.266 1 97.75 339 PRO B CA 1
ATOM 5469 C C . PRO B 1 339 ? -3.166 -17.375 -25.125 1 97.75 339 PRO B C 1
ATOM 5471 O O . PRO B 1 339 ? -4.301 -17.547 -24.672 1 97.75 339 PRO B O 1
ATOM 5474 N N . ALA B 1 340 ? -2.773 -16.203 -25.547 1 97.44 340 ALA B N 1
ATOM 5475 C CA . ALA B 1 340 ? -3.627 -15.023 -25.453 1 97.44 340 ALA B CA 1
ATOM 5476 C C . ALA B 1 340 ? -4.879 -15.188 -26.312 1 97.44 340 ALA B C 1
ATOM 5478 O O . ALA B 1 340 ? -5.953 -14.711 -25.953 1 97.44 340 ALA B O 1
ATOM 5479 N N . ALA B 1 341 ? -4.734 -15.766 -27.453 1 97.06 341 ALA B N 1
ATOM 5480 C CA . ALA B 1 341 ? -5.879 -16 -28.328 1 97.06 341 ALA B CA 1
ATOM 5481 C C . ALA B 1 341 ? -6.875 -16.969 -27.688 1 97.06 341 ALA B C 1
ATOM 5483 O O . ALA B 1 341 ? -8.086 -16.734 -27.734 1 97.06 341 ALA B O 1
ATOM 5484 N N . THR B 1 342 ? -6.332 -18.031 -27.109 1 97.62 342 THR B N 1
ATOM 5485 C CA . THR B 1 342 ? -7.18 -18.984 -26.406 1 97.62 342 THR B CA 1
ATOM 5486 C C . THR B 1 342 ? -7.941 -18.312 -25.281 1 97.62 342 THR B C 1
ATOM 5488 O O . THR B 1 342 ? -9.156 -18.453 -25.172 1 97.62 342 THR B O 1
ATOM 5491 N N . ALA B 1 343 ? -7.223 -17.578 -24.469 1 98.19 343 ALA B N 1
ATOM 5492 C CA . ALA B 1 343 ? -7.824 -16.922 -23.312 1 98.19 343 ALA B CA 1
ATOM 5493 C C . ALA B 1 343 ? -8.875 -15.906 -23.734 1 98.19 343 ALA B C 1
ATOM 5495 O O . ALA B 1 343 ? -9.922 -15.773 -23.094 1 98.19 343 ALA B O 1
ATOM 5496 N N . THR B 1 344 ? -8.625 -15.18 -24.844 1 98 344 THR B N 1
ATOM 5497 C CA . THR B 1 344 ? -9.578 -14.195 -25.344 1 98 344 THR B CA 1
ATOM 5498 C C . THR B 1 344 ? -10.859 -14.883 -25.812 1 98 344 THR B C 1
ATOM 5500 O O . THR B 1 344 ? -11.961 -14.422 -25.5 1 98 344 THR B O 1
ATOM 5503 N N . ALA B 1 345 ? -10.711 -15.977 -26.531 1 97.25 345 ALA B N 1
ATOM 5504 C CA . ALA B 1 345 ? -11.875 -16.719 -27.016 1 97.25 345 ALA B CA 1
ATOM 5505 C C . ALA B 1 345 ? -12.727 -17.219 -25.844 1 97.25 345 ALA B C 1
ATOM 5507 O O . ALA B 1 345 ? -13.961 -17.172 -25.906 1 97.25 345 ALA B O 1
ATOM 5508 N N . LEU B 1 346 ? -12.07 -17.719 -24.859 1 98.31 346 LEU B N 1
ATOM 5509 C CA . LEU B 1 346 ? -12.781 -18.156 -23.656 1 98.31 346 LEU B CA 1
ATOM 5510 C C . LEU B 1 346 ? -13.438 -16.984 -22.938 1 98.31 346 LEU B C 1
ATOM 5512 O O . LEU B 1 346 ? -14.586 -17.078 -22.516 1 98.31 346 LEU B O 1
ATOM 5516 N N . GLY B 1 347 ? -12.664 -15.891 -22.859 1 98.38 347 GLY B N 1
ATOM 5517 C CA . GLY B 1 347 ? -13.188 -14.68 -22.234 1 98.38 347 GLY B CA 1
ATOM 5518 C C . GLY B 1 347 ? -14.43 -14.156 -22.922 1 98.38 347 GLY B C 1
ATOM 5519 O O . GLY B 1 347 ? -15.344 -13.641 -22.25 1 98.38 347 GLY B O 1
ATOM 5520 N N . ASP B 1 348 ? -14.469 -14.258 -24.188 1 97.5 348 ASP B N 1
ATOM 5521 C CA . ASP B 1 348 ? -15.625 -13.828 -24.969 1 97.5 348 ASP B CA 1
ATOM 5522 C C . ASP B 1 348 ? -16.859 -14.633 -24.609 1 97.5 348 ASP B C 1
ATOM 5524 O O . ASP B 1 348 ? -17.984 -14.188 -24.844 1 97.5 348 ASP B O 1
ATOM 5528 N N . GLN B 1 349 ? -16.641 -15.797 -24.047 1 97.62 349 GLN B N 1
ATOM 5529 C CA . GLN B 1 349 ? -17.75 -16.656 -23.625 1 97.62 349 GLN B CA 1
ATOM 5530 C C . GLN B 1 349 ? -18.031 -16.516 -22.125 1 97.62 349 GLN B C 1
ATOM 5532 O O . GLN B 1 349 ? -18.797 -17.281 -21.562 1 97.62 349 GLN B O 1
ATOM 5537 N N . GLY B 1 350 ? -17.312 -15.609 -21.469 1 98.12 350 GLY B N 1
ATOM 5538 C CA . GLY B 1 350 ? -17.531 -15.359 -20.047 1 98.12 350 GLY B CA 1
ATOM 5539 C C . GLY B 1 350 ? -16.703 -16.266 -19.141 1 98.12 350 GLY B C 1
ATOM 5540 O O . GLY B 1 350 ? -16.953 -16.344 -17.938 1 98.12 350 GLY B O 1
ATOM 5541 N N . ILE B 1 351 ? -15.773 -17.016 -19.719 1 98.81 351 ILE B N 1
ATOM 5542 C CA . ILE B 1 351 ? -14.875 -17.859 -18.953 1 98.81 351 ILE B CA 1
ATOM 5543 C C . ILE B 1 351 ? -13.547 -17.141 -18.719 1 98.81 351 ILE B C 1
ATOM 5545 O O . ILE B 1 351 ? -12.812 -16.844 -19.656 1 98.81 351 ILE B O 1
ATOM 5549 N N . CYS B 1 352 ? -13.258 -16.875 -17.469 1 98.81 352 CYS B N 1
ATOM 5550 C CA . CYS B 1 352 ? -12.102 -16.062 -17.109 1 98.81 352 CYS B CA 1
ATOM 5551 C C . CYS B 1 352 ? -10.891 -16.953 -16.812 1 98.81 352 CYS B C 1
ATOM 5553 O O . CYS B 1 352 ? -10.859 -17.656 -15.797 1 98.81 352 CYS B O 1
ATOM 5555 N N . VAL B 1 353 ? -9.914 -16.938 -17.672 1 98.69 353 VAL B N 1
ATOM 5556 C CA . VAL B 1 353 ? -8.602 -17.562 -17.5 1 98.69 353 VAL B CA 1
ATOM 5557 C C . VAL B 1 353 ? -7.504 -16.578 -17.875 1 98.69 353 VAL B C 1
ATOM 5559 O O . VAL B 1 353 ? -7.758 -15.586 -18.562 1 98.69 353 VAL B O 1
ATOM 5562 N N . TYR B 1 354 ? -6.359 -16.828 -17.375 1 97.94 354 TYR B N 1
ATOM 5563 C CA . TYR B 1 354 ? -5.246 -15.93 -17.688 1 97.94 354 TYR B CA 1
ATOM 5564 C C . TYR B 1 354 ? -4.316 -16.547 -18.734 1 97.94 354 TYR B C 1
ATOM 5566 O O . TYR B 1 354 ? -4.336 -17.766 -18.938 1 97.94 354 TYR B O 1
ATOM 5574 N N . SER B 1 355 ? -3.596 -15.703 -19.391 1 97.88 355 SER B N 1
ATOM 5575 C CA . SER B 1 355 ? -2.568 -16.156 -20.328 1 97.88 355 SER B CA 1
ATOM 5576 C C . SER B 1 355 ? -1.253 -15.414 -20.094 1 97.88 355 SER B C 1
ATOM 5578 O O . SER B 1 355 ? -1.236 -14.328 -19.516 1 97.88 355 SER B O 1
ATOM 5580 N N . GLY B 1 356 ? -0.147 -15.961 -20.484 1 97.38 356 GLY B N 1
ATOM 5581 C CA . GLY B 1 356 ? 1.173 -15.367 -20.344 1 97.38 356 GLY B CA 1
ATOM 5582 C C . GLY B 1 356 ? 2.098 -16.156 -19.453 1 97.38 356 GLY B C 1
ATOM 5583 O O . GLY B 1 356 ? 2.055 -17.391 -19.438 1 97.38 356 GLY B O 1
ATOM 5584 N N . ASP B 1 357 ? 3.035 -15.461 -18.781 1 97.69 357 ASP B N 1
ATOM 5585 C CA . ASP B 1 357 ? 3.977 -16.141 -17.891 1 97.69 357 ASP B CA 1
ATOM 5586 C C . ASP B 1 357 ? 3.6 -15.938 -16.422 1 97.69 357 ASP B C 1
ATOM 5588 O O . ASP B 1 357 ? 4.277 -16.438 -15.531 1 97.69 357 ASP B O 1
ATOM 5592 N N . TYR B 1 358 ? 2.5 -15.117 -16.172 1 96.94 358 TYR B N 1
ATOM 5593 C CA . TYR B 1 358 ? 1.963 -14.859 -14.844 1 96.94 358 TYR B CA 1
ATOM 5594 C C . TYR B 1 358 ? 3.078 -14.516 -13.859 1 96.94 358 TYR B C 1
ATOM 5596 O O . TYR B 1 358 ? 3.016 -14.891 -12.688 1 96.94 358 TYR B O 1
ATOM 5604 N N . TYR B 1 359 ? 4.156 -13.969 -14.328 1 97.81 359 TYR B N 1
ATOM 5605 C CA . TYR B 1 359 ? 5.305 -13.5 -13.555 1 97.81 359 TYR B CA 1
ATOM 5606 C C . TYR B 1 359 ? 6.148 -14.68 -13.078 1 97.81 359 TYR B C 1
ATOM 5608 O O . TYR B 1 359 ? 7.023 -14.516 -12.219 1 97.81 359 TYR B O 1
ATOM 5616 N N . ALA B 1 360 ? 5.816 -15.875 -13.508 1 98.56 360 ALA B N 1
ATOM 5617 C CA . ALA B 1 360 ? 6.746 -17 -13.344 1 98.56 360 ALA B CA 1
ATOM 5618 C C . ALA B 1 360 ? 7.805 -16.984 -14.445 1 98.56 360 ALA B C 1
ATOM 5620 O O . ALA B 1 360 ? 7.902 -17.938 -15.227 1 98.56 360 ALA B O 1
ATOM 5621 N N . TYR B 1 361 ? 8.633 -16.016 -14.461 1 98.25 361 TYR B N 1
ATOM 5622 C CA . TYR B 1 361 ? 9.562 -15.672 -15.539 1 98.25 361 TYR B CA 1
ATOM 5623 C C . TYR B 1 361 ? 10.547 -16.812 -15.789 1 98.25 361 TYR B C 1
ATOM 5625 O O . TYR B 1 361 ? 10.664 -17.297 -16.906 1 98.25 361 TYR B O 1
ATOM 5633 N N . GLU B 1 362 ? 11.211 -17.297 -14.742 1 98.44 362 GLU B N 1
ATOM 5634 C CA . GLU B 1 362 ? 12.25 -18.312 -14.875 1 98.44 362 GLU B CA 1
ATOM 5635 C C . GLU B 1 362 ? 11.656 -19.656 -15.312 1 98.44 362 GLU B C 1
ATOM 5637 O O . GLU B 1 362 ? 12.273 -20.375 -16.094 1 98.44 362 GLU B O 1
ATOM 5642 N N . TYR B 1 363 ? 10.484 -19.938 -14.844 1 98.62 363 TYR B N 1
ATOM 5643 C CA . TYR B 1 363 ? 9.82 -21.188 -15.242 1 98.62 363 TYR B CA 1
ATOM 5644 C C . TYR B 1 363 ? 9.602 -21.234 -16.75 1 98.62 363 TYR B C 1
ATOM 5646 O O . TYR B 1 363 ? 10.008 -22.188 -17.406 1 98.62 363 TYR B O 1
ATOM 5654 N N . PHE B 1 364 ? 9.016 -20.172 -17.25 1 98.25 364 PHE B N 1
ATOM 5655 C CA . PHE B 1 364 ? 8.641 -20.172 -18.672 1 98.25 364 PHE B CA 1
ATOM 5656 C C . PHE B 1 364 ? 9.875 -19.984 -19.547 1 98.25 364 PHE B C 1
ATOM 5658 O O . PHE B 1 364 ? 9.914 -20.484 -20.672 1 98.25 364 PHE B O 1
ATOM 5665 N N . GLN B 1 365 ? 10.867 -19.266 -19.031 1 97.56 365 GLN B N 1
ATOM 5666 C CA . GLN B 1 365 ? 12.133 -19.203 -19.75 1 97.56 365 GLN B CA 1
ATOM 5667 C C . GLN B 1 365 ? 12.773 -20.594 -19.844 1 97.56 365 GLN B C 1
ATOM 5669 O O . GLN B 1 365 ? 13.188 -21.016 -20.922 1 97.56 365 GLN B O 1
ATOM 5674 N N . SER B 1 366 ? 12.781 -21.328 -18.75 1 97.19 366 SER B N 1
ATOM 5675 C CA . SER B 1 366 ? 13.453 -22.625 -18.656 1 97.19 366 SER B CA 1
ATOM 5676 C C . SER B 1 366 ? 12.734 -23.672 -19.5 1 97.19 366 SER B C 1
ATOM 5678 O O . SER B 1 366 ? 13.359 -24.594 -20.031 1 97.19 366 SER B O 1
ATOM 5680 N N . THR B 1 367 ? 11.438 -23.531 -19.609 1 96.88 367 THR B N 1
ATOM 5681 C CA . THR B 1 367 ? 10.656 -24.516 -20.344 1 96.88 367 THR B CA 1
ATOM 5682 C C . THR B 1 367 ? 10.602 -24.156 -21.828 1 96.88 367 THR B C 1
ATOM 5684 O O . THR B 1 367 ? 10.047 -24.906 -22.641 1 96.88 367 THR B O 1
ATOM 5687 N N . GLY B 1 368 ? 11.141 -22.969 -22.203 1 96 368 GLY B N 1
ATOM 5688 C CA . GLY B 1 368 ? 11.18 -22.531 -23.578 1 96 368 GLY B CA 1
ATOM 5689 C C . GLY B 1 368 ? 9.836 -22.016 -24.078 1 96 368 GLY B C 1
ATOM 5690 O O . GLY B 1 368 ? 9.633 -21.859 -25.281 1 96 368 GLY B O 1
ATOM 5691 N N . LEU B 1 369 ? 8.953 -21.719 -23.172 1 95.88 369 LEU B N 1
ATOM 5692 C CA . LEU B 1 369 ? 7.594 -21.359 -23.562 1 95.88 369 LEU B CA 1
ATOM 5693 C C . LEU B 1 369 ? 7.379 -19.859 -23.516 1 95.88 369 LEU B C 1
ATOM 5695 O O . LEU B 1 369 ? 6.367 -19.344 -24 1 95.88 369 LEU B O 1
ATOM 5699 N N . ARG B 1 370 ? 8.266 -19.062 -22.969 1 95.62 370 ARG B N 1
ATOM 5700 C CA . ARG B 1 370 ? 8.039 -17.641 -22.703 1 95.62 370 ARG B CA 1
ATOM 5701 C C . ARG B 1 370 ? 7.875 -16.875 -24.016 1 95.62 370 ARG B C 1
ATOM 5703 O O . ARG B 1 370 ? 6.938 -16.078 -24.156 1 95.62 370 ARG B O 1
ATOM 5710 N N . ASP B 1 371 ? 8.758 -17.141 -25 1 95.19 371 ASP B N 1
ATOM 5711 C CA . ASP B 1 371 ? 8.773 -16.375 -26.25 1 95.19 371 ASP B CA 1
ATOM 5712 C C . ASP B 1 371 ? 7.512 -16.609 -27.062 1 95.19 371 ASP B C 1
ATOM 5714 O O . ASP B 1 371 ? 7.09 -15.75 -27.844 1 95.19 371 ASP B O 1
ATOM 5718 N N . SER B 1 372 ? 7 -17.828 -26.859 1 96 372 SER B N 1
ATOM 5719 C CA . SER B 1 372 ? 5.793 -18.141 -27.609 1 96 372 SER B CA 1
ATOM 5720 C C . SER B 1 372 ? 4.535 -17.766 -26.844 1 96 372 SER B C 1
ATOM 5722 O O . SER B 1 372 ? 3.428 -18.141 -27.219 1 96 372 SER B O 1
ATOM 5724 N N . GLY B 1 373 ? 4.66 -17.062 -25.734 1 96.5 373 GLY B N 1
ATOM 5725 C CA . GLY B 1 373 ? 3.512 -16.438 -25.109 1 96.5 373 GLY B CA 1
ATOM 5726 C C . GLY B 1 373 ? 3.137 -17.078 -23.781 1 96.5 373 GLY B C 1
ATOM 5727 O O . GLY B 1 373 ? 2.107 -16.75 -23.203 1 96.5 373 GLY B O 1
ATOM 5728 N N . GLY B 1 374 ? 3.922 -18.062 -23.312 1 97.62 374 GLY B N 1
ATOM 5729 C CA . GLY B 1 374 ? 3.645 -18.688 -22.031 1 97.62 374 GLY B CA 1
ATOM 5730 C C . GLY B 1 374 ? 2.564 -19.75 -22.109 1 97.62 374 GLY B C 1
ATOM 5731 O O . GLY B 1 374 ? 2.619 -20.641 -22.969 1 97.62 374 GLY B O 1
ATOM 5732 N N . GLY B 1 375 ? 1.56 -19.719 -21.234 1 98.06 375 GLY B N 1
ATOM 5733 C CA . GLY B 1 375 ? 0.472 -20.688 -21.188 1 98.06 375 GLY B CA 1
ATOM 5734 C C . GLY B 1 375 ? -0.868 -20.047 -20.859 1 98.06 375 GLY B C 1
ATOM 5735 O O . GLY B 1 375 ? -0.962 -18.828 -20.688 1 98.06 375 GLY B O 1
ATOM 5736 N N . VAL B 1 376 ? -1.914 -20.828 -20.953 1 98.69 376 VAL B N 1
ATOM 5737 C CA . VAL B 1 376 ? -3.225 -20.516 -20.391 1 98.69 376 VAL B CA 1
ATOM 5738 C C . VAL B 1 376 ? -3.34 -21.109 -18.984 1 98.69 376 VAL B C 1
ATOM 5740 O O . VAL B 1 376 ? -3.068 -22.297 -18.781 1 98.69 376 VAL B O 1
ATOM 5743 N N . ARG B 1 377 ? -3.631 -20.297 -18.047 1 98.81 377 ARG B N 1
ATOM 5744 C CA . ARG B 1 377 ? -3.721 -20.781 -16.672 1 98.81 377 ARG B CA 1
ATOM 5745 C C . ARG B 1 377 ? -5.168 -20.781 -16.188 1 98.81 377 ARG B C 1
ATOM 5747 O O . ARG B 1 377 ? -5.867 -19.781 -16.281 1 98.81 377 ARG B O 1
ATOM 5754 N N . ALA B 1 378 ? -5.582 -21.891 -15.711 1 98.88 378 ALA B N 1
ATOM 5755 C CA . ALA B 1 378 ? -6.859 -22.047 -15.023 1 98.88 378 ALA B CA 1
ATOM 5756 C C . ALA B 1 378 ? -6.652 -22.547 -13.594 1 98.88 378 ALA B C 1
ATOM 5758 O O . ALA B 1 378 ? -5.801 -23.406 -13.344 1 98.88 378 ALA B O 1
ATOM 5759 N N . SER B 1 379 ? -7.336 -22 -12.68 1 98.69 379 SER B N 1
ATOM 5760 C CA . SER B 1 379 ? -7.258 -22.406 -11.281 1 98.69 379 SER B CA 1
ATOM 5761 C C . SER B 1 379 ? -8.648 -22.609 -10.688 1 98.69 379 SER B C 1
ATOM 5763 O O . SER B 1 379 ? -9.617 -22 -11.141 1 98.69 379 SER B O 1
ATOM 5765 N N . VAL B 1 380 ? -8.766 -23.516 -9.773 1 98.81 380 VAL B N 1
ATOM 5766 C CA . VAL B 1 380 ? -10.008 -23.812 -9.062 1 98.81 380 VAL B CA 1
ATOM 5767 C C . VAL B 1 380 ? -9.938 -23.234 -7.648 1 98.81 380 VAL B C 1
ATOM 5769 O O . VAL B 1 380 ? -8.945 -23.422 -6.941 1 98.81 380 VAL B O 1
ATOM 5772 N N . TYR B 1 381 ? -10.883 -22.453 -7.258 1 98.75 381 TYR B N 1
ATOM 5773 C CA . TYR B 1 381 ? -11.07 -21.938 -5.906 1 98.75 381 TYR B CA 1
ATOM 5774 C C . TYR B 1 381 ? -12.336 -22.5 -5.277 1 98.75 381 TYR B C 1
ATOM 5776 O O . TYR B 1 381 ? -13.086 -23.234 -5.926 1 98.75 381 TYR B O 1
ATOM 5784 N N . HIS B 1 382 ? -12.586 -22.203 -4.02 1 98.75 382 HIS B N 1
ATOM 5785 C CA . HIS B 1 382 ? -13.617 -22.938 -3.287 1 98.75 382 HIS B CA 1
ATOM 5786 C C . HIS B 1 382 ? -15.008 -22.5 -3.725 1 98.75 382 HIS B C 1
ATOM 5788 O O . HIS B 1 382 ? -16.016 -23.078 -3.293 1 98.75 382 HIS B O 1
ATOM 5794 N N . TYR B 1 383 ? -15.109 -21.516 -4.688 1 98.69 383 TYR B N 1
ATOM 5795 C CA . TYR B 1 383 ? -16.438 -21.156 -5.203 1 98.69 383 TYR B CA 1
ATOM 5796 C C . TYR B 1 383 ? -16.656 -21.766 -6.582 1 98.69 383 TYR B C 1
ATOM 5798 O O . TYR B 1 383 ? -17.703 -21.547 -7.203 1 98.69 383 TYR B O 1
ATOM 5806 N N . ASN B 1 384 ? -15.734 -22.562 -7.18 1 98.81 384 ASN B N 1
ATOM 5807 C CA . ASN B 1 384 ? -15.898 -23.203 -8.477 1 98.81 384 ASN B CA 1
ATOM 5808 C C . ASN B 1 384 ? -16.641 -24.531 -8.352 1 98.81 384 ASN B C 1
ATOM 5810 O O . ASN B 1 384 ? -16.609 -25.156 -7.297 1 98.81 384 ASN B O 1
ATOM 5814 N N . THR B 1 385 ? -17.25 -24.938 -9.43 1 98.69 385 THR B N 1
ATOM 5815 C CA . THR B 1 385 ? -18.062 -26.141 -9.414 1 98.69 385 THR B CA 1
ATOM 5816 C C . THR B 1 385 ? -17.688 -27.078 -10.562 1 98.69 385 THR B C 1
ATOM 5818 O O . THR B 1 385 ? -17 -26.656 -11.508 1 98.69 385 THR B O 1
ATOM 5821 N N . ALA B 1 386 ? -18.141 -28.312 -10.438 1 98.25 386 ALA B N 1
ATOM 5822 C CA . ALA B 1 386 ? -17.938 -29.297 -11.492 1 98.25 386 ALA B CA 1
ATOM 5823 C C . ALA B 1 386 ? -18.609 -28.875 -12.789 1 98.25 386 ALA B C 1
ATOM 5825 O O . ALA B 1 386 ? -18.078 -29.109 -13.883 1 98.25 386 ALA B O 1
ATOM 5826 N N . ALA B 1 387 ? -19.766 -28.25 -12.672 1 98.5 387 ALA B N 1
ATOM 5827 C CA . ALA B 1 387 ? -20.484 -27.781 -13.852 1 98.5 387 ALA B CA 1
ATOM 5828 C C . ALA B 1 387 ? -19.672 -26.719 -14.602 1 98.5 387 ALA B C 1
ATOM 5830 O O . ALA B 1 387 ? -19.688 -26.672 -15.828 1 98.5 387 ALA B O 1
ATOM 5831 N N . GLU B 1 388 ? -19.031 -25.891 -13.875 1 98.75 388 GLU B N 1
ATOM 5832 C CA . GLU B 1 388 ? -18.203 -24.859 -14.484 1 98.75 388 GLU B CA 1
ATOM 5833 C C . GLU B 1 388 ? -16.984 -25.484 -15.172 1 98.75 388 GLU B C 1
ATOM 5835 O O . GLU B 1 388 ? -16.531 -25 -16.203 1 98.75 388 GLU B O 1
ATOM 5840 N N . VAL B 1 389 ? -16.422 -26.547 -14.602 1 98.81 389 VAL B N 1
ATOM 5841 C CA . VAL B 1 389 ? -15.32 -27.281 -15.219 1 98.81 389 VAL B CA 1
ATOM 5842 C C . VAL B 1 389 ? -15.781 -27.859 -16.562 1 98.81 389 VAL B C 1
ATOM 5844 O O . VAL B 1 389 ? -15.07 -27.75 -17.562 1 98.81 389 VAL B O 1
ATOM 5847 N N . ASP B 1 390 ? -16.969 -28.406 -16.562 1 98.69 390 ASP B N 1
ATOM 5848 C CA . ASP B 1 390 ? -17.516 -28.953 -17.797 1 98.69 390 ASP B CA 1
ATOM 5849 C C . ASP B 1 390 ? -17.609 -27.875 -18.875 1 98.69 390 ASP B C 1
ATOM 5851 O O . ASP B 1 390 ? -17.281 -28.125 -20.047 1 98.69 390 ASP B O 1
ATOM 5855 N N . ARG B 1 391 ? -18.047 -26.719 -18.484 1 98.56 391 ARG B N 1
ATOM 5856 C CA . ARG B 1 391 ? -18.172 -25.609 -19.406 1 98.56 391 ARG B CA 1
ATOM 5857 C C . ARG B 1 391 ? -16.812 -25.219 -19.984 1 98.56 391 ARG B C 1
ATOM 5859 O O . ARG B 1 391 ? -16.688 -25 -21.188 1 98.56 391 ARG B O 1
ATOM 5866 N N . LEU B 1 392 ? -15.812 -25.141 -19.156 1 98.81 392 LEU B N 1
ATOM 5867 C CA . LEU B 1 392 ? -14.469 -24.812 -19.609 1 98.81 392 LEU B CA 1
ATOM 5868 C C . LEU B 1 392 ? -13.945 -25.875 -20.562 1 98.81 392 LEU B C 1
ATOM 5870 O O . LEU B 1 392 ? -13.398 -25.547 -21.625 1 98.81 392 LEU B O 1
ATOM 5874 N N . LEU B 1 393 ? -14.109 -27.172 -20.203 1 98.75 393 LEU B N 1
ATOM 5875 C CA . LEU B 1 393 ? -13.602 -28.266 -21.016 1 98.75 393 LEU B CA 1
ATOM 5876 C C . LEU B 1 393 ? -14.258 -28.266 -22.391 1 98.75 393 LEU B C 1
ATOM 5878 O O . LEU B 1 393 ? -13.594 -28.469 -23.406 1 98.75 393 LEU B O 1
ATOM 5882 N N . GLU B 1 394 ? -15.531 -28.016 -22.406 1 98.38 394 GLU B N 1
ATOM 5883 C CA . GLU B 1 394 ? -16.25 -27.953 -23.672 1 98.38 394 GLU B CA 1
ATOM 5884 C C . GLU B 1 394 ? -15.727 -26.812 -24.547 1 98.38 394 GLU B C 1
ATOM 5886 O O . GLU B 1 394 ? -15.508 -27 -25.734 1 98.38 394 GLU B O 1
ATOM 5891 N N . ALA B 1 395 ? -15.555 -25.656 -23.953 1 98.06 395 ALA B N 1
ATOM 5892 C CA . ALA B 1 395 ? -15.062 -24.484 -24.688 1 98.06 395 ALA B CA 1
ATOM 5893 C C . ALA B 1 395 ? -13.656 -24.734 -25.234 1 98.06 395 ALA B C 1
ATOM 5895 O O . ALA B 1 395 ? -13.344 -24.359 -26.359 1 98.06 395 ALA B O 1
ATOM 5896 N N . VAL B 1 396 ? -12.766 -25.359 -24.469 1 98.25 396 VAL B N 1
ATOM 5897 C CA . VAL B 1 396 ? -11.398 -25.656 -24.875 1 98.25 396 VAL B CA 1
ATOM 5898 C C . VAL B 1 396 ? -11.398 -26.688 -25.984 1 98.25 396 VAL B C 1
ATOM 5900 O O . VAL B 1 396 ? -10.625 -26.594 -26.953 1 98.25 396 VAL B O 1
ATOM 5903 N N . GLU B 1 397 ? -12.234 -27.672 -25.844 1 97.44 397 GLU B N 1
ATOM 5904 C CA . GLU B 1 397 ? -12.328 -28.703 -26.859 1 97.44 397 GLU B CA 1
ATOM 5905 C C . GLU B 1 397 ? -12.75 -28.109 -28.203 1 97.44 397 GLU B C 1
ATOM 5907 O O . GLU B 1 397 ? -12.195 -28.469 -29.25 1 97.44 397 GLU B O 1
ATOM 5912 N N . ASN B 1 398 ? -13.734 -27.266 -28.109 1 95.69 398 ASN B N 1
ATOM 5913 C CA . ASN B 1 398 ? -14.18 -26.594 -29.328 1 95.69 398 ASN B CA 1
ATOM 5914 C C . ASN B 1 398 ? -13.055 -25.766 -29.969 1 95.69 398 ASN B C 1
ATOM 5916 O O . ASN B 1 398 ? -12.922 -25.734 -31.188 1 95.69 398 ASN B O 1
ATOM 5920 N N . ARG B 1 399 ? -12.297 -25.125 -29.141 1 93.75 399 ARG B N 1
ATOM 5921 C CA . ARG B 1 399 ? -11.164 -24.344 -29.625 1 93.75 399 ARG B CA 1
ATOM 5922 C C . ARG B 1 399 ? -10.133 -25.25 -30.312 1 93.75 399 ARG B C 1
ATOM 5924 O O . ARG B 1 399 ? -9.57 -24.875 -31.344 1 93.75 399 ARG B O 1
ATOM 5931 N N . ALA B 1 400 ? -9.867 -26.359 -29.719 1 94.06 400 ALA B N 1
ATOM 5932 C CA . ALA B 1 400 ? -8.867 -27.297 -30.219 1 94.06 400 ALA B CA 1
ATOM 5933 C C . ALA B 1 400 ? -9.281 -27.875 -31.578 1 94.06 400 ALA B C 1
ATOM 5935 O O . ALA B 1 400 ? -8.438 -28.203 -32.406 1 94.06 400 ALA B O 1
ATOM 5936 N N . LYS B 1 401 ? -10.539 -27.938 -31.812 1 91.44 401 LYS B N 1
ATOM 5937 C CA . LYS B 1 401 ? -11.07 -28.469 -33.062 1 91.44 401 LYS B CA 1
ATOM 5938 C C . LYS B 1 401 ? -11.141 -27.391 -34.156 1 91.44 401 LYS B C 1
ATOM 5940 O O . LYS B 1 401 ? -11.375 -27.672 -35.312 1 91.44 401 LYS B O 1
ATOM 5945 N N . GLY B 1 402 ? -10.766 -26.219 -33.875 1 83.25 402 GLY B N 1
ATOM 5946 C CA . GLY B 1 402 ? -10.867 -25.125 -34.812 1 83.25 402 GLY B CA 1
ATOM 5947 C C . GLY B 1 402 ? -12.289 -24.625 -35 1 83.25 402 GLY B C 1
ATOM 5948 O O . GLY B 1 402 ? -12.609 -24.016 -36.031 1 83.25 402 GLY B O 1
ATOM 5949 N N . GLU B 1 403 ? -13.164 -25.062 -34.156 1 69.12 403 GLU B N 1
ATOM 5950 C CA . GLU B 1 403 ? -14.57 -24.688 -34.281 1 69.12 403 GLU B CA 1
ATOM 5951 C C . GLU B 1 403 ? -14.867 -23.406 -33.5 1 69.12 403 GLU B C 1
ATOM 5953 O O . GLU B 1 403 ? -14.414 -23.25 -32.344 1 69.12 403 GLU B O 1
ATOM 5958 N N . ASP B 1 404 ? -14.75 -22.188 -34.062 1 55.75 404 ASP B N 1
ATOM 5959 C CA . ASP B 1 404 ? -15.156 -20.984 -33.344 1 55.75 404 ASP B CA 1
ATOM 5960 C C . ASP B 1 404 ? -16.594 -21.109 -32.844 1 55.75 404 ASP B C 1
ATOM 5962 O O . ASP B 1 404 ? -17.484 -21.5 -33.594 1 55.75 404 ASP B O 1
ATOM 5966 N N . ASN B 1 405 ? -16.797 -21.469 -31.625 1 47.88 405 ASN B N 1
ATOM 5967 C CA . ASN B 1 405 ? -18.188 -21.422 -31.172 1 47.88 405 ASN B CA 1
ATOM 5968 C C . ASN B 1 405 ? -18.906 -20.172 -31.672 1 47.88 405 ASN B C 1
ATOM 5970 O O . ASN B 1 405 ? -18.484 -19.062 -31.375 1 47.88 405 ASN B O 1
ATOM 5974 N N . GLN B 1 406 ? -19.422 -20.156 -32.844 1 37.31 406 GLN B N 1
ATOM 5975 C CA . GLN B 1 406 ? -20.422 -19.125 -33.156 1 37.31 406 GLN B CA 1
ATOM 5976 C C . GLN B 1 406 ? -21.531 -19.094 -32.125 1 37.31 406 GLN B C 1
ATOM 5978 O O . GLN B 1 406 ? -21.953 -20.156 -31.625 1 37.31 406 GLN B O 1
#

Radius of gyration: 27.08 Å; Cα contacts (8 Å, |Δi|>4): 1908; chains: 2; bounding box: 56×71×71 Å

Nearest PDB structures (foldseek):
  3cai-assembly1_B  TM=9.630E-01  e=2.318E-36  Mycobacterium tuberculosis H37Rv
  7tlq-assembly1_B  TM=9.005E-01  e=7.926E-29  Lancefieldella parvula
  7tlq-assembly1_A  TM=8.931E-01  e=1.545E-28  Lancefieldella parvula
  7tlr-assembly1_A  TM=8.879E-01  e=5.866E-28  Lancefieldella parvula
  7tlp-assembly2_D-4  TM=9.112E-01  e=4.341E-27  Lancefieldella parvula

InterPro domains:
  IPR000192 Aminotransferase class V domain [PF00266] (21-392)
  IPR011340 Cysteine desulfurase-related [TIGR01976] (3-396)
  IPR015421 Pyridoxal phosphate-dependent transferase, major domain [G3DSA:3.40.640.10] (28-284)
  IPR015422 Pyridoxal phosphate-dependent transferase, small domain [G3DSA:3.90.1150.10] (20-395)
  IPR015424 Pyridoxal phosphate-dependent transferase [SSF53383] (3-398)

Secondary structure (DSSP, 8-state):
----HHHHHTT-GGGGG--EE--GGG-PPPPHHHHHHHHHHHHS---SS-SSSHHHHHHHHHHHHHHHHHHHHHT--GGGEEEES-HHHHHHHHHHHHGGG--TT-EEEEETTS-GGGTHHHHHHHHHHTPEEEEEPP-TTT----GGGHHHH--TTEEEEEEESS-TTT-----HHHHHHHHHHTT-EEEEE-TTGGGTS---HHHHT-SEEEEEGGGTTS-S-EEEE--HHHHTT------TTS--STTGGG--SS--HHHHHHHHHHHHHHHTSS-TT--SHHHHHHHHHHHHHHHHHHHHHHHHHHHHHSTTEEEPP--TT--SEEEEEETTS-HHHHHHHHHHTTEE-EEE-TT-HHHHHHTT-TTTT-EEEEE--TT--HHHHHHHHHHHHHHHTT----/----HHHHHTT-GGGGG--EE--GGG-PPPPHHHHHHHHHHHHS---SS-SSSHHHHHHHHHHHHHHHHHHHHHT--GGGEEEES-HHHHHHHHHHHHGGG--TT-EEEEETTS-GGGTHHHHHHHHHHTPEEEEEPP-TTT----GGGHHHH--TTEEEEEEESS-TTT-----HHHHHHHHHHTT-EEEEE-TTGGGTS---HHHHT-SEEEEEGGGTTS-S-EEEE--HHHHTT------TTS--STTGGG--S---HHHHHHHHHHHHHHHTSS-TT--SHHHHHHHHHHHHHHHHHHHHHHHHHHHHHSTTEEEPP--TT--SEEEEEETTS-HHHHHHHHHTTTEE-EEE-TT-HHHHHHTT-TTTT-EEEEE--TT--HHHHHHHHHHHHHHHTT----

Organism: NCBI:txid175570

Foldseek 3Di:
DFFDLVVLLVQAPVVVVPFAELALLLFDGAGNLLVVLLVVLVVDLADDADDPDDNNVVLVVLLQLLLVLVCLLAVFDSLFKDKDLALLVVLLLVLQFLLVPAALLAEEEEELLAQCSQPVSNVVSCVVRNYYYHYQYADQQARARDLVCLLVREALRYAEYEDECARSAAQAGYLLLSNLVSNVVSPHAYAYECAQVSQAARHYCVSSNHQKYKYALSSNNADSMIIIGHHQVSVLVTQTDADPPWDPGPPGRSYHDGDSSSRSSSSSSSLQSLLPSPQDPPDDSSSSNNRSSVSLNVVQVVLLVLLVVLQVPAPQKAKGHYHPPGASKTWMDGHPDQQVVLQVLCVVVSHHWDWACSSSVSSCVVSVNRVSTHTIMGGTGSNHDNVSSVVVSVSSNCVSVVNSPD/DFFDLVVLLVQAPVVVVPFAELALLLFDGAGNLLVVLLVVLVVDLADDADDPDDNNVVLVVLLQLLLVLVCLLAVFDSLFKDKDLALLVVLLLVLQFLLVPAALLAEEEEELLAQCSQPVSNVVSCVVRNYYYHYQYADQQARARDLVCLLVREALRYAEYEDECARSAAQAGYLLLSNLVSNVVSPHAYAYECAQVSQAARHYCVSSNHQKYKYALSSNNADSMIIIGHHQVSVLVTQGDADPPWDPGPPGRSYPDGDSSSRSSSSSSSLVSLLPSPQDPPDDSSSSNNRSSVSLNVVQVVLLVLLVVLQVPAPQKAKGHYHPPGASKTWMDGHPDQQVVLQVLCVVVSHHWDWACSSSVSSCVVSVNRVSTHTIMGGTGSNHDNVSSVVVSVSSNCVNVVNSPD

Solvent-accessible surface area (backbone atoms only — not comparable to full-atom values): 38852 Å² total; per-residue (Å²): 112,76,70,49,52,69,65,55,37,69,38,28,55,28,57,75,74,66,54,45,73,23,32,33,83,69,28,31,66,30,31,45,64,16,35,49,36,22,33,51,45,39,44,40,61,54,40,50,71,42,85,39,27,66,32,12,37,47,34,48,49,37,53,52,49,24,24,43,32,52,14,40,58,32,50,58,47,40,59,15,42,33,62,36,57,15,46,38,47,44,35,38,52,51,30,53,38,62,35,72,77,50,37,63,77,28,28,35,36,31,37,35,59,22,40,32,56,59,33,40,37,54,51,54,34,27,58,77,32,49,22,43,81,40,76,45,67,52,39,79,81,44,34,43,51,63,59,73,59,47,69,76,72,48,44,77,43,25,52,35,39,30,42,42,46,19,24,77,60,37,5,27,50,44,63,47,37,62,43,24,53,59,32,46,76,35,68,18,43,26,39,29,39,26,41,58,30,60,53,48,42,64,48,43,38,66,74,36,45,40,49,30,38,30,28,34,32,25,38,47,26,18,45,60,39,13,38,39,38,26,52,49,74,63,53,69,74,50,75,58,87,62,48,86,76,52,58,85,47,77,36,54,34,74,44,63,58,68,74,42,60,35,53,32,34,9,44,30,33,16,44,51,49,46,18,60,59,32,26,71,85,47,85,47,66,40,49,8,29,43,40,7,27,48,41,40,32,56,55,32,50,55,46,32,51,53,42,54,56,49,48,62,67,33,75,50,39,50,66,65,44,43,44,88,85,34,46,51,33,42,23,31,42,46,65,101,48,49,19,55,58,55,23,27,58,36,13,75,73,38,34,36,44,42,49,32,48,86,43,18,51,50,39,25,53,72,71,65,31,40,90,64,36,36,25,28,34,42,20,56,46,68,69,58,49,61,69,56,42,52,52,52,48,52,54,50,45,36,51,48,70,69,44,72,85,124,114,78,70,50,51,69,66,54,38,70,39,27,55,28,58,76,73,66,55,43,71,23,33,31,82,69,29,30,66,30,32,45,65,16,36,49,37,23,34,52,46,39,43,39,62,52,40,49,71,41,85,40,27,65,34,13,38,49,33,48,50,37,53,54,50,23,24,44,33,53,15,39,59,34,51,58,48,40,59,15,43,33,64,34,58,15,46,38,46,43,37,38,52,50,30,53,38,63,34,72,78,49,36,62,78,29,27,34,35,30,39,36,59,24,40,32,57,59,34,38,39,54,52,54,30,27,57,75,32,49,23,43,78,41,78,46,67,54,39,79,82,43,34,41,50,61,57,74,58,46,70,76,71,47,43,76,44,25,52,36,40,30,45,43,47,19,25,77,59,38,6,26,51,44,63,47,37,62,45,24,53,59,32,47,73,35,68,18,43,26,38,31,40,26,40,59,30,60,54,48,41,65,49,44,38,66,74,35,46,41,49,30,39,30,28,34,32,25,38,46,26,18,43,59,39,14,37,39,37,26,52,49,72,62,53,69,76,52,76,59,87,62,48,86,76,53,58,84,47,77,37,53,36,74,45,63,58,69,72,42,58,35,53,33,35,9,43,30,34,16,46,51,49,48,18,60,60,31,27,72,84,48,86,47,68,40,49,7,30,43,40,8,28,46,41,40,32,55,55,32,50,55,46,32,50,54,42,55,55,50,47,62,67,32,76,50,38,49,65,63,45,43,45,88,84,34,48,51,32,44,22,29,40,46,65,101,46,48,19,57,58,54,25,27,58,39,13,74,70,38,34,34,45,41,49,32,50,86,42,19,51,50,37,24,55,75,71,65,30,41,90,66,36,36,24,28,34,42,22,54,46,68,68,61,50,62,68,56,42,51,52,50,48,52,54,50,47,35,52,46,70,68,44,72,84,122

pLDDT: mean 97.34, std 5.26, range [37.19, 99.0]